Protein AF-0000000081091682 (afdb_homodimer)

Solvent-accessible surface area (backbone atoms only — not comparable to full-atom values): 55674 Å² total; per-residue (Å²): 136,78,77,74,73,71,78,73,75,71,78,74,80,69,74,84,71,62,71,78,61,58,74,82,66,75,75,68,84,65,75,70,71,73,75,63,75,59,62,62,68,66,72,78,80,82,78,61,72,50,70,54,70,58,74,71,59,50,63,73,39,85,48,49,44,97,34,78,65,44,58,79,56,25,25,25,31,69,71,66,42,30,33,66,58,32,55,36,56,39,57,22,58,51,40,71,63,37,61,48,46,49,52,37,51,51,51,49,40,50,52,46,35,51,48,38,30,71,74,68,70,42,83,66,55,67,79,32,32,27,41,34,36,35,36,78,40,56,78,49,24,36,41,36,39,37,35,34,36,59,87,60,99,50,70,57,44,40,31,34,31,31,37,20,43,37,47,73,73,38,82,59,45,76,41,62,56,76,66,50,85,48,92,83,35,16,49,34,28,34,33,28,45,41,64,74,63,56,69,46,45,51,53,35,50,53,45,48,54,52,24,37,69,70,40,63,46,38,32,23,40,34,39,23,32,40,51,74,86,52,55,64,60,48,50,50,53,51,52,53,52,36,72,75,30,87,54,41,48,75,41,85,44,82,39,76,78,57,80,83,36,66,35,38,28,49,37,48,36,67,72,66,47,82,69,56,35,60,29,30,34,42,41,52,51,53,44,47,60,38,38,68,37,52,52,48,46,57,43,59,29,34,86,85,42,28,37,27,32,49,26,36,35,32,32,26,33,56,75,52,42,25,54,74,68,75,40,80,72,69,61,72,85,76,56,79,59,84,41,62,61,46,43,48,73,46,62,22,23,60,65,30,60,57,84,72,25,46,51,32,46,78,30,37,19,31,30,45,68,45,41,58,72,57,56,46,45,61,58,82,53,73,70,86,73,60,58,38,35,51,38,51,51,40,37,38,73,69,64,24,21,73,44,37,31,52,33,84,32,34,31,32,57,61,66,91,73,79,52,83,75,41,49,94,80,34,44,30,26,40,49,49,43,47,21,45,42,39,41,35,33,52,56,41,21,49,50,47,45,30,68,72,63,68,43,69,58,58,60,50,47,53,39,38,52,53,42,52,53,48,47,53,49,44,50,57,39,50,62,49,53,66,48,58,75,42,64,56,59,53,40,43,46,45,41,44,47,44,46,47,48,44,46,47,48,47,48,48,48,49,49,52,50,48,52,54,51,66,73,90,137,77,78,74,75,70,74,71,72,68,77,73,79,67,75,86,70,62,76,78,60,62,74,80,67,79,76,62,86,67,75,72,73,76,76,70,77,67,65,71,67,75,73,72,87,83,85,70,74,63,74,61,77,60,74,74,58,48,65,70,40,84,45,49,44,97,36,77,66,43,57,78,55,25,27,25,31,69,69,68,41,29,32,66,58,34,56,38,54,37,61,24,58,51,40,72,63,37,62,46,46,49,52,38,52,50,50,48,39,51,52,45,36,50,48,39,31,71,76,66,70,42,83,65,56,67,78,33,32,26,42,34,35,37,35,79,38,58,79,48,24,36,42,35,38,38,35,34,36,59,87,57,98,50,69,57,44,41,30,34,32,30,37,20,42,37,48,77,74,37,82,61,44,76,43,61,56,76,66,51,85,48,91,83,34,16,47,34,29,33,33,28,47,42,64,73,63,56,69,45,44,51,53,34,51,53,45,49,54,53,24,38,70,69,42,65,48,37,34,24,40,34,41,23,32,40,50,76,86,52,55,64,61,49,50,50,54,51,50,54,52,36,72,74,29,87,55,41,47,72,40,84,43,80,39,75,79,56,79,82,37,65,34,37,28,48,39,49,36,66,73,66,48,82,68,56,35,60,29,32,34,43,41,52,51,53,44,46,59,39,38,70,36,53,52,46,49,56,43,60,28,36,86,86,44,28,37,28,31,50,25,34,36,35,33,25,32,57,76,52,43,25,54,74,68,74,40,81,73,69,60,73,86,76,57,78,59,84,42,62,63,45,43,48,74,46,66,22,23,56,66,29,56,56,84,70,25,47,52,33,45,78,31,38,20,31,30,45,69,44,39,60,72,55,55,48,45,62,57,81,55,74,69,87,71,61,58,37,37,51,37,50,50,41,38,38,73,71,64,24,21,73,44,36,29,51,32,83,31,35,32,31,57,60,68,90,70,78,52,84,76,41,49,93,81,34,43,32,26,38,48,49,42,47,21,46,42,39,40,34,35,53,56,39,21,49,50,47,46,29,69,72,62,68,43,68,57,57,61,50,49,51,37,36,53,54,43,51,52,49,47,53,52,44,51,58,40,49,63,49,53,68,50,57,72,43,68,55,57,54,40,42,46,46,41,44,48,43,44,47,46,43,46,48,50,46,49,48,47,50,50,50,51,49,52,52,50,67,72,91

Foldseek 3Di:
DCPPPPPPPDPCPDDPPPPVPPVPPPPPPPPPQPQPQPQPPPPDPDPSCSVSPSPSQPLCPPPDPPDVVPDWDKWKFQQFWTADPPCALQNDNIHGDDPVRVVVLVVVLVVVQVCCCVPVVDHADSNQFGIKIWTADPQFFIKMWTWGDDPPPDPDIDIDIDGDGDDDDDDDDDFDFDQDPDPQAFAEEEFEEDEDPLVLLLVQLVLVLVLCVVQVTQYEYEYEYEDDPCLVVNVVSVVVSCVVRVSYHYHYHYDYHDDDDLQQRRLCSLVVPPHHHFKYKYAYSQKHFHNVVVVCLSTQEDVPAAKEQEWAWEFAAQVQQCVLLVHDRDDPSVPLFDDPWGTDINQADLQPSDPPRQGQRNMIMYTSVVCVVLVGFDRPDDFDDDRSSVSVVSCVVSPHHYHYDHDSGMYRHDDQFDLPPHDDSCNVSRVRCNVPRHTDPVSVVLVCCCVPVVDPSVVVSVVVVVVVVVVVVVVVVVVVVSCVVDCVVVVVVVVVVVVVVVVVVVVVVVVVVVVVVVVD/DCPPPPPPPPPCPDDPPPPVPPVPPCPDPPPPQPLPPPQPDPPDDDPSPSPSPCPSQPLCPPDCPPDVVPDWDKWWFQQFWTADPPCPQQNDNIHGDDPVRVVVLVVVLVVVQVCCCVPVVDHADSNQFGIKIWTADPQFFIKMWTWGDDPPPDPDIDIDIDGDGDDDDDDDDDFDFDQDPDPQAFAEEEFEEDEDPLVLLLVQLVLVLVLCVVQVTQYEYEYEYEDDPCLVVNVVSVVVSCVVRVSYHYHYHYDYHDPDDLQQRRLCSLVVPPHHHFKYKYAYSQKHFHNVVVVCLSTQEDVPAAKEQEWAWEFAAQVQQCVLLVHDRDDPSVPLFDDPWGTDINQAQLQPSDPPRQGQRNMIMYTSVVCVVLVGFDRPDDFDDDRSSVSVVSCVVSPHHYHYDHDSGMYRHDDQFDLPPHDDSCNVSRVRCNVPRHTDPVSVVLVCCCVPVVDDSVVVSVVVVVVVVVVVVVVVVVVVVSCVVDVVVVVVVVVVVVVVVVVVVVVVVVVVVVVVVVVD

Radius of gyration: 33.62 Å; Cα contacts (8 Å, |Δi|>4): 1882; chains: 2; bounding box: 98×105×122 Å

Structure (mmCIF, N/CA/C/O backbone):
data_AF-0000000081091682-model_v1
#
loop_
_entity.id
_entity.type
_entity.pdbx_description
1 polymer Hexosyltransferase
#
loop_
_atom_site.group_PDB
_atom_site.id
_atom_site.type_symbol
_atom_site.label_atom_id
_atom_site.label_alt_id
_atom_site.label_comp_id
_atom_site.label_asym_id
_atom_site.label_entity_id
_atom_site.label_seq_id
_atom_site.pdbx_PDB_ins_code
_atom_site.Cartn_x
_atom_site.Cartn_y
_atom_site.Cartn_z
_atom_site.occupancy
_atom_site.B_iso_or_equiv
_atom_site.auth_seq_id
_atom_site.auth_comp_id
_atom_site.auth_asym_id
_atom_site.auth_atom_id
_atom_site.pdbx_PDB_model_num
ATOM 1 N N . MET A 1 1 ? -4.336 -14.547 -91.812 1 21.58 1 MET A N 1
ATOM 2 C CA . MET A 1 1 ? -5.133 -13.953 -90.75 1 21.58 1 MET A CA 1
ATOM 3 C C . MET A 1 1 ? -4.559 -14.297 -89.375 1 21.58 1 MET A C 1
ATOM 5 O O . MET A 1 1 ? -4.898 -15.328 -88.812 1 21.58 1 MET A O 1
ATOM 9 N N . ASP A 1 2 ? -3.428 -14.398 -89.188 1 20.75 2 ASP A N 1
ATOM 10 C CA . ASP A 1 2 ? -2.229 -14.992 -88.625 1 20.75 2 ASP A CA 1
ATOM 11 C C . ASP A 1 2 ? -1.995 -14.461 -87.188 1 20.75 2 ASP A C 1
ATOM 13 O O . ASP A 1 2 ? -1.734 -13.273 -87 1 20.75 2 ASP A O 1
ATOM 17 N N . THR A 1 3 ? -2.973 -14.883 -86.375 1 24.25 3 THR A N 1
ATOM 18 C CA . THR A 1 3 ? -3.408 -14.414 -85.062 1 24.25 3 THR A CA 1
ATOM 19 C C . THR A 1 3 ? -2.268 -14.5 -84.062 1 24.25 3 THR A C 1
ATOM 21 O O . THR A 1 3 ? -1.812 -15.594 -83.75 1 24.25 3 THR A O 1
ATOM 24 N N . ASP A 1 4 ? -1.306 -13.773 -84.25 1 23.06 4 ASP A N 1
ATOM 25 C CA . ASP A 1 4 ? 0.054 -13.75 -83.688 1 23.06 4 ASP A CA 1
ATOM 26 C C . ASP A 1 4 ? 0.049 -13.742 -82.188 1 23.06 4 ASP A C 1
ATOM 28 O O . ASP A 1 4 ? -0.539 -12.859 -81.562 1 23.06 4 ASP A O 1
ATOM 32 N N . GLY A 1 5 ? -0.06 -14.867 -81.562 1 23.5 5 GLY A N 1
ATOM 33 C CA . GLY A 1 5 ? -0.348 -15.367 -80.25 1 23.5 5 GLY A CA 1
ATOM 34 C C . GLY A 1 5 ? 0.585 -14.812 -79.188 1 23.5 5 GLY A C 1
ATOM 35 O O . GLY A 1 5 ? 1.786 -15.094 -79.188 1 23.5 5 GLY A O 1
ATOM 36 N N . GLY A 1 6 ? 0.586 -13.602 -79.062 1 24.09 6 GLY A N 1
ATOM 37 C CA . GLY A 1 6 ? 1.579 -12.836 -78.312 1 24.09 6 GLY A CA 1
ATOM 38 C C . GLY A 1 6 ? 1.958 -13.477 -77 1 24.09 6 GLY A C 1
ATOM 39 O O . GLY A 1 6 ? 1.095 -13.977 -76.25 1 24.09 6 GLY A O 1
ATOM 40 N N . ASP A 1 7 ? 2.994 -14.109 -76.938 1 23.16 7 ASP A N 1
ATOM 41 C CA . ASP A 1 7 ? 3.658 -14.969 -76 1 23.16 7 ASP A CA 1
ATOM 42 C C . ASP A 1 7 ? 3.713 -14.305 -74.625 1 23.16 7 ASP A C 1
ATOM 44 O O . ASP A 1 7 ? 4.27 -13.211 -74.438 1 23.16 7 ASP A O 1
ATOM 48 N N . GLY A 1 8 ? 2.635 -14.211 -73.938 1 21.16 8 GLY A N 1
ATOM 49 C CA . GLY A 1 8 ? 2.324 -13.648 -72.625 1 21.16 8 GLY A CA 1
ATOM 50 C C . GLY A 1 8 ? 3.35 -13.992 -71.562 1 21.16 8 GLY A C 1
ATOM 51 O O . GLY A 1 8 ? 3.43 -15.141 -71.125 1 21.16 8 GLY A O 1
ATOM 52 N N . LYS A 1 9 ? 4.465 -13.562 -71.75 1 23.56 9 LYS A N 1
ATOM 53 C CA . LYS A 1 9 ? 5.641 -13.875 -70.938 1 23.56 9 LYS A CA 1
ATOM 54 C C . LYS A 1 9 ? 5.332 -13.75 -69.438 1 23.56 9 LYS A C 1
ATOM 56 O O . LYS A 1 9 ? 4.875 -12.703 -69 1 23.56 9 LYS A O 1
ATOM 61 N N . GLU A 1 10 ? 5.004 -14.836 -68.875 1 20.5 10 GLU A N 1
ATOM 62 C CA . GLU A 1 10 ? 4.609 -15.164 -67.5 1 20.5 10 GLU A CA 1
ATOM 63 C C . GLU A 1 10 ? 5.621 -14.633 -66.5 1 20.5 10 GLU A C 1
ATOM 65 O O . GLU A 1 10 ? 6.82 -14.906 -66.562 1 20.5 10 GLU A O 1
ATOM 70 N N . VAL A 1 11 ? 5.539 -13.477 -66.125 1 21.88 11 VAL A N 1
ATOM 71 C CA . VAL A 1 11 ? 6.453 -12.82 -65.188 1 21.88 11 VAL A CA 1
ATOM 72 C C . VAL A 1 11 ? 6.805 -13.766 -64.062 1 21.88 11 VAL A C 1
ATOM 74 O O . VAL A 1 11 ? 5.922 -14.227 -63.344 1 21.88 11 VAL A O 1
ATOM 77 N N . VAL A 1 12 ? 7.762 -14.664 -64.188 1 19.41 12 VAL A N 1
ATOM 78 C CA . VAL A 1 12 ? 8.32 -15.672 -63.312 1 19.41 12 VAL A CA 1
ATOM 79 C C . VAL A 1 12 ? 8.578 -15.047 -61.938 1 19.41 12 VAL A C 1
ATOM 81 O O . VAL A 1 12 ? 9.383 -14.117 -61.812 1 19.41 12 VAL A O 1
ATOM 84 N N . TRP A 1 13 ? 7.625 -14.828 -61.156 1 20.06 13 TRP A N 1
ATOM 85 C CA . TRP A 1 13 ? 7.648 -14.344 -59.781 1 20.06 13 TRP A CA 1
ATOM 86 C C . TRP A 1 13 ? 8.672 -15.109 -58.938 1 20.06 13 TRP A C 1
ATOM 88 O O . TRP A 1 13 ? 8.492 -16.297 -58.656 1 20.06 13 TRP A O 1
ATOM 98 N N . GLY A 1 14 ? 9.898 -15.234 -59.438 1 18.23 14 GLY A N 1
ATOM 99 C CA . GLY A 1 14 ? 11 -16.094 -59 1 18.23 14 GLY A CA 1
ATOM 100 C C . GLY A 1 14 ? 11.047 -16.328 -57.5 1 18.23 14 GLY A C 1
ATOM 101 O O . GLY A 1 14 ? 10.328 -15.664 -56.75 1 18.23 14 GLY A O 1
ATOM 102 N N . LYS A 1 15 ? 12.203 -17.047 -57.031 1 22.45 15 LYS A N 1
ATOM 103 C CA . LYS A 1 15 ? 12.766 -17.875 -55.969 1 22.45 15 LYS A CA 1
ATOM 104 C C . LYS A 1 15 ? 12.867 -17.094 -54.656 1 22.45 15 LYS A C 1
ATOM 106 O O . LYS A 1 15 ? 13.453 -17.578 -53.688 1 22.45 15 LYS A O 1
ATOM 111 N N . MET A 1 16 ? 12.875 -15.898 -54.75 1 20.92 16 MET A N 1
ATOM 112 C CA . MET A 1 16 ? 13.414 -15.219 -53.594 1 20.92 16 MET A CA 1
ATOM 113 C C . MET A 1 16 ? 12.664 -15.617 -52.312 1 20.92 16 MET A C 1
ATOM 115 O O . MET A 1 16 ? 12.789 -14.961 -51.281 1 20.92 16 MET A O 1
ATOM 119 N N . GLU A 1 17 ? 11.594 -16.422 -52.375 1 21.2 17 GLU A N 1
ATOM 120 C CA . GLU A 1 17 ? 10.531 -16.875 -51.5 1 21.2 17 GLU A CA 1
ATOM 121 C C . GLU A 1 17 ? 11.086 -17.766 -50.375 1 21.2 17 GLU A C 1
ATOM 123 O O . GLU A 1 17 ? 10.406 -18.016 -49.375 1 21.2 17 GLU A O 1
ATOM 128 N N . GLN A 1 18 ? 11.984 -18.656 -50.812 1 20.02 18 GLN A N 1
ATOM 129 C CA . GLN A 1 18 ? 12.328 -19.828 -50 1 20.02 18 GLN A CA 1
ATOM 130 C C . GLN A 1 18 ? 12.852 -19.438 -48.625 1 20.02 18 GLN A C 1
ATOM 132 O O . GLN A 1 18 ? 12.648 -20.141 -47.656 1 20.02 18 GLN A O 1
ATOM 137 N N . ASP A 1 19 ? 13.883 -18.656 -48.844 1 20.7 19 ASP A N 1
ATOM 138 C CA . ASP A 1 19 ? 14.867 -18.578 -47.75 1 20.7 19 ASP A CA 1
ATOM 139 C C . ASP A 1 19 ? 14.219 -18.078 -46.469 1 20.7 19 ASP A C 1
ATOM 141 O O . ASP A 1 19 ? 14.875 -18.031 -45.438 1 20.7 19 ASP A O 1
ATOM 145 N N . LEU A 1 20 ? 13.219 -17.422 -46.656 1 21.44 20 LEU A N 1
ATOM 146 C CA . LEU A 1 20 ? 12.836 -16.625 -45.5 1 21.44 20 LEU A CA 1
ATOM 147 C C . LEU A 1 20 ? 12.273 -17.516 -44.375 1 21.44 20 LEU A C 1
ATOM 149 O O . LEU A 1 20 ? 11.805 -17.031 -43.344 1 21.44 20 LEU A O 1
ATOM 153 N N . LEU A 1 21 ? 11.844 -18.766 -44.719 1 21.39 21 LEU A N 1
ATOM 154 C CA . LEU A 1 21 ? 11.203 -19.797 -43.906 1 21.39 21 LEU A CA 1
ATOM 155 C C . LEU A 1 21 ? 12.188 -20.422 -42.938 1 21.39 21 LEU A C 1
ATOM 157 O O . LEU A 1 21 ? 11.938 -21.5 -42.375 1 21.39 21 LEU A O 1
ATOM 161 N N . GLN A 1 22 ? 13.445 -20.281 -43.344 1 21.56 22 GLN A N 1
ATOM 162 C CA . GLN A 1 22 ? 14.297 -21.125 -42.5 1 21.56 22 GLN A CA 1
ATOM 163 C C . GLN A 1 22 ? 13.891 -21.016 -41.031 1 21.56 22 GLN A C 1
ATOM 165 O O . GLN A 1 22 ? 13.656 -19.906 -40.531 1 21.56 22 GLN A O 1
ATOM 170 N N . PRO A 1 23 ? 13.406 -22.172 -40.562 1 22.61 23 PRO A N 1
ATOM 171 C CA . PRO A 1 23 ? 12.875 -22.344 -39.219 1 22.61 23 PRO A CA 1
ATOM 172 C C . PRO A 1 23 ? 13.742 -21.672 -38.156 1 22.61 23 PRO A C 1
ATOM 174 O O . PRO A 1 23 ? 14.93 -21.984 -38.031 1 22.61 23 PRO A O 1
ATOM 177 N N . THR A 1 24 ? 13.844 -20.406 -38.156 1 24.56 24 THR A N 1
ATOM 178 C CA . THR A 1 24 ? 14.797 -19.688 -37.312 1 24.56 24 THR A CA 1
ATOM 179 C C . THR A 1 24 ? 14.828 -20.266 -35.906 1 24.56 24 THR A C 1
ATOM 181 O O . THR A 1 24 ? 13.898 -20.047 -35.125 1 24.56 24 THR A O 1
ATOM 184 N N . THR A 1 25 ? 15.141 -21.547 -35.562 1 22.88 25 THR A N 1
ATOM 185 C CA . THR A 1 25 ? 15.273 -22.484 -34.469 1 22.88 25 THR A CA 1
ATOM 186 C C . THR A 1 25 ? 15.875 -21.812 -33.25 1 22.88 25 THR A C 1
ATOM 188 O O . THR A 1 25 ? 15.461 -22.078 -32.125 1 22.88 25 THR A O 1
ATOM 191 N N . ASP A 1 26 ? 17.281 -21.641 -33.469 1 21.61 26 ASP A N 1
ATOM 192 C CA . ASP A 1 26 ? 18.141 -21.312 -32.344 1 21.61 26 ASP A CA 1
ATOM 193 C C . ASP A 1 26 ? 17.672 -20.062 -31.625 1 21.61 26 ASP A C 1
ATOM 195 O O . ASP A 1 26 ? 17.594 -18.984 -32.219 1 21.61 26 ASP A O 1
ATOM 199 N N . PHE A 1 27 ? 16.688 -20.078 -31.047 1 24.23 27 PHE A N 1
ATOM 200 C CA . PHE A 1 27 ? 16.25 -19.016 -30.141 1 24.23 27 PHE A CA 1
ATOM 201 C C . PHE A 1 27 ? 17.438 -18.266 -29.578 1 24.23 27 PHE A C 1
ATOM 203 O O . PHE A 1 27 ? 18.062 -18.719 -28.609 1 24.23 27 PHE A O 1
ATOM 210 N N . LEU A 1 28 ? 18.453 -17.906 -30.344 1 22.48 28 LEU A N 1
ATOM 211 C CA . LEU A 1 28 ? 19.703 -17.219 -30.031 1 22.48 28 LEU A CA 1
ATOM 212 C C . LEU A 1 28 ? 19.484 -16.156 -28.969 1 22.48 28 LEU A C 1
ATOM 214 O O . LEU A 1 28 ? 18.484 -15.43 -29.016 1 22.48 28 LEU A O 1
ATOM 218 N N . HIS A 1 29 ? 19.891 -16.391 -27.672 1 24.33 29 HIS A N 1
ATOM 219 C CA . HIS A 1 29 ? 20.328 -15.555 -26.562 1 24.33 29 HIS A CA 1
ATOM 220 C C . HIS A 1 29 ? 20.797 -14.188 -27.047 1 24.33 29 HIS A C 1
ATOM 222 O O . HIS A 1 29 ? 21.984 -13.867 -26.969 1 24.33 29 HIS A O 1
ATOM 228 N N . GLN A 1 30 ? 20.578 -13.891 -28.25 1 23.48 30 GLN A N 1
ATOM 229 C CA . GLN A 1 30 ? 21.109 -12.609 -28.688 1 23.48 30 GLN A CA 1
ATOM 230 C C . GLN A 1 30 ? 20.594 -11.469 -27.812 1 23.48 30 GLN A C 1
ATOM 232 O O . GLN A 1 30 ? 19.375 -11.328 -27.625 1 23.48 30 GLN A O 1
ATOM 237 N N . GLU A 1 31 ? 21.391 -11.141 -26.781 1 27.39 31 GLU A N 1
ATOM 238 C CA . GLU A 1 31 ? 21.406 -9.898 -26 1 27.39 31 GLU A CA 1
ATOM 239 C C . GLU A 1 31 ? 21 -8.711 -26.875 1 27.39 31 GLU A C 1
ATOM 241 O O . GLU A 1 31 ? 21.75 -8.281 -27.75 1 27.39 31 GLU A O 1
ATOM 246 N N . ARG A 1 32 ? 20.125 -8.781 -27.641 1 25.59 32 ARG A N 1
ATOM 247 C CA . ARG A 1 32 ? 19.906 -7.555 -28.406 1 25.59 32 ARG A CA 1
ATOM 248 C C . ARG A 1 32 ? 19.938 -6.328 -27.5 1 25.59 32 ARG A C 1
ATOM 250 O O . ARG A 1 32 ? 19.125 -6.211 -26.578 1 25.59 32 ARG A O 1
ATOM 257 N N . LYS A 1 33 ? 21.156 -5.84 -27.453 1 28.53 33 LYS A N 1
ATOM 258 C CA . LYS A 1 33 ? 21.422 -4.496 -26.938 1 28.53 33 LYS A CA 1
ATOM 259 C C . LYS A 1 33 ? 20.453 -3.484 -27.531 1 28.53 33 LYS A C 1
ATOM 261 O O . LYS A 1 33 ? 20.328 -3.369 -28.766 1 28.53 33 LYS A O 1
ATOM 266 N N . VAL A 1 34 ? 19.391 -3.543 -27.156 1 25.8 34 VAL A N 1
ATOM 267 C CA . VAL A 1 34 ? 18.688 -2.342 -27.609 1 25.8 34 VAL A CA 1
ATOM 268 C C . VAL A 1 34 ? 19.422 -1.101 -27.094 1 25.8 34 VAL A C 1
ATOM 270 O O . VAL A 1 34 ? 19.578 -0.908 -25.891 1 25.8 34 VAL A O 1
ATOM 273 N N . GLU A 1 35 ? 20.469 -0.61 -27.891 1 27.11 35 GLU A N 1
ATOM 274 C CA . GLU A 1 35 ? 21.094 0.71 -27.781 1 27.11 35 GLU A CA 1
ATOM 275 C C . GLU A 1 35 ? 20.047 1.816 -27.906 1 27.11 35 GLU A C 1
ATOM 277 O O . GLU A 1 35 ? 19.391 1.938 -28.953 1 27.11 35 GLU A O 1
ATOM 282 N N . LEU A 1 36 ? 19.406 2.047 -26.859 1 26.12 36 LEU A N 1
ATOM 283 C CA . LEU A 1 36 ? 18.672 3.301 -26.969 1 26.12 36 LEU A CA 1
ATOM 284 C C . LEU A 1 36 ? 19.625 4.488 -27.047 1 26.12 36 LEU A C 1
ATOM 286 O O . LEU A 1 36 ? 20.438 4.707 -26.141 1 26.12 36 LEU A O 1
ATOM 290 N N . THR A 1 37 ? 20.203 4.816 -28.234 1 25.59 37 THR A N 1
ATOM 291 C CA . THR A 1 37 ? 20.891 6.062 -28.547 1 25.59 37 THR A CA 1
ATOM 292 C C . THR A 1 37 ? 19.969 7.262 -28.344 1 25.59 37 THR A C 1
ATOM 294 O O . THR A 1 37 ? 18.969 7.414 -29.047 1 25.59 37 THR A O 1
ATOM 297 N N . ALA A 1 38 ? 19.734 7.609 -27.062 1 25.42 38 ALA A N 1
ATOM 298 C CA . ALA A 1 38 ? 19.188 8.953 -26.969 1 25.42 38 ALA A CA 1
ATOM 299 C C . ALA A 1 38 ? 20.219 10.008 -27.344 1 25.42 38 ALA A C 1
ATOM 301 O O . ALA A 1 38 ? 21.312 10.031 -26.781 1 25.42 38 ALA A O 1
ATOM 302 N N . THR A 1 39 ? 20.375 10.406 -28.594 1 25.8 39 THR A N 1
ATOM 303 C CA . THR A 1 39 ? 21.109 11.578 -29.047 1 25.8 39 THR A CA 1
ATOM 304 C C . THR A 1 39 ? 20.578 12.844 -28.375 1 25.8 39 THR A C 1
ATOM 306 O O . THR A 1 39 ? 19.406 13.195 -28.547 1 25.8 39 THR A O 1
ATOM 309 N N . LEU A 1 40 ? 21.109 13.242 -27.141 1 24.7 40 LEU A N 1
ATOM 310 C CA . LEU A 1 40 ? 20.953 14.609 -26.656 1 24.7 40 LEU A CA 1
ATOM 311 C C . LEU A 1 40 ? 21.672 15.602 -27.547 1 24.7 40 LEU A C 1
ATOM 313 O O . LEU A 1 40 ? 22.875 15.477 -27.766 1 24.7 40 LEU A O 1
ATOM 317 N N . ASP A 1 41 ? 21.078 16.25 -28.469 1 25.41 41 ASP A N 1
ATOM 318 C CA . ASP A 1 41 ? 21.609 17.312 -29.328 1 25.41 41 ASP A CA 1
ATOM 319 C C . ASP A 1 41 ? 21.969 18.547 -28.516 1 25.41 41 ASP A C 1
ATOM 321 O O . ASP A 1 41 ? 21.078 19.234 -28.016 1 25.41 41 ASP A O 1
ATOM 325 N N . ASN A 1 42 ? 23.219 18.641 -27.766 1 23.77 42 ASN A N 1
ATOM 326 C CA . ASN A 1 42 ? 23.844 19.891 -27.375 1 23.77 42 ASN A CA 1
ATOM 327 C C . ASN A 1 42 ? 24.297 20.719 -28.578 1 23.77 42 ASN A C 1
ATOM 329 O O . ASN A 1 42 ? 25.141 20.281 -29.344 1 23.77 42 ASN A O 1
ATOM 333 N N . ASN A 1 43 ? 23.594 21.578 -29.141 1 25.06 43 ASN A N 1
ATOM 334 C CA . ASN A 1 43 ? 24.047 22.484 -30.203 1 25.06 43 ASN A CA 1
ATOM 335 C C . ASN A 1 43 ? 25.234 23.312 -29.75 1 25.06 43 ASN A C 1
ATOM 337 O O . ASN A 1 43 ? 25.75 24.141 -30.516 1 25.06 43 ASN A O 1
ATOM 341 N N . ASN A 1 44 ? 25.453 24.109 -28.672 1 24.17 44 ASN A N 1
ATOM 342 C CA . ASN A 1 44 ? 26.516 25.078 -28.938 1 24.17 44 ASN A CA 1
ATOM 343 C C . ASN A 1 44 ? 27.828 24.406 -29.312 1 24.17 44 ASN A C 1
ATOM 345 O O . ASN A 1 44 ? 28.422 24.719 -30.359 1 24.17 44 ASN A O 1
ATOM 349 N N . ASN A 1 45 ? 29.109 24.734 -28.891 1 25.7 45 ASN A N 1
ATOM 350 C CA . ASN A 1 45 ? 30.391 24.234 -29.375 1 25.7 45 ASN A CA 1
ATOM 351 C C . ASN A 1 45 ? 30.391 22.719 -29.516 1 25.7 45 ASN A C 1
ATOM 353 O O . ASN A 1 45 ? 29.75 22.016 -28.734 1 25.7 45 ASN A O 1
ATOM 357 N N . ASN A 1 46 ? 31.062 22 -30.703 1 25 46 ASN A N 1
ATOM 358 C CA . ASN A 1 46 ? 30.703 20.859 -31.547 1 25 46 ASN A CA 1
ATOM 359 C C . ASN A 1 46 ? 30.656 19.562 -30.734 1 25 46 ASN A C 1
ATOM 361 O O . ASN A 1 46 ? 30.328 18.5 -31.281 1 25 46 ASN A O 1
ATOM 365 N N . ASN A 1 47 ? 31.594 19.453 -29.859 1 24.17 47 ASN A N 1
ATOM 366 C CA . ASN A 1 47 ? 32.031 18.125 -29.406 1 24.17 47 ASN A CA 1
ATOM 367 C C . ASN A 1 47 ? 30.906 17.422 -28.641 1 24.17 47 ASN A C 1
ATOM 369 O O . ASN A 1 47 ? 30.531 17.844 -27.547 1 24.17 47 ASN A O 1
ATOM 373 N N . ASN A 1 48 ? 29.875 17 -29.344 1 26.3 48 ASN A N 1
ATOM 374 C CA . ASN A 1 48 ? 28.656 16.25 -29.109 1 26.3 48 ASN A CA 1
ATOM 375 C C . ASN A 1 48 ? 28.875 15.109 -28.125 1 26.3 48 ASN A C 1
ATOM 377 O O . ASN A 1 48 ? 29.188 13.984 -28.516 1 26.3 48 ASN A O 1
ATOM 381 N N . ASN A 1 49 ? 29.703 15.453 -27.109 1 23.95 49 ASN A N 1
ATOM 382 C CA . ASN A 1 49 ? 29.875 14.32 -26.219 1 23.95 49 ASN A CA 1
ATOM 383 C C . ASN A 1 49 ? 28.531 13.789 -25.734 1 23.95 49 ASN A C 1
ATOM 385 O O . ASN A 1 49 ? 27.812 14.469 -25 1 23.95 49 ASN A O 1
ATOM 389 N N . THR A 1 50 ? 27.766 13.219 -26.641 1 27.23 50 THR A N 1
ATOM 390 C CA . THR A 1 50 ? 26.641 12.312 -26.469 1 27.23 50 THR A CA 1
ATOM 391 C C . THR A 1 50 ? 26.828 11.445 -25.219 1 27.23 50 THR A C 1
ATOM 393 O O . THR A 1 50 ? 27.641 10.523 -25.219 1 27.23 50 THR A O 1
ATOM 396 N N . THR A 1 51 ? 27.094 12.125 -24.125 1 25.22 51 THR A N 1
ATOM 397 C CA . THR A 1 51 ? 27.125 11.117 -23.078 1 25.22 51 THR A CA 1
ATOM 398 C C . THR A 1 51 ? 25.891 10.234 -23.109 1 25.22 51 THR A C 1
ATOM 400 O O . THR A 1 51 ? 24.766 10.742 -23.078 1 25.22 51 THR A O 1
ATOM 403 N N . SER A 1 52 ? 25.75 9.281 -24.031 1 26.95 52 SER A N 1
ATOM 404 C CA . SER A 1 52 ? 24.906 8.094 -24.109 1 26.95 52 SER A CA 1
ATOM 405 C C . SER A 1 52 ? 24.531 7.594 -22.703 1 26.95 52 SER A C 1
ATOM 407 O O . SER A 1 52 ? 25.406 7.105 -21.969 1 26.95 52 SER A O 1
ATOM 409 N N . ASP A 1 53 ? 23.953 8.438 -22.031 1 27.19 53 ASP A N 1
ATOM 410 C CA . ASP A 1 53 ? 23.562 7.738 -20.797 1 27.19 53 ASP A CA 1
ATOM 411 C C . ASP A 1 53 ? 22.844 6.434 -21.125 1 27.19 53 ASP A C 1
ATOM 413 O O . ASP A 1 53 ? 21.734 6.453 -21.688 1 27.19 53 ASP A O 1
ATOM 417 N N . ILE A 1 54 ? 23.422 5.477 -21.797 1 27.44 54 ILE A N 1
ATOM 418 C CA . ILE A 1 54 ? 23.109 4.062 -21.922 1 27.44 54 ILE A CA 1
ATOM 419 C C . ILE A 1 54 ? 22.484 3.549 -20.625 1 27.44 54 ILE A C 1
ATOM 421 O O . ILE A 1 54 ? 23.141 3.559 -19.578 1 27.44 54 ILE A O 1
ATOM 425 N N . VAL A 1 55 ? 21.312 3.971 -20.344 1 30.77 55 VAL A N 1
ATOM 426 C CA . VAL A 1 55 ? 20.781 3.115 -19.297 1 30.77 55 VAL A CA 1
ATOM 427 C C . VAL A 1 55 ? 20.797 1.658 -19.75 1 30.77 55 VAL A C 1
ATOM 429 O O . VAL A 1 55 ? 20.062 1.277 -20.656 1 30.77 55 VAL A O 1
ATOM 432 N N . THR A 1 56 ? 21.75 1.079 -20.203 1 31.98 56 THR A N 1
ATOM 433 C CA . THR A 1 56 ? 21.906 -0.354 -20.422 1 31.98 56 THR A CA 1
ATOM 434 C C . THR A 1 56 ? 21.172 -1.151 -19.344 1 31.98 56 THR A C 1
ATOM 436 O O . THR A 1 56 ? 21.734 -1.448 -18.297 1 31.98 56 THR A O 1
ATOM 439 N N . LEU A 1 57 ? 19.953 -0.646 -19 1 34.53 57 LEU A N 1
ATOM 440 C CA . LEU A 1 57 ? 19.391 -1.549 -18 1 34.53 57 LEU A CA 1
ATOM 441 C C . LEU A 1 57 ? 19.141 -2.928 -18.594 1 34.53 57 LEU A C 1
ATOM 443 O O . LEU A 1 57 ? 18.578 -3.039 -19.688 1 34.53 57 LEU A O 1
ATOM 447 N N . ASP A 1 58 ? 19.922 -3.811 -18.641 1 37.41 58 ASP A N 1
ATOM 448 C CA . ASP A 1 58 ? 19.578 -5.223 -18.719 1 37.41 58 ASP A CA 1
ATOM 449 C C . ASP A 1 58 ? 18.125 -5.457 -18.297 1 37.41 58 ASP A C 1
ATOM 451 O O . ASP A 1 58 ? 17.766 -5.184 -17.141 1 37.41 58 ASP A O 1
ATOM 455 N N . PRO A 1 59 ? 17.266 -5.324 -19.312 1 39.72 59 PRO A N 1
ATOM 456 C CA . PRO A 1 59 ? 15.852 -5.523 -19 1 39.72 59 PRO A CA 1
ATOM 457 C C . PRO A 1 59 ? 15.633 -6.543 -17.875 1 39.72 59 PRO A C 1
ATOM 459 O O . PRO A 1 59 ? 14.547 -6.609 -17.312 1 39.72 59 PRO A O 1
ATOM 462 N N . LEU A 1 60 ? 16.469 -7.625 -18.078 1 43.62 60 LEU A N 1
ATOM 463 C CA . LEU A 1 60 ? 16.484 -8.547 -16.938 1 43.62 60 LEU A CA 1
ATOM 464 C C . LEU A 1 60 ? 17.047 -7.875 -15.695 1 43.62 60 LEU A C 1
ATOM 466 O O . LEU A 1 60 ? 17.141 -8.5 -14.641 1 43.62 60 LEU A O 1
ATOM 470 N N . HIS A 1 61 ? 17.406 -6.469 -15.906 1 43.88 61 HIS A N 1
ATOM 471 C CA . HIS A 1 61 ? 17.781 -5.574 -14.812 1 43.88 61 HIS A CA 1
ATOM 472 C C . HIS A 1 61 ? 16.578 -4.738 -14.367 1 43.88 61 HIS A C 1
ATOM 474 O O . HIS A 1 61 ? 15.703 -4.426 -15.172 1 43.88 61 HIS A O 1
ATOM 480 N N . PRO A 1 62 ? 16.422 -4.234 -13.188 1 46.91 62 PRO A N 1
ATOM 481 C CA . PRO A 1 62 ? 17.281 -4.371 -12.008 1 46.91 62 PRO A CA 1
ATOM 482 C C . PRO A 1 62 ? 17.266 -5.777 -11.422 1 46.91 62 PRO A C 1
ATOM 484 O O . PRO A 1 62 ? 16.188 -6.352 -11.227 1 46.91 62 PRO A O 1
ATOM 487 N N . ARG A 1 63 ? 18.375 -6.336 -11.531 1 49.78 63 ARG A N 1
ATOM 488 C CA . ARG A 1 63 ? 18.844 -7.508 -10.805 1 49.78 63 ARG A CA 1
ATOM 489 C C . ARG A 1 63 ? 18.375 -7.48 -9.359 1 49.78 63 ARG A C 1
ATOM 491 O O . ARG A 1 63 ? 17.906 -6.453 -8.875 1 49.78 63 ARG A O 1
ATOM 498 N N . VAL A 1 64 ? 18.594 -8.672 -8.984 1 49.94 64 VAL A N 1
ATOM 499 C CA . VAL A 1 64 ? 18.391 -8.977 -7.57 1 49.94 64 VAL A CA 1
ATOM 500 C C . VAL A 1 64 ? 19.016 -7.883 -6.711 1 49.94 64 VAL A C 1
ATOM 502 O O . VAL A 1 64 ? 20.188 -7.547 -6.891 1 49.94 64 VAL A O 1
ATOM 505 N N . PRO A 1 65 ? 18.094 -7.094 -6.184 1 53.62 65 PRO A N 1
ATOM 506 C CA . PRO A 1 65 ? 18.672 -6.145 -5.223 1 53.62 65 PRO A CA 1
ATOM 507 C C . PRO A 1 65 ? 19.766 -6.762 -4.371 1 53.62 65 PRO A C 1
ATOM 509 O O . PRO A 1 65 ? 19.875 -7.988 -4.273 1 53.62 65 PRO A O 1
ATOM 512 N N . HIS A 1 66 ? 20.703 -5.977 -4.082 1 50.78 66 HIS A N 1
ATOM 513 C CA . HIS A 1 66 ? 21.75 -6.344 -3.141 1 50.78 66 HIS A CA 1
ATOM 514 C C . HIS A 1 66 ? 21.172 -7.082 -1.936 1 50.78 66 HIS A C 1
ATOM 516 O O . HIS A 1 66 ? 21.828 -7.973 -1.381 1 50.78 66 HIS A O 1
ATOM 522 N N . SER A 1 67 ? 19.969 -6.613 -1.702 1 63.38 67 SER A N 1
ATOM 523 C CA . SER A 1 67 ? 19.266 -7.254 -0.596 1 63.38 67 SER A CA 1
ATOM 524 C C . SER A 1 67 ? 17.844 -7.645 -0.998 1 63.38 67 SER A C 1
ATOM 526 O O . SER A 1 67 ? 17.172 -6.906 -1.719 1 63.38 67 SER A O 1
ATOM 528 N N . LEU A 1 68 ? 17.625 -8.852 -0.632 1 68.75 68 LEU A N 1
ATOM 529 C CA . LEU A 1 68 ? 16.266 -9.32 -0.88 1 68.75 68 LEU A CA 1
ATOM 530 C C . LEU A 1 68 ? 15.242 -8.398 -0.213 1 68.75 68 LEU A C 1
ATOM 532 O O . LEU A 1 68 ? 14.086 -8.336 -0.638 1 68.75 68 LEU A O 1
ATOM 536 N N . LEU A 1 69 ? 15.789 -7.613 0.734 1 66.38 69 LEU A N 1
ATOM 537 C CA . LEU A 1 69 ? 14.922 -6.695 1.464 1 66.38 69 LEU A CA 1
ATOM 538 C C . LEU A 1 69 ? 14.594 -5.465 0.621 1 66.38 69 LEU A C 1
ATOM 540 O O . LEU A 1 69 ? 13.664 -4.727 0.93 1 66.38 69 LEU A O 1
ATOM 544 N N . ASP A 1 70 ? 15.266 -5.344 -0.452 1 73.06 70 ASP A N 1
ATOM 545 C CA . ASP A 1 70 ? 15.078 -4.172 -1.3 1 73.06 70 ASP A CA 1
ATOM 546 C C . ASP A 1 70 ? 14.266 -4.523 -2.547 1 73.06 70 ASP A C 1
ATOM 548 O O . ASP A 1 70 ? 14.141 -3.705 -3.463 1 73.06 70 ASP A O 1
ATOM 552 N N . HIS A 1 71 ? 13.758 -5.699 -2.479 1 78.44 71 HIS A N 1
ATOM 553 C CA . HIS A 1 71 ? 13.008 -6.129 -3.654 1 78.44 71 HIS A CA 1
ATOM 554 C C . HIS A 1 71 ? 11.672 -5.402 -3.75 1 78.44 71 HIS A C 1
ATOM 556 O O . HIS A 1 71 ? 10.938 -5.316 -2.764 1 78.44 71 HIS A O 1
ATOM 562 N N . VAL A 1 72 ? 11.406 -4.883 -4.93 1 83.88 72 VAL A N 1
ATOM 563 C CA . VAL A 1 72 ? 10.109 -4.273 -5.211 1 83.88 72 VAL A CA 1
ATOM 564 C C . VAL A 1 72 ? 9.234 -5.254 -5.984 1 83.88 72 VAL A C 1
ATOM 566 O O . VAL A 1 72 ? 9.57 -5.645 -7.105 1 83.88 72 VAL A O 1
ATOM 569 N N . TYR A 1 73 ? 8.203 -5.672 -5.398 1 87.12 73 TYR A N 1
ATOM 570 C CA . TYR A 1 73 ? 7.336 -6.633 -6.066 1 87.12 73 TYR A CA 1
ATOM 571 C C . TYR A 1 73 ? 6.348 -5.93 -6.988 1 87.12 73 TYR A C 1
ATOM 573 O O . TYR A 1 73 ? 6.184 -4.707 -6.914 1 87.12 73 TYR A O 1
ATOM 581 N N . PHE A 1 74 ? 5.648 -6.707 -7.832 1 92.75 74 PHE A N 1
ATOM 582 C CA . PHE A 1 74 ? 4.707 -6.188 -8.812 1 92.75 74 PHE A CA 1
ATOM 583 C C . PHE A 1 74 ? 3.293 -6.148 -8.242 1 92.75 74 PHE A C 1
ATOM 585 O O . PHE A 1 74 ? 2.879 -7.066 -7.535 1 92.75 74 PHE A O 1
ATOM 592 N N . SER A 1 75 ? 2.596 -5.004 -8.586 1 92.25 75 SER A N 1
ATOM 593 C CA . SER A 1 75 ? 1.137 -5.004 -8.539 1 92.25 75 SER A CA 1
ATOM 594 C C . SER A 1 75 ? 0.548 -5.656 -9.789 1 92.25 75 SER A C 1
ATOM 596 O O . SER A 1 75 ? 1.248 -5.84 -10.789 1 92.25 75 SER A O 1
ATOM 598 N N . SER A 1 76 ? -0.735 -6.023 -9.68 1 95.62 76 SER A N 1
ATOM 599 C CA . SER A 1 76 ? -1.343 -6.699 -10.828 1 95.62 76 SER A CA 1
ATOM 600 C C . SER A 1 76 ? -2.617 -5.992 -11.273 1 95.62 76 SER A C 1
ATOM 602 O O . SER A 1 76 ? -3.221 -5.242 -10.5 1 95.62 76 SER A O 1
ATOM 604 N N . TYR A 1 77 ? -2.916 -6.113 -12.562 1 96.69 77 TYR A N 1
ATOM 605 C CA . TYR A 1 77 ? -4.137 -5.641 -13.203 1 96.69 77 TYR A CA 1
ATOM 606 C C . TYR A 1 77 ? -4.766 -6.738 -14.055 1 96.69 77 TYR A C 1
ATOM 608 O O . TYR A 1 77 ? -4.09 -7.363 -14.875 1 96.69 77 TYR A O 1
ATOM 616 N N . ASP A 1 78 ? -6.082 -7 -13.859 1 95.88 78 ASP A N 1
ATOM 617 C CA . ASP A 1 78 ? -6.719 -8.125 -14.531 1 95.88 78 ASP A CA 1
ATOM 618 C C . ASP A 1 78 ? -7.633 -7.648 -15.656 1 95.88 78 ASP A C 1
ATOM 620 O O . ASP A 1 78 ? -8.469 -8.414 -16.156 1 95.88 78 ASP A O 1
ATOM 624 N N . GLY A 1 79 ? -7.555 -6.402 -15.992 1 94.12 79 GLY A N 1
ATOM 625 C CA . GLY A 1 79 ? -8.43 -5.832 -17 1 94.12 79 GLY A CA 1
ATOM 626 C C . GLY A 1 79 ? -9.555 -5 -16.422 1 94.12 79 GLY A C 1
ATOM 627 O O . GLY A 1 79 ? -10.164 -4.184 -17.125 1 94.12 79 GLY A O 1
ATOM 628 N N . SER A 1 80 ? -9.773 -5.215 -15.125 1 90.44 80 SER A N 1
ATOM 629 C CA . SER A 1 80 ? -10.875 -4.504 -14.469 1 90.44 80 SER A CA 1
ATOM 630 C C . SER A 1 80 ? -10.445 -3.959 -13.117 1 90.44 80 SER A C 1
ATOM 632 O O . SER A 1 80 ? -10.836 -2.854 -12.734 1 90.44 80 SER A O 1
ATOM 634 N N . SER A 1 81 ? -9.633 -4.73 -12.438 1 90.69 81 SER A N 1
ATOM 635 C CA . SER A 1 81 ? -9.258 -4.359 -11.078 1 90.69 81 SER A CA 1
ATOM 636 C C . SER A 1 81 ? -7.742 -4.348 -10.906 1 90.69 81 SER A C 1
ATOM 638 O O . SER A 1 81 ? -7.027 -5.082 -11.594 1 90.69 81 SER A O 1
ATOM 640 N N . VAL A 1 82 ? -7.352 -3.465 -9.977 1 91.56 82 VAL A N 1
ATOM 641 C CA . VAL A 1 82 ? -5.945 -3.373 -9.602 1 91.56 82 VAL A CA 1
ATOM 642 C C . VAL A 1 82 ? -5.727 -4.043 -8.242 1 91.56 82 VAL A C 1
ATOM 644 O O . VAL A 1 82 ? -6.543 -3.889 -7.328 1 91.56 82 VAL A O 1
ATOM 647 N N . TYR A 1 83 ? -4.652 -4.801 -8.18 1 91.5 83 TYR A N 1
ATOM 648 C CA . TYR A 1 83 ? -4.223 -5.465 -6.949 1 91.5 83 TYR A CA 1
ATOM 649 C C . TYR A 1 83 ? -2.861 -4.945 -6.5 1 91.5 83 TYR A C 1
ATOM 651 O O . TYR A 1 83 ? -1.835 -5.273 -7.098 1 91.5 83 TYR A O 1
ATOM 659 N N . ASP A 1 84 ? -2.752 -4.094 -5.449 1 86.25 84 ASP A N 1
ATOM 660 C CA . ASP A 1 84 ? -1.489 -3.457 -5.086 1 86.25 84 ASP A CA 1
ATOM 661 C C . ASP A 1 84 ? -1.278 -3.484 -3.572 1 86.25 84 ASP A C 1
ATOM 663 O O . ASP A 1 84 ? -0.362 -2.84 -3.059 1 86.25 84 ASP A O 1
ATOM 667 N N . ASN A 1 85 ? -1.931 -4.242 -2.844 1 78.81 85 ASN A N 1
ATOM 668 C CA . ASN A 1 85 ? -1.796 -4.453 -1.406 1 78.81 85 ASN A CA 1
ATOM 669 C C . ASN A 1 85 ? -1.886 -3.137 -0.637 1 78.81 85 ASN A C 1
ATOM 671 O O . ASN A 1 85 ? -1.333 -3.014 0.458 1 78.81 85 ASN A O 1
ATOM 675 N N . ARG A 1 86 ? -2.188 -2.131 -1.265 1 69.56 86 ARG A N 1
ATOM 676 C CA . ARG A 1 86 ? -2.391 -0.874 -0.551 1 69.56 86 ARG A CA 1
ATOM 677 C C . ARG A 1 86 ? -3.734 -0.862 0.168 1 69.56 86 ARG A C 1
ATOM 679 O O . ARG A 1 86 ? -4.73 -1.358 -0.361 1 69.56 86 ARG A O 1
ATOM 686 N N . GLU A 1 87 ? -3.502 -0.801 1.479 1 58.44 87 GLU A N 1
ATOM 687 C CA . GLU A 1 87 ? -4.77 -0.74 2.203 1 58.44 87 GLU A CA 1
ATOM 688 C C . GLU A 1 87 ? -5.691 0.321 1.612 1 58.44 87 GLU A C 1
ATOM 690 O O . GLU A 1 87 ? -5.273 1.455 1.376 1 58.44 87 GLU A O 1
ATOM 695 N N . GLY A 1 88 ? -6.098 0.019 0.308 1 45.62 88 GLY A N 1
ATOM 696 C CA . GLY A 1 88 ? -7.02 0.95 -0.325 1 45.62 88 GLY A CA 1
ATOM 697 C C . GLY A 1 88 ? -7.879 1.707 0.669 1 45.62 88 GLY A C 1
ATOM 698 O O . GLY A 1 88 ? -7.914 1.367 1.854 1 45.62 88 GLY A O 1
ATOM 699 N N . THR A 1 89 ? -8.125 2.947 0.284 1 38.62 89 THR A N 1
ATOM 700 C CA . THR A 1 89 ? -9.125 3.758 0.964 1 38.62 89 THR A CA 1
ATOM 701 C C . THR A 1 89 ? -10.164 2.875 1.658 1 38.62 89 THR A C 1
ATOM 703 O O . THR A 1 89 ? -10.648 3.213 2.738 1 38.62 89 THR A O 1
ATOM 706 N N . GLY A 1 90 ? -10.594 1.906 0.919 1 41.47 90 GLY A N 1
ATOM 707 C CA . GLY A 1 90 ? -11.727 1.191 1.49 1 41.47 90 GLY A CA 1
ATOM 708 C C . GLY A 1 90 ? -11.336 -0.119 2.146 1 41.47 90 GLY A C 1
ATOM 709 O O . GLY A 1 90 ? -12.195 -0.939 2.473 1 41.47 90 GLY A O 1
ATOM 710 N N . GLY A 1 91 ? -9.852 -0.21 2.545 1 49.16 91 GLY A N 1
ATOM 711 C CA . GLY A 1 91 ? -9.672 -1.543 3.096 1 49.16 91 GLY A CA 1
ATOM 712 C C . GLY A 1 91 ? -9.719 -2.635 2.043 1 49.16 91 GLY A C 1
ATOM 713 O O . GLY A 1 91 ? -10.031 -3.785 2.348 1 49.16 91 GLY A O 1
ATOM 714 N N . THR A 1 92 ? -9.336 -2.188 0.844 1 57.66 92 THR A N 1
ATOM 715 C CA . THR A 1 92 ? -9.758 -3.139 -0.179 1 57.66 92 THR A CA 1
ATOM 716 C C . THR A 1 92 ? -8.562 -3.93 -0.705 1 57.66 92 THR A C 1
ATOM 718 O O . THR A 1 92 ? -7.457 -3.398 -0.806 1 57.66 92 THR A O 1
ATOM 721 N N . THR A 1 93 ? -8.656 -5.117 -0.67 1 76.19 93 THR A N 1
ATOM 722 C CA . THR A 1 93 ? -7.727 -6.082 -1.248 1 76.19 93 THR A CA 1
ATOM 723 C C . THR A 1 93 ? -7.617 -5.887 -2.758 1 76.19 93 THR A C 1
ATOM 725 O O . THR A 1 93 ? -6.66 -6.359 -3.379 1 76.19 93 THR A O 1
ATOM 728 N N . ARG A 1 94 ? -8.57 -5.148 -3.352 1 83.81 94 ARG A N 1
ATOM 729 C CA . ARG A 1 94 ? -8.617 -4.793 -4.766 1 83.81 94 ARG A CA 1
ATOM 730 C C . ARG A 1 94 ? -9.281 -3.438 -4.973 1 83.81 94 ARG A C 1
ATOM 732 O O . ARG A 1 94 ? -10.047 -2.98 -4.117 1 83.81 94 ARG A O 1
ATOM 739 N N . ARG A 1 95 ? -8.938 -2.779 -6.098 1 82.25 95 ARG A N 1
ATOM 740 C CA . ARG A 1 95 ? -9.555 -1.489 -6.391 1 82.25 95 ARG A CA 1
ATOM 741 C C . ARG A 1 95 ? -9.672 -1.269 -7.895 1 82.25 95 ARG A C 1
ATOM 743 O O . ARG A 1 95 ? -9.031 -1.962 -8.68 1 82.25 95 ARG A O 1
ATOM 750 N N . ARG A 1 96 ? -10.555 -0.337 -8.172 1 82.31 96 ARG A N 1
ATOM 751 C CA . ARG A 1 96 ? -10.609 0.098 -9.562 1 82.31 96 ARG A CA 1
ATOM 752 C C . ARG A 1 96 ? -9.336 0.848 -9.953 1 82.31 96 ARG A C 1
ATOM 754 O O . ARG A 1 96 ? -8.711 1.497 -9.109 1 82.31 96 ARG A O 1
ATOM 761 N N . PRO A 1 97 ? -9 0.739 -11.188 1 86.75 97 PRO A N 1
ATOM 762 C CA . PRO A 1 97 ? -7.855 1.54 -11.617 1 86.75 97 PRO A CA 1
ATOM 763 C C . PRO A 1 97 ? -8.148 3.039 -11.617 1 86.75 97 PRO A C 1
ATOM 765 O O . PRO A 1 97 ? -9.266 3.453 -11.938 1 86.75 97 PRO A O 1
ATOM 768 N N . LEU A 1 98 ? -7.137 3.814 -11.242 1 81.56 98 LEU A N 1
ATOM 769 C CA . LEU A 1 98 ? -7.219 5.266 -11.391 1 81.56 98 LEU A CA 1
ATOM 770 C C . LEU A 1 98 ? -7.148 5.664 -12.859 1 81.56 98 LEU A C 1
ATOM 772 O O . LEU A 1 98 ? -6.703 4.883 -13.703 1 81.56 98 LEU A O 1
ATOM 776 N N . ARG A 1 99 ? -7.547 6.836 -13.078 1 79.19 99 ARG A N 1
ATOM 777 C CA . ARG A 1 99 ? -7.578 7.301 -14.461 1 79.19 99 ARG A CA 1
ATOM 778 C C . ARG A 1 99 ? -6.191 7.227 -15.094 1 79.19 99 ARG A C 1
ATOM 780 O O . ARG A 1 99 ? -6.035 6.73 -16.203 1 79.19 99 ARG A O 1
ATOM 787 N N . LEU A 1 100 ? -5.199 7.773 -14.453 1 82.69 100 LEU A N 1
ATOM 788 C CA . LEU A 1 100 ? -3.844 7.758 -14.992 1 82.69 100 LEU A CA 1
ATOM 789 C C . LEU A 1 100 ? -3.344 6.328 -15.164 1 82.69 100 LEU A C 1
ATOM 791 O O . LEU A 1 100 ? -2.576 6.043 -16.094 1 82.69 100 LEU A O 1
ATOM 795 N N . GLU A 1 101 ? -3.775 5.422 -14.312 1 89.44 101 GLU A N 1
ATOM 796 C CA . GLU A 1 101 ? -3.422 4.012 -14.461 1 89.44 101 GLU A CA 1
ATOM 797 C C . GLU A 1 101 ? -4.055 3.412 -15.711 1 89.44 101 GLU A C 1
ATOM 799 O O . GLU A 1 101 ? -3.398 2.682 -16.453 1 89.44 101 GLU A O 1
ATOM 804 N N . THR A 1 102 ? -5.328 3.762 -15.859 1 88.56 102 THR A N 1
ATOM 805 C CA . THR A 1 102 ? -6.031 3.268 -17.047 1 88.56 102 THR A CA 1
ATOM 806 C C . THR A 1 102 ? -5.328 3.719 -18.312 1 88.56 102 THR A C 1
ATOM 808 O O . THR A 1 102 ? -5.145 2.926 -19.25 1 88.56 102 THR A O 1
ATOM 811 N N . LEU A 1 103 ? -4.938 4.945 -18.281 1 87.19 103 LEU A N 1
ATOM 812 C CA . LEU A 1 103 ? -4.219 5.477 -19.438 1 87.19 103 LEU A CA 1
ATOM 813 C C . LEU A 1 103 ? -2.896 4.746 -19.641 1 87.19 103 LEU A C 1
ATOM 815 O O . LEU A 1 103 ? -2.537 4.402 -20.766 1 87.19 103 LEU A O 1
ATOM 819 N N . MET A 1 104 ? -2.199 4.539 -18.625 1 91.75 104 MET A N 1
ATOM 820 C CA . MET A 1 104 ? -0.93 3.82 -18.703 1 91.75 104 MET A CA 1
ATOM 821 C C . MET A 1 104 ? -1.138 2.396 -19.203 1 91.75 104 MET A C 1
ATOM 823 O O . MET A 1 104 ? -0.394 1.924 -20.062 1 91.75 104 MET A O 1
ATOM 827 N N . PHE A 1 105 ? -2.182 1.712 -18.672 1 96.88 105 PHE A N 1
ATOM 828 C CA . PHE A 1 105 ? -2.484 0.35 -19.094 1 96.88 105 PHE A CA 1
ATOM 829 C C . PHE A 1 105 ? -2.791 0.303 -20.594 1 96.88 105 PHE A C 1
ATOM 831 O O . PHE A 1 105 ? -2.334 -0.598 -21.297 1 96.88 105 PHE A O 1
ATOM 838 N N . ASP A 1 106 ? -3.508 1.27 -21.016 1 93.88 106 ASP A N 1
ATOM 839 C CA . ASP A 1 106 ? -3.828 1.322 -22.438 1 93.88 106 ASP A CA 1
ATOM 840 C C . ASP A 1 106 ? -2.572 1.544 -23.281 1 93.88 106 ASP A C 1
ATOM 842 O O . ASP A 1 106 ? -2.369 0.872 -24.297 1 93.88 106 ASP A O 1
ATOM 846 N N . GLN A 1 107 ? -1.739 2.418 -22.875 1 92.94 107 GLN A N 1
ATOM 847 C CA . GLN A 1 107 ? -0.521 2.744 -23.609 1 92.94 107 GLN A CA 1
ATOM 848 C C . GLN A 1 107 ? 0.398 1.53 -23.719 1 92.94 107 GLN A C 1
ATOM 850 O O . GLN A 1 107 ? 0.915 1.229 -24.797 1 92.94 107 GLN A O 1
ATOM 855 N N . VAL A 1 108 ? 0.587 0.879 -22.625 1 96.31 108 VAL A N 1
ATOM 856 C CA . VAL A 1 108 ? 1.525 -0.239 -22.641 1 96.31 108 VAL A CA 1
ATOM 857 C C . VAL A 1 108 ? 0.934 -1.405 -23.422 1 96.31 108 VAL A C 1
ATOM 859 O O . VAL A 1 108 ? 1.659 -2.137 -24.109 1 96.31 108 VAL A O 1
ATOM 862 N N . ARG A 1 109 ? -0.353 -1.628 -23.328 1 97.56 109 ARG A N 1
ATOM 863 C CA . ARG A 1 109 ? -1.001 -2.666 -24.125 1 97.56 109 ARG A CA 1
ATOM 864 C C . ARG A 1 109 ? -0.863 -2.379 -25.609 1 97.56 109 ARG A C 1
ATOM 866 O O . ARG A 1 109 ? -0.516 -3.27 -26.391 1 97.56 109 ARG A O 1
ATOM 873 N N . ASP A 1 110 ? -1.104 -1.137 -25.969 1 95.62 110 ASP A N 1
ATOM 874 C CA . ASP A 1 110 ? -0.997 -0.757 -27.375 1 95.62 110 ASP A CA 1
ATOM 875 C C . ASP A 1 110 ? 0.426 -0.96 -27.891 1 95.62 110 ASP A C 1
ATOM 877 O O . ASP A 1 110 ? 0.623 -1.462 -29 1 95.62 110 ASP A O 1
ATOM 881 N N . GLU A 1 111 ? 1.358 -0.556 -27.094 1 94.31 111 GLU A N 1
ATOM 882 C CA . GLU A 1 111 ? 2.754 -0.722 -27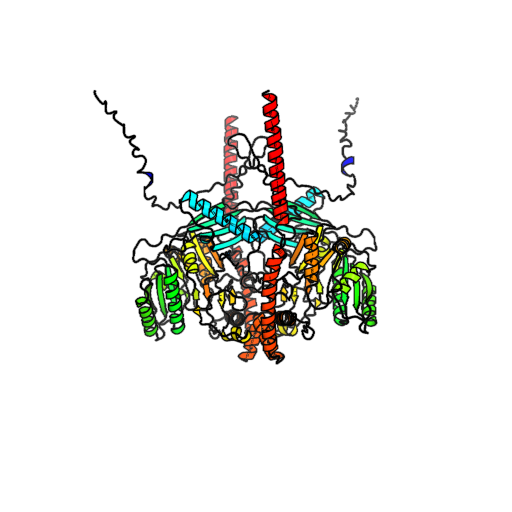.5 1 94.31 111 GLU A CA 1
ATOM 883 C C . GLU A 1 111 ? 3.117 -2.199 -27.625 1 94.31 111 GLU A C 1
ATOM 885 O O . GLU A 1 111 ? 3.842 -2.586 -28.547 1 94.31 111 GLU A O 1
ATOM 890 N N . ALA A 1 112 ? 2.658 -3.016 -26.719 1 94.94 112 ALA A N 1
ATOM 891 C CA . ALA A 1 112 ? 2.91 -4.453 -26.781 1 94.94 112 ALA A CA 1
ATOM 892 C C . ALA A 1 112 ? 2.283 -5.062 -28.031 1 94.94 112 ALA A C 1
ATOM 894 O O . ALA A 1 112 ? 2.926 -5.844 -28.75 1 94.94 112 ALA A O 1
ATOM 895 N N . ILE A 1 113 ? 1.046 -4.684 -28.312 1 96.62 113 ILE A N 1
ATOM 896 C CA . ILE A 1 113 ? 0.327 -5.203 -29.469 1 96.62 113 ILE A CA 1
ATOM 897 C C . ILE A 1 113 ? 1.04 -4.777 -30.75 1 96.62 113 ILE A C 1
ATOM 899 O O . ILE A 1 113 ? 1.242 -5.59 -31.656 1 96.62 113 ILE A O 1
ATOM 903 N N . LYS A 1 114 ? 1.403 -3.52 -30.812 1 93.75 114 LYS A N 1
ATOM 904 C CA . LYS A 1 114 ? 2.139 -3.02 -31.969 1 93.75 114 LYS A CA 1
ATOM 905 C C . LYS A 1 114 ? 3.432 -3.801 -32.188 1 93.75 114 LYS A C 1
ATOM 907 O O . LYS A 1 114 ? 3.756 -4.188 -33.312 1 93.75 114 LYS A O 1
ATOM 912 N N . PHE A 1 115 ? 4.105 -4.027 -31.172 1 89.44 115 PHE A N 1
ATOM 913 C CA . PHE A 1 115 ? 5.363 -4.766 -31.234 1 89.44 115 PHE A CA 1
ATOM 914 C C . PHE A 1 115 ? 5.137 -6.176 -31.766 1 89.44 115 PHE A C 1
ATOM 916 O O . PHE A 1 115 ? 5.828 -6.617 -32.688 1 89.44 115 PHE A O 1
ATOM 923 N N . LEU A 1 116 ? 4.152 -6.859 -31.172 1 90.94 116 LEU A N 1
ATOM 924 C CA . LEU A 1 116 ? 3.879 -8.242 -31.562 1 90.94 116 LEU A CA 1
ATOM 925 C C . LEU A 1 116 ? 3.373 -8.312 -33 1 90.94 116 LEU A C 1
ATOM 927 O O . LEU A 1 116 ? 3.732 -9.234 -33.75 1 90.94 116 LEU A O 1
ATOM 931 N N . THR A 1 117 ? 2.598 -7.312 -33.406 1 92.56 117 THR A N 1
ATOM 932 C CA . THR A 1 117 ? 2.074 -7.27 -34.75 1 92.56 117 THR A CA 1
ATOM 933 C C . THR A 1 117 ? 3.195 -7.016 -35.75 1 92.56 117 THR A C 1
ATOM 935 O O . THR A 1 117 ? 3.256 -7.664 -36.812 1 92.56 117 THR A O 1
ATOM 938 N N . THR A 1 118 ? 3.979 -6.121 -35.438 1 84.62 118 THR A N 1
ATOM 939 C CA . THR A 1 118 ? 5.039 -5.715 -36.344 1 84.62 118 THR A CA 1
ATOM 940 C C . THR A 1 118 ? 6.125 -6.789 -36.438 1 84.62 118 THR A C 1
ATOM 942 O O . THR A 1 118 ? 6.562 -7.148 -37.531 1 84.62 118 THR A O 1
ATOM 945 N N . LYS A 1 119 ? 6.469 -7.359 -35.375 1 83.19 119 LYS A N 1
ATOM 946 C CA . LYS A 1 119 ? 7.625 -8.25 -35.344 1 83.19 119 LYS A CA 1
ATOM 947 C C . LYS A 1 119 ? 7.23 -9.688 -35.656 1 83.19 119 LYS A C 1
ATOM 949 O O . LYS A 1 119 ? 8 -10.422 -36.281 1 83.19 119 LYS A O 1
ATOM 954 N N . PHE A 1 120 ? 6.012 -10.141 -35.25 1 82.31 120 PHE A N 1
ATOM 955 C CA . PHE A 1 120 ? 5.668 -11.555 -35.344 1 82.31 120 PHE A CA 1
ATOM 956 C C . PHE A 1 120 ? 4.398 -11.742 -36.156 1 82.31 120 PHE A C 1
ATOM 958 O O . PHE A 1 120 ? 3.928 -12.867 -36.344 1 82.31 120 PHE A O 1
ATOM 965 N N . GLN A 1 121 ? 3.816 -10.703 -36.594 1 88.06 121 GLN A N 1
ATOM 966 C CA . GLN A 1 121 ? 2.615 -10.719 -37.438 1 88.06 121 GLN A CA 1
ATOM 967 C C . GLN A 1 121 ? 1.451 -11.375 -36.688 1 88.06 121 GLN A C 1
ATOM 969 O O . GLN A 1 121 ? 0.695 -12.148 -37.281 1 88.06 121 GLN A O 1
ATOM 974 N N . VAL A 1 122 ? 1.465 -11.234 -35.438 1 86.5 122 VAL A N 1
ATOM 975 C CA . VAL A 1 122 ? 0.357 -11.672 -34.594 1 86.5 122 VAL A CA 1
ATOM 976 C C . VAL A 1 122 ? -0.404 -10.453 -34.062 1 86.5 122 VAL A C 1
ATOM 978 O O . VAL A 1 122 ? 0.2 -9.508 -33.562 1 86.5 122 VAL A O 1
ATOM 981 N N . THR A 1 123 ? -1.708 -10.523 -34.25 1 89.38 123 THR A N 1
ATOM 982 C CA . THR A 1 123 ? -2.496 -9.375 -33.812 1 89.38 123 THR A CA 1
ATOM 983 C C . THR A 1 123 ? -3.404 -9.758 -32.625 1 89.38 123 THR A C 1
ATOM 985 O O . THR A 1 123 ? -4.176 -10.719 -32.719 1 89.38 123 THR A O 1
ATOM 988 N N . TYR A 1 124 ? -3.223 -9.086 -31.578 1 94.06 124 TYR A N 1
ATOM 989 C CA . TYR A 1 124 ? -4.059 -9.234 -30.391 1 94.06 124 TYR A CA 1
ATOM 990 C C . TYR A 1 124 ? -4.98 -8.031 -30.219 1 94.06 124 TYR A C 1
ATOM 992 O O . TYR A 1 124 ? -4.688 -6.941 -30.719 1 94.06 124 TYR A O 1
ATOM 1000 N N . THR A 1 125 ? -6.148 -8.273 -29.578 1 93.31 125 THR A N 1
ATOM 1001 C CA . THR A 1 125 ? -6.969 -7.168 -29.094 1 93.31 125 THR A CA 1
ATOM 1002 C C . THR A 1 125 ? -6.531 -6.738 -27.703 1 93.31 125 THR A C 1
ATOM 1004 O O . THR A 1 125 ? -5.805 -7.469 -27.016 1 93.31 125 THR A O 1
ATOM 1007 N N . ARG A 1 126 ? -6.961 -5.602 -27.234 1 93.19 126 ARG A N 1
ATOM 1008 C CA . ARG A 1 126 ? -6.664 -5.141 -25.891 1 93.19 126 ARG A CA 1
ATOM 1009 C C . ARG A 1 126 ? -7.215 -6.109 -24.844 1 93.19 126 ARG A C 1
ATOM 1011 O O . ARG A 1 126 ? -6.605 -6.312 -23.797 1 93.19 126 ARG A O 1
ATOM 1018 N N . LYS A 1 127 ? -8.328 -6.633 -25.172 1 92.38 127 LYS A N 1
ATOM 1019 C CA . LYS A 1 127 ? -8.945 -7.574 -24.234 1 92.38 127 LYS A CA 1
ATOM 1020 C C . LYS A 1 127 ? -8.086 -8.82 -24.062 1 92.38 127 LYS A C 1
ATOM 1022 O O . LYS A 1 127 ? -8.016 -9.391 -22.984 1 92.38 127 LYS A O 1
ATOM 1027 N N . GLU A 1 128 ? -7.402 -9.18 -25.125 1 94.38 128 GLU A N 1
ATOM 1028 C CA . GLU A 1 128 ? -6.543 -10.359 -25.109 1 94.38 128 GLU A CA 1
ATOM 1029 C C . GLU A 1 128 ? -5.219 -10.07 -24.422 1 94.38 128 GLU A C 1
ATOM 1031 O O . GLU A 1 128 ? -4.453 -10.984 -24.109 1 94.38 128 GLU A O 1
ATOM 1036 N N . CYS A 1 129 ? -4.953 -8.781 -24.156 1 96.62 129 CYS A N 1
ATOM 1037 C CA . CYS A 1 129 ? -3.748 -8.344 -23.469 1 96.62 129 CYS A CA 1
ATOM 1038 C C . CYS A 1 129 ? -4.098 -7.617 -22.172 1 96.62 129 CYS A C 1
ATOM 1040 O O . CYS A 1 129 ? -3.48 -6.605 -21.828 1 96.62 129 CYS A O 1
ATOM 1042 N N . SER A 1 130 ? -5.047 -8.133 -21.438 1 94 130 SER A N 1
ATOM 1043 C CA . SER A 1 130 ? -5.578 -7.41 -20.281 1 94 130 SER A CA 1
ATOM 1044 C C . SER A 1 130 ? -4.895 -7.848 -18.984 1 94 130 SER A C 1
ATOM 1046 O O . SER A 1 130 ? -5.16 -7.293 -17.922 1 94 130 SER A O 1
ATOM 1048 N N . ASP A 1 131 ? -4.051 -8.852 -19.078 1 96.25 131 ASP A N 1
ATOM 1049 C CA . ASP A 1 131 ? -3.318 -9.344 -17.906 1 96.25 131 ASP A CA 1
ATOM 1050 C C . ASP A 1 131 ? -1.965 -8.656 -17.781 1 96.25 131 ASP A C 1
ATOM 1052 O O . ASP A 1 131 ? -1.038 -8.945 -18.547 1 96.25 131 ASP A O 1
ATOM 1056 N N . LEU A 1 132 ? -1.91 -7.754 -16.75 1 98 132 LEU A N 1
ATOM 1057 C CA . LEU A 1 132 ? -0.699 -6.957 -16.594 1 98 132 LEU A CA 1
ATOM 1058 C C . LEU A 1 132 ? -0.156 -7.055 -15.172 1 98 132 LEU A C 1
ATOM 1060 O O . LEU A 1 132 ? -0.911 -7.312 -14.234 1 98 132 LEU A O 1
ATOM 1064 N N . ARG A 1 133 ? 1.124 -6.957 -15.008 1 97.5 133 ARG A N 1
ATOM 1065 C CA . ARG A 1 133 ? 1.758 -6.625 -13.734 1 97.5 133 ARG A CA 1
ATOM 1066 C C . ARG A 1 133 ? 2.709 -5.445 -13.891 1 97.5 133 ARG A C 1
ATOM 1068 O O . ARG A 1 133 ? 3.316 -5.262 -14.945 1 97.5 133 ARG A O 1
ATOM 1075 N N . TYR A 1 134 ? 2.809 -4.609 -12.867 1 95.88 134 TYR A N 1
ATOM 1076 C CA . TYR A 1 134 ? 3.623 -3.404 -12.984 1 95.88 134 TYR A CA 1
ATOM 1077 C C . TYR A 1 134 ? 4.223 -3.025 -11.633 1 95.88 134 TYR A C 1
ATOM 1079 O O . TYR A 1 134 ? 3.678 -3.375 -10.586 1 95.88 134 TYR A O 1
ATOM 1087 N N . ARG A 1 135 ? 5.375 -2.4 -11.672 1 91.81 135 ARG A N 1
ATOM 1088 C CA . ARG A 1 135 ? 6.02 -1.865 -10.477 1 91.81 135 ARG A CA 1
ATOM 1089 C C . ARG A 1 135 ? 6.801 -0.595 -10.797 1 91.81 135 ARG A C 1
ATOM 1091 O O . ARG A 1 135 ? 7.203 -0.381 -11.945 1 91.81 135 ARG A O 1
ATOM 1098 N N . ASN A 1 136 ? 6.824 0.252 -9.789 1 89.12 136 ASN A N 1
ATOM 1099 C CA . ASN A 1 136 ? 7.617 1.472 -9.891 1 89.12 136 ASN A CA 1
ATOM 1100 C C . ASN A 1 136 ? 8.984 1.308 -9.227 1 89.12 136 ASN A C 1
ATOM 1102 O O . ASN A 1 136 ? 9.062 0.971 -8.047 1 89.12 136 ASN A O 1
ATOM 1106 N N . LEU A 1 137 ? 10.016 1.472 -9.961 1 85.19 137 LEU A N 1
ATOM 1107 C CA . LEU A 1 137 ? 11.391 1.48 -9.469 1 85.19 137 LEU A CA 1
ATOM 1108 C C . LEU A 1 137 ? 11.93 2.904 -9.391 1 85.19 137 LEU A C 1
ATOM 1110 O O . LEU A 1 137 ? 12.305 3.49 -10.414 1 85.19 137 LEU A O 1
ATOM 1114 N N . PRO A 1 138 ? 12.07 3.316 -8.117 1 84.5 138 PRO A N 1
ATOM 1115 C CA . PRO A 1 138 ? 12.555 4.691 -7.988 1 84.5 138 PRO A CA 1
ATOM 1116 C C . PRO A 1 138 ? 13.883 4.918 -8.711 1 84.5 138 PRO A C 1
ATOM 1118 O O . PRO A 1 138 ? 14.75 4.035 -8.711 1 84.5 138 PRO A O 1
ATOM 1121 N N . THR A 1 139 ? 14.086 5.973 -9.43 1 78.31 139 THR A N 1
ATOM 1122 C CA . THR A 1 139 ? 15.258 6.426 -10.172 1 78.31 139 THR A CA 1
ATOM 1123 C C . THR A 1 139 ? 15.352 5.707 -11.516 1 78.31 139 THR A C 1
ATOM 1125 O O . THR A 1 139 ? 16.156 6.09 -12.375 1 78.31 139 THR A O 1
ATOM 1128 N N . VAL A 1 140 ? 14.602 4.574 -11.656 1 82.25 140 VAL A N 1
ATOM 1129 C CA . VAL A 1 140 ? 14.688 3.795 -12.891 1 82.25 140 VAL A CA 1
ATOM 1130 C C . VAL A 1 140 ? 13.453 4.043 -13.742 1 82.25 140 VAL A C 1
ATOM 1132 O O . VAL A 1 140 ? 13.562 4.402 -14.922 1 82.25 140 VAL A O 1
ATOM 1135 N N . GLY A 1 141 ? 12.344 3.83 -13.211 1 86.31 141 GLY A N 1
ATOM 1136 C CA . GLY A 1 141 ? 11.094 3.988 -13.938 1 86.31 141 GLY A CA 1
ATOM 1137 C C . GLY A 1 141 ? 10.086 2.889 -13.648 1 86.31 141 GLY A C 1
ATOM 1138 O O . GLY A 1 141 ? 10.133 2.264 -12.586 1 86.31 141 GLY A O 1
ATOM 1139 N N . MET A 1 142 ? 9.133 2.799 -14.531 1 90.69 142 MET A N 1
ATOM 1140 C CA . MET A 1 142 ? 8.086 1.795 -14.359 1 90.69 142 MET A CA 1
ATOM 1141 C C . MET A 1 142 ? 8.344 0.588 -15.258 1 90.69 142 MET A C 1
ATOM 1143 O O . MET A 1 142 ? 8.648 0.743 -16.438 1 90.69 142 MET A O 1
ATOM 1147 N N . GLU A 1 143 ? 8.312 -0.552 -14.617 1 90.44 143 GLU A N 1
ATOM 1148 C CA . GLU A 1 143 ? 8.367 -1.813 -15.352 1 90.44 143 GLU A CA 1
ATOM 1149 C C . GLU A 1 143 ? 6.984 -2.449 -15.461 1 90.44 143 GLU A C 1
ATOM 1151 O O . GLU A 1 143 ? 6.254 -2.531 -14.477 1 90.44 143 GLU A O 1
ATOM 1156 N N . VAL A 1 144 ? 6.609 -2.877 -16.719 1 95.06 144 VAL A N 1
ATOM 1157 C CA . VAL A 1 144 ? 5.289 -3.459 -16.953 1 95.06 144 VAL A CA 1
ATOM 1158 C C . VAL A 1 144 ? 5.426 -4.738 -17.781 1 95.06 144 VAL A C 1
ATOM 1160 O O . VAL A 1 144 ? 6.145 -4.762 -18.781 1 95.06 144 VAL A O 1
ATOM 1163 N N . ASP A 1 145 ? 4.816 -5.793 -17.312 1 95.75 145 ASP A N 1
ATOM 1164 C CA . ASP A 1 145 ? 4.621 -7.008 -18.094 1 95.75 145 ASP A CA 1
ATOM 1165 C C . ASP A 1 145 ? 3.197 -7.082 -18.641 1 95.75 145 ASP A C 1
ATOM 1167 O O . ASP A 1 145 ? 2.23 -6.941 -17.891 1 95.75 145 ASP A O 1
ATOM 1171 N N . VAL A 1 146 ? 3.141 -7.27 -19.906 1 97.44 146 VAL A N 1
ATOM 1172 C CA . VAL A 1 146 ? 1.851 -7.469 -20.562 1 97.44 146 VAL A CA 1
ATOM 1173 C C . VAL A 1 146 ? 1.75 -8.898 -21.078 1 97.44 146 VAL A C 1
ATOM 1175 O O . VAL A 1 146 ? 2.566 -9.328 -21.891 1 97.44 146 VAL A O 1
ATOM 1178 N N . LEU A 1 147 ? 0.76 -9.594 -20.578 1 96.31 147 LEU A N 1
ATOM 1179 C CA . LEU A 1 147 ? 0.495 -10.938 -21.078 1 96.31 147 LEU A CA 1
ATOM 1180 C C . LEU A 1 147 ? -0.645 -10.938 -22.094 1 96.31 147 LEU A C 1
ATOM 1182 O O . LEU A 1 147 ? -1.746 -10.469 -21.797 1 96.31 147 LEU A O 1
ATOM 1186 N N . CYS A 1 148 ? -0.328 -11.422 -23.266 1 94.38 148 CYS A N 1
ATOM 1187 C CA . CYS A 1 148 ? -1.317 -11.508 -24.328 1 94.38 148 CYS A CA 1
ATOM 1188 C C . CYS A 1 148 ? -1.635 -12.961 -24.672 1 94.38 148 CYS A C 1
ATOM 1190 O O . CYS A 1 148 ? -0.728 -13.75 -24.922 1 94.38 148 CYS A O 1
ATOM 1192 N N . ARG A 1 149 ? -2.9 -13.234 -24.625 1 90.31 149 ARG A N 1
ATOM 1193 C CA . ARG A 1 149 ? -3.342 -14.594 -24.906 1 90.31 149 ARG A CA 1
ATOM 1194 C C . ARG A 1 149 ? -4.68 -14.594 -25.641 1 90.31 149 ARG A C 1
ATOM 1196 O O . ARG A 1 149 ? -5.574 -13.812 -25.312 1 90.31 149 ARG A O 1
ATOM 1203 N N . ARG A 1 150 ? -4.719 -15.477 -26.578 1 82.5 150 ARG A N 1
ATOM 1204 C CA . ARG A 1 150 ? -5.996 -15.633 -27.266 1 82.5 150 ARG A CA 1
ATOM 1205 C C . ARG A 1 150 ? -6.949 -16.5 -26.453 1 82.5 150 ARG A C 1
ATOM 1207 O O . ARG A 1 150 ? -6.516 -17.422 -25.75 1 82.5 150 ARG A O 1
ATOM 1214 N N . ARG A 1 151 ? -7.992 -16.062 -26.141 1 68.31 151 ARG A N 1
ATOM 1215 C CA . ARG A 1 151 ? -8.977 -16.781 -25.328 1 68.31 151 ARG A CA 1
ATOM 1216 C C . ARG A 1 151 ? -9.461 -18.047 -26.031 1 68.31 151 ARG A C 1
ATOM 1218 O O . ARG A 1 151 ? -9.992 -18.953 -25.391 1 68.31 151 ARG A O 1
ATOM 1225 N N . SER A 1 152 ? -9.195 -18.062 -27.281 1 65.25 152 SER A N 1
ATOM 1226 C CA . SER A 1 152 ? -9.609 -19.281 -27.984 1 65.25 152 SER A CA 1
ATOM 1227 C C . SER A 1 152 ? -8.734 -20.469 -27.594 1 65.25 152 SER A C 1
ATOM 1229 O O . SER A 1 152 ? -7.984 -20.406 -26.625 1 65.25 152 SER A O 1
ATOM 1231 N N . SER A 1 153 ? -8.852 -21.656 -28.297 1 61.28 153 SER A N 1
ATOM 1232 C CA . SER A 1 153 ? -8.336 -23 -28.047 1 61.28 153 SER A CA 1
ATOM 1233 C C . SER A 1 153 ? -6.816 -23.047 -28.156 1 61.28 153 SER A C 1
ATOM 1235 O O . SER A 1 153 ? -6.211 -24.109 -28.141 1 61.28 153 SER A O 1
ATOM 1237 N N . SER A 1 154 ? -6.184 -21.797 -28.062 1 65.44 154 SER A N 1
ATOM 1238 C CA . SER A 1 154 ? -4.734 -21.906 -28.188 1 65.44 154 SER A CA 1
ATOM 1239 C C . SER A 1 154 ? -4.043 -21.672 -26.844 1 65.44 154 SER A C 1
ATOM 1241 O O . SER A 1 154 ? -4.406 -20.75 -26.109 1 65.44 154 SER A O 1
ATOM 1243 N N . PRO A 1 155 ? -3.113 -22.562 -26.484 1 72.44 155 PRO A N 1
ATOM 1244 C CA . PRO A 1 155 ? -2.34 -22.422 -25.25 1 72.44 155 PRO A CA 1
ATOM 1245 C C . PRO A 1 155 ? -1.237 -21.375 -25.359 1 72.44 155 PRO A C 1
ATOM 1247 O O . PRO A 1 155 ? -0.518 -21.125 -24.391 1 72.44 155 PRO A O 1
ATOM 1250 N N . GLU A 1 156 ? -1.218 -20.641 -26.469 1 78.94 156 GLU A N 1
ATOM 1251 C CA . GLU A 1 156 ? -0.096 -19.734 -26.703 1 78.94 156 GLU A CA 1
ATOM 1252 C C . GLU A 1 156 ? -0.259 -18.438 -25.906 1 78.94 156 GLU A C 1
ATOM 1254 O O . GLU A 1 156 ? -1.358 -17.891 -25.828 1 78.94 156 GLU A O 1
ATOM 1259 N N . VAL A 1 157 ? 0.842 -18.062 -25.25 1 89.12 157 VAL A N 1
ATOM 1260 C CA . VAL A 1 157 ? 0.871 -16.844 -24.453 1 89.12 157 VAL A CA 1
ATOM 1261 C C . VAL A 1 157 ? 2.137 -16.047 -24.766 1 89.12 157 VAL A C 1
ATOM 1263 O O . VAL A 1 157 ? 3.225 -16.625 -24.875 1 89.12 157 VAL A O 1
ATOM 1266 N N . ASP A 1 158 ? 1.952 -14.789 -25.094 1 90.44 158 ASP A N 1
ATOM 1267 C CA . ASP A 1 158 ? 3.068 -13.867 -25.281 1 90.44 158 ASP A CA 1
ATOM 1268 C C . ASP A 1 158 ? 3.213 -12.914 -24.094 1 90.44 158 ASP A C 1
ATOM 1270 O O . ASP A 1 158 ? 2.242 -12.273 -23.688 1 90.44 158 ASP A O 1
ATOM 1274 N N . ARG A 1 159 ? 4.402 -12.883 -23.562 1 92.5 159 ARG A N 1
ATOM 1275 C CA . ARG A 1 159 ? 4.691 -11.891 -22.516 1 92.5 159 ARG A CA 1
ATOM 1276 C C . ARG A 1 159 ? 5.633 -10.812 -23.047 1 92.5 159 ARG A C 1
ATOM 1278 O O . ARG A 1 159 ? 6.73 -11.117 -23.531 1 92.5 159 ARG A O 1
ATOM 1285 N N . VAL A 1 160 ? 5.188 -9.609 -22.969 1 91.62 160 VAL A N 1
ATOM 1286 C CA . VAL A 1 160 ? 5.988 -8.461 -23.375 1 91.62 160 VAL A CA 1
ATOM 1287 C C . VAL A 1 160 ? 6.332 -7.602 -22.172 1 91.62 160 VAL A C 1
ATOM 1289 O O . VAL A 1 160 ? 5.441 -7.188 -21.422 1 91.62 160 VAL A O 1
ATOM 1292 N N . THR A 1 161 ? 7.645 -7.395 -21.922 1 89 161 THR A N 1
ATOM 1293 C CA . THR A 1 161 ? 8.102 -6.523 -20.844 1 89 161 THR A CA 1
ATOM 1294 C C . THR A 1 161 ? 8.445 -5.137 -21.375 1 89 161 THR A C 1
ATOM 1296 O O . THR A 1 161 ? 9.211 -5.008 -22.328 1 89 161 THR A O 1
ATOM 1299 N N . LEU A 1 162 ? 7.816 -4.168 -20.766 1 89.38 162 LEU A N 1
ATOM 1300 C CA . LEU A 1 162 ? 8.055 -2.781 -21.156 1 89.38 162 LEU A CA 1
ATOM 1301 C C . LEU A 1 162 ? 8.656 -1.987 -20 1 89.38 162 LEU A C 1
ATOM 1303 O O . LEU A 1 162 ? 8.461 -2.334 -18.828 1 89.38 162 LEU A O 1
ATOM 1307 N N . MET A 1 163 ? 9.414 -0.982 -20.359 1 85.38 163 MET A N 1
ATOM 1308 C CA . MET A 1 163 ? 9.961 -0.027 -19.406 1 85.38 163 MET A CA 1
ATOM 1309 C C . MET A 1 163 ? 9.57 1.399 -19.766 1 85.38 163 MET A C 1
ATOM 1311 O O . MET A 1 163 ? 9.578 1.769 -20.953 1 85.38 163 MET A O 1
ATOM 1315 N N . MET A 1 164 ? 9.141 2.098 -18.812 1 86.56 164 MET A N 1
ATOM 1316 C CA . MET A 1 164 ? 8.977 3.545 -18.891 1 86.56 164 MET A CA 1
ATOM 1317 C C . MET A 1 164 ? 10 4.262 -18.016 1 86.56 164 MET A C 1
ATOM 1319 O O . MET A 1 164 ? 9.75 4.504 -16.844 1 86.56 164 MET A O 1
ATOM 1323 N N . PRO A 1 165 ? 11.102 4.613 -18.578 1 82 165 PRO A N 1
ATOM 1324 C CA . PRO A 1 165 ? 12.188 5.172 -17.75 1 82 165 PRO A CA 1
ATOM 1325 C C . PRO A 1 165 ? 11.875 6.578 -17.25 1 82 165 PRO A C 1
ATOM 1327 O O . PRO A 1 165 ? 11.156 7.332 -17.906 1 82 165 PRO A O 1
ATOM 1330 N N . VAL A 1 166 ? 12.438 6.863 -16.031 1 82.38 166 VAL A N 1
ATOM 1331 C CA . VAL A 1 166 ? 12.266 8.195 -15.469 1 82.38 166 VAL A CA 1
ATOM 1332 C C . VAL A 1 166 ? 13.492 9.055 -15.789 1 82.38 166 VAL A C 1
ATOM 1334 O O . VAL A 1 166 ? 14.602 8.531 -15.93 1 82.38 166 VAL A O 1
ATOM 1337 N N . ARG A 1 167 ? 13.266 10.312 -15.898 1 79.25 167 ARG A N 1
ATOM 1338 C CA . ARG A 1 167 ? 14.344 11.273 -16.109 1 79.25 167 ARG A CA 1
ATOM 1339 C C . ARG A 1 167 ? 14.852 11.82 -14.781 1 79.25 167 ARG A C 1
ATOM 1341 O O . ARG A 1 167 ? 14.266 11.555 -13.727 1 79.25 167 ARG A O 1
ATOM 1348 N N . ASN A 1 168 ? 16.016 12.516 -14.883 1 79.56 168 ASN A N 1
ATOM 1349 C CA . ASN A 1 168 ? 16.547 13.172 -13.695 1 79.56 168 ASN A CA 1
ATOM 1350 C C . ASN A 1 168 ? 15.57 14.188 -13.117 1 79.56 168 ASN A C 1
ATOM 1352 O O . ASN A 1 168 ? 14.773 14.773 -13.852 1 79.56 168 ASN A O 1
ATOM 1356 N N . PRO A 1 169 ? 15.703 14.352 -11.781 1 86.94 169 PRO A N 1
ATOM 1357 C CA . PRO A 1 169 ? 14.781 15.305 -11.148 1 86.94 169 PRO A CA 1
ATOM 1358 C C . PRO A 1 169 ? 14.984 16.734 -11.641 1 86.94 169 PRO A C 1
ATOM 1360 O O . PRO A 1 169 ? 16.125 17.156 -11.852 1 86.94 169 PRO A O 1
ATOM 1363 N N . ARG A 1 170 ? 13.883 17.375 -11.781 1 81.62 170 ARG A N 1
ATOM 1364 C CA . ARG A 1 170 ? 13.891 18.781 -12.141 1 81.62 170 ARG A CA 1
ATOM 1365 C C . ARG A 1 170 ? 13.016 19.594 -11.195 1 81.62 170 ARG A C 1
ATOM 1367 O O . ARG A 1 170 ? 11.922 19.156 -10.82 1 81.62 170 ARG A O 1
ATOM 1374 N N . VAL A 1 171 ? 13.531 20.734 -10.852 1 83.81 171 VAL A N 1
ATOM 1375 C CA . VAL A 1 171 ? 12.742 21.625 -10 1 83.81 171 VAL A CA 1
ATOM 1376 C C . VAL A 1 171 ? 11.617 22.266 -10.812 1 83.81 171 VAL A C 1
ATOM 1378 O O . VAL A 1 171 ? 11.859 22.812 -11.891 1 83.81 171 VAL A O 1
ATOM 1381 N N . VAL A 1 172 ? 10.445 22.156 -10.234 1 80.06 172 VAL A N 1
ATOM 1382 C CA . VAL A 1 172 ? 9.328 22.703 -11 1 80.06 172 VAL A CA 1
ATOM 1383 C C . VAL A 1 172 ? 8.656 23.828 -10.203 1 80.06 172 VAL A C 1
ATOM 1385 O O . VAL A 1 172 ? 7.906 24.625 -10.766 1 80.06 172 VAL A O 1
ATOM 1388 N N . PHE A 1 173 ? 8.93 23.859 -8.891 1 81.75 173 PHE A N 1
ATOM 1389 C CA . PHE A 1 173 ? 8.281 24.875 -8.055 1 81.75 173 PHE A CA 1
ATOM 1390 C C . PHE A 1 173 ? 9.062 25.094 -6.77 1 81.75 173 PHE A C 1
ATOM 1392 O O . PHE A 1 173 ? 9.711 24.172 -6.266 1 81.75 173 PHE A O 1
ATOM 1399 N N . HIS A 1 174 ? 9.102 26.281 -6.328 1 85.31 174 HIS A N 1
ATOM 1400 C CA . HIS A 1 174 ? 9.68 26.656 -5.039 1 85.31 174 HIS A CA 1
ATOM 1401 C C . HIS A 1 174 ? 8.75 27.594 -4.277 1 85.31 174 HIS A C 1
ATOM 1403 O O . HIS A 1 174 ? 8.156 28.5 -4.867 1 85.31 174 HIS A O 1
ATOM 1409 N N . SER A 1 175 ? 8.539 27.25 -3.006 1 82.19 175 SER A N 1
ATOM 1410 C CA . SER A 1 175 ? 7.742 28.109 -2.146 1 82.19 175 SER A CA 1
ATOM 1411 C C . SER A 1 175 ? 8.445 28.375 -0.82 1 82.19 175 SER A C 1
ATOM 1413 O O . SER A 1 175 ? 9.062 27.469 -0.247 1 82.19 175 SER A O 1
ATOM 1415 N N . ARG A 1 176 ? 8.438 29.625 -0.436 1 84.12 176 ARG A N 1
ATOM 1416 C CA . ARG A 1 176 ? 8.891 30.062 0.879 1 84.12 176 ARG A CA 1
ATOM 1417 C C . ARG A 1 176 ? 7.859 30.969 1.545 1 84.12 176 ARG A C 1
ATOM 1419 O O . ARG A 1 176 ? 7.734 32.125 1.193 1 84.12 176 ARG A O 1
ATOM 1426 N N . PRO A 1 177 ? 7.113 30.297 2.457 1 78.94 177 PRO A N 1
ATOM 1427 C CA . PRO A 1 177 ? 6.109 31.141 3.109 1 78.94 177 PRO A CA 1
ATOM 1428 C C . PRO A 1 177 ? 6.723 32.312 3.885 1 78.94 177 PRO A C 1
ATOM 1430 O O . PRO A 1 177 ? 7.84 32.188 4.398 1 78.94 177 PRO A O 1
ATOM 1433 N N . THR A 1 178 ? 6.09 33.438 3.625 1 62.78 178 THR A N 1
ATOM 1434 C CA . THR A 1 178 ? 6.543 34.625 4.363 1 62.78 178 THR A CA 1
ATOM 1435 C C . THR A 1 178 ? 6.043 34.562 5.801 1 62.78 178 THR A C 1
ATOM 1437 O O . THR A 1 178 ? 4.875 34.25 6.051 1 62.78 178 THR A O 1
ATOM 1440 N N . THR A 1 179 ? 7.023 34.25 6.668 1 59.81 179 THR A N 1
ATOM 1441 C CA . THR A 1 179 ? 6.559 34.406 8.039 1 59.81 179 THR A CA 1
ATOM 1442 C C . THR A 1 179 ? 6.172 35.875 8.32 1 59.81 179 THR A C 1
ATOM 1444 O O . THR A 1 179 ? 6.719 36.781 7.711 1 59.81 179 THR A O 1
ATOM 1447 N N . ALA A 1 180 ? 4.926 36.094 8.836 1 52.88 180 ALA A N 1
ATOM 1448 C CA . ALA A 1 180 ? 4.332 37.406 9.062 1 52.88 180 ALA A CA 1
ATOM 1449 C C . ALA A 1 180 ? 5.359 38.375 9.617 1 52.88 180 ALA A C 1
ATOM 1451 O O . ALA A 1 180 ? 6.137 38.031 10.516 1 52.88 180 ALA A O 1
ATOM 1452 N N . SER A 1 181 ? 5.664 39.438 8.797 1 48.06 181 SER A N 1
ATOM 1453 C CA . SER A 1 181 ? 6.559 40.531 9.164 1 48.06 181 SER A CA 1
ATOM 1454 C C . SER A 1 181 ? 6.086 41.25 10.438 1 48.06 181 SER A C 1
ATOM 1456 O O . SER A 1 181 ? 6.844 42 11.062 1 48.06 181 SER A O 1
ATOM 1458 N N . LEU A 1 182 ? 4.82 41.188 10.68 1 49.38 182 LEU A N 1
ATOM 1459 C CA . LEU A 1 182 ? 4.367 41.938 11.836 1 49.38 182 LEU A CA 1
ATOM 1460 C C . LEU A 1 182 ? 4.621 41.188 13.125 1 49.38 182 LEU A C 1
ATOM 1462 O O . LEU A 1 182 ? 4.402 39.969 13.188 1 49.38 182 LEU A O 1
ATOM 1466 N N . PRO A 1 183 ? 5.234 41.812 14.039 1 51.09 183 PRO A N 1
ATOM 1467 C CA . PRO A 1 183 ? 5.555 41.219 15.336 1 51.09 183 PRO A CA 1
ATOM 1468 C C . PRO A 1 183 ? 4.367 40.469 15.953 1 51.09 183 PRO A C 1
ATOM 1470 O O . PRO A 1 183 ? 4.559 39.5 16.688 1 51.09 183 PRO A O 1
ATOM 1473 N N . THR A 1 184 ? 3.15 40.875 15.656 1 57.41 184 THR A N 1
ATOM 1474 C CA . THR A 1 184 ? 1.983 40.312 16.312 1 57.41 184 THR A CA 1
ATOM 1475 C C . THR A 1 184 ? 1.284 39.312 15.406 1 57.41 184 THR A C 1
ATOM 1477 O O . THR A 1 184 ? 0.334 38.625 15.828 1 57.41 184 THR A O 1
ATOM 1480 N N . ALA A 1 185 ? 1.809 39.031 14.297 1 74.06 185 ALA A N 1
ATOM 1481 C CA . ALA A 1 185 ? 1.047 38.188 13.375 1 74.06 185 ALA A CA 1
ATOM 1482 C C . ALA A 1 185 ? 1.467 36.75 13.484 1 74.06 185 ALA A C 1
ATOM 1484 O O . ALA A 1 185 ? 2.654 36.438 13.617 1 74.06 185 ALA A O 1
ATOM 1485 N N . ALA A 1 186 ? 0.403 35.938 13.711 1 85.44 186 ALA A N 1
ATOM 1486 C CA . ALA A 1 186 ? 0.628 34.5 13.742 1 85.44 186 ALA A CA 1
ATOM 1487 C C . ALA A 1 186 ? 0.902 33.969 12.344 1 85.44 186 ALA A C 1
ATOM 1489 O O . ALA A 1 186 ? 0.451 34.531 11.344 1 85.44 186 ALA A O 1
ATOM 1490 N N . SER A 1 187 ? 1.751 33 12.336 1 88.88 187 SER A N 1
ATOM 1491 C CA . SER A 1 187 ? 2.008 32.312 11.07 1 88.88 187 SER A CA 1
ATOM 1492 C C . SER A 1 187 ? 0.818 31.469 10.648 1 88.88 187 SER A C 1
ATOM 1494 O O . SER A 1 187 ? 0.477 31.406 9.469 1 88.88 187 SER A O 1
ATOM 1496 N N . ILE A 1 188 ? 0.219 30.844 11.625 1 95.25 188 ILE A N 1
ATOM 1497 C CA . ILE A 1 188 ? -0.919 29.953 11.414 1 95.25 188 ILE A CA 1
ATOM 1498 C C . ILE A 1 188 ? -1.991 30.219 12.469 1 95.25 188 ILE A C 1
ATOM 1500 O O . ILE A 1 188 ? -1.68 30.406 13.648 1 95.25 188 ILE A O 1
ATOM 1504 N N . ASN A 1 189 ? -3.158 30.391 12.07 1 97.12 189 ASN A N 1
ATOM 1505 C CA . ASN A 1 189 ? -4.301 30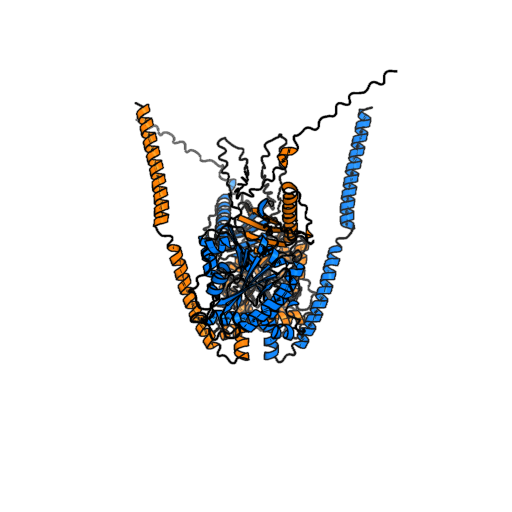.391 12.977 1 97.12 189 ASN A CA 1
ATOM 1506 C C . ASN A 1 189 ? -4.996 29.031 12.984 1 97.12 189 ASN A C 1
ATOM 1508 O O . ASN A 1 189 ? -5.57 28.609 11.977 1 97.12 189 ASN A O 1
ATOM 1512 N N . ILE A 1 190 ? -4.949 28.359 14.094 1 98.12 190 ILE A N 1
ATOM 1513 C CA . ILE A 1 190 ? -5.66 27.094 14.258 1 98.12 190 ILE A CA 1
ATOM 1514 C C . ILE A 1 190 ? -7.121 27.359 14.617 1 98.12 190 ILE A C 1
ATOM 1516 O O . ILE A 1 190 ? -7.406 28.094 15.562 1 98.12 190 ILE A O 1
ATOM 1520 N N . VAL A 1 191 ? -8.023 26.828 13.836 1 97.94 191 VAL A N 1
ATOM 1521 C CA . VAL A 1 191 ? -9.453 26.984 14.086 1 97.94 191 VAL A CA 1
ATOM 1522 C C . VAL A 1 191 ? -10.055 25.641 14.508 1 97.94 191 VAL A C 1
ATOM 1524 O O . VAL A 1 191 ? -9.969 24.656 13.773 1 97.94 191 VAL A O 1
ATOM 1527 N N . MET A 1 192 ? -10.703 25.641 15.633 1 96.62 192 MET A N 1
ATOM 1528 C CA . MET A 1 192 ? -11.125 24.375 16.234 1 96.62 192 MET A CA 1
ATOM 1529 C C . MET A 1 192 ? -12.555 24.469 16.75 1 96.62 192 MET A C 1
ATOM 1531 O O . MET A 1 192 ? -12.859 25.328 17.594 1 96.62 192 MET A O 1
ATOM 1535 N N . PRO A 1 193 ? -13.461 23.641 16.234 1 94.25 193 PRO A N 1
ATOM 1536 C CA . PRO A 1 193 ? -14.797 23.547 16.812 1 94.25 193 PRO A CA 1
ATOM 1537 C C . PRO A 1 193 ? -14.812 22.75 18.125 1 94.25 193 PRO A C 1
ATOM 1539 O O . PRO A 1 193 ? -14.094 21.766 18.266 1 94.25 193 PRO A O 1
ATOM 1542 N N . LEU A 1 194 ? -15.648 23.234 19.047 1 95.06 194 LEU A N 1
ATOM 1543 C CA . LEU A 1 194 ? -15.664 22.562 20.344 1 95.06 194 LEU A CA 1
ATOM 1544 C C . LEU A 1 194 ? -17.062 22.609 20.953 1 95.06 194 LEU A C 1
ATOM 1546 O O . LEU A 1 194 ? -17.781 23.609 20.828 1 95.06 194 LEU A O 1
ATOM 1550 N N . GLU A 1 195 ? -17.469 21.609 21.438 1 92.19 195 GLU A N 1
ATOM 1551 C CA . GLU A 1 195 ? -18.609 21.469 22.328 1 92.19 195 GLU A CA 1
ATOM 1552 C C . GLU A 1 195 ? -18.312 20.516 23.484 1 92.19 195 GLU A C 1
ATOM 1554 O O . GLU A 1 195 ? -18.141 19.312 23.266 1 92.19 195 GLU A O 1
ATOM 1559 N N . GLY A 1 196 ? -18.266 21.141 24.625 1 91.06 196 GLY A N 1
ATOM 1560 C CA . GLY A 1 196 ? -17.844 20.328 25.75 1 91.06 196 GLY A CA 1
ATOM 1561 C C . GLY A 1 196 ? -16.406 19.859 25.641 1 91.06 196 GLY A C 1
ATOM 1562 O O . GLY A 1 196 ? -15.508 20.672 25.375 1 91.06 196 GLY A O 1
ATOM 1563 N N . ARG A 1 197 ? -16.031 18.656 26.094 1 92.31 197 ARG A N 1
ATOM 1564 C CA . ARG A 1 197 ? -14.758 17.969 25.969 1 92.31 197 ARG A CA 1
ATOM 1565 C C . ARG A 1 197 ? -13.609 18.844 26.469 1 92.31 197 ARG A C 1
ATOM 1567 O O . ARG A 1 197 ? -12.609 19.031 25.766 1 92.31 197 ARG A O 1
ATOM 1574 N N . ILE A 1 198 ? -13.789 19.375 27.641 1 94.81 198 ILE A N 1
ATOM 1575 C CA . ILE A 1 198 ? -12.828 20.312 28.234 1 94.81 198 ILE A CA 1
ATOM 1576 C C . ILE A 1 198 ? -11.516 19.578 28.5 1 94.81 198 ILE A C 1
ATOM 1578 O O . ILE A 1 198 ? -10.438 20.156 28.359 1 94.81 198 ILE A O 1
ATOM 1582 N N . ASP A 1 199 ? -11.594 18.312 28.891 1 94.25 199 ASP A N 1
ATOM 1583 C CA . ASP A 1 199 ? -10.375 17.547 29.156 1 94.25 199 ASP A CA 1
ATOM 1584 C C . ASP A 1 199 ? -9.562 17.375 27.875 1 94.25 199 ASP A C 1
ATOM 1586 O O . ASP A 1 199 ? -8.328 17.438 27.906 1 94.25 199 ASP A O 1
ATOM 1590 N N . THR A 1 200 ? -10.25 17.109 26.797 1 95.5 200 THR A N 1
ATOM 1591 C CA . THR A 1 200 ? -9.57 16.969 25.516 1 95.5 200 THR A CA 1
ATOM 1592 C C . THR A 1 200 ? -8.922 18.297 25.094 1 95.5 200 THR A C 1
ATOM 1594 O O . THR A 1 200 ? -7.832 18.297 24.531 1 95.5 200 THR A O 1
ATOM 1597 N N . LEU A 1 201 ? -9.617 19.391 25.406 1 97.38 201 LEU A N 1
ATOM 1598 C CA . LEU A 1 201 ? -9.055 20.703 25.141 1 97.38 201 LEU A CA 1
ATOM 1599 C C . LEU A 1 201 ? -7.762 20.906 25.906 1 97.38 201 LEU A C 1
ATOM 1601 O O . LEU A 1 201 ? -6.785 21.438 25.375 1 97.38 201 LEU A O 1
ATOM 1605 N N . ARG A 1 202 ? -7.758 20.516 27.156 1 96.81 202 ARG A N 1
ATOM 1606 C CA . ARG A 1 202 ? -6.562 20.656 27.969 1 96.81 202 ARG A CA 1
ATOM 1607 C C . ARG A 1 202 ? -5.387 19.891 27.375 1 96.81 202 ARG A C 1
ATOM 1609 O O . ARG A 1 202 ? -4.27 20.406 27.312 1 96.81 202 ARG A O 1
ATOM 1616 N N . LEU A 1 203 ? -5.68 18.672 26.953 1 96.88 203 LEU A N 1
ATOM 1617 C CA . LEU A 1 203 ? -4.645 17.875 26.312 1 96.88 203 LEU A CA 1
ATOM 1618 C C . LEU A 1 203 ? -4.141 18.547 25.047 1 96.88 203 LEU A C 1
ATOM 1620 O O . LEU A 1 203 ? -2.934 18.578 24.781 1 96.88 203 LEU A O 1
ATOM 1624 N N . PHE A 1 204 ? -5.051 19.047 24.312 1 97.94 204 PHE A N 1
ATOM 1625 C CA . PHE A 1 204 ? -4.711 19.75 23.078 1 97.94 204 PHE A CA 1
ATOM 1626 C C . PHE A 1 204 ? -3.795 20.938 23.375 1 97.94 204 PHE A C 1
ATOM 1628 O O . PHE A 1 204 ? -2.793 21.141 22.688 1 97.94 204 PHE A O 1
ATOM 1635 N N . LEU A 1 205 ? -4.137 21.703 24.375 1 97.88 205 LEU A N 1
ATOM 1636 C CA . LEU A 1 205 ? -3.371 22.891 24.734 1 97.88 205 LEU A CA 1
ATOM 1637 C C . LEU A 1 205 ? -1.984 22.516 25.25 1 97.88 205 LEU A C 1
ATOM 1639 O O . LEU A 1 205 ? -1.01 23.234 25 1 97.88 205 LEU A O 1
ATOM 1643 N N . GLU A 1 206 ? -1.901 21.422 25.922 1 97 206 GLU A N 1
ATOM 1644 C CA . GLU A 1 206 ? -0.591 20.922 26.328 1 97 206 GLU A CA 1
ATOM 1645 C C . GLU A 1 206 ? 0.277 20.578 25.125 1 97 206 GLU A C 1
ATOM 1647 O O . GLU A 1 206 ? 1.465 20.906 25.094 1 97 206 GLU A O 1
ATOM 1652 N N . ASN A 1 207 ? -0.297 19.891 24.203 1 97.62 207 ASN A N 1
ATOM 1653 C CA . ASN A 1 207 ? 0.401 19.594 22.953 1 97.62 207 ASN A CA 1
ATOM 1654 C C . ASN A 1 207 ? 0.833 20.875 22.234 1 97.62 207 ASN A C 1
ATOM 1656 O O . ASN A 1 207 ? 1.971 20.984 21.766 1 97.62 207 ASN A O 1
ATOM 1660 N N . LEU A 1 208 ? -0.069 21.844 22.172 1 97 208 LEU A N 1
ATOM 1661 C CA . LEU A 1 208 ? 0.198 23.094 21.484 1 97 208 LEU A CA 1
ATOM 1662 C C . LEU A 1 208 ? 1.359 23.844 22.141 1 97 208 LEU A C 1
ATOM 1664 O O . LEU A 1 208 ? 2.215 24.391 21.438 1 97 208 LEU A O 1
ATOM 1668 N N . GLN A 1 209 ? 1.406 23.859 23.391 1 95.56 209 GLN A N 1
ATOM 1669 C CA . GLN A 1 209 ? 2.488 24.516 24.125 1 95.56 209 GLN A CA 1
ATOM 1670 C C . GLN A 1 209 ? 3.836 23.891 23.797 1 95.56 209 GLN A C 1
ATOM 1672 O O . GLN A 1 209 ? 4.82 24.594 23.578 1 95.56 209 GLN A O 1
ATOM 1677 N N . GLN A 1 210 ? 3.84 22.609 23.719 1 94.31 210 GLN A N 1
ATOM 1678 C CA . GLN A 1 210 ? 5.07 21.906 23.375 1 94.31 210 GLN A CA 1
ATOM 1679 C C . GLN A 1 210 ? 5.508 22.219 21.953 1 94.31 210 GLN A C 1
ATOM 1681 O O . GLN A 1 210 ? 6.691 22.453 21.703 1 94.31 210 GLN A O 1
ATOM 1686 N N . VAL A 1 211 ? 4.574 22.203 21.125 1 94.5 211 VAL A N 1
ATOM 1687 C CA . VAL A 1 211 ? 4.852 22.406 19.703 1 94.5 211 VAL A CA 1
ATOM 1688 C C . VAL A 1 211 ? 5.355 23.828 19.484 1 94.5 211 VAL A C 1
ATOM 1690 O O . VAL A 1 211 ? 6.246 24.062 18.656 1 94.5 211 VAL A O 1
ATOM 1693 N N . ILE A 1 212 ? 4.812 24.828 20.156 1 92.56 212 ILE A N 1
ATOM 1694 C CA . ILE A 1 212 ? 5.219 26.219 20.016 1 92.56 212 ILE A CA 1
ATOM 1695 C C . ILE A 1 212 ? 6.664 26.391 20.5 1 92.56 212 ILE A C 1
ATOM 1697 O O . ILE A 1 212 ? 7.461 27.062 19.844 1 92.56 212 ILE A O 1
ATOM 1701 N N . LYS A 1 213 ? 7.016 25.719 21.516 1 88.94 213 LYS A N 1
ATOM 1702 C CA . LYS A 1 213 ? 8.375 25.766 22.031 1 88.94 213 LYS A CA 1
ATOM 1703 C C . LYS A 1 213 ? 9.367 25.188 21.031 1 88.94 213 LYS A C 1
ATOM 1705 O O . LYS A 1 213 ? 10.469 25.719 20.859 1 88.94 213 LYS A O 1
ATOM 1710 N N . GLU A 1 214 ? 8.914 24.203 20.359 1 88.25 214 GLU A N 1
ATOM 1711 C CA . GLU A 1 214 ? 9.812 23.484 19.484 1 88.25 214 GLU A CA 1
ATOM 1712 C C . GLU A 1 214 ? 9.875 24.125 18.094 1 88.25 214 GLU A C 1
ATOM 1714 O O . GLU A 1 214 ? 10.906 24.047 17.422 1 88.25 214 GLU A O 1
ATOM 1719 N N . SER A 1 215 ? 8.789 24.688 17.641 1 85.62 215 SER A N 1
ATOM 1720 C CA . SER A 1 215 ? 8.703 25.188 16.266 1 85.62 215 SER A CA 1
ATOM 1721 C C . SER A 1 215 ? 9.211 26.609 16.156 1 85.62 215 SER A C 1
ATOM 1723 O O . SER A 1 215 ? 9.562 27.078 15.062 1 85.62 215 SER A O 1
ATOM 1725 N N . HIS A 1 216 ? 9.156 27.422 17.172 1 81.56 216 HIS A N 1
ATOM 1726 C CA . HIS A 1 216 ? 9.508 28.844 17.203 1 81.56 216 HIS A CA 1
ATOM 1727 C C . HIS A 1 216 ? 8.555 29.656 16.328 1 81.56 216 HIS A C 1
ATOM 1729 O O . HIS A 1 216 ? 8.969 30.641 15.711 1 81.56 216 HIS A O 1
ATOM 1735 N N . LEU A 1 217 ? 7.355 29.141 16.188 1 86.75 217 LEU A N 1
ATOM 1736 C CA . LEU A 1 217 ? 6.312 29.844 15.438 1 86.75 217 LEU A CA 1
ATOM 1737 C C . LEU A 1 217 ? 5.371 30.562 16.391 1 86.75 217 LEU A C 1
ATOM 1739 O O . LEU A 1 217 ? 5.117 30.109 17.5 1 86.75 217 LEU A O 1
ATOM 1743 N N . HIS A 1 218 ? 5.004 31.719 15.922 1 90.69 218 HIS A N 1
ATOM 1744 C CA . HIS A 1 218 ? 3.877 32.375 16.578 1 90.69 218 HIS A CA 1
ATOM 1745 C C . HIS A 1 218 ? 2.549 31.844 16.047 1 90.69 218 HIS A C 1
ATOM 1747 O O . HIS A 1 218 ? 2.291 31.891 14.836 1 90.69 218 HIS A O 1
ATOM 1753 N N . LEU A 1 219 ? 1.744 31.328 16.984 1 94.19 219 LEU A N 1
ATOM 1754 C CA . LEU A 1 219 ? 0.531 30.641 16.547 1 94.19 219 LEU A CA 1
ATOM 1755 C C . LEU A 1 219 ? -0.71 31.328 17.109 1 94.19 219 LEU A C 1
ATOM 1757 O O . LEU A 1 219 ? -0.642 31.984 18.156 1 94.19 219 LEU A O 1
ATOM 1761 N N . GLY A 1 220 ? -1.695 31.266 16.344 1 96 220 GLY A N 1
ATOM 1762 C CA . GLY A 1 220 ? -3.029 31.594 16.812 1 96 220 GLY A CA 1
ATOM 1763 C C . GLY A 1 220 ? -3.904 30.375 17.047 1 96 220 GLY A C 1
ATOM 1764 O O . GLY A 1 220 ? -3.717 29.344 16.391 1 96 220 GLY A O 1
ATOM 1765 N N . LEU A 1 221 ? -4.82 30.516 18.016 1 97.75 221 LEU A N 1
ATOM 1766 C CA . LEU A 1 221 ? -5.844 29.5 18.25 1 97.75 221 LEU A CA 1
ATOM 1767 C C . LEU A 1 221 ? -7.223 30.141 18.391 1 97.75 221 LEU A C 1
ATOM 1769 O O . LEU A 1 221 ? -7.461 30.922 19.297 1 97.75 221 LEU A O 1
ATOM 1773 N N . THR A 1 222 ? -8.07 29.875 17.438 1 98.06 222 THR A N 1
ATOM 1774 C CA . THR A 1 222 ? -9.477 30.266 17.516 1 98.06 222 THR A CA 1
ATOM 1775 C C . THR A 1 222 ? -10.352 29.078 17.891 1 98.06 222 THR A C 1
ATOM 1777 O O . THR A 1 222 ? -10.484 28.125 17.125 1 98.06 222 THR A O 1
ATOM 1780 N N . VAL A 1 223 ? -10.945 29.156 19.078 1 98 223 VAL A N 1
ATOM 1781 C CA . VAL A 1 223 ? -11.875 28.125 19.531 1 98 223 VAL A CA 1
ATOM 1782 C C . VAL A 1 223 ? -13.312 28.578 19.297 1 98 223 VAL A C 1
ATOM 1784 O O . VAL A 1 223 ? -13.727 29.625 19.812 1 98 223 VAL A O 1
ATOM 1787 N N . VAL A 1 224 ? -13.984 27.859 18.469 1 96.69 224 VAL A N 1
ATOM 1788 C CA . VAL A 1 224 ? -15.406 28.109 18.234 1 96.69 224 VAL A CA 1
ATOM 1789 C C . VAL A 1 224 ? -16.25 27.172 19.078 1 96.69 224 VAL A C 1
ATOM 1791 O O . VAL A 1 224 ? -16.391 25.984 18.734 1 96.69 224 VAL A O 1
ATOM 1794 N N . TYR A 1 225 ? -16.891 27.734 20.078 1 95.69 225 TYR A N 1
ATOM 1795 C CA . TYR A 1 225 ? -17.578 26.922 21.078 1 95.69 225 TYR A CA 1
ATOM 1796 C C . TYR A 1 225 ? -19.078 26.984 20.891 1 95.69 225 TYR A C 1
ATOM 1798 O O . TYR A 1 225 ? -19.656 28.078 20.766 1 95.69 225 TYR A O 1
ATOM 1806 N N . PHE A 1 226 ? -19.703 25.828 20.797 1 91.56 226 PHE A N 1
ATOM 1807 C CA . PHE A 1 226 ? -21.156 25.75 20.828 1 91.56 226 PHE A CA 1
ATOM 1808 C C . PHE A 1 226 ? -21.672 25.703 22.25 1 91.56 226 PHE A C 1
ATOM 1810 O O . PHE A 1 226 ? -21.328 24.797 23.016 1 91.56 226 PHE A O 1
ATOM 1817 N N . GLU A 1 227 ? -22.5 26.656 22.578 1 88.12 227 GLU A N 1
ATOM 1818 C CA . GLU A 1 227 ? -22.938 26.812 23.953 1 88.12 227 GLU A CA 1
ATOM 1819 C C . GLU A 1 227 ? -23.672 25.562 24.453 1 88.12 227 GLU A C 1
ATOM 1821 O O . GLU A 1 227 ? -24.625 25.109 23.828 1 88.12 227 GLU A O 1
ATOM 1826 N N . ASP A 1 228 ? -23.094 25.031 25.469 1 82.75 228 ASP A N 1
ATOM 1827 C CA . ASP A 1 228 ? -23.688 23.859 26.078 1 82.75 228 ASP A CA 1
ATOM 1828 C C . ASP A 1 228 ? -23.766 24 27.609 1 82.75 228 ASP A C 1
ATOM 1830 O O . ASP A 1 228 ? -23.922 23 28.312 1 82.75 228 ASP A O 1
ATOM 1834 N N . GLY A 1 229 ? -23.531 25.188 28.109 1 83.88 229 GLY A N 1
ATOM 1835 C CA . GLY A 1 229 ? -23.547 25.438 29.547 1 83.88 229 GLY A CA 1
ATOM 1836 C C . GLY A 1 229 ? -22.156 25.406 30.172 1 83.88 229 GLY A C 1
ATOM 1837 O O . GLY A 1 229 ? -21.984 25.766 31.328 1 83.88 229 GLY A O 1
ATOM 1838 N N . LYS A 1 230 ? -21.156 25.016 29.438 1 88.62 230 LYS A N 1
ATOM 1839 C CA . LYS A 1 230 ? -19.812 24.891 29.969 1 88.62 230 LYS A CA 1
ATOM 1840 C C . LYS A 1 230 ? -18.844 25.844 29.281 1 88.62 230 LYS A C 1
ATOM 1842 O O . LYS A 1 230 ? -17.625 25.641 29.312 1 88.62 230 LYS A O 1
ATOM 1847 N N . SER A 1 231 ? -19.328 26.812 28.672 1 91.81 231 SER A N 1
ATOM 1848 C CA . SER A 1 231 ? -18.516 27.719 27.875 1 91.81 231 SER A CA 1
ATOM 1849 C C . SER A 1 231 ? -17.5 28.469 28.75 1 91.81 231 SER A C 1
ATOM 1851 O O . SER A 1 231 ? -16.391 28.734 28.312 1 91.81 231 SER A O 1
ATOM 1853 N N . GLU A 1 232 ? -17.859 28.734 29.969 1 93.69 232 GLU A N 1
ATOM 1854 C CA . GLU A 1 232 ? -16.969 29.484 30.828 1 93.69 232 GLU A CA 1
ATOM 1855 C C . GLU A 1 232 ? -15.734 28.656 31.203 1 93.69 232 GLU A C 1
ATOM 1857 O O . GLU A 1 232 ? -14.625 29.188 31.281 1 93.69 232 GLU A O 1
ATOM 1862 N N . ALA A 1 233 ? -15.961 27.438 31.438 1 94.62 233 ALA A N 1
ATOM 1863 C CA . ALA A 1 233 ? -14.836 26.547 31.734 1 94.62 233 ALA A CA 1
ATOM 1864 C C . ALA A 1 233 ? -13.867 26.484 30.562 1 94.62 233 ALA A C 1
ATOM 1866 O O . ALA A 1 233 ? -12.648 26.516 30.75 1 94.62 233 ALA A O 1
ATOM 1867 N N . ALA A 1 234 ? -14.383 26.344 29.375 1 95.62 234 ALA A N 1
ATOM 1868 C CA . ALA A 1 234 ? -13.562 26.312 28.172 1 95.62 234 ALA A CA 1
ATOM 1869 C C . ALA A 1 234 ? -12.797 27.609 27.984 1 95.62 234 ALA A C 1
ATOM 1871 O O . ALA A 1 234 ? -11.602 27.609 27.688 1 95.62 234 ALA A O 1
ATOM 1872 N N . ARG A 1 235 ? -13.453 28.703 28.203 1 96 235 ARG A N 1
ATOM 1873 C CA . ARG A 1 235 ? -12.844 30.031 28.078 1 96 235 ARG A CA 1
ATOM 1874 C C . ARG A 1 235 ? -11.703 30.219 29.062 1 96 235 ARG A C 1
ATOM 1876 O O . ARG A 1 235 ? -10.625 30.688 28.703 1 96 235 ARG A O 1
ATOM 1883 N N . THR A 1 236 ? -11.984 29.812 30.25 1 96.5 236 THR A N 1
ATOM 1884 C CA . THR A 1 236 ? -10.969 29.938 31.297 1 96.5 236 THR A CA 1
ATOM 1885 C C . THR A 1 236 ? -9.75 29.078 30.969 1 96.5 236 THR A C 1
ATOM 1887 O O . THR A 1 236 ? -8.617 29.516 31.156 1 96.5 236 THR A O 1
ATOM 1890 N N . THR A 1 237 ? -10.023 27.875 30.578 1 96.38 237 THR A N 1
ATOM 1891 C CA . THR A 1 237 ? -8.945 26.969 30.188 1 96.38 237 THR A CA 1
ATOM 1892 C C . THR A 1 237 ? -8.094 27.578 29.078 1 96.38 237 THR A C 1
ATOM 1894 O O . THR A 1 237 ? -6.867 27.516 29.125 1 96.38 237 THR A O 1
ATOM 1897 N N . LEU A 1 238 ? -8.719 28.125 28.125 1 96.56 238 LEU A N 1
ATOM 1898 C CA . LEU A 1 238 ? -8.031 28.766 27 1 96.56 238 LEU A CA 1
ATOM 1899 C C . LEU A 1 238 ? -7.203 29.953 27.469 1 96.56 238 LEU A C 1
ATOM 1901 O O . LEU A 1 238 ? -6.051 30.109 27.047 1 96.56 238 LEU A O 1
ATOM 1905 N N . GLN A 1 239 ? -7.73 30.812 28.297 1 95.19 239 GLN A N 1
ATOM 1906 C CA . GLN A 1 239 ? -7.059 32 28.797 1 95.19 239 GLN A CA 1
ATOM 1907 C C . GLN A 1 239 ? -5.836 31.641 29.641 1 95.19 239 GLN A C 1
ATOM 1909 O O . GLN A 1 239 ? -4.793 32.281 29.547 1 95.19 239 GLN A O 1
ATOM 1914 N N . GLU A 1 240 ? -6.027 30.656 30.359 1 95.19 240 GLU A N 1
ATOM 1915 C CA . GLU A 1 240 ? -4.906 30.188 31.172 1 95.19 240 GLU A CA 1
ATOM 1916 C C . GLU A 1 240 ? -3.754 29.703 30.297 1 95.19 240 GLU A C 1
ATOM 1918 O O . GLU A 1 240 ? -2.592 30.016 30.562 1 95.19 240 GLU A O 1
ATOM 1923 N N . ALA A 1 241 ? -4.094 28.906 29.328 1 94.19 241 ALA A N 1
ATOM 1924 C CA . ALA A 1 241 ? -3.072 28.406 28.406 1 94.19 241 ALA A CA 1
ATOM 1925 C C . ALA A 1 241 ? -2.371 29.547 27.688 1 94.19 241 ALA A C 1
ATOM 1927 O O . ALA A 1 241 ? -1.146 29.547 27.531 1 94.19 241 ALA A O 1
ATOM 1928 N N . ALA A 1 242 ? -3.109 30.531 27.25 1 93.56 242 ALA A N 1
ATOM 1929 C CA . ALA A 1 242 ? -2.557 31.688 26.547 1 93.56 242 ALA A CA 1
ATOM 1930 C C . ALA A 1 242 ? -1.616 32.5 27.438 1 93.56 242 ALA A C 1
ATOM 1932 O O . ALA A 1 242 ? -0.584 33 26.969 1 93.56 242 ALA A O 1
ATOM 1933 N N . SER A 1 243 ? -1.95 32.594 28.656 1 94.44 243 SER A N 1
ATOM 1934 C CA . SER A 1 243 ? -1.145 33.375 29.594 1 94.44 243 SER A CA 1
ATOM 1935 C C . SER A 1 243 ? 0.205 32.719 29.844 1 94.44 243 SER A C 1
ATOM 1937 O O . SER A 1 243 ? 1.198 33.375 30.109 1 94.44 243 SER A O 1
ATOM 1939 N N . HIS A 1 244 ? 0.25 31.469 29.609 1 93.31 244 HIS A N 1
ATOM 1940 C CA . HIS A 1 244 ? 1.474 30.734 29.906 1 93.31 244 HIS A CA 1
ATOM 1941 C C . HIS A 1 244 ? 2.275 30.484 28.625 1 93.31 244 HIS A C 1
ATOM 1943 O O . HIS A 1 244 ? 3.354 29.891 28.672 1 93.31 244 HIS A O 1
ATOM 1949 N N . THR A 1 245 ? 1.723 30.953 27.562 1 93.19 245 THR A N 1
ATOM 1950 C CA . THR A 1 245 ? 2.375 30.703 26.281 1 93.19 245 THR A CA 1
ATOM 1951 C C . THR A 1 245 ? 2.502 32 25.469 1 93.19 245 THR A C 1
ATOM 1953 O O . THR A 1 245 ? 1.644 32.312 24.641 1 93.19 245 THR A O 1
ATOM 1956 N N . PRO A 1 246 ? 3.557 32.75 25.609 1 87.56 246 PRO A N 1
ATOM 1957 C CA . PRO A 1 246 ? 3.688 34.062 24.984 1 87.56 246 PRO A CA 1
ATOM 1958 C C . PRO A 1 246 ? 3.521 34.031 23.469 1 87.56 246 PRO A C 1
ATOM 1960 O O . PRO A 1 246 ? 3.029 35 22.875 1 87.56 246 PRO A O 1
ATOM 1963 N N . ASP A 1 247 ? 3.922 33.031 22.781 1 89.38 247 ASP A N 1
ATOM 1964 C CA . ASP A 1 247 ? 3.857 32.969 21.328 1 89.38 247 ASP A CA 1
ATOM 1965 C C . ASP A 1 247 ? 2.527 32.375 20.859 1 89.38 247 ASP A C 1
ATOM 1967 O O . ASP A 1 247 ? 2.424 31.844 19.75 1 89.38 247 ASP A O 1
ATOM 1971 N N . LEU A 1 248 ? 1.456 32.562 21.766 1 94.38 248 LEU A N 1
ATOM 1972 C CA . LEU A 1 248 ? 0.119 32.062 21.438 1 94.38 248 LEU A CA 1
ATOM 1973 C C . LEU A 1 248 ? -0.914 33.188 21.594 1 94.38 248 LEU A C 1
ATOM 1975 O O . LEU A 1 248 ? -1.019 33.812 22.656 1 94.38 248 LEU A O 1
ATOM 1979 N N . VAL A 1 249 ? -1.552 33.5 20.5 1 94.38 249 VAL A N 1
ATOM 1980 C CA . VAL A 1 249 ? -2.695 34.406 20.531 1 94.38 249 VAL A CA 1
ATOM 1981 C C . VAL A 1 249 ? -3.99 33.594 20.406 1 94.38 249 VAL A C 1
ATOM 1983 O O . VAL A 1 249 ? -4.098 32.719 19.547 1 94.38 249 VAL A O 1
ATOM 1986 N N . THR A 1 250 ? -4.938 33.875 21.297 1 96.12 250 THR A N 1
ATOM 1987 C CA . THR A 1 250 ? -6.148 33.062 21.281 1 96.12 250 THR A CA 1
ATOM 1988 C C . THR A 1 250 ? -7.379 33.938 21.031 1 96.12 250 THR A C 1
ATOM 1990 O O . THR A 1 250 ? -7.348 35.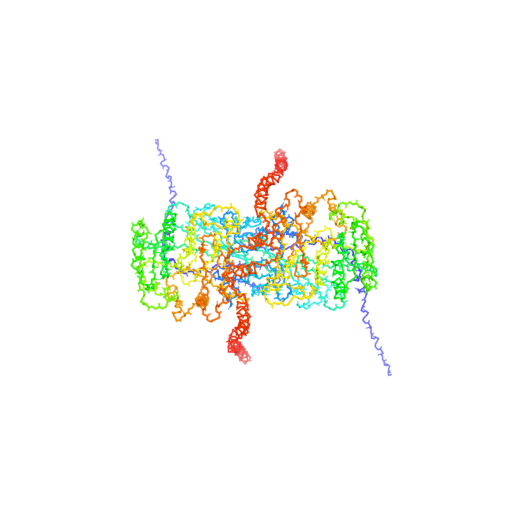156 21.266 1 96.12 250 THR A O 1
ATOM 1993 N N . HIS A 1 251 ? -8.352 33.406 20.469 1 96.81 251 HIS A N 1
ATOM 1994 C CA . HIS A 1 251 ? -9.68 33.969 20.281 1 96.81 251 HIS A CA 1
ATOM 1995 C C . HIS A 1 251 ? -10.773 32.938 20.594 1 96.81 251 HIS A C 1
ATOM 1997 O O . HIS A 1 251 ? -10.719 31.812 20.125 1 96.81 251 HIS A O 1
ATOM 2003 N N . PHE A 1 252 ? -11.688 33.312 21.516 1 97.19 252 PHE A N 1
ATOM 2004 C CA . PHE A 1 252 ? -12.812 32.469 21.891 1 97.19 252 PHE A CA 1
ATOM 2005 C C . PHE A 1 252 ? -14.109 33 21.297 1 97.19 252 PHE A C 1
ATOM 2007 O O . PHE A 1 252 ? -14.555 34.094 21.625 1 97.19 252 PHE A O 1
ATOM 2014 N N . LEU A 1 253 ? -14.719 32.219 20.328 1 96.06 253 LEU A N 1
ATOM 2015 C CA . LEU A 1 253 ? -15.992 32.562 19.703 1 96.06 253 LEU A CA 1
ATOM 2016 C C . LEU A 1 253 ? -17.109 31.672 20.234 1 96.06 253 LEU A C 1
ATOM 2018 O O . LEU A 1 253 ? -17.047 30.453 20.125 1 96.06 253 LEU A O 1
ATOM 2022 N N . LEU A 1 254 ? -18.125 32.312 20.844 1 94.44 254 LEU A N 1
ATOM 2023 C CA . LEU A 1 254 ? -19.281 31.594 21.359 1 94.44 254 LEU A CA 1
ATOM 2024 C C . LEU A 1 254 ? -20.438 31.641 20.375 1 94.44 254 LEU A C 1
ATOM 2026 O O . LEU A 1 254 ? -20.875 32.719 19.969 1 94.44 254 LEU A O 1
ATOM 2030 N N . LEU A 1 255 ? -20.766 30.438 19.922 1 90.25 255 LEU A N 1
ATOM 2031 C CA . LEU A 1 255 ? -21.938 30.344 19.047 1 90.25 255 LEU A CA 1
ATOM 2032 C C . LEU A 1 255 ? -23.172 29.938 19.844 1 90.25 255 LEU A C 1
ATOM 2034 O O . LEU A 1 255 ? -23.078 29.125 20.766 1 90.25 255 LEU A O 1
ATOM 2038 N N . GLN A 1 256 ? -24.266 30.656 19.562 1 81 256 GLN A N 1
ATOM 2039 C CA . GLN A 1 256 ? -25.5 30.406 20.297 1 81 256 GLN A CA 1
ATOM 2040 C C . GLN A 1 256 ? -26.078 29.047 19.953 1 81 256 GLN A C 1
ATOM 2042 O O . GLN A 1 256 ? -25.812 28.5 18.875 1 81 256 GLN A O 1
ATOM 2047 N N . PRO A 1 257 ? -27.047 28.766 21.047 1 65.06 257 PRO A N 1
ATOM 2048 C CA . PRO A 1 257 ? -27.453 27.375 21.281 1 65.06 257 PRO A CA 1
ATOM 2049 C C . PRO A 1 257 ? -28.062 26.719 20.047 1 65.06 257 PRO A C 1
ATOM 2051 O O . PRO A 1 257 ? -28.891 27.344 19.359 1 65.06 257 PRO A O 1
ATOM 2054 N N . GLN A 1 258 ? -27.406 26 19.344 1 70.94 258 GLN A N 1
ATOM 2055 C CA . GLN A 1 258 ? -27.891 25.156 18.25 1 70.94 258 GLN A CA 1
ATOM 2056 C C . GLN A 1 258 ? -27.156 23.812 18.25 1 70.94 258 GLN A C 1
ATOM 2058 O O . GLN A 1 258 ? -26.297 23.562 19.078 1 70.94 258 GLN A O 1
ATOM 2063 N N . GLN A 1 259 ? -27.719 22.906 17.641 1 78.19 259 GLN A N 1
ATOM 2064 C CA . GLN A 1 259 ? -27.062 21.625 17.406 1 78.19 259 GLN A CA 1
ATOM 2065 C C . GLN A 1 259 ? -25.656 21.812 16.859 1 78.19 259 GLN A C 1
ATOM 2067 O O . GLN A 1 259 ? -25.438 22.688 16.016 1 78.19 259 GLN A O 1
ATOM 2072 N N . PHE A 1 260 ? -24.781 21.172 17.484 1 84.56 260 PHE A N 1
ATOM 2073 C CA . PHE A 1 260 ? -23.375 21.25 17.078 1 84.56 260 PHE A CA 1
ATOM 2074 C C . PHE A 1 260 ? -23.25 21.031 15.57 1 84.56 260 PHE A C 1
ATOM 2076 O O . PHE A 1 260 ? -23.828 20.078 15.023 1 84.56 260 PHE A O 1
ATOM 2083 N N . SER A 1 261 ? -22.625 21.875 14.961 1 84.31 261 SER A N 1
ATOM 2084 C CA . SER A 1 261 ? -22.297 21.781 13.539 1 84.31 261 SER A CA 1
ATOM 2085 C C . SER A 1 261 ? -20.828 22.109 13.297 1 84.31 261 SER A C 1
ATOM 2087 O O . SER A 1 261 ? -20.422 23.266 13.414 1 84.31 261 SER A O 1
ATOM 2089 N N . ARG A 1 262 ? -20.094 21.141 12.922 1 87.88 262 ARG A N 1
ATOM 2090 C CA . ARG A 1 262 ? -18.672 21.312 12.648 1 87.88 262 ARG A CA 1
ATOM 2091 C C . ARG A 1 262 ? -18.453 22.281 11.484 1 87.88 262 ARG A C 1
ATOM 2093 O O . ARG A 1 262 ? -17.578 23.141 11.539 1 87.88 262 ARG A O 1
ATOM 2100 N N . SER A 1 263 ? -19.266 22.156 10.461 1 86.75 263 SER A N 1
ATOM 2101 C CA . SER A 1 263 ? -19.141 23 9.273 1 86.75 263 SER A CA 1
ATOM 2102 C C . SER A 1 263 ? -19.375 24.469 9.602 1 86.75 263 SER A C 1
ATOM 2104 O O . SER A 1 263 ? -18.641 25.344 9.156 1 86.75 263 SER A O 1
ATOM 2106 N N . ARG A 1 264 ? -20.406 24.703 10.352 1 88.75 264 ARG A N 1
ATOM 2107 C CA . ARG A 1 264 ? -20.719 26.078 10.742 1 88.75 264 ARG A CA 1
ATOM 2108 C C . ARG A 1 264 ? -19.609 26.656 11.617 1 88.75 264 ARG A C 1
ATOM 2110 O O . ARG A 1 264 ? -19.219 27.812 11.43 1 88.75 264 ARG A O 1
ATOM 2117 N N . ALA A 1 265 ? -19.141 25.875 12.5 1 91.56 265 ALA A N 1
ATOM 2118 C CA . ALA A 1 265 ? -18.109 26.344 13.422 1 91.56 265 ALA A CA 1
ATOM 2119 C C . ALA A 1 265 ? -16.844 26.734 12.656 1 91.56 265 ALA A C 1
ATOM 2121 O O . ALA A 1 265 ? -16.266 27.797 12.906 1 91.56 265 ALA A O 1
ATOM 2122 N N . LEU A 1 266 ? -16.422 25.906 11.773 1 92.75 266 LEU A N 1
ATOM 2123 C CA . LEU A 1 266 ? -15.188 26.156 11.031 1 92.75 266 LEU A CA 1
ATOM 2124 C C . LEU A 1 266 ? -15.336 27.359 10.109 1 92.75 266 LEU A C 1
ATOM 2126 O O . LEU A 1 266 ? -14.438 28.188 10.016 1 92.75 266 LEU A O 1
ATOM 2130 N N . LYS A 1 267 ? -16.5 27.391 9.453 1 92.31 267 LYS A N 1
ATOM 2131 C CA . LYS A 1 267 ? -16.734 28.531 8.578 1 92.31 267 LYS A CA 1
ATOM 2132 C C . LYS A 1 267 ? -16.734 29.828 9.367 1 92.31 267 LYS A C 1
ATOM 2134 O O . LYS A 1 267 ? -15.984 30.766 9.039 1 92.31 267 LYS A O 1
ATOM 2139 N N . GLU A 1 268 ? -17.5 29.938 10.422 1 93.88 268 GLU A N 1
ATOM 2140 C CA . GLU A 1 268 ? -17.578 31.141 11.234 1 93.88 268 GLU A CA 1
ATOM 2141 C C . GLU A 1 268 ? -16.25 31.422 11.93 1 93.88 268 GLU A C 1
ATOM 2143 O O . GLU A 1 268 ? -15.875 32.594 12.117 1 93.88 268 GLU A O 1
ATOM 2148 N N . GLY A 1 269 ? -15.602 30.344 12.336 1 96.12 269 GLY A N 1
ATOM 2149 C CA . GLY A 1 269 ? -14.305 30.5 12.969 1 96.12 269 GLY A CA 1
ATOM 2150 C C . GLY A 1 269 ? -13.289 31.188 12.086 1 96.12 269 GLY A C 1
ATOM 2151 O O . GLY A 1 269 ? -12.531 32.031 12.547 1 96.12 269 GLY A O 1
ATOM 2152 N N . VAL A 1 270 ? -13.273 30.859 10.844 1 96.31 270 VAL A N 1
ATOM 2153 C CA . VAL A 1 270 ? -12.344 31.484 9.914 1 96.31 270 VAL A CA 1
ATOM 2154 C C . VAL A 1 270 ? -12.781 32.906 9.602 1 96.31 270 VAL A C 1
ATOM 2156 O O . VAL A 1 270 ? -11.969 33.844 9.594 1 96.31 270 VAL A O 1
ATOM 2159 N N . GLU A 1 271 ? -14.031 33.125 9.453 1 95.62 271 GLU A N 1
ATOM 2160 C CA . GLU A 1 271 ? -14.57 34.406 9.016 1 95.62 271 GLU A CA 1
ATOM 2161 C C . GLU A 1 271 ? -14.508 35.469 10.133 1 95.62 271 GLU A C 1
ATOM 2163 O O . GLU A 1 271 ? -14.234 36.625 9.883 1 95.62 271 GLU A O 1
ATOM 2168 N N . LYS A 1 272 ? -14.711 35.031 11.344 1 95.81 272 LYS A N 1
ATOM 2169 C CA . LYS A 1 272 ? -14.93 36 12.422 1 95.81 272 LYS A CA 1
ATOM 2170 C C . LYS A 1 272 ? -13.711 36.062 13.344 1 95.81 272 LYS A C 1
ATOM 2172 O O . LYS A 1 272 ? -13.656 36.906 14.242 1 95.81 272 LYS A O 1
ATOM 2177 N N . SER A 1 273 ? -12.805 35.156 13.148 1 96.06 273 SER A N 1
ATOM 2178 C CA . SER A 1 273 ? -11.633 35.156 14.016 1 96.06 273 SER A CA 1
ATOM 2179 C C . SER A 1 273 ? -10.922 36.5 13.969 1 96.06 273 SER A C 1
ATOM 2181 O O . SER A 1 273 ? -10.789 37.125 12.898 1 96.06 273 SER A O 1
ATOM 2183 N N . ASN A 1 274 ? -10.422 37 15.109 1 94 274 ASN A N 1
ATOM 2184 C CA . ASN A 1 274 ? -9.641 38.25 15.18 1 94 274 ASN A CA 1
ATOM 2185 C C . ASN A 1 274 ? -8.141 37.969 15.125 1 94 274 ASN A C 1
ATOM 2187 O O . ASN A 1 274 ? -7.332 38.875 15.195 1 94 274 ASN A O 1
ATOM 2191 N N . VAL A 1 275 ? -7.816 36.688 15.031 1 93.88 275 VAL A N 1
ATOM 2192 C CA . VAL A 1 275 ? -6.414 36.312 14.898 1 93.88 275 VAL A CA 1
ATOM 2193 C C . VAL A 1 275 ? -5.938 36.594 13.477 1 93.88 275 VAL A C 1
ATOM 2195 O O . VAL A 1 275 ? -6.551 36.156 12.508 1 93.88 275 VAL A O 1
ATOM 2198 N N . THR A 1 276 ? -4.926 37.406 13.359 1 90.94 276 THR A N 1
ATOM 2199 C CA . THR A 1 276 ? -4.348 37.688 12.055 1 90.94 276 THR A CA 1
ATOM 2200 C C . THR A 1 276 ? -3.295 36.656 11.68 1 90.94 276 THR A C 1
ATOM 2202 O O . THR A 1 276 ? -2.221 36.594 12.289 1 90.94 276 THR A O 1
ATOM 2205 N N . ALA A 1 277 ? -3.566 35.875 10.734 1 92.69 277 ALA A N 1
ATOM 2206 C CA . ALA A 1 277 ? -2.67 34.875 10.188 1 92.69 277 ALA A CA 1
ATOM 2207 C C . ALA A 1 277 ? -3.014 34.562 8.734 1 92.69 277 ALA A C 1
ATOM 2209 O O . ALA A 1 277 ? -4.191 34.469 8.375 1 92.69 277 ALA A O 1
ATOM 2210 N N . PRO A 1 278 ? -2.02 34.438 7.906 1 91.88 278 PRO A N 1
ATOM 2211 C CA . PRO A 1 278 ? -2.305 34.125 6.5 1 91.88 278 PRO A CA 1
ATOM 2212 C C . PRO A 1 278 ? -2.82 32.719 6.289 1 91.88 278 PRO A C 1
ATOM 2214 O O . PRO A 1 278 ? -3.684 32.5 5.438 1 91.88 278 PRO A O 1
ATOM 2217 N N . VAL A 1 279 ? -2.279 31.781 7.027 1 94.81 279 VAL A N 1
ATOM 2218 C CA . VAL A 1 279 ? -2.646 30.391 6.875 1 94.81 279 VAL A CA 1
ATOM 2219 C C . VAL A 1 279 ? -3.561 29.953 8.023 1 94.81 279 VAL A C 1
ATOM 2221 O O . VAL A 1 279 ? -3.357 30.359 9.172 1 94.81 279 VAL A O 1
ATOM 2224 N N . VAL A 1 280 ? -4.578 29.219 7.656 1 96.94 280 VAL A N 1
ATOM 2225 C CA . VAL A 1 280 ? -5.48 28.641 8.641 1 96.94 280 VAL A CA 1
ATOM 2226 C C . VAL A 1 280 ? -5.336 27.125 8.656 1 96.94 280 VAL A C 1
ATOM 2228 O O . VAL A 1 280 ? -5.207 26.484 7.605 1 96.94 280 VAL A O 1
ATOM 2231 N N . PHE A 1 281 ? -5.215 26.578 9.852 1 97.56 281 PHE A N 1
ATOM 2232 C CA . PHE A 1 281 ? -5.25 25.141 10.07 1 97.56 281 PHE A CA 1
ATOM 2233 C C . PHE A 1 281 ? -6.555 24.734 10.734 1 97.56 281 PHE A C 1
ATOM 2235 O O . PHE A 1 281 ? -6.777 25.016 11.914 1 97.56 281 PHE A O 1
ATOM 2242 N N . LEU A 1 282 ? -7.461 24.094 9.945 1 96.56 282 LEU A N 1
ATOM 2243 C CA . LEU A 1 282 ? -8.719 23.578 10.484 1 96.56 282 LEU A CA 1
ATOM 2244 C C . LEU A 1 282 ? -8.508 22.219 11.133 1 96.56 282 LEU A C 1
ATOM 2246 O O . LEU A 1 282 ? -8.18 21.234 10.453 1 96.56 282 LEU A O 1
ATOM 2250 N N . CYS A 1 283 ? -8.75 22.188 12.398 1 93.69 283 CYS A N 1
ATOM 2251 C CA . CYS A 1 283 ? -8.352 21.031 13.188 1 93.69 283 CYS A CA 1
ATOM 2252 C C . CYS A 1 283 ? -9.43 20.656 14.203 1 93.69 283 CYS A C 1
ATOM 2254 O O . CYS A 1 283 ? -10.203 21.516 14.625 1 93.69 283 CYS A O 1
ATOM 2256 N N . ASP A 1 284 ? -9.492 19.422 14.586 1 93.31 284 ASP A N 1
ATOM 2257 C CA . ASP A 1 284 ? -10.383 18.969 15.641 1 93.31 284 ASP A CA 1
ATOM 2258 C C . ASP A 1 284 ? -9.656 18.891 16.984 1 93.31 284 ASP A C 1
ATOM 2260 O O . ASP A 1 284 ? -8.43 18.828 17.016 1 93.31 284 ASP A O 1
ATOM 2264 N N . VAL A 1 285 ? -10.453 18.891 18.016 1 95.75 285 VAL A N 1
ATOM 2265 C CA . VAL A 1 285 ? -9.883 19 19.344 1 95.75 285 VAL A CA 1
ATOM 2266 C C . VAL A 1 285 ? -9.125 17.719 19.688 1 95.75 285 VAL A C 1
ATOM 2268 O O . VAL A 1 285 ? -8.211 17.734 20.516 1 95.75 285 VAL A O 1
ATOM 2271 N N . ASP A 1 286 ? -9.461 16.641 19.031 1 94.88 286 ASP A N 1
ATOM 2272 C CA . ASP A 1 286 ? -8.828 15.359 19.344 1 94.88 286 ASP A CA 1
ATOM 2273 C C . ASP A 1 286 ? -7.664 15.086 18.391 1 94.88 286 ASP A C 1
ATOM 2275 O O . ASP A 1 286 ? -7.215 13.938 18.266 1 94.88 286 ASP A O 1
ATOM 2279 N N . VAL A 1 287 ? -7.195 16.047 17.719 1 96.19 287 VAL A N 1
ATOM 2280 C CA . VAL A 1 287 ? -6.035 15.938 16.844 1 96.19 287 VAL A CA 1
ATOM 2281 C C . VAL A 1 287 ? -4.797 16.484 17.547 1 96.19 287 VAL A C 1
ATOM 2283 O O . VAL A 1 287 ? -4.836 17.562 18.141 1 96.19 287 VAL A O 1
ATOM 2286 N N . LEU A 1 288 ? -3.75 15.766 17.578 1 97.25 288 LEU A N 1
ATOM 2287 C CA . LEU A 1 288 ? -2.443 16.156 18.094 1 97.25 288 LEU A CA 1
ATOM 2288 C C . LEU A 1 288 ? -1.402 16.172 16.984 1 97.25 288 LEU A C 1
ATOM 2290 O O . LEU A 1 288 ? -1.558 15.469 15.977 1 97.25 288 LEU A O 1
ATOM 2294 N N . PHE A 1 289 ? -0.39 17.031 17.141 1 97.31 289 PHE A N 1
ATOM 2295 C CA . PHE A 1 289 ? 0.545 17.156 16.031 1 97.31 289 PHE A CA 1
ATOM 2296 C C . PHE A 1 289 ? 1.922 17.578 16.531 1 97.31 289 PHE A C 1
ATOM 2298 O O . PHE A 1 289 ? 2.076 17.969 17.688 1 97.31 289 PHE A O 1
ATOM 2305 N N . THR A 1 290 ? 2.891 17.406 15.68 1 96.25 290 THR A N 1
ATOM 2306 C CA . THR A 1 290 ? 4.277 17.766 15.969 1 96.25 290 THR A CA 1
ATOM 2307 C C . THR A 1 290 ? 4.637 19.109 15.344 1 96.25 290 THR A C 1
ATOM 2309 O O . THR A 1 290 ? 3.879 19.641 14.539 1 96.25 290 THR A O 1
ATOM 2312 N N . SER A 1 291 ? 5.773 19.609 15.781 1 93.12 291 SER A N 1
ATOM 2313 C CA . SER A 1 291 ? 6.277 20.859 15.211 1 93.12 291 SER A CA 1
ATOM 2314 C C . SER A 1 291 ? 6.566 20.703 13.719 1 93.12 291 SER A C 1
ATOM 2316 O O . SER A 1 291 ? 6.348 21.625 12.938 1 93.12 291 SER A O 1
ATOM 2318 N N . THR A 1 292 ? 7.023 19.547 13.344 1 92.12 292 THR A N 1
ATOM 2319 C CA . THR A 1 292 ? 7.344 19.281 11.945 1 92.12 292 THR A CA 1
ATOM 2320 C C . THR A 1 292 ? 6.09 19.375 11.078 1 92.12 292 THR A C 1
ATOM 2322 O O . THR A 1 292 ? 6.137 19.875 9.953 1 92.12 292 THR A O 1
ATOM 2325 N N . PHE A 1 293 ? 5.047 18.906 11.609 1 96.06 293 PHE A N 1
ATOM 2326 C CA . PHE A 1 293 ? 3.799 19.016 10.859 1 96.06 293 PHE A CA 1
ATOM 2327 C C . PHE A 1 293 ? 3.434 20.469 10.617 1 96.06 293 PHE A C 1
ATOM 2329 O O . PHE A 1 293 ? 2.98 20.828 9.531 1 96.06 293 PHE A O 1
ATOM 2336 N N . LEU A 1 294 ? 3.551 21.312 11.633 1 94.62 294 LEU A N 1
ATOM 2337 C CA . LEU A 1 294 ? 3.164 22.719 11.492 1 94.62 294 LEU A CA 1
ATOM 2338 C C . LEU A 1 294 ? 3.963 23.391 10.391 1 94.62 294 LEU A C 1
ATOM 2340 O O . LEU A 1 294 ? 3.434 24.25 9.664 1 94.62 294 LEU A O 1
ATOM 2344 N N . HIS A 1 295 ? 5.164 23 10.312 1 92.44 295 HIS A N 1
ATOM 2345 C CA . HIS A 1 295 ? 5.973 23.562 9.234 1 92.44 295 HIS A CA 1
ATOM 2346 C C . HIS A 1 295 ? 5.449 23.109 7.871 1 92.44 295 HIS A C 1
ATOM 2348 O O . HIS A 1 295 ? 5.48 23.875 6.91 1 92.44 295 HIS A O 1
ATOM 2354 N N . ARG A 1 296 ? 5.012 21.906 7.758 1 95.19 296 ARG A N 1
ATOM 2355 C CA . ARG A 1 296 ? 4.41 21.453 6.512 1 95.19 296 ARG A CA 1
ATOM 2356 C C . ARG A 1 296 ? 3.096 22.172 6.238 1 95.19 296 ARG A C 1
ATOM 2358 O O . ARG A 1 296 ? 2.791 22.5 5.09 1 95.19 296 ARG A O 1
ATOM 2365 N N . CYS A 1 297 ? 2.369 22.344 7.305 1 95.88 297 CYS A N 1
ATOM 2366 C CA . CYS A 1 297 ? 1.105 23.062 7.191 1 95.88 297 CYS A CA 1
ATOM 2367 C C . CYS A 1 297 ? 1.331 24.484 6.672 1 95.88 297 CYS A C 1
ATOM 2369 O O . CYS A 1 297 ? 0.528 24.984 5.891 1 95.88 297 CYS A O 1
ATOM 2371 N N . LEU A 1 298 ? 2.389 25.062 7.074 1 93 298 LEU A N 1
ATOM 2372 C CA . LEU A 1 298 ? 2.725 26.422 6.668 1 93 298 LEU A CA 1
ATOM 2373 C C . LEU A 1 298 ? 3.256 26.438 5.238 1 93 298 LEU A C 1
ATOM 2375 O O . LEU A 1 298 ? 2.904 27.328 4.457 1 93 298 LEU A O 1
ATOM 2379 N N . ALA A 1 299 ? 4.027 25.453 4.883 1 92.5 299 ALA A N 1
ATOM 2380 C CA . ALA A 1 299 ? 4.824 25.5 3.658 1 92.5 299 ALA A CA 1
ATOM 2381 C C . ALA A 1 299 ? 4.047 24.938 2.473 1 92.5 299 ALA A C 1
ATOM 2383 O O . ALA A 1 299 ? 4.391 25.203 1.316 1 92.5 299 ALA A O 1
ATOM 2384 N N . THR A 1 300 ? 3.023 24.172 2.643 1 94.5 300 THR A N 1
ATOM 2385 C CA . THR A 1 300 ? 2.41 23.406 1.559 1 94.5 300 THR A CA 1
ATOM 2386 C C . THR A 1 300 ? 1.367 24.25 0.83 1 94.5 300 THR A C 1
ATOM 2388 O O . THR A 1 300 ? 1.348 24.297 -0.402 1 94.5 300 THR A O 1
ATOM 2391 N N . PRO A 1 301 ? 0.515 25 1.572 1 93.44 301 PRO A N 1
ATOM 2392 C CA . PRO A 1 301 ? -0.428 25.844 0.828 1 93.44 301 PRO A CA 1
ATOM 2393 C C . PRO A 1 301 ? 0.267 26.922 0.012 1 93.44 301 PRO A C 1
ATOM 2395 O O . PRO A 1 301 ? 1.325 27.422 0.409 1 93.44 301 PRO A O 1
ATOM 2398 N N . VAL A 1 302 ? -0.301 27.188 -1.108 1 87.94 302 VAL A N 1
ATOM 2399 C CA . VAL A 1 302 ? 0.134 28.281 -1.959 1 87.94 302 VAL A CA 1
ATOM 2400 C C . VAL A 1 302 ? -1.055 29.188 -2.285 1 87.94 302 VAL A C 1
ATOM 2402 O O . VAL A 1 302 ? -2.043 28.734 -2.865 1 87.94 302 VAL A O 1
ATOM 2405 N N . ARG A 1 303 ? -0.875 30.469 -1.893 1 88.69 303 ARG A N 1
ATOM 2406 C CA . ARG A 1 303 ? -1.975 31.422 -2.039 1 88.69 303 ARG A CA 1
ATOM 2407 C C . ARG A 1 303 ? -2.506 31.422 -3.467 1 88.69 303 ARG A C 1
ATOM 2409 O O . ARG A 1 303 ? -1.738 31.562 -4.422 1 88.69 303 ARG A O 1
ATOM 2416 N N . GLY A 1 304 ? -3.785 31.141 -3.605 1 85.12 304 GLY A N 1
ATOM 2417 C CA . GLY A 1 304 ? -4.48 31.203 -4.883 1 85.12 304 GLY A CA 1
ATOM 2418 C C . GLY A 1 304 ? -4.242 29.969 -5.746 1 85.12 304 GLY A C 1
ATOM 2419 O O . GLY A 1 304 ? -4.734 29.906 -6.875 1 85.12 304 GLY A O 1
ATOM 2420 N N . LYS A 1 305 ? -3.584 28.922 -5.188 1 84 305 LYS A N 1
ATOM 2421 C CA . LYS A 1 305 ? -3.156 27.891 -6.121 1 84 305 LYS A CA 1
ATOM 2422 C C . LYS A 1 305 ? -3.307 26.5 -5.508 1 84 305 LYS A C 1
ATOM 2424 O O . LYS A 1 305 ? -3.533 25.516 -6.223 1 84 305 LYS A O 1
ATOM 2429 N N . GLN A 1 306 ? -3.08 26.406 -4.227 1 89.62 306 GLN A N 1
ATOM 2430 C CA . GLN A 1 306 ? -2.908 25.062 -3.678 1 89.62 306 GLN A CA 1
ATOM 2431 C C . GLN A 1 306 ? -3.424 24.984 -2.244 1 89.62 306 GLN A C 1
ATOM 2433 O O . GLN A 1 306 ? -3.188 25.891 -1.444 1 89.62 306 GLN A O 1
ATOM 2438 N N . VAL A 1 307 ? -4.133 23.906 -1.971 1 92 307 VAL A N 1
ATOM 2439 C CA . VAL A 1 307 ? -4.621 23.625 -0.625 1 92 307 VAL A CA 1
ATOM 2440 C C . VAL A 1 307 ? -4.055 22.297 -0.129 1 92 307 VAL A C 1
ATOM 2442 O O . VAL A 1 307 ? -3.91 21.344 -0.904 1 92 307 VAL A O 1
ATOM 2445 N N . PHE A 1 308 ? -3.727 22.281 1.149 1 94.81 308 PHE A N 1
ATOM 2446 C CA . PHE A 1 308 ? -3.146 21.078 1.755 1 94.81 308 PHE A CA 1
ATOM 2447 C C . PHE A 1 308 ? -4.176 20.359 2.611 1 94.81 308 PHE A C 1
ATOM 2449 O O . PHE A 1 308 ? -4.75 20.938 3.531 1 94.81 308 PHE A O 1
ATOM 2456 N N . PHE A 1 309 ? -4.422 19.047 2.307 1 91.94 309 PHE A N 1
ATOM 2457 C CA . PHE A 1 309 ? -5.297 18.156 3.064 1 91.94 309 PHE A CA 1
ATOM 2458 C C . PHE A 1 309 ? -4.508 17 3.646 1 91.94 309 PHE A C 1
ATOM 2460 O O . PHE A 1 309 ? -4.535 15.891 3.104 1 91.94 309 PHE A O 1
ATOM 2467 N N . PRO A 1 310 ? -3.883 17.188 4.816 1 94.38 310 PRO A N 1
ATOM 2468 C CA . PRO A 1 310 ? -3.084 16.094 5.395 1 94.38 310 PRO A CA 1
ATOM 2469 C C . PRO A 1 310 ? -3.939 14.938 5.895 1 94.38 310 PRO A C 1
ATOM 2471 O O . PRO A 1 310 ? -5.078 15.148 6.32 1 94.38 310 PRO A O 1
ATOM 2474 N N . MET A 1 311 ? -3.414 13.75 5.82 1 90.75 311 MET A N 1
ATOM 2475 C CA . MET A 1 311 ? -4.074 12.555 6.336 1 90.75 311 MET A CA 1
ATOM 2476 C C . MET A 1 311 ? -3.498 12.156 7.691 1 90.75 311 MET A C 1
ATOM 2478 O O . MET A 1 311 ? -2.279 12.086 7.855 1 90.75 311 MET A O 1
ATOM 2482 N N . VAL A 1 312 ? -4.332 11.758 8.562 1 91.69 312 VAL A N 1
ATOM 2483 C CA . VAL A 1 312 ? -3.939 11.578 9.961 1 91.69 312 VAL A CA 1
ATOM 2484 C C . VAL A 1 312 ? -3.641 10.102 10.227 1 91.69 312 VAL A C 1
ATOM 2486 O O . VAL A 1 312 ? -4.16 9.219 9.531 1 91.69 312 VAL A O 1
ATOM 2489 N N . PHE A 1 313 ? -2.734 9.891 11.203 1 91.88 313 PHE A N 1
ATOM 2490 C CA . PHE A 1 313 ? -2.561 8.586 11.82 1 91.88 313 PHE A CA 1
ATOM 2491 C C . PHE A 1 313 ? -3.482 8.43 13.031 1 91.88 313 PHE A C 1
ATOM 2493 O O . PHE A 1 313 ? -3.289 9.086 14.055 1 91.88 313 PHE A O 1
ATOM 2500 N N . SER A 1 314 ? -4.484 7.605 12.883 1 91.31 314 SER A N 1
ATOM 2501 C CA . SER A 1 314 ? -5.457 7.41 13.945 1 91.31 314 SER A CA 1
ATOM 2502 C C . SER A 1 314 ? -4.992 6.34 14.93 1 91.31 314 SER A C 1
ATOM 2504 O O . SER A 1 314 ? -4.785 5.188 14.547 1 91.31 314 SER A O 1
ATOM 2506 N N . GLN A 1 315 ? -4.902 6.738 16.172 1 93.19 315 GLN A N 1
ATOM 2507 C CA . GLN A 1 315 ? -4.449 5.801 17.188 1 93.19 315 GLN A CA 1
ATOM 2508 C C . GLN A 1 315 ? -5.562 4.84 17.594 1 93.19 315 GLN A C 1
ATOM 2510 O O . GLN A 1 315 ? -6.73 5.23 17.656 1 93.19 315 GLN A O 1
ATOM 2515 N N . TYR A 1 316 ? -5.125 3.6 17.859 1 92 316 TYR A N 1
ATOM 2516 C CA . TYR A 1 316 ? -6.074 2.607 18.359 1 92 316 TYR A CA 1
ATOM 2517 C C . TYR A 1 316 ? -6.395 2.842 19.828 1 92 316 TYR A C 1
ATOM 2519 O O . TYR A 1 316 ? -5.832 3.744 20.453 1 92 316 TYR A O 1
ATOM 2527 N N . ASN A 1 317 ? -7.379 2.07 20.281 1 92.38 317 ASN A N 1
ATOM 2528 C CA . ASN A 1 317 ? -7.738 2.092 21.688 1 92.38 317 ASN A CA 1
ATOM 2529 C C . ASN A 1 317 ? -6.559 1.689 22.578 1 92.38 317 ASN A C 1
ATOM 2531 O O . ASN A 1 317 ? -6.168 0.521 22.609 1 92.38 317 ASN A O 1
ATOM 2535 N N . PRO A 1 318 ? -6.016 2.652 23.266 1 91.19 318 PRO A N 1
ATOM 2536 C CA . PRO A 1 318 ? -4.816 2.348 24.047 1 91.19 318 PRO A CA 1
ATOM 2537 C C . PRO A 1 318 ? -5.07 1.314 25.156 1 91.19 318 PRO A C 1
ATOM 2539 O O . PRO A 1 318 ? -4.168 0.561 25.516 1 91.19 318 PRO A O 1
ATOM 2542 N N . GLU A 1 319 ? -6.219 1.279 25.641 1 84.19 319 GLU A N 1
ATOM 2543 C CA . GLU A 1 319 ? -6.547 0.323 26.688 1 84.19 319 GLU A CA 1
ATOM 2544 C C . GLU A 1 319 ? -6.477 -1.111 26.172 1 84.19 319 GLU A C 1
ATOM 2546 O O . GLU A 1 319 ? -6.133 -2.029 26.922 1 84.19 319 GLU A O 1
ATOM 2551 N N . LEU A 1 320 ? -6.836 -1.194 24.969 1 83.94 320 LEU A N 1
ATOM 2552 C CA . LEU A 1 320 ? -6.836 -2.523 24.375 1 83.94 320 LEU A CA 1
ATOM 2553 C C . LEU A 1 320 ? -5.449 -2.889 23.859 1 83.94 320 LEU A C 1
ATOM 2555 O O . LEU A 1 320 ? -4.934 -3.969 24.156 1 83.94 320 LEU A O 1
ATOM 2559 N N . VAL A 1 321 ? -4.82 -2.051 23.172 1 85.38 321 VAL A N 1
ATOM 2560 C CA . VAL A 1 321 ? -3.607 -2.367 22.438 1 85.38 321 VAL A CA 1
ATOM 2561 C C . VAL A 1 321 ? -2.438 -2.539 23.391 1 85.38 321 VAL A C 1
ATOM 2563 O O . VAL A 1 321 ? -1.643 -3.471 23.266 1 85.38 321 VAL A O 1
ATOM 2566 N N . TYR A 1 322 ? -2.332 -1.694 24.328 1 83.19 322 TYR A N 1
ATOM 2567 C CA . TYR A 1 322 ? -1.21 -1.797 25.25 1 83.19 322 TYR A CA 1
ATOM 2568 C C . TYR A 1 322 ? -1.39 -2.977 26.203 1 83.19 322 TYR A C 1
ATOM 2570 O O . TYR A 1 322 ? -0.428 -3.684 26.516 1 83.19 322 TYR A O 1
ATOM 2578 N N . ALA A 1 323 ? -2.557 -3.219 26.547 1 77.25 323 ALA A N 1
ATOM 2579 C CA . ALA A 1 323 ? -2.82 -4.367 27.422 1 77.25 323 ALA A CA 1
ATOM 2580 C C . ALA A 1 323 ? -2.531 -5.676 26.688 1 77.25 323 ALA A C 1
ATOM 2582 O O . ALA A 1 323 ? -1.951 -6.598 27.266 1 77.25 323 ALA A O 1
ATOM 2583 N N . LEU A 1 324 ? -2.949 -5.699 25.5 1 74.44 324 LEU A N 1
ATOM 2584 C CA . LEU A 1 324 ? -2.771 -6.91 24.703 1 74.44 324 LEU A CA 1
ATOM 2585 C C . LEU A 1 324 ? -1.292 -7.18 24.438 1 74.44 324 LEU A C 1
ATOM 2587 O O . LEU A 1 324 ? -0.884 -8.336 24.297 1 74.44 324 LEU A O 1
ATOM 2591 N N . HIS A 1 325 ? -0.57 -6.172 24.422 1 72.5 325 HIS A N 1
ATOM 2592 C CA . HIS A 1 325 ? 0.847 -6.34 24.109 1 72.5 325 HIS A CA 1
ATOM 2593 C C . HIS A 1 325 ? 1.688 -6.285 25.391 1 72.5 325 HIS A C 1
ATOM 2595 O O . HIS A 1 325 ? 2.918 -6.207 25.312 1 72.5 325 HIS A O 1
ATOM 2601 N N . GLY A 1 326 ? 1.05 -6.277 26.531 1 70.31 326 GLY A N 1
ATOM 2602 C CA . GLY A 1 326 ? 1.707 -6.348 27.828 1 70.31 326 GLY A CA 1
ATOM 2603 C C . GLY A 1 326 ? 2.506 -5.102 28.156 1 70.31 326 GLY A C 1
ATOM 2604 O O . GLY A 1 326 ? 3.547 -5.18 28.812 1 70.31 326 GLY A O 1
ATOM 2605 N N . ARG A 1 327 ? 2.156 -4.059 27.656 1 77.81 327 ARG A N 1
ATOM 2606 C CA . ARG A 1 327 ? 2.867 -2.805 27.891 1 77.81 327 ARG A CA 1
ATOM 2607 C C . ARG A 1 327 ? 2.012 -1.823 28.672 1 77.81 327 ARG A C 1
ATOM 2609 O O . ARG A 1 327 ? 0.782 -1.846 28.578 1 77.81 327 ARG A O 1
ATOM 2616 N N . ARG A 1 328 ? 2.709 -1.046 29.391 1 84.06 328 ARG A N 1
ATOM 2617 C CA . ARG A 1 328 ? 2.016 0.042 30.062 1 84.06 328 ARG A CA 1
ATOM 2618 C C . ARG A 1 328 ? 1.676 1.169 29.094 1 84.06 328 ARG A C 1
ATOM 2620 O O . ARG A 1 328 ? 2.49 1.528 28.25 1 84.06 328 ARG A O 1
ATOM 2627 N N . GLN A 1 329 ? 0.521 1.681 29.297 1 88.38 329 GLN A N 1
ATOM 2628 C CA . GLN A 1 329 ? 0.089 2.787 28.438 1 88.38 329 GLN A CA 1
ATOM 2629 C C . GLN A 1 329 ? 0.856 4.062 28.781 1 88.38 329 GLN A C 1
ATOM 2631 O O . GLN A 1 329 ? 0.817 4.543 29.906 1 88.38 329 GLN A O 1
ATOM 2636 N N . PRO A 1 330 ? 1.522 4.594 27.875 1 90.81 330 PRO A N 1
ATOM 2637 C CA . PRO A 1 330 ? 2.193 5.871 28.109 1 90.81 330 PRO A CA 1
ATOM 2638 C C . PRO A 1 330 ? 1.225 7.051 28.141 1 90.81 330 PRO A C 1
ATOM 2640 O O . PRO A 1 330 ? 0.075 6.918 27.719 1 90.81 330 PRO A O 1
ATOM 2643 N N . PRO A 1 331 ? 1.805 8.227 28.703 1 92 331 PRO A N 1
ATOM 2644 C CA . PRO A 1 331 ? 0.992 9.438 28.562 1 92 331 PRO A CA 1
ATOM 2645 C C . PRO A 1 331 ? 0.703 9.766 27.094 1 92 331 PRO A C 1
ATOM 2647 O O . PRO A 1 331 ? 1.523 9.484 26.219 1 92 331 PRO A O 1
ATOM 2650 N N . PRO A 1 332 ? -0.419 10.352 26.875 1 91.31 332 PRO A N 1
ATOM 2651 C CA . PRO A 1 332 ? -0.881 10.57 25.5 1 91.31 332 PRO A CA 1
ATOM 2652 C C . PRO A 1 332 ? 0.149 11.297 24.625 1 91.31 332 PRO A C 1
ATOM 2654 O O . PRO A 1 332 ? 0.363 10.922 23.469 1 91.31 332 PRO A O 1
ATOM 2657 N N . LEU A 1 333 ? 0.815 12.289 25.172 1 93.75 333 LEU A N 1
ATOM 2658 C CA . LEU A 1 333 ? 1.728 13.102 24.375 1 93.75 333 LEU A CA 1
ATOM 2659 C C . LEU A 1 333 ? 3.014 12.336 24.078 1 93.75 333 LEU A C 1
ATOM 2661 O O . LEU A 1 333 ? 3.801 12.75 23.219 1 93.75 333 LEU A O 1
ATOM 2665 N N . GLN A 1 334 ? 3.201 11.211 24.703 1 91.94 334 GLN A N 1
ATOM 2666 C CA . GLN A 1 334 ? 4.375 10.383 24.438 1 91.94 334 GLN A CA 1
ATOM 2667 C C . GLN A 1 334 ? 4.07 9.305 23.406 1 91.94 334 GLN A C 1
ATOM 2669 O O . GLN A 1 334 ? 4.949 8.516 23.047 1 91.94 334 GLN A O 1
ATOM 2674 N N . THR A 1 335 ? 2.852 9.336 22.922 1 91.25 335 THR A N 1
ATOM 2675 C CA . THR A 1 335 ? 2.459 8.312 21.953 1 91.25 335 THR A CA 1
ATOM 2676 C C . THR A 1 335 ? 2.432 8.883 20.531 1 91.25 335 THR A C 1
ATOM 2678 O O . THR A 1 335 ? 1.919 8.242 19.609 1 91.25 335 THR A O 1
ATOM 2681 N N . LEU A 1 336 ? 3.01 10.055 20.328 1 93.75 336 LEU A N 1
ATOM 2682 C CA . LEU A 1 336 ? 2.943 10.703 19.031 1 93.75 336 LEU A CA 1
ATOM 2683 C C . LEU A 1 336 ? 4.043 10.188 18.109 1 93.75 336 LEU A C 1
ATOM 2685 O O . LEU A 1 336 ? 4.895 10.953 17.656 1 93.75 336 LEU A O 1
ATOM 2689 N N . SER A 1 337 ? 3.973 8.922 17.891 1 91.06 337 SER A N 1
ATOM 2690 C CA . SER A 1 337 ? 4.844 8.227 16.953 1 91.06 337 SER A CA 1
ATOM 2691 C C . SER A 1 337 ? 4.078 7.148 16.188 1 91.06 337 SER A C 1
ATOM 2693 O O . SER A 1 337 ? 3.18 6.508 16.734 1 91.06 337 SER A O 1
ATOM 2695 N N . VAL A 1 338 ? 4.414 7.086 14.938 1 90.88 338 VAL A N 1
ATOM 2696 C CA . VAL A 1 338 ? 3.768 6.074 14.109 1 90.88 338 VAL A CA 1
ATOM 2697 C C . VAL A 1 338 ? 4.41 4.711 14.367 1 90.88 338 VAL A C 1
ATOM 2699 O O . VAL A 1 338 ? 5.594 4.516 14.078 1 90.88 338 VAL A O 1
ATOM 2702 N N . GLN A 1 339 ? 3.643 3.834 14.953 1 83.81 339 GLN A N 1
ATOM 2703 C CA . GLN A 1 339 ? 4.125 2.49 15.25 1 83.81 339 GLN A CA 1
ATOM 2704 C C . GLN A 1 339 ? 3.123 1.431 14.805 1 83.81 339 GLN A C 1
ATOM 2706 O O . GLN A 1 339 ? 1.915 1.673 14.805 1 83.81 339 GLN A O 1
ATOM 2711 N N . ASP A 1 340 ? 3.707 0.313 14.531 1 79.12 340 ASP A N 1
ATOM 2712 C CA . ASP A 1 340 ? 2.855 -0.805 14.133 1 79.12 340 ASP A CA 1
ATOM 2713 C C . ASP A 1 340 ? 1.919 -1.213 15.266 1 79.12 340 ASP A C 1
ATOM 2715 O O . ASP A 1 340 ? 2.318 -1.229 16.438 1 79.12 340 ASP A O 1
ATOM 2719 N N . ASN A 1 341 ? 0.705 -1.5 14.906 1 80.88 341 ASN A N 1
ATOM 2720 C CA . ASN A 1 341 ? -0.319 -2.01 15.812 1 80.88 341 ASN A CA 1
ATOM 2721 C C . ASN A 1 341 ? -0.778 -0.94 16.797 1 80.88 341 ASN A C 1
ATOM 2723 O O . ASN A 1 341 ? -1.479 -1.241 17.766 1 80.88 341 ASN A O 1
ATOM 2727 N N . GLU A 1 342 ? -0.349 0.273 16.562 1 88.25 342 GLU A N 1
ATOM 2728 C CA . GLU A 1 342 ? -0.782 1.328 17.484 1 88.25 342 GLU A CA 1
ATOM 2729 C C . GLU A 1 342 ? -1.727 2.305 16.781 1 88.25 342 GLU A C 1
ATOM 2731 O O . GLU A 1 342 ? -2.26 3.217 17.422 1 88.25 342 GLU A O 1
ATOM 2736 N N . GLY A 1 343 ? -1.933 2.117 15.555 1 89.31 343 GLY A N 1
ATOM 2737 C CA . GLY A 1 343 ? -2.84 2.967 14.797 1 89.31 343 GLY A CA 1
ATOM 2738 C C . GLY A 1 343 ? -2.906 2.609 13.328 1 89.31 343 GLY A C 1
ATOM 2739 O O . GLY A 1 343 ? -2.396 1.566 12.914 1 89.31 343 GLY A O 1
ATOM 2740 N N . PHE A 1 344 ? -3.635 3.377 12.539 1 85.12 344 PHE A N 1
ATOM 2741 C CA . PHE A 1 344 ? -3.781 3.186 11.094 1 85.12 344 PHE A CA 1
ATOM 2742 C C . PHE A 1 344 ? -3.941 4.523 10.391 1 85.12 344 PHE A C 1
ATOM 2744 O O . PHE A 1 344 ? -4.32 5.52 11.008 1 85.12 344 PHE A O 1
ATOM 2751 N N . TRP A 1 345 ? -3.562 4.582 9.133 1 86.75 345 TRP A N 1
ATOM 2752 C CA . TRP A 1 345 ? -3.723 5.785 8.32 1 86.75 345 TRP A CA 1
ATOM 2753 C C . TRP A 1 345 ? -5.172 5.965 7.891 1 86.75 345 TRP A C 1
ATOM 2755 O O . TRP A 1 345 ? -5.773 5.051 7.32 1 86.75 345 TRP A O 1
ATOM 2765 N N . ARG A 1 346 ? -5.707 7.098 8.164 1 83.44 346 ARG A N 1
ATOM 2766 C CA . ARG A 1 346 ? -7.059 7.414 7.711 1 83.44 346 ARG A CA 1
ATOM 2767 C C . ARG A 1 346 ? -7.035 8.07 6.336 1 83.44 346 ARG A C 1
ATOM 2769 O O . ARG A 1 346 ? -7.129 9.289 6.223 1 83.44 346 ARG A O 1
ATOM 2776 N N . VAL A 1 347 ? -6.957 7.359 5.375 1 75.44 347 VAL A N 1
ATOM 2777 C CA . VAL A 1 347 ? -6.836 7.848 4.008 1 75.44 347 VAL A CA 1
ATOM 2778 C C . VAL A 1 347 ? -8.211 8.242 3.473 1 75.44 347 VAL A C 1
ATOM 2780 O O . VAL A 1 347 ? -8.344 9.234 2.756 1 75.44 347 VAL A O 1
ATOM 2783 N N . TRP A 1 348 ? -9.18 7.445 3.766 1 61.62 348 TRP A N 1
ATOM 2784 C CA . TRP A 1 348 ? -10.516 7.719 3.238 1 61.62 348 TRP A CA 1
ATOM 2785 C C . TRP A 1 348 ? -11.484 8.039 4.367 1 61.62 348 TRP A C 1
ATOM 2787 O O . TRP A 1 348 ? -11.312 7.578 5.5 1 61.62 348 TRP A O 1
ATOM 2797 N N . GLY A 1 349 ? -12.211 9.125 4.086 1 54.22 349 GLY A N 1
ATOM 2798 C CA . GLY A 1 349 ? -13.227 9.414 5.082 1 54.22 349 GLY A CA 1
ATOM 2799 C C . GLY A 1 349 ? -14.125 8.227 5.379 1 54.22 349 GLY A C 1
ATOM 2800 O O . GLY A 1 349 ? -14.18 7.273 4.602 1 54.22 349 GLY A O 1
ATOM 2801 N N . HIS A 1 350 ? -14.43 7.988 6.699 1 46.59 350 HIS A N 1
ATOM 2802 C CA . HIS A 1 350 ? -15.148 6.895 7.344 1 46.59 350 HIS A CA 1
ATOM 2803 C C . HIS A 1 350 ? -16.312 6.426 6.484 1 46.59 350 HIS A C 1
ATOM 2805 O O . HIS A 1 350 ? -16.719 5.262 6.559 1 46.59 350 HIS A O 1
ATOM 2811 N N . GLY A 1 351 ? -16.906 7.293 5.883 1 41.16 351 GLY A N 1
ATOM 2812 C CA . GLY A 1 351 ? -18.203 6.875 5.363 1 41.16 351 GLY A CA 1
ATOM 2813 C C . GLY A 1 351 ? -18.094 5.926 4.188 1 41.16 351 GLY A C 1
ATOM 2814 O O . GLY A 1 351 ? -19.109 5.363 3.742 1 41.16 351 GLY A O 1
ATOM 2815 N N . SER A 1 352 ? -17.094 6.004 3.43 1 38.25 352 SER A N 1
ATOM 2816 C CA . SER A 1 352 ? -17.266 5.312 2.158 1 38.25 352 SER A CA 1
ATOM 2817 C C . SER A 1 352 ? -16.688 3.9 2.213 1 38.25 352 SER A C 1
ATOM 2819 O O . SER A 1 352 ? -15.484 3.727 2.434 1 38.25 352 SER A O 1
ATOM 2821 N N . THR A 1 353 ? -17.141 3.07 3.004 1 37.59 353 THR A N 1
ATOM 2822 C CA . THR A 1 353 ? -16.719 1.676 2.918 1 37.59 353 THR A CA 1
ATOM 2823 C C . THR A 1 353 ? -16.438 1.285 1.472 1 37.59 353 THR A C 1
ATOM 2825 O O . THR A 1 353 ? -15.844 0.235 1.212 1 37.59 353 THR A O 1
ATOM 2828 N N . GLN A 1 354 ? -17.438 1.292 0.579 1 37.19 354 GLN A N 1
ATOM 2829 C CA . GLN A 1 354 ? -17.344 0.804 -0.793 1 37.19 354 GLN A CA 1
ATOM 2830 C C . GLN A 1 354 ? -16.594 1.796 -1.682 1 37.19 354 GLN A C 1
ATOM 2832 O O . GLN A 1 354 ? -16.75 3.01 -1.526 1 37.19 354 GLN A O 1
ATOM 2837 N N . PRO A 1 355 ? -15.695 1.452 -2.643 1 40.97 355 PRO A N 1
ATOM 2838 C CA . PRO A 1 355 ? -15.242 2.295 -3.752 1 40.97 355 PRO A CA 1
ATOM 2839 C C . PRO A 1 355 ? -16.359 3.148 -4.34 1 40.97 355 PRO A C 1
ATOM 2841 O O . PRO A 1 355 ? -17.531 2.732 -4.344 1 40.97 355 PRO A O 1
ATOM 2844 N N . PRO A 1 356 ? -15.875 4.488 -4.809 1 41.56 356 PRO A N 1
ATOM 2845 C CA . PRO A 1 356 ? -14.648 5.262 -4.598 1 41.56 356 PRO A CA 1
ATOM 2846 C C . PRO A 1 356 ? -14.602 5.938 -3.229 1 41.56 356 PRO A C 1
ATOM 2848 O O . PRO A 1 356 ? -15.523 6.668 -2.867 1 41.56 356 PRO A O 1
ATOM 2851 N N . ALA A 1 357 ? -14.125 5.223 -2.242 1 44.31 357 ALA A N 1
ATOM 2852 C CA . ALA A 1 357 ? -13.797 5.887 -0.982 1 44.31 357 ALA A CA 1
ATOM 2853 C C . ALA A 1 357 ? -13.398 7.34 -1.215 1 44.31 357 ALA A C 1
ATOM 2855 O O . ALA A 1 357 ? -12.492 7.621 -2.008 1 44.31 357 ALA A O 1
ATOM 2856 N N . MET A 1 358 ? -14.5 8.141 -1.038 1 47.78 358 MET A N 1
ATOM 2857 C CA . MET A 1 358 ? -14.195 9.562 -1.197 1 47.78 358 MET A CA 1
ATOM 2858 C C . MET A 1 358 ? -13.234 10.039 -0.111 1 47.78 358 MET A C 1
ATOM 2860 O O . MET A 1 358 ? -13.352 9.625 1.046 1 47.78 358 MET A O 1
ATOM 2864 N N . PRO A 1 359 ? -12.164 10.648 -0.547 1 49.66 359 PRO A N 1
ATOM 2865 C CA . PRO A 1 359 ? -11.234 11.242 0.417 1 49.66 359 PRO A CA 1
ATOM 2866 C C . PRO A 1 359 ? -11.93 12.156 1.421 1 49.66 359 PRO A C 1
ATOM 2868 O O . PRO A 1 359 ? -12.891 12.852 1.068 1 49.66 359 PRO A O 1
ATOM 2871 N N . SER A 1 360 ? -12.18 11.867 2.676 1 55.91 360 SER A N 1
ATOM 2872 C CA . SER A 1 360 ? -12.656 12.859 3.637 1 55.91 360 SER A CA 1
ATOM 2873 C C . SER A 1 360 ? -11.5 13.461 4.426 1 55.91 360 SER A C 1
ATOM 2875 O O . SER A 1 360 ? -10.953 12.82 5.324 1 55.91 360 SER A O 1
ATOM 2877 N N . PRO A 1 361 ? -11.086 14.68 3.787 1 60.19 361 PRO A N 1
ATOM 2878 C CA . PRO A 1 361 ? -10.031 15.32 4.574 1 60.19 361 PRO A CA 1
ATOM 2879 C C . PRO A 1 361 ? -10.555 15.945 5.863 1 60.19 361 PRO A C 1
ATOM 2881 O O . PRO A 1 361 ? -11.602 16.594 5.855 1 60.19 361 PRO A O 1
ATOM 2884 N N . GLY A 1 362 ? -10.281 15.281 7.102 1 71.75 362 GLY A N 1
ATOM 2885 C CA . GLY A 1 362 ? -10.648 15.852 8.391 1 71.75 362 GLY A CA 1
ATOM 2886 C C . GLY A 1 362 ? -9.836 17.078 8.75 1 71.75 362 GLY A C 1
ATOM 2887 O O . GLY A 1 362 ? -10.32 17.969 9.469 1 71.75 362 GLY A O 1
ATOM 2888 N N . MET A 1 363 ? -8.812 17.297 8.164 1 89.19 363 MET A N 1
ATOM 2889 C CA . MET A 1 363 ? -7.883 18.375 8.477 1 89.19 363 MET A CA 1
ATOM 2890 C C . MET A 1 363 ? -7.449 19.094 7.203 1 89.19 363 MET A C 1
ATOM 2892 O O . MET A 1 363 ? -7.395 18.5 6.129 1 89.19 363 MET A O 1
ATOM 2896 N N . MET A 1 364 ? -7.203 20.453 7.375 1 93.94 364 MET A N 1
ATOM 2897 C CA . MET A 1 364 ? -6.789 21.203 6.191 1 93.94 364 MET A CA 1
ATOM 2898 C C . MET A 1 364 ? -5.918 22.391 6.586 1 93.94 364 MET A C 1
ATOM 2900 O O . MET A 1 364 ? -6.137 23.016 7.629 1 93.94 364 MET A O 1
ATOM 2904 N N . CYS A 1 365 ? -4.965 22.656 5.777 1 96.75 365 CYS A N 1
ATOM 2905 C CA . CYS A 1 365 ? -4.184 23.891 5.812 1 96.75 365 CYS A CA 1
ATOM 2906 C C . CYS A 1 365 ? -4.391 24.703 4.539 1 96.75 365 CYS A C 1
ATOM 2908 O O . CYS A 1 365 ? -4.176 24.203 3.436 1 96.75 365 CYS A O 1
ATOM 2910 N N . VAL A 1 366 ? -4.836 25.938 4.73 1 95.56 366 VAL A N 1
ATOM 2911 C CA . VAL A 1 366 ? -5.211 26.75 3.582 1 95.56 366 VAL A CA 1
ATOM 2912 C C . VAL A 1 366 ? -4.992 28.219 3.904 1 95.56 366 VAL A C 1
ATOM 2914 O O . VAL A 1 366 ? -5.074 28.625 5.066 1 95.56 366 VAL A O 1
ATOM 2917 N N . TYR A 1 367 ? -4.641 28.953 2.916 1 94.81 367 TYR A N 1
ATOM 2918 C CA . TYR A 1 367 ? -4.656 30.391 3.117 1 94.81 367 TYR A CA 1
ATOM 2919 C C . TYR A 1 367 ? -6.062 30.891 3.436 1 94.81 367 TYR A C 1
ATOM 2921 O O . TYR A 1 367 ? -7.035 30.453 2.814 1 94.81 367 TYR A O 1
ATOM 2929 N N . LYS A 1 368 ? -6.094 31.797 4.402 1 96 368 LYS A N 1
ATOM 2930 C CA . LYS A 1 368 ? -7.387 32.375 4.773 1 96 368 LYS A CA 1
ATOM 2931 C C . LYS A 1 368 ? -8.102 32.938 3.557 1 96 368 LYS A C 1
ATOM 2933 O O . LYS A 1 368 ? -9.297 32.719 3.363 1 96 368 LYS A O 1
ATOM 2938 N N . SER A 1 369 ? -7.402 33.656 2.768 1 94.88 369 SER A N 1
ATOM 2939 C CA . SER A 1 369 ? -7.969 34.25 1.566 1 94.88 369 SER A CA 1
ATOM 2940 C C . SER A 1 369 ? -8.547 33.219 0.637 1 94.88 369 SER A C 1
ATOM 2942 O O . SER A 1 369 ? -9.602 33.406 0.03 1 94.88 369 SER A O 1
ATOM 2944 N N . ASP A 1 370 ? -7.844 32.094 0.476 1 94.94 370 ASP A N 1
ATOM 2945 C CA . ASP A 1 370 ? -8.312 31.016 -0.4 1 94.94 370 ASP A CA 1
ATOM 2946 C C . ASP A 1 370 ? -9.547 30.344 0.181 1 94.94 370 ASP A C 1
ATOM 2948 O O . ASP A 1 370 ? -10.469 29.969 -0.556 1 94.94 370 ASP A O 1
ATOM 2952 N N . PHE A 1 371 ? -9.547 30.156 1.464 1 96.06 371 PHE A N 1
ATOM 2953 C CA . PHE A 1 371 ? -10.727 29.594 2.111 1 96.06 371 PHE A CA 1
ATOM 2954 C C . PHE A 1 371 ? -11.961 30.422 1.813 1 96.06 371 PHE A C 1
ATOM 2956 O O . PHE A 1 371 ? -13.016 29.891 1.476 1 96.06 371 PHE A O 1
ATOM 2963 N N . LEU A 1 372 ? -11.781 31.688 1.924 1 95 372 LEU A N 1
ATOM 2964 C CA . LEU A 1 372 ? -12.891 32.625 1.668 1 95 372 LEU A CA 1
ATOM 2965 C C . LEU A 1 372 ? -13.273 32.594 0.192 1 95 372 LEU A C 1
ATOM 2967 O O . LEU A 1 372 ? -14.461 32.625 -0.145 1 95 372 LEU A O 1
ATOM 2971 N N . ALA A 1 373 ? -12.305 32.5 -0.645 1 92.94 373 ALA A N 1
ATOM 2972 C CA . ALA A 1 373 ? -12.555 32.469 -2.084 1 92.94 373 ALA A CA 1
ATOM 2973 C C . ALA A 1 373 ? -13.297 31.203 -2.486 1 92.94 373 ALA A C 1
ATOM 2975 O O . ALA A 1 373 ? -14.117 31.219 -3.408 1 92.94 373 ALA A O 1
ATOM 2976 N N . ILE A 1 374 ? -13.047 30.109 -1.838 1 91 374 ILE A N 1
ATOM 2977 C CA . ILE A 1 374 ? -13.672 28.812 -2.115 1 91 374 ILE A CA 1
ATOM 2978 C C . ILE A 1 374 ? -15.047 28.766 -1.461 1 91 374 ILE A C 1
ATOM 2980 O O . ILE A 1 374 ? -15.82 27.828 -1.702 1 91 374 ILE A O 1
ATOM 2984 N N . ASN A 1 375 ? -15.367 29.688 -0.694 1 88.06 375 ASN A N 1
ATOM 2985 C CA . ASN A 1 375 ? -16.641 29.844 0.001 1 88.06 375 ASN A CA 1
ATOM 2986 C C . ASN A 1 375 ? -16.797 28.828 1.13 1 88.06 375 ASN A C 1
ATOM 2988 O O . ASN A 1 375 ? -17.891 28.344 1.377 1 88.06 375 ASN A O 1
ATOM 2992 N N . GLY A 1 376 ? -15.773 28.484 1.673 1 84.31 376 GLY A N 1
ATOM 2993 C CA . GLY A 1 376 ? -15.727 27.672 2.879 1 84.31 376 GLY A CA 1
ATOM 2994 C C . GLY A 1 376 ? -16.688 26.516 2.855 1 84.31 376 GLY A C 1
ATOM 2995 O O . GLY A 1 376 ? -16.891 25.891 1.812 1 84.31 376 GLY A O 1
ATOM 2996 N N . PHE A 1 377 ? -17.141 26.125 4.121 1 82.38 377 PHE A N 1
ATOM 2997 C CA . PHE A 1 377 ? -18.047 25 4.316 1 82.38 377 PHE A CA 1
ATOM 2998 C C . PHE A 1 377 ? -19.5 25.422 4.125 1 82.38 377 PHE A C 1
ATOM 3000 O O . PHE A 1 377 ? -19.812 26.609 4.238 1 82.38 377 PHE A O 1
ATOM 3007 N N . ASN A 1 378 ? -20.281 24.453 3.791 1 76.38 378 ASN A N 1
ATOM 3008 C CA . ASN A 1 378 ? -21.734 24.672 3.771 1 76.38 378 ASN A CA 1
ATOM 3009 C C . ASN A 1 378 ? -22.328 24.594 5.172 1 76.38 378 ASN A C 1
ATOM 3011 O O . ASN A 1 378 ? -22.406 23.5 5.754 1 76.38 378 ASN A O 1
ATOM 3015 N N . PRO A 1 379 ? -22.797 25.688 5.621 1 74.88 379 PRO A N 1
ATOM 3016 C CA . PRO A 1 379 ? -23.234 25.703 7.016 1 74.88 379 PRO A CA 1
ATOM 3017 C C . PRO A 1 379 ? -24.531 24.922 7.234 1 74.88 379 PRO A C 1
ATOM 3019 O O . PRO A 1 379 ? -24.891 24.609 8.375 1 74.88 379 PRO A O 1
ATOM 3022 N N . SER A 1 380 ? -25.25 24.594 6.215 1 68.5 380 SER A N 1
ATOM 3023 C CA . SER A 1 380 ? -26.531 23.906 6.355 1 68.5 380 SER A CA 1
ATOM 3024 C C . SER A 1 380 ? -26.359 22.406 6.508 1 68.5 380 SER A C 1
ATOM 3026 O O . SER A 1 380 ? -27.297 21.688 6.828 1 68.5 380 SER A O 1
ATOM 3028 N N . LYS A 1 381 ? -25.172 21.984 6.336 1 65.69 381 LYS A N 1
ATOM 3029 C CA . LYS A 1 381 ? -24.938 20.547 6.473 1 65.69 381 LYS A CA 1
ATOM 3030 C C . LYS A 1 381 ? -24.875 20.141 7.941 1 65.69 381 LYS A C 1
ATOM 3032 O O . LYS A 1 381 ? -24.078 20.672 8.711 1 65.69 381 LYS A O 1
ATOM 3037 N N . THR A 1 382 ? -26.016 19.438 8.211 1 59.12 382 THR A N 1
ATOM 3038 C CA . THR A 1 382 ? -26.047 18.875 9.562 1 59.12 382 THR A CA 1
ATOM 3039 C C . THR A 1 382 ? -25.75 17.375 9.531 1 59.12 382 THR A C 1
ATOM 3041 O O . THR A 1 382 ? -25.953 16.719 8.516 1 59.12 382 THR A O 1
ATOM 3044 N N . GLY A 1 383 ? -25.047 16.891 10.594 1 61.38 383 GLY A N 1
ATOM 3045 C CA . GLY A 1 383 ? -24.766 15.469 10.695 1 61.38 383 GLY A CA 1
ATOM 3046 C C . GLY A 1 383 ? -23.312 15.133 10.406 1 61.38 383 GLY A C 1
ATOM 3047 O O . GLY A 1 383 ? -22.516 16.016 10.062 1 61.38 383 GLY A O 1
ATOM 3048 N N . TRP A 1 384 ? -23.094 13.969 10.664 1 61.47 384 TRP A N 1
ATOM 3049 C CA . TRP A 1 384 ? -21.719 13.492 10.586 1 61.47 384 TRP A CA 1
ATOM 3050 C C . TRP A 1 384 ? -21.328 13.188 9.141 1 61.47 384 TRP A C 1
ATOM 3052 O O . TRP A 1 384 ? -22.109 12.57 8.398 1 61.47 384 TRP A O 1
ATOM 3062 N N . GLY A 1 385 ? -20.297 13.844 8.688 1 63.84 385 GLY A N 1
ATOM 3063 C CA . GLY A 1 385 ? -19.641 13.367 7.48 1 63.84 385 GLY A CA 1
ATOM 3064 C C . GLY A 1 385 ? -19.984 14.195 6.254 1 63.84 385 GLY A C 1
ATOM 3065 O O . GLY A 1 385 ? -20.969 14.953 6.262 1 63.84 385 GLY A O 1
ATOM 3066 N N . GLY A 1 386 ? -19.156 14.242 5.34 1 69.88 386 GLY A N 1
ATOM 3067 C CA . GLY A 1 386 ? -19.375 14.781 4.008 1 69.88 386 GLY A CA 1
ATOM 3068 C C . GLY A 1 386 ? -18.938 16.219 3.859 1 69.88 386 GLY A C 1
ATOM 3069 O O . GLY A 1 386 ? -18.781 16.719 2.742 1 69.88 386 GLY A O 1
ATOM 3070 N N . GLU A 1 387 ? -18.797 16.953 4.953 1 74.31 387 GLU A N 1
ATOM 3071 C CA . GLU A 1 387 ? -18.422 18.359 4.879 1 74.31 387 GLU A CA 1
ATOM 3072 C C . GLU A 1 387 ? -17.047 18.531 4.227 1 74.31 387 GLU A C 1
ATOM 3074 O O . GLU A 1 387 ? -16.844 19.438 3.416 1 74.31 387 GLU A O 1
ATOM 3079 N N . ASP A 1 388 ? -16.219 17.672 4.594 1 77.44 388 ASP A N 1
ATOM 3080 C CA . ASP A 1 388 ? -14.859 17.766 4.055 1 77.44 388 ASP A CA 1
ATOM 3081 C C . ASP A 1 388 ? -14.844 17.453 2.561 1 77.44 388 ASP A C 1
ATOM 3083 O O . ASP A 1 388 ? -14.125 18.094 1.795 1 77.44 388 ASP A O 1
ATOM 3087 N N . LEU A 1 389 ? -15.672 16.5 2.252 1 74.69 389 LEU A N 1
ATOM 3088 C CA . LEU A 1 389 ? -15.766 16.141 0.839 1 74.69 389 LEU A CA 1
ATOM 3089 C C . LEU A 1 389 ? -16.312 17.312 0.024 1 74.69 389 LEU A C 1
ATOM 3091 O O . LEU A 1 389 ? -15.883 17.547 -1.106 1 74.69 389 LEU A O 1
ATOM 3095 N N . ASN A 1 390 ? -17.25 17.906 0.591 1 77.38 390 ASN A N 1
ATOM 3096 C CA . ASN A 1 390 ? -17.812 19.078 -0.082 1 77.38 390 ASN A CA 1
ATOM 3097 C C . ASN A 1 390 ? -16.766 20.156 -0.294 1 77.38 390 ASN A C 1
ATOM 3099 O O . ASN A 1 390 ? -16.703 20.75 -1.371 1 77.38 390 ASN A O 1
ATOM 3103 N N . PHE A 1 391 ? -16.031 20.453 0.673 1 83.94 391 PHE A N 1
ATOM 3104 C CA . PHE A 1 391 ? -14.984 21.453 0.539 1 83.94 391 PHE A CA 1
ATOM 3105 C C . PHE A 1 391 ? -13.945 21.016 -0.482 1 83.94 391 PHE A C 1
ATOM 3107 O O . PHE A 1 391 ? -13.461 21.844 -1.268 1 83.94 391 PHE A O 1
ATOM 3114 N N . LEU A 1 392 ? -13.625 19.828 -0.414 1 81.62 392 LEU A N 1
ATOM 3115 C CA . LEU A 1 392 ? -12.672 19.281 -1.372 1 81.62 392 LEU A CA 1
ATOM 3116 C C . LEU A 1 392 ? -13.188 19.438 -2.799 1 81.62 392 LEU A C 1
ATOM 3118 O O . LEU A 1 392 ? -12.43 19.797 -3.703 1 81.62 392 LEU A O 1
ATOM 3122 N N . SER A 1 393 ? -14.398 19.125 -2.971 1 76.19 393 SER A N 1
ATOM 3123 C CA . SER A 1 393 ? -15.016 19.266 -4.289 1 76.19 393 SER A CA 1
ATOM 3124 C C . SER A 1 393 ? -15 20.719 -4.762 1 76.19 393 SER A C 1
ATOM 3126 O O . SER A 1 393 ? -14.742 20.984 -5.938 1 76.19 393 SER A O 1
ATOM 3128 N N . LYS A 1 394 ? -15.289 21.594 -3.877 1 82.38 394 LYS A N 1
ATOM 3129 C CA . LYS A 1 394 ? -15.242 23.016 -4.211 1 82.38 394 LYS A CA 1
ATOM 3130 C C . LYS A 1 394 ? -13.828 23.453 -4.566 1 82.38 394 LYS A C 1
ATOM 3132 O O . LYS A 1 394 ? -13.625 24.266 -5.465 1 82.38 394 LYS A O 1
ATOM 3137 N N . THR A 1 395 ? -12.922 22.938 -3.816 1 84.5 395 THR A N 1
ATOM 3138 C CA . THR A 1 395 ? -11.516 23.234 -4.066 1 84.5 395 THR A CA 1
ATOM 3139 C C . THR A 1 395 ? -11.109 22.797 -5.473 1 84.5 395 THR A C 1
ATOM 3141 O O . THR A 1 395 ? -10.461 23.547 -6.199 1 84.5 395 THR A O 1
ATOM 3144 N N . ALA A 1 396 ? -11.539 21.625 -5.793 1 77.75 396 ALA A N 1
ATOM 3145 C CA . ALA A 1 396 ? -11.25 21.109 -7.125 1 77.75 396 ALA A CA 1
ATOM 3146 C C . ALA A 1 396 ? -11.953 21.922 -8.203 1 77.75 396 ALA A C 1
ATOM 3148 O O . ALA A 1 396 ? -11.375 22.203 -9.258 1 77.75 396 ALA A O 1
ATOM 3149 N N . ALA A 1 397 ? -13.141 22.281 -7.965 1 74.94 397 ALA A N 1
ATOM 3150 C CA . ALA A 1 397 ? -13.945 23.031 -8.922 1 74.94 397 ALA A CA 1
ATOM 3151 C C . ALA A 1 397 ? -13.328 24.391 -9.203 1 74.94 397 ALA A C 1
ATOM 3153 O O . ALA A 1 397 ? -13.453 24.922 -10.312 1 74.94 397 ALA A O 1
ATOM 3154 N N . ARG A 1 398 ? -12.672 24.938 -8.273 1 81.38 398 ARG A N 1
ATOM 3155 C CA . ARG A 1 398 ? -12.031 26.234 -8.438 1 81.38 398 ARG A CA 1
ATOM 3156 C C . ARG A 1 398 ? -10.609 26.094 -8.953 1 81.38 398 ARG A C 1
ATOM 3158 O O . ARG A 1 398 ? -9.844 27.047 -8.961 1 81.38 398 ARG A O 1
ATOM 3165 N N . ARG A 1 399 ? -10.172 24.891 -9.188 1 76.69 399 ARG A N 1
ATOM 3166 C CA . ARG A 1 399 ? -8.938 24.547 -9.875 1 76.69 399 ARG A CA 1
ATOM 3167 C C . ARG A 1 399 ? -7.727 24.766 -8.969 1 76.69 399 ARG A C 1
ATOM 3169 O O . ARG A 1 399 ? -6.656 25.172 -9.438 1 76.69 399 ARG A O 1
ATOM 3176 N N . PHE A 1 400 ? -7.98 24.703 -7.691 1 84.06 400 PHE A N 1
ATOM 3177 C CA . PHE A 1 400 ? -6.855 24.641 -6.77 1 84.06 400 PHE A CA 1
ATOM 3178 C C . PHE A 1 400 ? -6.188 23.266 -6.84 1 84.06 400 PHE A C 1
ATOM 3180 O O . PHE A 1 400 ? -6.867 22.25 -6.941 1 84.06 400 PHE A O 1
ATOM 3187 N N . LYS A 1 401 ? -4.918 23.25 -6.797 1 84.88 401 LYS A N 1
ATOM 3188 C CA . LYS A 1 401 ? -4.219 21.984 -6.621 1 84.88 401 LYS A CA 1
ATOM 3189 C C . LYS A 1 401 ? -4.465 21.406 -5.23 1 84.88 401 LYS A C 1
ATOM 3191 O O . LYS A 1 401 ? -4.41 22.141 -4.234 1 84.88 401 LYS A O 1
ATOM 3196 N N . ILE A 1 402 ? -4.781 20.156 -5.23 1 87.31 402 ILE A N 1
ATOM 3197 C CA . ILE A 1 402 ? -5.035 19.453 -3.979 1 87.31 402 ILE A CA 1
ATOM 3198 C C . ILE A 1 402 ? -3.814 18.625 -3.598 1 87.31 402 ILE A C 1
ATOM 3200 O O . ILE A 1 402 ? -3.324 17.828 -4.402 1 87.31 402 ILE A O 1
ATOM 3204 N N . VAL A 1 403 ? -3.277 18.859 -2.426 1 90.81 403 VAL A N 1
ATOM 3205 C CA . VAL A 1 403 ? -2.188 18.047 -1.903 1 90.81 403 VAL A CA 1
ATOM 3206 C C . VAL A 1 403 ? -2.68 17.234 -0.708 1 90.81 403 VAL A C 1
ATOM 3208 O O . VAL A 1 403 ? -3.082 17.797 0.311 1 90.81 403 VAL A O 1
ATOM 3211 N N . ARG A 1 404 ? -2.707 15.93 -0.877 1 90.19 404 ARG A N 1
ATOM 3212 C CA . ARG A 1 404 ? -2.98 15.023 0.229 1 90.19 404 ARG A CA 1
ATOM 3213 C C . ARG A 1 404 ? -1.773 14.133 0.522 1 90.19 404 ARG A C 1
ATOM 3215 O O . ARG A 1 404 ? -1.178 13.562 -0.394 1 90.19 404 ARG A O 1
ATOM 3222 N N . SER A 1 405 ? -1.379 14.109 1.766 1 92.81 405 SER A N 1
ATOM 3223 C CA . SER A 1 405 ? -0.21 13.312 2.127 1 92.81 405 SER A CA 1
ATOM 3224 C C . SER A 1 405 ? -0.4 12.633 3.477 1 92.81 405 SER A C 1
ATOM 3226 O O . SER A 1 405 ? -1.028 13.195 4.379 1 92.81 405 SER A O 1
ATOM 3228 N N . LEU A 1 406 ? 0.117 11.367 3.533 1 91.88 406 LEU A N 1
ATOM 3229 C CA . LEU A 1 406 ? 0.254 10.773 4.859 1 91.88 406 LEU A CA 1
ATOM 3230 C C . LEU A 1 406 ? 1.168 11.609 5.742 1 91.88 406 LEU A C 1
ATOM 3232 O O . LEU A 1 406 ? 2.303 11.914 5.363 1 91.88 406 LEU A O 1
ATOM 3236 N N . ASP A 1 407 ? 0.662 11.992 6.828 1 95.19 407 ASP A N 1
ATOM 3237 C CA . ASP A 1 407 ? 1.455 12.898 7.648 1 95.19 407 ASP A CA 1
ATOM 3238 C C . ASP A 1 407 ? 1.849 12.242 8.969 1 95.19 407 ASP A C 1
ATOM 3240 O O . ASP A 1 407 ? 1.02 12.109 9.875 1 95.19 407 ASP A O 1
ATOM 3244 N N . TYR A 1 408 ? 3.148 11.961 9.133 1 95.62 408 TYR A N 1
ATOM 3245 C CA . TYR A 1 408 ? 3.648 11.219 10.281 1 95.62 408 TYR A CA 1
ATOM 3246 C C . TYR A 1 408 ? 3.742 12.117 11.508 1 95.62 408 TYR A C 1
ATOM 3248 O O . TYR A 1 408 ? 4.172 11.68 12.578 1 95.62 408 TYR A O 1
ATOM 3256 N N . GLY A 1 409 ? 3.334 13.375 11.398 1 96.88 409 GLY A N 1
ATOM 3257 C CA . GLY A 1 409 ? 3.309 14.281 12.531 1 96.88 409 GLY A CA 1
ATOM 3258 C C . GLY A 1 409 ? 1.905 14.672 12.953 1 96.88 409 GLY A C 1
ATOM 3259 O O . GLY A 1 409 ? 1.728 15.555 13.797 1 96.88 409 GLY A O 1
ATOM 3260 N N . LEU A 1 410 ? 0.934 14.094 12.367 1 96.44 410 LEU A N 1
ATOM 3261 C CA . LEU A 1 410 ? -0.468 14.398 12.633 1 96.44 410 LEU A CA 1
ATOM 3262 C C . LEU A 1 410 ? -1.205 13.172 13.156 1 96.44 410 LEU A C 1
ATOM 3264 O O . LEU A 1 410 ? -1.245 12.133 12.492 1 96.44 410 LEU A O 1
ATOM 3268 N N . PHE A 1 411 ? -1.81 13.328 14.367 1 95.62 411 PHE A N 1
ATOM 3269 C CA . PHE A 1 411 ? -2.379 12.172 15.055 1 95.62 411 PHE A CA 1
ATOM 3270 C C . PHE A 1 411 ? -3.818 12.445 15.469 1 95.62 411 PHE A C 1
ATOM 3272 O O . PHE A 1 411 ? -4.141 13.547 15.914 1 95.62 411 PHE A O 1
ATOM 3279 N N . HIS A 1 412 ? -4.641 11.484 15.25 1 94.12 412 HIS A N 1
ATOM 3280 C CA . HIS A 1 412 ? -5.965 11.477 15.859 1 94.12 412 HIS A CA 1
ATOM 3281 C C . HIS A 1 412 ? -5.969 10.664 17.156 1 94.12 412 HIS A C 1
ATOM 3283 O O . HIS A 1 412 ? -5.82 9.438 17.109 1 94.12 412 HIS A O 1
ATOM 3289 N N . HIS A 1 413 ? -6.129 11.375 18.203 1 95.12 413 HIS A N 1
ATOM 3290 C CA . HIS A 1 413 ? -6.164 10.734 19.5 1 95.12 413 HIS A CA 1
ATOM 3291 C C . HIS A 1 413 ? -7.414 9.875 19.672 1 95.12 413 HIS A C 1
ATOM 3293 O O . HIS A 1 413 ? -8.516 10.297 19.297 1 95.12 413 HIS A O 1
ATOM 3299 N N . TYR A 1 414 ? -7.195 8.711 20.234 1 93.44 414 TYR A N 1
ATOM 3300 C CA . TYR A 1 414 ? -8.312 7.773 20.344 1 93.44 414 TYR A CA 1
ATOM 3301 C C . TYR A 1 414 ? -9.359 8.289 21.312 1 93.44 414 TYR A C 1
ATOM 3303 O O . TYR A 1 414 ? -9.031 8.812 22.375 1 93.44 414 TYR A O 1
ATOM 3311 N N . HIS A 1 415 ? -10.562 8.156 20.922 1 91.25 415 HIS A N 1
ATOM 3312 C CA . HIS A 1 415 ? -11.727 8.281 21.797 1 91.25 415 HIS A CA 1
ATOM 3313 C C . HIS A 1 415 ? -12.859 7.363 21.344 1 91.25 415 HIS A C 1
ATOM 3315 O O . HIS A 1 415 ? -13.016 7.109 20.141 1 91.25 415 HIS A O 1
ATOM 3321 N N . PRO A 1 416 ? -13.578 6.875 22.297 1 85.38 416 PRO A N 1
ATOM 3322 C CA . PRO A 1 416 ? -14.703 6.023 21.891 1 85.38 416 PRO A CA 1
ATOM 3323 C C . PRO A 1 416 ? -15.695 6.754 21 1 85.38 416 PRO A C 1
ATOM 3325 O O . PRO A 1 416 ? -15.977 7.934 21.203 1 85.38 416 PRO A O 1
ATOM 3328 N N . LYS A 1 417 ? -16.094 6.059 19.984 1 80.25 417 LYS A N 1
ATOM 3329 C CA . LYS A 1 417 ? -17.094 6.621 19.062 1 80.25 417 LYS A CA 1
ATOM 3330 C C . LYS A 1 417 ? -18.5 6.18 19.453 1 80.25 417 LYS A C 1
ATOM 3332 O O . LYS A 1 417 ? -18.719 5.016 19.797 1 80.25 417 LYS A O 1
ATOM 3337 N N . ASP A 1 418 ? -19.312 7.184 19.484 1 75.44 418 ASP A N 1
ATOM 3338 C CA . ASP A 1 418 ? -20.734 6.926 19.75 1 75.44 418 ASP A CA 1
ATOM 3339 C C . ASP A 1 418 ? -21.562 7.039 18.484 1 75.44 418 ASP A C 1
ATOM 3341 O O . ASP A 1 418 ? -21.656 8.117 17.891 1 75.44 418 ASP A O 1
ATOM 3345 N N . CYS A 1 419 ? -22.125 5.934 18.094 1 74.75 419 CYS A N 1
ATOM 3346 C CA . CYS A 1 419 ? -22.875 5.922 16.844 1 74.75 419 CYS A CA 1
ATOM 3347 C C . CYS A 1 419 ? -24.375 5.973 17.109 1 74.75 419 CYS A C 1
ATOM 3349 O O . CYS A 1 419 ? -25.172 5.777 16.188 1 74.75 419 CYS A O 1
ATOM 3351 N N . SER A 1 420 ? -24.734 6.32 18.281 1 68.69 420 SER A N 1
ATOM 3352 C CA . SER A 1 420 ? -26.141 6.336 18.641 1 68.69 420 SER A CA 1
ATOM 3353 C C . SER A 1 420 ? -26.891 7.453 17.922 1 68.69 420 SER A C 1
ATOM 3355 O O . SER A 1 420 ? -28.062 7.309 17.594 1 68.69 420 SER A O 1
ATOM 3357 N N . GLN A 1 421 ? -26.188 8.477 17.609 1 63.59 421 GLN A N 1
ATOM 3358 C CA . GLN A 1 421 ? -26.844 9.633 17 1 63.59 421 GLN A CA 1
ATOM 3359 C C . GLN A 1 421 ? -26.531 9.727 15.516 1 63.59 421 GLN A C 1
ATOM 3361 O O . GLN A 1 421 ? -26.719 10.773 14.898 1 63.59 421 GLN A O 1
ATOM 3366 N N . ALA A 1 422 ? -26.031 8.602 15.133 1 65.06 422 ALA A N 1
ATOM 3367 C CA . ALA A 1 422 ? -25.719 8.641 13.703 1 65.06 422 ALA A CA 1
ATOM 3368 C C . ALA A 1 422 ? -26.984 8.758 12.875 1 65.06 422 ALA A C 1
ATOM 3370 O O . ALA A 1 422 ? -27.969 8.055 13.133 1 65.06 422 ALA A O 1
ATOM 3371 N N . GLY A 1 423 ? -27.094 9.859 12.18 1 61.66 423 GLY A N 1
ATOM 3372 C CA . GLY A 1 423 ? -28.266 10.062 11.336 1 61.66 423 GLY A CA 1
ATOM 3373 C C . GLY A 1 423 ? -28.5 8.93 10.352 1 61.66 423 GLY A C 1
ATOM 3374 O O . GLY A 1 423 ? -27.75 7.949 10.336 1 61.66 423 GLY A O 1
ATOM 3375 N N . LYS A 1 424 ? -29.578 9.195 9.641 1 59.5 424 LYS A N 1
ATOM 3376 C CA . LYS A 1 424 ? -29.969 8.219 8.633 1 59.5 424 LYS A CA 1
ATOM 3377 C C . LYS A 1 424 ? -28.875 8.016 7.594 1 59.5 424 LYS A C 1
ATOM 3379 O O . LYS A 1 424 ? -28.328 8.984 7.059 1 59.5 424 LYS A O 1
ATOM 3384 N N . GLY A 1 425 ? -28.344 6.852 7.457 1 63.22 425 GLY A N 1
ATOM 3385 C CA . GLY A 1 425 ? -27.375 6.5 6.438 1 63.22 425 GLY A CA 1
ATOM 3386 C C . GLY A 1 425 ? -25.953 6.496 6.961 1 63.22 425 GLY A C 1
ATOM 3387 O O . GLY A 1 425 ? -25.031 6.062 6.266 1 63.22 425 GLY A O 1
ATOM 3388 N N . GLN A 1 426 ? -25.875 6.969 8.25 1 69.25 426 GLN A N 1
ATOM 3389 C CA . GLN A 1 426 ? -24.5 7.059 8.758 1 69.25 426 GLN A CA 1
ATOM 3390 C C . GLN A 1 426 ? -24.234 5.988 9.812 1 69.25 426 GLN A C 1
ATOM 3392 O O . GLN A 1 426 ? -23.125 5.895 10.344 1 69.25 426 GLN A O 1
ATOM 3397 N N . SER A 1 427 ? -25.234 5.207 9.992 1 70.88 427 SER A N 1
ATOM 3398 C CA . SER A 1 427 ? -25.094 4.211 11.047 1 70.88 427 SER A CA 1
ATOM 3399 C C . SER A 1 427 ? -23.984 3.213 10.727 1 70.88 427 SER A C 1
ATOM 3401 O O . SER A 1 427 ? -23.141 2.92 11.578 1 70.88 427 SER A O 1
ATOM 3403 N N . TRP A 1 428 ? -23.938 2.797 9.5 1 75.06 428 TRP A N 1
ATOM 3404 C CA . TRP A 1 428 ? -22.938 1.789 9.141 1 75.06 428 TRP A CA 1
ATOM 3405 C C . TRP A 1 428 ? -21.547 2.4 9.078 1 75.06 428 TRP A C 1
ATOM 3407 O O . TRP A 1 428 ? -20.609 1.889 9.695 1 75.06 428 TRP A O 1
ATOM 3417 N N . PRO A 1 429 ? -21.391 3.506 8.375 1 72.81 429 PRO A N 1
ATOM 3418 C CA . PRO A 1 429 ? -20.047 4.102 8.367 1 72.81 429 PRO A CA 1
ATOM 3419 C C . PRO A 1 429 ? -19.516 4.375 9.773 1 72.81 429 PRO A C 1
ATOM 3421 O O . PRO A 1 429 ? -18.328 4.188 10.039 1 72.81 429 PRO A O 1
ATOM 3424 N N . CYS A 1 430 ? -20.391 4.758 10.586 1 75.56 430 CYS A N 1
ATOM 3425 C CA . CYS A 1 430 ? -19.984 5.016 11.969 1 75.56 430 CYS A CA 1
ATOM 3426 C C . CYS A 1 430 ? -19.594 3.723 12.672 1 75.56 430 CYS A C 1
ATOM 3428 O O . CYS A 1 430 ? -18.547 3.662 13.32 1 75.56 430 CYS A O 1
ATOM 3430 N N . ALA A 1 431 ? -20.422 2.74 12.539 1 76.38 431 ALA A N 1
ATOM 3431 C CA . ALA A 1 431 ? -20.141 1.454 13.172 1 76.38 431 ALA A CA 1
ATOM 3432 C C . ALA A 1 431 ? -18.859 0.845 12.641 1 76.38 431 ALA A C 1
ATOM 3434 O O . ALA A 1 431 ? -18.078 0.26 13.391 1 76.38 431 ALA A O 1
ATOM 3435 N N . LYS A 1 432 ? -18.656 0.952 11.383 1 77.44 432 LYS A N 1
ATOM 3436 C CA . LYS A 1 432 ? -17.453 0.447 10.742 1 77.44 432 LYS A CA 1
ATOM 3437 C C . LYS A 1 432 ? -16.203 1.139 11.297 1 77.44 432 LYS A C 1
ATOM 3439 O O . LYS A 1 432 ? -15.227 0.478 11.648 1 77.44 432 LYS A O 1
ATOM 3444 N N . LEU A 1 433 ? -16.312 2.402 11.359 1 78.38 433 LEU A N 1
ATOM 3445 C CA . LEU A 1 433 ? -15.18 3.16 11.883 1 78.38 433 LEU A CA 1
ATOM 3446 C C . LEU A 1 433 ? -14.922 2.809 13.344 1 78.38 433 LEU A C 1
ATOM 3448 O O . LEU A 1 433 ? -13.766 2.68 13.75 1 78.38 433 LEU A O 1
ATOM 3452 N N . ARG A 1 434 ? -16.031 2.754 14.031 1 80.94 434 ARG A N 1
ATOM 3453 C CA . ARG A 1 434 ? -15.906 2.371 15.438 1 80.94 434 ARG A CA 1
ATOM 3454 C C . ARG A 1 434 ? -15.188 1.033 15.578 1 80.94 434 ARG A C 1
ATOM 3456 O O . ARG A 1 434 ? -14.273 0.897 16.391 1 80.94 434 ARG A O 1
ATOM 3463 N N . ALA A 1 435 ? -15.586 0.132 14.773 1 79.88 435 ALA A N 1
ATOM 3464 C CA . ALA A 1 435 ? -15.008 -1.211 14.82 1 79.88 435 ALA A CA 1
ATOM 3465 C C . ALA A 1 435 ? -13.539 -1.196 14.414 1 79.88 435 ALA A C 1
ATOM 3467 O O . ALA A 1 435 ? -12.695 -1.788 15.094 1 79.88 435 ALA A O 1
ATOM 3468 N N . MET A 1 436 ? -13.141 -0.507 13.438 1 80.62 436 MET A N 1
ATOM 3469 C CA . MET A 1 436 ? -11.797 -0.533 12.875 1 80.62 436 MET A CA 1
ATOM 3470 C C . MET A 1 436 ? -10.828 0.284 13.727 1 80.62 436 MET A C 1
ATOM 3472 O O . MET A 1 436 ? -9.617 0.105 13.641 1 80.62 436 MET A O 1
ATOM 3476 N N . SER A 1 437 ? -11.398 1.121 14.547 1 85.19 437 SER A N 1
ATOM 3477 C CA . SER A 1 437 ? -10.547 2.041 15.297 1 85.19 437 SER A CA 1
ATOM 3478 C C . SER A 1 437 ? -10.109 1.433 16.625 1 85.19 437 SER A C 1
ATOM 3480 O O . SER A 1 437 ? -9.305 2.021 17.344 1 85.19 437 SER A O 1
ATOM 3482 N N . GLU A 1 438 ? -10.523 0.245 16.891 1 88 438 GLU A N 1
ATOM 3483 C CA . GLU A 1 438 ? -10.258 -0.303 18.203 1 88 438 GLU A CA 1
ATOM 3484 C C . GLU A 1 438 ? -8.875 -0.949 18.281 1 88 438 GLU A C 1
ATOM 3486 O O . GLU A 1 438 ? -8.18 -0.834 19.281 1 88 438 GLU A O 1
ATOM 3491 N N . ALA A 1 439 ? -8.578 -1.685 17.297 1 87.88 439 ALA A N 1
ATOM 3492 C CA . ALA A 1 439 ? -7.297 -2.391 17.328 1 87.88 439 ALA A CA 1
ATOM 3493 C C . ALA A 1 439 ? -6.906 -2.885 15.938 1 87.88 439 ALA A C 1
ATOM 3495 O O . ALA A 1 439 ? -7.711 -2.83 15.008 1 87.88 439 ALA A O 1
ATOM 3496 N N . SER A 1 440 ? -5.645 -3.318 15.875 1 84 440 SER A N 1
ATOM 3497 C CA . SER A 1 440 ? -5.152 -3.916 14.641 1 84 440 SER A CA 1
ATOM 3498 C C . SER A 1 440 ? -5.668 -5.34 14.469 1 84 440 SER A C 1
ATOM 3500 O O . SER A 1 440 ? -6.168 -5.941 15.422 1 84 440 SER A O 1
ATOM 3502 N N . SER A 1 441 ? -5.562 -5.836 13.258 1 80.81 441 SER A N 1
ATOM 3503 C CA . SER A 1 441 ? -5.941 -7.219 13 1 80.81 441 SER A CA 1
ATOM 3504 C C . SER A 1 441 ? -5.176 -8.18 13.906 1 80.81 441 SER A C 1
ATOM 3506 O O . SER A 1 441 ? -5.746 -9.141 14.43 1 80.81 441 SER A O 1
ATOM 3508 N N . LEU A 1 442 ? -3.891 -7.969 14.039 1 79.81 442 LEU A N 1
ATOM 3509 C CA . LEU A 1 442 ? -3.07 -8.812 14.898 1 79.81 442 LEU A CA 1
ATOM 3510 C C . LEU A 1 442 ? -3.572 -8.773 16.344 1 79.81 442 LEU A C 1
ATOM 3512 O O . LEU A 1 442 ? -3.729 -9.812 16.984 1 79.81 442 LEU A O 1
ATOM 3516 N N . SER A 1 443 ? -3.828 -7.57 16.812 1 82 443 SER A N 1
ATOM 3517 C CA . SER A 1 443 ? -4.301 -7.414 18.188 1 82 443 SER A CA 1
ATOM 3518 C C . SER A 1 443 ? -5.648 -8.094 18.391 1 82 443 SER A C 1
ATOM 3520 O O . SER A 1 443 ? -5.863 -8.773 19.391 1 82 443 SER A O 1
ATOM 3522 N N . PHE A 1 444 ? -6.516 -7.922 17.422 1 83.06 444 PHE A N 1
ATOM 3523 C CA . PHE A 1 444 ? -7.816 -8.578 17.484 1 83.06 444 PHE A CA 1
ATOM 3524 C C . PHE A 1 444 ? -7.656 -10.094 17.453 1 83.06 444 PHE A C 1
ATOM 3526 O O . PHE A 1 444 ? -8.367 -10.812 18.172 1 83.06 444 PHE A O 1
ATOM 3533 N N . GLY A 1 445 ? -6.832 -10.508 16.547 1 81 445 GLY A N 1
ATOM 3534 C CA . GLY A 1 445 ? -6.582 -11.938 16.469 1 81 445 GLY A CA 1
ATOM 3535 C C . GLY A 1 445 ? -6.078 -12.523 17.781 1 81 445 GLY A C 1
ATOM 3536 O O . GLY A 1 445 ? -6.531 -13.594 18.203 1 81 445 GLY A O 1
ATOM 3537 N N . LEU A 1 446 ? -5.145 -11.852 18.406 1 77.88 446 LEU A N 1
ATOM 3538 C CA . LEU A 1 446 ? -4.621 -12.297 19.688 1 77.88 446 LEU A CA 1
ATOM 3539 C C . LEU A 1 446 ? -5.715 -12.281 20.75 1 77.88 446 LEU A C 1
ATOM 3541 O O . LEU A 1 446 ? -5.797 -13.195 21.578 1 77.88 446 LEU A O 1
ATOM 3545 N N . TRP A 1 447 ? -6.496 -11.25 20.703 1 80.31 447 TRP A N 1
ATOM 3546 C CA . TRP A 1 447 ? -7.629 -11.156 21.625 1 80.31 447 TRP A CA 1
ATOM 3547 C C . TRP A 1 447 ? -8.602 -12.312 21.406 1 80.31 447 TRP A C 1
ATOM 3549 O O . TRP A 1 447 ? -9.078 -12.922 22.375 1 80.31 447 TRP A O 1
ATOM 3559 N N . PHE A 1 448 ? -8.891 -12.594 20.234 1 78.38 448 PHE A N 1
ATOM 3560 C CA . PHE A 1 448 ? -9.789 -13.68 19.828 1 78.38 448 PHE A CA 1
ATOM 3561 C C . PHE A 1 448 ? -9.289 -15.016 20.359 1 78.38 448 PHE A C 1
ATOM 3563 O O . PHE A 1 448 ? -10.062 -15.789 20.938 1 78.38 448 PHE A O 1
ATOM 3570 N N . PHE A 1 449 ? -8.086 -15.297 20.188 1 75.81 449 PHE A N 1
ATOM 3571 C CA . PHE A 1 449 ? -7.535 -16.578 20.609 1 75.81 449 PHE A CA 1
ATOM 3572 C C . PHE A 1 449 ? -7.504 -16.672 22.141 1 75.81 449 PHE A C 1
ATOM 3574 O O . PHE A 1 449 ? -7.746 -17.734 22.703 1 75.81 449 PHE A O 1
ATOM 3581 N N . ARG A 1 450 ? -7.203 -15.594 22.719 1 72.19 450 ARG A N 1
ATOM 3582 C CA . ARG A 1 450 ? -7.238 -15.57 24.188 1 72.19 450 ARG A CA 1
ATOM 3583 C C . ARG A 1 450 ? -8.633 -15.883 24.703 1 72.19 450 ARG A C 1
ATOM 3585 O O . ARG A 1 450 ? -8.797 -16.641 25.672 1 72.19 450 ARG A O 1
ATOM 3592 N N . HIS A 1 451 ? -9.531 -15.32 24.078 1 71 451 HIS A N 1
ATOM 3593 C CA . HIS A 1 451 ? -10.906 -15.461 24.531 1 71 451 HIS A CA 1
ATOM 3594 C C . HIS A 1 451 ? -11.484 -16.812 24.125 1 71 451 HIS A C 1
ATOM 3596 O O . HIS A 1 451 ? -12.258 -17.422 24.859 1 71 451 HIS A O 1
ATOM 3602 N N . GLN A 1 452 ? -11.133 -17.25 22.969 1 66.06 452 GLN A N 1
ATOM 3603 C CA . GLN A 1 452 ? -11.711 -18.484 22.453 1 66.06 452 GLN A CA 1
ATOM 3604 C C . GLN A 1 452 ? -11.023 -19.703 23.062 1 66.06 452 GLN A C 1
ATOM 3606 O O . GLN A 1 452 ? -11.68 -20.719 23.328 1 66.06 452 GLN A O 1
ATOM 3611 N N . TYR A 1 453 ? -9.734 -19.641 23.141 1 63.44 453 TYR A N 1
ATOM 3612 C CA . TYR A 1 453 ? -9.031 -20.844 23.547 1 63.44 453 TYR A CA 1
ATOM 3613 C C . TYR A 1 453 ? -8.453 -20.688 24.953 1 63.44 453 TYR A C 1
ATOM 3615 O O . TYR A 1 453 ? -7.77 -21.594 25.453 1 63.44 453 TYR A O 1
ATOM 3623 N N . ASN A 1 454 ? -8.914 -19.719 25.734 1 56.16 454 ASN A N 1
ATOM 3624 C CA . ASN A 1 454 ? -8.445 -19.469 27.094 1 56.16 454 ASN A CA 1
ATOM 3625 C C . ASN A 1 454 ? -6.922 -19.547 27.188 1 56.16 454 ASN A C 1
ATOM 3627 O O . ASN A 1 454 ? -6.383 -20.078 28.156 1 56.16 454 ASN A O 1
ATOM 3631 N N . SER A 1 455 ? -6.277 -19.453 26.031 1 52.66 455 SER A N 1
ATOM 3632 C CA . SER A 1 455 ? -4.824 -19.609 26.031 1 52.66 455 SER A CA 1
ATOM 3633 C C . SER A 1 455 ? -4.133 -18.344 26.531 1 52.66 455 SER A C 1
ATOM 3635 O O . SER A 1 455 ? -4.637 -17.234 26.328 1 52.66 455 SER A O 1
ATOM 3637 N N . SER A 1 456 ? -3.359 -18.453 27.656 1 50.97 456 SER A N 1
ATOM 3638 C CA . SER A 1 456 ? -2.611 -17.344 28.219 1 50.97 456 SER A CA 1
ATOM 3639 C C . SER A 1 456 ? -1.824 -16.594 27.156 1 50.97 456 SER A C 1
ATOM 3641 O O . SER A 1 456 ? -1.043 -17.188 26.422 1 50.97 456 SER A O 1
ATOM 3643 N N . SER A 1 457 ? -2.287 -15.547 26.641 1 53.69 457 SER A N 1
ATOM 3644 C CA . SER A 1 457 ? -1.604 -14.656 25.703 1 53.69 457 SER A CA 1
ATOM 3645 C C . SER A 1 457 ? -0.197 -14.32 26.188 1 53.69 457 SER A C 1
ATOM 3647 O O . SER A 1 457 ? 0.627 -13.82 25.422 1 53.69 457 SER A O 1
ATOM 3649 N N . TRP A 1 458 ? -0.012 -14.633 27.422 1 52.91 458 TRP A N 1
ATOM 3650 C CA . TRP A 1 458 ? 1.264 -14.227 28.016 1 52.91 458 TRP A CA 1
ATOM 3651 C C . TRP A 1 458 ? 2.416 -15.016 27.391 1 52.91 458 TRP A C 1
ATOM 3653 O O . TRP A 1 458 ? 3.48 -14.453 27.109 1 52.91 458 TRP A O 1
ATOM 3663 N N . GLY A 1 459 ? 2.096 -16.234 27.219 1 58.59 459 GLY A N 1
ATOM 3664 C CA . GLY A 1 459 ? 3.15 -17.031 26.609 1 58.59 459 GLY A CA 1
ATOM 3665 C C . GLY A 1 459 ? 3.494 -16.594 25.203 1 58.59 459 GLY A C 1
ATOM 3666 O O . GLY A 1 459 ? 4.672 -16.5 24.844 1 58.59 459 GLY A O 1
ATOM 3667 N N . ILE A 1 460 ? 2.473 -16.172 24.594 1 63.84 460 ILE A N 1
ATOM 3668 C CA . ILE A 1 460 ? 2.68 -15.75 23.203 1 63.84 460 ILE A CA 1
ATOM 3669 C C . ILE A 1 460 ? 3.412 -14.414 23.172 1 63.84 460 ILE A C 1
ATOM 3671 O O . ILE A 1 460 ? 4.297 -14.203 22.344 1 63.84 460 ILE A O 1
ATOM 3675 N N . LEU A 1 461 ? 3.053 -13.641 24.203 1 64.25 461 LEU A N 1
ATOM 3676 C CA . LEU A 1 461 ? 3.684 -12.328 24.266 1 64.25 461 LEU A CA 1
ATOM 3677 C C . LEU A 1 461 ? 5.152 -12.445 24.656 1 64.25 461 LEU A C 1
ATOM 3679 O O . LEU A 1 461 ? 5.996 -11.695 24.156 1 64.25 461 LEU A O 1
ATOM 3683 N N . ARG A 1 462 ? 5.371 -13.32 25.516 1 62.56 462 ARG A N 1
ATOM 3684 C CA . ARG A 1 462 ? 6.762 -13.555 25.906 1 62.56 462 ARG A CA 1
ATOM 3685 C C . ARG A 1 462 ? 7.57 -14.078 24.719 1 62.56 462 ARG A C 1
ATOM 3687 O O . ARG A 1 462 ? 8.727 -13.688 24.531 1 62.56 462 ARG A O 1
ATOM 3694 N N . GLU A 1 463 ? 6.945 -14.898 24.016 1 65.56 463 GLU A N 1
ATOM 3695 C CA . GLU A 1 463 ? 7.613 -15.422 22.828 1 65.56 463 GLU A CA 1
ATOM 3696 C C . GLU A 1 463 ? 7.816 -14.328 21.781 1 65.56 463 GLU A C 1
ATOM 3698 O O . GLU A 1 463 ? 8.836 -14.312 21.078 1 65.56 463 GLU A O 1
ATOM 3703 N N . LYS A 1 464 ? 6.91 -13.477 21.828 1 67.12 464 LYS A N 1
ATOM 3704 C CA . LYS A 1 464 ? 7.051 -12.328 20.938 1 67.12 464 LYS A CA 1
ATOM 3705 C C . LYS A 1 464 ? 8.281 -11.5 21.297 1 67.12 464 LYS A C 1
ATOM 3707 O O . LYS A 1 464 ? 9.062 -11.125 20.422 1 67.12 464 LYS A O 1
ATOM 3712 N N . GLU A 1 465 ? 8.391 -11.211 22.562 1 63.78 465 GLU A N 1
ATOM 3713 C CA . GLU A 1 465 ? 9.523 -10.414 23.016 1 63.78 465 GLU A CA 1
ATOM 3714 C C . GLU A 1 465 ? 10.852 -11.094 22.703 1 63.78 465 GLU A C 1
ATOM 3716 O O . GLU A 1 465 ? 11.797 -10.445 22.25 1 63.78 465 GLU A O 1
ATOM 3721 N N . ARG A 1 466 ? 10.836 -12.352 22.922 1 63.25 466 ARG A N 1
ATOM 3722 C CA . ARG A 1 466 ? 12.047 -13.117 22.641 1 63.25 466 ARG A CA 1
ATOM 3723 C C . ARG A 1 466 ? 12.359 -13.117 21.156 1 63.25 466 ARG A C 1
ATOM 3725 O O . ARG A 1 466 ? 13.523 -13.008 20.75 1 63.25 466 ARG A O 1
ATOM 3732 N N . TRP A 1 467 ? 11.359 -13.234 20.438 1 65.38 467 TRP A N 1
ATOM 3733 C CA . TRP A 1 467 ? 11.508 -13.227 18.984 1 65.38 467 TRP A CA 1
ATOM 3734 C C . TRP A 1 467 ? 12.016 -11.875 18.5 1 65.38 467 TRP A C 1
ATOM 3736 O O . TRP A 1 467 ? 12.922 -11.812 17.672 1 65.38 467 TRP A O 1
ATOM 3746 N N . GLU A 1 468 ? 11.422 -10.852 19 1 64.19 468 GLU A N 1
ATOM 3747 C CA . GLU A 1 468 ? 11.836 -9.508 18.625 1 64.19 468 GLU A CA 1
ATOM 3748 C C . GLU A 1 468 ? 13.297 -9.258 18.984 1 64.19 468 GLU A C 1
ATOM 3750 O O . GLU A 1 468 ? 14.031 -8.609 18.234 1 64.19 468 GLU A O 1
ATOM 3755 N N . GLU A 1 469 ? 13.688 -9.742 20.094 1 61.28 469 GLU A N 1
ATOM 3756 C CA . GLU A 1 469 ? 15.078 -9.633 20.516 1 61.28 469 GLU A CA 1
ATOM 3757 C C . GLU A 1 469 ? 16 -10.383 19.578 1 61.28 469 GLU A C 1
ATOM 3759 O O . GLU A 1 469 ? 17.078 -9.883 19.203 1 61.28 469 GLU A O 1
ATOM 3764 N N . ARG A 1 470 ? 15.594 -11.484 19.125 1 62.25 470 ARG A N 1
ATOM 3765 C CA . ARG A 1 470 ? 16.391 -12.297 18.219 1 62.25 470 ARG A CA 1
ATOM 3766 C C . ARG A 1 470 ? 16.516 -11.617 16.859 1 62.25 470 ARG A C 1
ATOM 3768 O O . ARG A 1 470 ? 17.594 -11.609 16.266 1 62.25 470 ARG A O 1
ATOM 3775 N N . VAL A 1 471 ? 15.43 -11.117 16.469 1 60.62 471 VAL A N 1
ATOM 3776 C CA . VAL A 1 471 ? 15.43 -10.445 15.164 1 60.62 471 VAL A CA 1
ATOM 3777 C C . VAL A 1 471 ? 16.328 -9.219 15.211 1 60.62 471 VAL A C 1
ATOM 3779 O O . VAL A 1 471 ? 17.078 -8.953 14.266 1 60.62 471 VAL A O 1
ATOM 3782 N N . ARG A 1 472 ? 16.156 -8.508 16.281 1 57.16 472 ARG A N 1
ATOM 3783 C CA . ARG A 1 472 ? 17.031 -7.348 16.453 1 57.16 472 ARG A CA 1
ATOM 3784 C C . ARG A 1 472 ? 18.5 -7.758 16.453 1 57.16 472 ARG A C 1
ATOM 3786 O O . ARG A 1 472 ? 19.344 -7.082 15.852 1 57.16 472 ARG A O 1
ATOM 3793 N N . GLU A 1 473 ? 18.719 -8.828 17.047 1 56.75 473 GLU A N 1
ATOM 3794 C CA . GLU A 1 473 ? 20.078 -9.344 17.094 1 56.75 473 GLU A CA 1
ATOM 3795 C C . GLU A 1 473 ? 20.547 -9.805 15.711 1 56.75 473 GLU A C 1
ATOM 3797 O O . GLU A 1 473 ? 21.688 -9.547 15.32 1 56.75 473 GLU A O 1
ATOM 3802 N N . GLU A 1 474 ? 19.672 -10.438 14.984 1 55.44 474 GLU A N 1
ATOM 3803 C CA . GLU A 1 474 ? 19.984 -10.922 13.648 1 55.44 474 GLU A CA 1
ATOM 3804 C C . GLU A 1 474 ? 20.172 -9.766 12.672 1 55.44 474 GLU A C 1
ATOM 3806 O O . GLU A 1 474 ? 21.062 -9.805 11.812 1 55.44 474 GLU A O 1
ATOM 3811 N N . GLN A 1 475 ? 19.266 -8.82 12.727 1 51.09 475 GLN A N 1
ATOM 3812 C CA . GLN A 1 475 ? 19.422 -7.629 11.906 1 51.09 475 GLN A CA 1
ATOM 3813 C C . GLN A 1 475 ? 20.734 -6.914 12.203 1 51.09 475 GLN A C 1
ATOM 3815 O O . GLN A 1 475 ? 21.406 -6.422 11.289 1 51.09 475 GLN A O 1
ATOM 3820 N N . GLU A 1 476 ? 20.953 -6.871 13.414 1 48.28 476 GLU A N 1
ATOM 3821 C CA . GLU A 1 476 ? 22.25 -6.309 13.805 1 48.28 476 GLU A CA 1
ATOM 3822 C C . GLU A 1 476 ? 23.391 -7.145 13.266 1 48.28 476 GLU A C 1
ATOM 3824 O O . GLU A 1 476 ? 24.422 -6.602 12.836 1 48.28 476 GLU A O 1
ATOM 3829 N N . ASN A 1 477 ? 23.062 -8.359 13.094 1 44.03 477 ASN A N 1
ATOM 3830 C CA . ASN A 1 477 ? 24.094 -9.258 12.57 1 44.03 477 ASN A CA 1
ATOM 3831 C C . ASN A 1 477 ? 24.125 -9.234 11.047 1 44.03 477 ASN A C 1
ATOM 3833 O O . ASN A 1 477 ? 25.188 -9.344 10.438 1 44.03 477 ASN A O 1
ATOM 3837 N N . ILE A 1 478 ? 22.969 -9.367 10.43 1 43.56 478 ILE A N 1
ATOM 3838 C CA . ILE A 1 478 ? 22.922 -9.305 8.969 1 43.56 478 ILE A CA 1
ATOM 3839 C C . ILE A 1 478 ? 23.469 -7.965 8.492 1 43.56 478 ILE A C 1
ATOM 3841 O O . ILE A 1 478 ? 24.172 -7.906 7.477 1 43.56 478 ILE A O 1
ATOM 3845 N N . GLN A 1 479 ? 23.125 -6.887 9.086 1 37.88 479 GLN A N 1
ATOM 3846 C CA . GLN A 1 479 ? 23.812 -5.637 8.789 1 37.88 479 GLN A CA 1
ATOM 3847 C C . GLN A 1 479 ? 25.328 -5.805 8.914 1 37.88 479 GLN A C 1
ATOM 3849 O O . GLN A 1 479 ? 26.094 -5.219 8.141 1 37.88 479 GLN A O 1
ATOM 3854 N N . TYR A 1 480 ? 25.781 -6.648 9.828 1 33.56 480 TYR A N 1
ATOM 3855 C CA . TYR A 1 480 ? 27.219 -6.887 9.969 1 33.56 480 TYR A CA 1
ATOM 3856 C C . TYR A 1 480 ? 27.719 -7.84 8.898 1 33.56 480 TYR A C 1
ATOM 3858 O O . TYR A 1 480 ? 28.859 -7.715 8.438 1 33.56 480 TYR A O 1
ATOM 3866 N N . ASP A 1 481 ? 27.031 -8.867 8.602 1 32.69 481 ASP A N 1
ATOM 3867 C CA . ASP A 1 481 ? 27.562 -9.828 7.641 1 32.69 481 ASP A CA 1
ATOM 3868 C C . ASP A 1 481 ? 27.578 -9.234 6.234 1 32.69 481 ASP A C 1
ATOM 3870 O O . ASP A 1 481 ? 28.359 -9.664 5.379 1 32.69 481 ASP A O 1
ATOM 3874 N N . ILE A 1 482 ? 26.594 -8.57 5.883 1 33.09 482 ILE A N 1
ATOM 3875 C CA . ILE A 1 482 ? 26.719 -7.957 4.562 1 33.09 482 ILE A CA 1
ATOM 3876 C C . ILE A 1 482 ? 27.875 -6.953 4.566 1 33.09 482 ILE A C 1
ATOM 3878 O O . ILE A 1 482 ? 28.281 -6.461 3.508 1 33.09 482 ILE A O 1
ATOM 3882 N N . GLY A 1 483 ? 28.234 -6.457 5.688 1 30.59 483 GLY A N 1
ATOM 3883 C CA . GLY A 1 483 ? 29.516 -5.754 5.77 1 30.59 483 GLY A CA 1
ATOM 3884 C C . GLY A 1 483 ? 30.703 -6.629 5.418 1 30.59 483 GLY A C 1
ATOM 3885 O O . GLY A 1 483 ? 31.844 -6.16 5.414 1 30.59 483 GLY A O 1
ATOM 3886 N N . GLY A 1 484 ? 30.578 -7.871 5.539 1 29.11 484 GLY A N 1
ATOM 3887 C CA . GLY A 1 484 ? 31.734 -8.656 5.156 1 29.11 484 GLY A CA 1
ATOM 3888 C C . GLY A 1 484 ? 32.031 -8.609 3.668 1 29.11 484 GLY A C 1
ATOM 3889 O O . GLY A 1 484 ? 32.844 -9.383 3.164 1 29.11 484 GLY A O 1
ATOM 3890 N N . PHE A 1 485 ? 31.188 -8.234 2.795 1 30.91 485 PHE A N 1
ATOM 3891 C CA . PHE A 1 485 ? 31.859 -7.723 1.609 1 30.91 485 PHE A CA 1
ATOM 3892 C C . PHE A 1 485 ? 32.875 -6.664 1.987 1 30.91 485 PHE A C 1
ATOM 3894 O O . PHE A 1 485 ? 32.531 -5.512 2.254 1 30.91 485 PHE A O 1
ATOM 3901 N N . SER A 1 486 ? 33.75 -6.91 2.891 1 27.5 486 SER A N 1
ATOM 3902 C CA . SER A 1 486 ? 34.938 -6.367 3.578 1 27.5 486 SER A CA 1
ATOM 3903 C C . SER A 1 486 ? 35.719 -5.449 2.664 1 27.5 486 SER A C 1
ATOM 3905 O O . SER A 1 486 ? 35.562 -5.461 1.445 1 27.5 486 SER A O 1
ATOM 3907 N N . GLU A 1 487 ? 37.062 -5.035 3.08 1 32.59 487 GLU A N 1
ATOM 3908 C CA . GLU A 1 487 ? 38.344 -4.449 2.717 1 32.59 487 GLU A CA 1
ATOM 3909 C C . GLU A 1 487 ? 38.906 -5.066 1.431 1 32.59 487 GLU A C 1
ATOM 3911 O O . GLU A 1 487 ? 39.562 -4.387 0.64 1 32.59 487 GLU A O 1
ATOM 3916 N N . ASN A 1 488 ? 38.594 -6.293 1.187 1 31.72 488 ASN A N 1
ATOM 3917 C CA . ASN A 1 488 ? 39.344 -6.891 0.079 1 31.72 488 ASN A CA 1
ATOM 3918 C C . ASN A 1 488 ? 38.75 -6.512 -1.27 1 31.72 488 ASN A C 1
ATOM 3920 O O . ASN A 1 488 ? 39.469 -6.363 -2.26 1 31.72 488 ASN A O 1
ATOM 3924 N N . THR A 1 489 ? 37.438 -6.395 -1.31 1 32.97 489 THR A N 1
ATOM 3925 C CA . THR A 1 489 ? 36.969 -5.898 -2.607 1 32.97 489 THR A CA 1
ATOM 3926 C C . THR A 1 489 ? 37.188 -4.391 -2.709 1 32.97 489 THR A C 1
ATOM 3928 O O . THR A 1 489 ? 37.375 -3.857 -3.803 1 32.97 489 THR A O 1
ATOM 3931 N N . GLN A 1 490 ? 37.125 -3.623 -1.636 1 31.86 490 GLN A N 1
ATOM 3932 C CA . GLN A 1 490 ? 37.719 -2.293 -1.622 1 31.86 490 GLN A CA 1
ATOM 3933 C C . GLN A 1 490 ? 39.219 -2.371 -1.842 1 31.86 490 GLN A C 1
ATOM 3935 O O . GLN A 1 490 ? 39.781 -1.542 -2.553 1 31.86 490 GLN A O 1
ATOM 3940 N N . LEU A 1 491 ? 39.812 -3.363 -1.276 1 34.12 491 LEU A N 1
ATOM 3941 C CA . LEU A 1 491 ? 41.219 -3.609 -1.566 1 34.12 491 LEU A CA 1
ATOM 3942 C C . LEU A 1 491 ? 41.406 -4.09 -3.002 1 34.12 491 LEU A C 1
ATOM 3944 O O . LEU A 1 491 ? 42.344 -3.66 -3.691 1 34.12 491 LEU A O 1
ATOM 3948 N N . ALA A 1 492 ? 40.469 -4.898 -3.42 1 37.44 492 ALA A N 1
ATOM 3949 C CA . ALA A 1 492 ? 40.594 -5.312 -4.816 1 37.44 492 ALA A CA 1
ATOM 3950 C C . ALA A 1 492 ? 40.25 -4.164 -5.762 1 37.44 492 ALA A C 1
ATOM 3952 O O . ALA A 1 492 ? 40.969 -3.926 -6.742 1 37.44 492 ALA A O 1
ATOM 3953 N N . LEU A 1 493 ? 39.219 -3.412 -5.371 1 37.06 493 LEU A N 1
ATOM 3954 C CA . LEU A 1 493 ? 38.938 -2.232 -6.18 1 37.06 493 LEU A CA 1
ATOM 3955 C C . LEU A 1 493 ? 39.969 -1.145 -5.941 1 37.06 493 LEU A C 1
ATOM 3957 O O . LEU A 1 493 ? 40.438 -0.49 -6.887 1 37.06 493 LEU A O 1
ATOM 3961 N N . THR A 1 494 ? 40.344 -1.063 -4.68 1 37.31 494 THR A N 1
ATOM 3962 C CA . THR A 1 494 ? 41.5 -0.194 -4.438 1 37.31 494 THR A CA 1
ATOM 3963 C C . THR A 1 494 ? 42.75 -0.759 -5.098 1 37.31 494 THR A C 1
ATOM 3965 O O . THR A 1 494 ? 43.562 -0.013 -5.676 1 37.31 494 THR A O 1
ATOM 3968 N N . THR A 1 495 ? 42.844 -2.109 -5.051 1 40.03 495 THR A N 1
ATOM 3969 C CA . THR A 1 495 ? 43.969 -2.734 -5.75 1 40.03 495 THR A CA 1
ATOM 3970 C C . THR A 1 495 ? 43.781 -2.621 -7.262 1 40.03 495 THR A C 1
ATOM 3972 O O . THR A 1 495 ? 44.75 -2.35 -7.984 1 40.03 495 THR A O 1
ATOM 3975 N N . LEU A 1 496 ? 42.594 -2.807 -7.656 1 42.19 496 LEU A N 1
ATOM 3976 C CA . LEU A 1 496 ? 42.344 -2.627 -9.086 1 42.19 496 LEU A CA 1
ATOM 3977 C C . LEU A 1 496 ? 42.531 -1.163 -9.484 1 42.19 496 LEU A C 1
ATOM 3979 O O . LEU A 1 496 ? 43.125 -0.856 -10.516 1 42.19 496 LEU A O 1
ATOM 3983 N N . LEU A 1 497 ? 42 -0.319 -8.586 1 42.53 497 LEU A N 1
ATOM 3984 C CA . LEU A 1 497 ? 42.25 1.103 -8.812 1 42.53 497 LEU A CA 1
ATOM 3985 C C . LEU A 1 497 ? 43.719 1.438 -8.695 1 42.53 497 LEU A C 1
ATOM 3987 O O . LEU A 1 497 ? 44.25 2.207 -9.5 1 42.53 497 LEU A O 1
ATOM 3991 N N . VAL A 1 498 ? 44.344 0.763 -7.715 1 43.69 498 VAL A N 1
ATOM 3992 C CA . VAL A 1 498 ? 45.781 0.931 -7.586 1 43.69 498 VAL A CA 1
ATOM 3993 C C . VAL A 1 498 ? 46.469 0.305 -8.789 1 43.69 498 VAL A C 1
ATOM 3995 O O . VAL A 1 498 ? 47.406 0.897 -9.352 1 43.69 498 VAL A O 1
ATOM 3998 N N . LEU A 1 499 ? 45.906 -0.812 -9.195 1 46.09 499 LEU A N 1
ATOM 3999 C CA . LEU A 1 499 ? 46.5 -1.454 -10.367 1 46.09 499 LEU A CA 1
ATOM 4000 C C . LEU A 1 499 ? 46.219 -0.652 -11.633 1 46.09 499 LEU A C 1
ATOM 4002 O O . LEU A 1 499 ? 47.094 -0.518 -12.492 1 46.09 499 LEU A O 1
ATOM 4006 N N . LEU A 1 500 ? 45.031 -0.149 -11.625 1 45.22 500 LEU A N 1
ATOM 4007 C CA . LEU A 1 500 ? 44.719 0.725 -12.75 1 45.22 500 LEU A CA 1
ATOM 4008 C C . LEU A 1 500 ? 45.531 2.014 -12.68 1 45.22 500 LEU A C 1
ATOM 4010 O O . LEU A 1 500 ? 46.062 2.482 -13.695 1 45.22 500 LEU A O 1
ATOM 4014 N N . LEU A 1 501 ? 45.594 2.486 -11.414 1 46.72 501 LEU A N 1
ATOM 4015 C CA . LEU A 1 501 ? 46.438 3.656 -11.219 1 46.72 501 LEU A CA 1
ATOM 4016 C C . LEU A 1 501 ? 47.906 3.326 -11.531 1 46.72 501 LEU A C 1
ATOM 4018 O O . LEU A 1 501 ? 48.594 4.125 -12.148 1 46.72 501 LEU A O 1
ATOM 4022 N N . LEU A 1 502 ? 48.25 2.109 -11.172 1 46.03 502 LEU A N 1
ATOM 4023 C CA . LEU A 1 502 ? 49.594 1.657 -11.477 1 46.03 502 LEU A CA 1
ATOM 4024 C C . LEU A 1 502 ? 49.812 1.468 -12.977 1 46.03 502 LEU A C 1
ATOM 4026 O O . LEU A 1 502 ? 50.844 1.802 -13.523 1 46.03 502 LEU A O 1
ATOM 4030 N N . ASN A 1 503 ? 48.781 0.96 -13.539 1 47.16 503 ASN A N 1
ATOM 4031 C CA . ASN A 1 503 ? 48.844 0.816 -14.984 1 47.16 503 ASN A CA 1
ATOM 4032 C C . ASN A 1 503 ? 48.906 2.174 -15.688 1 47.16 503 ASN A C 1
ATOM 4034 O O . ASN A 1 503 ? 49.625 2.354 -16.656 1 47.16 503 ASN A O 1
ATOM 4038 N N . ILE A 1 504 ? 48.062 3.047 -15.141 1 48.28 504 ILE A N 1
ATOM 4039 C CA . ILE A 1 504 ? 48.062 4.406 -15.664 1 48.28 504 ILE A CA 1
ATOM 4040 C C . ILE A 1 504 ? 49.438 5.047 -15.414 1 48.28 504 ILE A C 1
ATOM 4042 O O . ILE A 1 504 ? 50 5.68 -16.312 1 48.28 504 ILE A O 1
ATOM 4046 N N . LEU A 1 505 ? 49.938 4.812 -14.219 1 49.72 505 LEU A N 1
ATOM 4047 C CA . LEU A 1 505 ? 51.281 5.348 -13.891 1 49.72 505 LEU A CA 1
ATOM 4048 C C . LEU A 1 505 ? 52.344 4.707 -14.75 1 49.72 505 LEU A C 1
ATOM 4050 O O . LEU A 1 505 ? 53.281 5.383 -15.188 1 49.72 505 LEU A O 1
ATOM 4054 N N . LEU A 1 506 ? 52.156 3.441 -15.031 1 50.97 506 LEU A N 1
ATOM 4055 C CA . LEU A 1 506 ? 53.094 2.734 -15.906 1 50.97 506 LEU A CA 1
ATOM 4056 C C . LEU A 1 506 ? 52.969 3.248 -17.344 1 50.97 506 LEU A C 1
ATOM 4058 O O . LEU A 1 506 ? 54 3.449 -18 1 50.97 506 LEU A O 1
ATOM 4062 N N . THR A 1 507 ? 51.719 3.426 -17.688 1 51.12 507 THR A N 1
ATOM 4063 C CA . THR A 1 507 ? 51.531 3.949 -19.047 1 51.12 507 THR A CA 1
ATOM 4064 C C . THR A 1 507 ? 52.062 5.363 -19.156 1 51.12 507 THR A C 1
ATOM 4066 O O . THR A 1 507 ? 52.719 5.707 -20.156 1 51.12 507 THR A O 1
ATOM 4069 N N . LEU A 1 508 ? 51.781 6.113 -18.094 1 50.25 508 LEU A N 1
ATOM 4070 C CA . LEU A 1 508 ? 52.344 7.465 -18.047 1 50.25 508 LEU A CA 1
ATOM 4071 C C . LEU A 1 508 ? 53.844 7.441 -18.047 1 50.25 508 LEU A C 1
ATOM 4073 O O . LEU A 1 508 ? 54.5 8.25 -18.719 1 50.25 508 LEU A O 1
ATOM 4077 N N . HIS A 1 509 ? 54.406 6.52 -17.297 1 52.72 509 HIS A N 1
ATOM 4078 C CA . HIS A 1 509 ? 55.844 6.348 -17.266 1 52.72 509 HIS A CA 1
ATOM 4079 C C . HIS A 1 509 ? 56.375 5.945 -18.625 1 52.72 509 HIS A C 1
ATOM 4081 O O . HIS A 1 509 ? 57.406 6.461 -19.062 1 52.72 509 HIS A O 1
ATOM 4087 N N . LEU A 1 510 ? 55.594 5.078 -19.234 1 52.38 510 LEU A N 1
ATOM 4088 C CA . LEU A 1 510 ? 56.031 4.648 -20.562 1 52.38 510 LEU A CA 1
ATOM 4089 C C . LEU A 1 510 ? 55.938 5.801 -21.562 1 52.38 510 LEU A C 1
ATOM 4091 O O . LEU A 1 510 ? 56.812 5.957 -22.422 1 52.38 510 LEU A O 1
ATOM 4095 N N . CYS A 1 511 ? 54.844 6.551 -21.406 1 50.59 511 CYS A N 1
ATOM 4096 C CA . CYS A 1 511 ? 54.656 7.703 -22.281 1 50.59 511 CYS A CA 1
ATOM 4097 C C . CYS A 1 511 ? 55.75 8.742 -22.047 1 50.59 511 CYS A C 1
ATOM 4099 O O . CYS A 1 511 ? 56.281 9.305 -23 1 50.59 511 CYS A O 1
ATOM 4101 N N . LEU A 1 512 ? 56.062 8.984 -20.766 1 49.84 512 LEU A N 1
ATOM 4102 C CA . LEU A 1 512 ? 57.094 9.945 -20.438 1 49.84 512 LEU A CA 1
ATOM 4103 C C . LEU A 1 512 ? 58.469 9.477 -20.953 1 49.84 512 LEU A C 1
ATOM 4105 O O . LEU A 1 512 ? 59.281 10.289 -21.422 1 49.84 512 LEU A O 1
ATOM 4109 N N . ARG A 1 513 ? 58.688 8.172 -20.922 1 51.84 513 ARG A N 1
ATOM 4110 C CA . ARG A 1 513 ? 59.938 7.617 -21.453 1 51.84 513 ARG A CA 1
ATOM 4111 C C . ARG A 1 513 ? 60 7.809 -22.969 1 51.84 513 ARG A C 1
ATOM 4113 O O . ARG A 1 513 ? 61.062 8.094 -23.516 1 51.84 513 ARG A O 1
ATOM 4120 N N . HIS A 1 514 ? 58.875 7.629 -23.562 1 53.12 514 HIS A N 1
ATOM 4121 C CA . HIS A 1 514 ? 58.875 7.805 -25.016 1 53.12 514 HIS A CA 1
ATOM 4122 C C . HIS A 1 514 ? 59.125 9.258 -25.391 1 53.12 514 HIS A C 1
ATOM 4124 O O . HIS A 1 514 ? 59.812 9.531 -26.375 1 53.12 514 HIS A O 1
ATOM 4130 N N . LEU A 1 515 ? 58.5 10.148 -24.641 1 50.41 515 LEU A N 1
ATOM 4131 C CA . LEU A 1 515 ? 58.719 11.562 -24.906 1 50.41 515 LEU A CA 1
ATOM 4132 C C . LEU A 1 515 ? 60.188 11.938 -24.656 1 50.41 515 LEU A C 1
ATOM 4134 O O . LEU A 1 515 ? 60.75 12.758 -25.391 1 50.41 515 LEU A O 1
ATOM 4138 N N . HIS A 1 516 ? 60.75 11.328 -23.672 1 50.22 516 HIS A N 1
ATOM 4139 C CA . HIS A 1 516 ? 62.156 11.602 -23.391 1 50.22 516 HIS A CA 1
ATOM 4140 C C . HIS A 1 516 ? 63.031 11.094 -24.5 1 50.22 516 HIS A C 1
ATOM 4142 O O . HIS A 1 516 ? 64 11.742 -24.859 1 50.22 516 HIS A O 1
ATOM 4148 N N . ASN A 1 517 ? 62.594 9.922 -25 1 51.12 517 ASN A N 1
ATOM 4149 C CA . ASN A 1 517 ? 63.438 9.398 -26.078 1 51.12 517 ASN A CA 1
ATOM 4150 C C . ASN A 1 517 ? 63.312 10.227 -27.359 1 51.12 517 ASN A C 1
ATOM 4152 O O . ASN A 1 517 ? 64.25 10.312 -28.141 1 51.12 517 ASN A O 1
ATOM 4156 N N . ALA A 1 518 ? 62.062 10.695 -27.641 1 42.66 518 ALA A N 1
ATOM 4157 C CA . ALA A 1 518 ? 61.906 11.492 -28.844 1 42.66 518 ALA A CA 1
ATOM 4158 C C . ALA A 1 518 ? 62.656 12.812 -28.75 1 42.66 518 ALA A C 1
ATOM 4160 O O . ALA A 1 518 ? 63.062 13.375 -29.766 1 42.66 518 ALA A O 1
ATOM 4161 N N . LYS A 1 519 ? 62.625 13.266 -27.516 1 48.06 519 LYS A N 1
ATOM 4162 C CA . LYS A 1 519 ? 63.406 14.508 -27.406 1 48.06 519 LYS A CA 1
ATOM 4163 C C . LYS A 1 519 ? 64.875 14.25 -27.547 1 48.06 519 LYS A C 1
ATOM 4165 O O . LYS A 1 519 ? 65.625 15.164 -27.875 1 48.06 519 LYS A O 1
ATOM 4170 N N . LYS A 1 520 ? 65.125 13.008 -27.391 1 37.09 520 LYS A N 1
ATOM 4171 C CA . LYS A 1 520 ? 66.562 12.812 -27.672 1 37.09 520 LYS A CA 1
ATOM 4172 C C . LYS A 1 520 ? 66.812 12.641 -29.172 1 37.09 520 LYS A C 1
ATOM 4174 O O . LYS A 1 520 ? 66.125 11.852 -29.828 1 37.09 520 LYS A O 1
ATOM 4179 N N . MET B 1 1 ? 67.75 59.688 -9.203 1 21.45 1 MET B N 1
ATOM 4180 C CA . MET B 1 1 ? 67.562 58.312 -8.75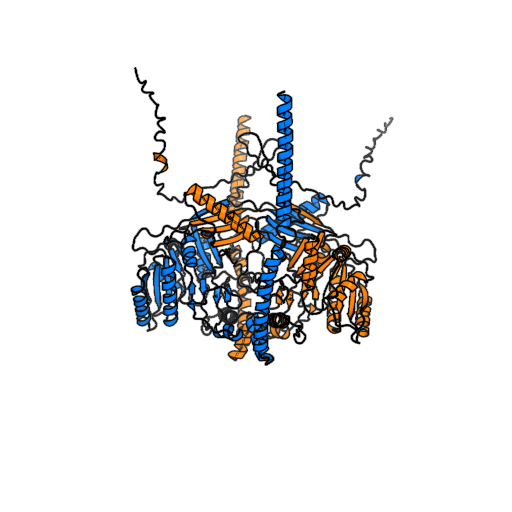8 1 21.45 1 MET B CA 1
ATOM 4181 C C . MET B 1 1 ? 66.125 57.969 -8.688 1 21.45 1 MET B C 1
ATOM 4183 O O . MET B 1 1 ? 65.438 58.344 -7.742 1 21.45 1 MET B O 1
ATOM 4187 N N . ASP B 1 2 ? 65.312 58.156 -9.594 1 20.92 2 ASP B N 1
ATOM 4188 C CA . ASP B 1 2 ? 64.062 58.656 -10.156 1 20.92 2 ASP B CA 1
ATOM 4189 C C . ASP B 1 2 ? 63.031 57.562 -10.18 1 20.92 2 ASP B C 1
ATOM 4191 O O . ASP B 1 2 ? 63.188 56.562 -10.875 1 20.92 2 ASP B O 1
ATOM 4195 N N . THR B 1 3 ? 62.625 57.219 -8.953 1 24.38 3 THR B N 1
ATOM 4196 C CA . THR B 1 3 ? 61.875 56.031 -8.477 1 24.38 3 THR B CA 1
ATOM 4197 C C . THR B 1 3 ? 60.531 55.906 -9.188 1 24.38 3 THR B C 1
ATOM 4199 O O . THR B 1 3 ? 59.719 56.812 -9.109 1 24.38 3 THR B O 1
ATOM 4202 N N . ASP B 1 4 ? 60.5 55.406 -10.312 1 22.58 4 ASP B N 1
ATOM 4203 C CA . ASP B 1 4 ? 59.562 55.344 -11.414 1 22.58 4 ASP B CA 1
ATOM 4204 C C . ASP B 1 4 ? 58.25 54.719 -10.961 1 22.58 4 ASP B C 1
ATOM 4206 O O . ASP B 1 4 ? 58.219 53.625 -10.438 1 22.58 4 ASP B O 1
ATOM 4210 N N . GLY B 1 5 ? 57.406 55.562 -10.438 1 23.23 5 GLY B N 1
ATOM 4211 C CA . GLY B 1 5 ? 56.125 55.438 -9.75 1 23.23 5 GLY B CA 1
ATOM 4212 C C . GLY B 1 5 ? 55.125 54.594 -10.523 1 23.23 5 GLY B C 1
ATOM 4213 O O . GLY B 1 5 ? 54.625 55.062 -11.562 1 23.23 5 GLY B O 1
ATOM 4214 N N . GLY B 1 6 ? 55.5 53.406 -10.836 1 23.69 6 GLY B N 1
ATOM 4215 C CA . GLY B 1 6 ? 54.812 52.531 -11.766 1 23.69 6 GLY B CA 1
ATOM 4216 C C . GLY B 1 6 ? 53.312 52.531 -11.57 1 23.69 6 GLY B C 1
ATOM 4217 O O . GLY B 1 6 ? 52.844 52.469 -10.438 1 23.69 6 GLY B O 1
ATOM 4218 N N . ASP B 1 7 ? 52.656 53.312 -12.336 1 23.05 7 ASP B N 1
ATOM 4219 C CA . ASP B 1 7 ? 51.281 53.688 -12.422 1 23.05 7 ASP B CA 1
ATOM 4220 C C . ASP B 1 7 ? 50.344 52.5 -12.406 1 23.05 7 ASP B C 1
ATOM 4222 O O . ASP B 1 7 ? 50.281 51.719 -13.383 1 23.05 7 ASP B O 1
ATOM 4226 N N . GLY B 1 8 ? 50.594 51.656 -11.453 1 21.5 8 GLY B N 1
ATOM 4227 C CA . GLY B 1 8 ? 49.906 50.375 -11.375 1 21.5 8 GLY B CA 1
ATOM 4228 C C . GLY B 1 8 ? 48.406 50.469 -11.609 1 21.5 8 GLY B C 1
ATOM 4229 O O . GLY B 1 8 ? 47.688 51.094 -10.82 1 21.5 8 GLY B O 1
ATOM 4230 N N . LYS B 1 9 ? 48.156 50.75 -12.828 1 23.42 9 LYS B N 1
ATOM 4231 C CA . LYS B 1 9 ? 46.812 50.969 -13.352 1 23.42 9 LYS B CA 1
ATOM 4232 C C . LYS B 1 9 ? 45.812 50 -12.758 1 23.42 9 LYS B C 1
ATOM 4234 O O . LYS B 1 9 ? 45.969 48.781 -12.883 1 23.42 9 LYS B O 1
ATOM 4239 N N . GLU B 1 10 ? 45.281 50.469 -11.68 1 20.31 10 GLU B N 1
ATOM 4240 C CA . GLU B 1 10 ? 44.281 49.812 -10.82 1 20.31 10 GLU B CA 1
ATOM 4241 C C . GLU B 1 10 ? 43.094 49.281 -11.641 1 20.31 10 GLU B C 1
ATOM 4243 O O . GLU B 1 10 ? 42.5 50.031 -12.43 1 20.31 10 GLU B O 1
ATOM 4248 N N . VAL B 1 11 ? 43.312 48.156 -12.227 1 21.88 11 VAL B N 1
ATOM 4249 C CA . VAL B 1 11 ? 42.25 47.562 -13.016 1 21.88 11 VAL B CA 1
ATOM 4250 C C . VAL B 1 11 ? 40.906 47.812 -12.359 1 21.88 11 VAL B C 1
ATOM 4252 O O . VAL B 1 11 ? 40.688 47.406 -11.211 1 21.88 11 VAL B O 1
ATOM 4255 N N . VAL B 1 12 ? 40.344 48.969 -12.57 1 19.61 12 VAL B N 1
ATOM 4256 C CA . VAL B 1 12 ? 39.031 49.5 -12.117 1 19.61 12 VAL B CA 1
ATOM 4257 C C . VAL B 1 12 ? 37.969 48.406 -12.266 1 19.61 12 VAL B C 1
ATOM 4259 O O . VAL B 1 12 ? 37.656 47.969 -13.383 1 19.61 12 VAL B O 1
ATOM 4262 N N . TRP B 1 13 ? 37.969 47.406 -11.508 1 20.27 13 TRP B N 1
ATOM 4263 C CA . TRP B 1 13 ? 36.969 46.344 -11.43 1 20.27 13 TRP B CA 1
ATOM 4264 C C . TRP B 1 13 ? 35.562 46.969 -11.383 1 20.27 13 TRP B C 1
ATOM 4266 O O . TRP B 1 13 ? 35.188 47.562 -10.375 1 20.27 13 TRP B O 1
ATOM 4276 N N . GLY B 1 14 ? 35.219 47.875 -12.305 1 18.66 14 GLY B N 1
ATOM 4277 C CA . GLY B 1 14 ? 34.125 48.781 -12.312 1 18.66 14 GLY B CA 1
ATOM 4278 C C . GLY B 1 14 ? 32.875 48.219 -11.688 1 18.66 14 GLY B C 1
ATOM 4279 O O . GLY B 1 14 ? 32.781 47.031 -11.398 1 18.66 14 GLY B O 1
ATOM 4280 N N . LYS B 1 15 ? 31.688 49.062 -11.727 1 23.06 15 LYS B N 1
ATOM 4281 C CA . LYS B 1 15 ? 30.344 49.312 -11.242 1 23.06 15 LYS B CA 1
ATOM 4282 C C . LYS B 1 15 ? 29.422 48.156 -11.523 1 23.06 15 LYS B C 1
ATOM 4284 O O . LYS B 1 15 ? 28.203 48.25 -11.383 1 23.06 15 LYS B O 1
ATOM 4289 N N . MET B 1 16 ? 29.797 47.281 -12.297 1 20.95 16 MET B N 1
ATOM 4290 C CA . MET B 1 16 ? 28.75 46.375 -12.789 1 20.95 16 MET B CA 1
ATOM 4291 C C . MET B 1 16 ? 27.984 45.75 -11.625 1 20.95 16 MET B C 1
ATOM 4293 O O . MET B 1 16 ? 27.297 44.75 -11.805 1 20.95 16 MET B O 1
ATOM 4297 N N . GLU B 1 17 ? 28.312 46 -10.359 1 21.19 17 GLU B N 1
ATOM 4298 C CA . GLU B 1 17 ? 28 45.438 -9.047 1 21.19 17 GLU B CA 1
ATOM 4299 C C . GLU B 1 17 ? 26.547 45.719 -8.672 1 21.19 17 GLU B C 1
ATOM 4301 O O . GLU B 1 17 ? 26 45.094 -7.77 1 21.19 17 GLU B O 1
ATOM 4306 N N . GLN B 1 18 ? 26.141 47 -8.93 1 20.33 18 GLN B N 1
ATOM 4307 C CA . GLN B 1 18 ? 24.984 47.562 -8.25 1 20.33 18 GLN B CA 1
ATOM 4308 C C . GLN B 1 18 ? 23.719 46.75 -8.508 1 20.33 18 GLN B C 1
ATOM 4310 O O . GLN B 1 18 ? 22.828 46.688 -7.66 1 20.33 18 GLN B O 1
ATOM 4315 N N . ASP B 1 19 ? 23.516 46.75 -9.789 1 21.2 19 ASP B N 1
ATOM 4316 C CA . ASP B 1 19 ? 22.156 46.5 -10.273 1 21.2 19 ASP B CA 1
ATOM 4317 C C . ASP B 1 19 ? 21.609 45.188 -9.773 1 21.2 19 ASP B C 1
ATOM 4319 O O . ASP B 1 19 ? 20.5 44.812 -10.109 1 21.2 19 ASP B O 1
ATOM 4323 N N . LEU B 1 20 ? 22.5 44.375 -9.375 1 21.84 20 LEU B N 1
ATOM 4324 C CA . LEU B 1 20 ? 22.094 43 -9.172 1 21.84 20 LEU B CA 1
ATOM 4325 C C . LEU B 1 20 ? 21.203 42.875 -7.938 1 21.84 20 LEU B C 1
ATOM 4327 O O . LEU B 1 20 ? 20.75 41.781 -7.605 1 21.84 20 LEU B O 1
ATOM 4331 N N . LEU B 1 21 ? 21.312 43.844 -6.973 1 21.3 21 LEU B N 1
ATOM 4332 C CA . LEU B 1 21 ? 20.703 43.875 -5.648 1 21.3 21 LEU B CA 1
ATOM 4333 C C . LEU B 1 21 ? 19.219 44.219 -5.742 1 21.3 21 LEU B C 1
ATOM 4335 O O . LEU B 1 21 ? 18.609 44.625 -4.742 1 21.3 21 LEU B O 1
ATOM 4339 N N . GLN B 1 22 ? 18.922 44.906 -6.832 1 21.78 22 GLN B N 1
ATOM 4340 C CA . GLN B 1 22 ? 17.578 45.438 -6.66 1 21.78 22 GLN B CA 1
ATOM 4341 C C . GLN B 1 22 ? 16.641 44.406 -6.027 1 21.78 22 GLN B C 1
ATOM 4343 O O . GLN B 1 22 ? 16.641 43.25 -6.418 1 21.78 22 GLN B O 1
ATOM 4348 N N . PRO B 1 23 ? 16.219 44.812 -4.809 1 22.97 23 PRO B N 1
ATOM 4349 C CA . PRO B 1 23 ? 15.359 44.031 -3.922 1 22.97 23 PRO B CA 1
ATOM 4350 C C . PRO B 1 23 ? 14.188 43.375 -4.66 1 22.97 23 PRO B C 1
ATOM 4352 O O . PRO B 1 23 ? 13.375 44.094 -5.262 1 22.97 23 PRO B O 1
ATOM 4355 N N . THR B 1 24 ? 14.438 42.562 -5.547 1 25.09 24 THR B N 1
ATOM 4356 C CA . THR B 1 24 ? 13.391 42.062 -6.434 1 25.09 24 THR B CA 1
ATOM 4357 C C . THR B 1 24 ? 12.141 41.688 -5.641 1 25.09 24 THR B C 1
ATOM 4359 O O . THR B 1 24 ? 12.117 40.656 -4.945 1 25.09 24 THR B O 1
ATOM 4362 N N . THR B 1 25 ? 11.414 42.562 -4.855 1 22.94 25 THR B N 1
ATOM 4363 C CA . THR B 1 25 ? 10.25 42.656 -3.992 1 22.94 25 THR B CA 1
ATOM 4364 C C . THR B 1 25 ? 9.109 41.812 -4.52 1 22.94 25 THR B C 1
ATOM 4366 O O . THR B 1 25 ? 8.367 41.188 -3.736 1 22.94 25 THR B O 1
ATOM 4369 N N . ASP B 1 26 ? 8.555 42.438 -5.684 1 21.86 26 ASP B N 1
ATOM 4370 C CA . ASP B 1 26 ? 7.27 41.938 -6.164 1 21.86 26 ASP B CA 1
ATOM 4371 C C . ASP B 1 26 ? 7.316 40.438 -6.406 1 21.86 26 ASP B C 1
ATOM 4373 O O . ASP B 1 26 ? 8.047 39.969 -7.277 1 21.86 26 ASP B O 1
ATOM 4377 N N . PHE B 1 27 ? 7.555 39.75 -5.535 1 24.05 27 PHE B N 1
ATOM 4378 C CA . PHE B 1 27 ? 7.434 38.281 -5.523 1 24.05 27 PHE B CA 1
ATOM 4379 C C . PHE B 1 27 ? 6.359 37.812 -6.5 1 24.05 27 PHE B C 1
ATOM 4381 O O . PHE B 1 27 ? 5.234 37.531 -6.098 1 24.05 27 PHE B O 1
ATOM 4388 N N . LEU B 1 28 ? 6.039 38.594 -7.555 1 22.42 28 LEU B N 1
ATOM 4389 C CA . LEU B 1 28 ? 5.055 38.406 -8.617 1 22.42 28 LEU B CA 1
ATOM 4390 C C . LEU B 1 28 ? 4.973 36.938 -9.047 1 22.42 28 LEU B C 1
ATOM 4392 O O . LEU B 1 28 ? 5.969 36.219 -8.984 1 22.42 28 LEU B O 1
ATOM 4396 N N . HIS B 1 29 ? 3.719 36.344 -8.984 1 24.52 29 HIS B N 1
ATOM 4397 C CA . HIS B 1 29 ? 3.084 35.219 -9.625 1 24.52 29 HIS B CA 1
ATOM 4398 C C . HIS B 1 29 ? 3.75 34.875 -10.961 1 24.52 29 HIS B C 1
ATOM 4400 O O . HIS B 1 29 ? 3.156 35.094 -12.023 1 24.52 29 HIS B O 1
ATOM 4406 N N . GLN B 1 30 ? 4.848 35.406 -11.203 1 23.48 30 GLN B N 1
ATOM 4407 C CA . GLN B 1 30 ? 5.402 35.125 -12.523 1 23.48 30 GLN B CA 1
ATOM 4408 C C . GLN B 1 30 ? 5.5 33.625 -12.75 1 23.48 30 GLN B C 1
ATOM 4410 O O . GLN B 1 30 ? 6.074 32.875 -11.938 1 23.48 30 GLN B O 1
ATOM 4415 N N . GLU B 1 31 ? 4.465 33.125 -13.422 1 27.23 31 GLU B N 1
ATOM 4416 C CA . GLU B 1 31 ? 4.383 31.812 -14.086 1 27.23 31 GLU B CA 1
ATOM 4417 C C . GLU B 1 31 ? 5.711 31.438 -14.727 1 27.23 31 GLU B C 1
ATOM 4419 O O . GLU B 1 31 ? 6.086 32 -15.766 1 27.23 31 GLU B O 1
ATOM 4424 N N . ARG B 1 32 ? 6.719 31.547 -14.18 1 25.8 32 ARG B N 1
ATOM 4425 C CA . ARG B 1 32 ? 7.883 31.188 -14.977 1 25.8 32 ARG B CA 1
ATOM 4426 C C . ARG B 1 32 ? 7.691 29.812 -15.617 1 25.8 32 ARG B C 1
ATOM 4428 O O . ARG B 1 32 ? 7.523 28.812 -14.922 1 25.8 32 ARG B O 1
ATOM 4435 N N . LYS B 1 33 ? 7.23 29.953 -16.859 1 29.09 33 LYS B N 1
ATOM 4436 C CA . LYS B 1 33 ? 7.207 28.844 -17.812 1 29.09 33 LYS B CA 1
ATOM 4437 C C . LYS B 1 33 ? 8.57 28.172 -17.922 1 29.09 33 LYS B C 1
ATOM 4439 O O . LYS B 1 33 ? 9.578 28.844 -18.172 1 29.09 33 LYS B O 1
ATOM 4444 N N . VAL B 1 34 ? 8.867 27.531 -17.094 1 25.67 34 VAL B N 1
ATOM 4445 C CA . VAL B 1 34 ? 10.039 26.734 -17.453 1 25.67 34 VAL B CA 1
ATOM 4446 C C . VAL B 1 34 ? 9.742 25.922 -18.703 1 25.67 34 VAL B C 1
ATOM 4448 O O . VAL B 1 34 ? 8.828 25.094 -18.719 1 25.67 34 VAL B O 1
ATOM 4451 N N . GLU B 1 35 ? 10.047 26.516 -19.938 1 27.28 35 GLU B N 1
ATOM 4452 C CA . GLU B 1 35 ? 10.109 25.812 -21.219 1 27.28 35 GLU B CA 1
ATOM 4453 C C . GLU B 1 35 ? 11.156 24.703 -21.188 1 27.28 35 GLU B C 1
ATOM 4455 O O . GLU B 1 35 ? 12.344 24.969 -21 1 27.28 35 GLU B O 1
ATOM 4460 N N . LEU B 1 36 ? 10.781 23.656 -20.672 1 26.12 36 LEU B N 1
ATOM 4461 C CA . LEU B 1 36 ? 11.703 22.562 -20.922 1 26.12 36 LEU B CA 1
ATOM 4462 C C . LEU B 1 36 ? 11.703 22.188 -22.406 1 26.12 36 LEU B C 1
ATOM 4464 O O . LEU B 1 36 ? 10.664 21.797 -22.953 1 26.12 36 LEU B O 1
ATOM 4468 N N . THR B 1 37 ? 12.469 22.891 -23.312 1 25.98 37 THR B N 1
ATOM 4469 C CA . THR B 1 37 ? 12.797 22.531 -24.688 1 25.98 37 THR B CA 1
ATOM 4470 C C . THR B 1 37 ? 13.539 21.203 -24.734 1 25.98 37 THR B C 1
ATOM 4472 O O . THR B 1 37 ? 14.68 21.094 -24.266 1 25.98 37 THR B O 1
ATOM 4475 N N . ALA B 1 38 ? 12.852 20.094 -24.5 1 25.5 38 ALA B N 1
ATOM 4476 C CA . ALA B 1 38 ? 13.547 18.875 -24.922 1 25.5 38 ALA B CA 1
ATOM 4477 C C . ALA B 1 38 ? 13.633 18.797 -26.438 1 25.5 38 ALA B C 1
ATOM 4479 O O . ALA B 1 38 ? 12.609 18.859 -27.141 1 25.5 38 ALA B O 1
ATOM 4480 N N . THR B 1 39 ? 14.641 19.359 -27.109 1 25.97 39 THR B N 1
ATOM 4481 C CA . THR B 1 39 ? 15.008 19.125 -28.5 1 25.97 39 THR B CA 1
ATOM 4482 C C . THR B 1 39 ? 15.258 17.641 -28.75 1 25.97 39 THR B C 1
ATOM 4484 O O . THR B 1 39 ? 16.156 17.047 -28.156 1 25.97 39 THR B O 1
ATOM 4487 N N . LEU B 1 40 ? 14.203 16.781 -29.109 1 25.05 40 LEU B N 1
ATOM 4488 C CA . LEU B 1 40 ? 14.422 15.492 -29.734 1 25.05 40 LEU B CA 1
ATOM 4489 C C . LEU B 1 40 ? 15.031 15.656 -31.125 1 25.05 40 LEU B C 1
ATOM 4491 O O . LEU B 1 40 ? 14.453 16.328 -31.984 1 25.05 40 LEU B O 1
ATOM 4495 N N . ASP B 1 41 ? 16.281 15.586 -31.344 1 25.62 41 ASP B N 1
ATOM 4496 C CA . ASP B 1 41 ? 17 15.625 -32.625 1 25.62 41 ASP B CA 1
ATOM 4497 C C . ASP B 1 41 ? 16.656 14.406 -33.469 1 25.62 41 ASP B C 1
ATOM 4499 O O . ASP B 1 41 ? 17.031 13.281 -33.125 1 25.62 41 ASP B O 1
ATOM 4503 N N . ASN B 1 42 ? 15.469 14.367 -34.344 1 23.83 42 ASN B N 1
ATOM 4504 C CA . ASN B 1 42 ? 15.281 13.531 -35.531 1 23.83 42 ASN B CA 1
ATOM 4505 C C . ASN B 1 42 ? 16.266 13.914 -36.656 1 23.83 42 ASN B C 1
ATOM 4507 O O . ASN B 1 42 ? 16.234 15.039 -37.156 1 23.83 42 ASN B O 1
ATOM 4511 N N . ASN B 1 43 ? 17.344 13.398 -36.844 1 24.95 43 ASN B N 1
ATOM 4512 C CA . ASN B 1 43 ? 18.266 13.609 -37.938 1 24.95 43 ASN B CA 1
ATOM 4513 C C . ASN B 1 43 ? 17.578 13.344 -39.281 1 24.95 43 ASN B C 1
ATOM 4515 O O . ASN B 1 43 ? 18.188 13.5 -40.344 1 24.95 43 ASN B O 1
ATOM 4519 N N . ASN B 1 44 ? 16.984 12.242 -39.812 1 24.27 44 ASN B N 1
ATOM 4520 C CA . ASN B 1 44 ? 17 12.156 -41.281 1 24.27 44 ASN B CA 1
ATOM 4521 C C . ASN B 1 44 ? 16.359 13.383 -41.906 1 24.27 44 ASN B C 1
ATOM 4523 O O . ASN B 1 44 ? 15.844 14.258 -41.219 1 24.27 44 ASN B O 1
ATOM 4527 N N . ASN B 1 45 ? 15.594 13.383 -43.156 1 25.61 45 ASN B N 1
ATOM 4528 C CA . ASN B 1 45 ? 15.117 14.477 -44 1 25.61 45 ASN B CA 1
ATOM 4529 C C . ASN B 1 45 ? 14.516 15.602 -43.156 1 25.61 45 ASN B C 1
ATOM 4531 O O . ASN B 1 45 ? 14.148 15.398 -42 1 25.61 45 ASN B O 1
ATOM 4535 N N . ASN B 1 46 ? 14.031 17 -43.812 1 25.17 46 ASN B N 1
ATOM 4536 C CA . ASN B 1 46 ? 14.008 18.406 -43.469 1 25.17 46 ASN B CA 1
ATOM 4537 C C . ASN B 1 46 ? 13.125 18.688 -42.281 1 25.17 46 ASN B C 1
ATOM 4539 O O . ASN B 1 46 ? 13.516 19.453 -41.375 1 25.17 46 ASN B O 1
ATOM 4543 N N . ASN B 1 47 ? 11.719 18.594 -42.531 1 24.16 47 ASN B N 1
ATOM 4544 C CA . ASN B 1 47 ? 10.711 19.344 -41.812 1 24.16 47 ASN B CA 1
ATOM 4545 C C . ASN B 1 47 ? 10.609 18.891 -40.375 1 24.16 47 ASN B C 1
ATOM 4547 O O . ASN B 1 47 ? 10.211 17.75 -40.094 1 24.16 47 ASN B O 1
ATOM 4551 N N . ASN B 1 48 ? 11.562 19.172 -39.562 1 26.33 48 ASN B N 1
ATOM 4552 C CA . ASN B 1 48 ? 11.891 19 -38.156 1 26.33 48 ASN B CA 1
ATOM 4553 C C . ASN B 1 48 ? 10.672 19.219 -37.25 1 26.33 48 ASN B C 1
ATOM 4555 O O . ASN B 1 48 ? 10.398 20.344 -36.844 1 26.33 48 ASN B O 1
ATOM 4559 N N . ASN B 1 49 ? 9.547 18.688 -37.75 1 23.83 49 ASN B N 1
ATOM 4560 C CA . ASN B 1 49 ? 8.391 18.953 -36.906 1 23.83 49 ASN B CA 1
ATOM 4561 C C . ASN B 1 49 ? 8.633 18.453 -35.469 1 23.83 49 ASN B C 1
ATOM 4563 O O . ASN B 1 49 ? 8.758 17.25 -35.25 1 23.83 49 ASN B O 1
ATOM 4567 N N . THR B 1 50 ? 9.555 19.062 -34.75 1 27.67 50 THR B N 1
ATOM 4568 C CA . THR B 1 50 ? 9.797 19.094 -33.312 1 27.67 50 THR B CA 1
ATOM 4569 C C . THR B 1 50 ? 8.492 18.984 -32.531 1 27.67 50 THR B C 1
ATOM 4571 O O . THR B 1 50 ? 7.711 19.938 -32.469 1 27.67 50 THR B O 1
ATOM 4574 N N . THR B 1 51 ? 7.758 17.953 -32.875 1 25.33 51 THR B N 1
ATOM 4575 C CA . THR B 1 51 ? 6.609 17.969 -31.984 1 25.33 51 THR B CA 1
ATOM 4576 C C . THR B 1 51 ? 7.066 18.047 -30.531 1 25.33 51 THR B C 1
ATOM 4578 O O . THR B 1 51 ? 7.836 17.203 -30.078 1 25.33 51 THR B O 1
ATOM 4581 N N . SER B 1 52 ? 7.559 19.172 -30 1 27.06 52 SER B N 1
ATOM 4582 C CA . SER B 1 52 ? 7.711 19.641 -28.625 1 27.06 52 SER B CA 1
ATOM 4583 C C . SER B 1 52 ? 6.691 18.984 -27.703 1 27.06 52 SER B C 1
ATOM 4585 O O . SER B 1 52 ? 5.488 19.25 -27.812 1 27.06 52 SER B O 1
ATOM 4587 N N . ASP B 1 53 ? 6.742 17.766 -27.672 1 27.17 53 ASP B N 1
ATOM 4588 C CA . ASP B 1 53 ? 5.789 17.312 -26.656 1 27.17 53 ASP B CA 1
ATOM 4589 C C . ASP B 1 53 ? 5.996 18.047 -25.344 1 27.17 53 ASP B C 1
ATOM 4591 O O . ASP B 1 53 ? 7.031 17.906 -24.688 1 27.17 53 ASP B O 1
ATOM 4595 N N . ILE B 1 54 ? 5.875 19.344 -25.266 1 27.48 54 ILE B N 1
ATOM 4596 C CA . ILE B 1 54 ? 5.676 20.25 -24.141 1 27.48 54 ILE B CA 1
ATOM 4597 C C . ILE B 1 54 ? 4.836 19.562 -23.078 1 27.48 54 ILE B C 1
ATOM 4599 O O . ILE B 1 54 ? 3.676 19.219 -23.312 1 27.48 54 ILE B O 1
ATOM 4603 N N . VAL B 1 55 ? 5.371 18.578 -22.438 1 30.3 55 VAL B N 1
ATOM 4604 C CA . VAL B 1 55 ? 4.559 18.312 -21.25 1 30.3 55 VAL B CA 1
ATOM 4605 C C . VAL B 1 55 ? 4.434 19.594 -20.422 1 30.3 55 VAL B C 1
ATOM 4607 O O . VAL B 1 55 ? 5.418 20.078 -19.859 1 30.3 55 VAL B O 1
ATOM 4610 N N . THR B 1 56 ? 4.07 20.656 -20.812 1 31.58 56 THR B N 1
ATOM 4611 C CA . THR B 1 56 ? 3.658 21.828 -20.047 1 31.58 56 THR B CA 1
ATOM 4612 C C . THR B 1 56 ? 2.992 21.406 -18.734 1 31.58 56 THR B C 1
ATOM 4614 O O . THR B 1 56 ? 1.781 21.172 -18.703 1 31.58 56 THR B O 1
ATOM 4617 N N . LEU B 1 57 ? 3.607 20.375 -18.078 1 34 57 LEU B N 1
ATOM 4618 C CA . LEU B 1 57 ? 2.859 20.094 -16.859 1 34 57 LEU B CA 1
ATOM 4619 C C . LEU B 1 57 ? 2.869 21.297 -15.922 1 34 57 LEU B C 1
ATOM 4621 O O . LEU B 1 57 ? 3.924 21.891 -15.672 1 34 57 LEU B O 1
ATOM 4625 N N . ASP B 1 58 ? 2.139 22.203 -15.984 1 37.59 58 ASP B N 1
ATOM 4626 C CA . ASP B 1 58 ? 1.793 23.047 -14.844 1 37.59 58 ASP B CA 1
ATOM 4627 C C . ASP B 1 58 ? 2.129 22.359 -13.523 1 37.59 58 ASP B C 1
ATOM 4629 O O . ASP B 1 58 ? 1.578 21.297 -13.211 1 37.59 58 ASP B O 1
ATOM 4633 N N . PRO B 1 59 ? 3.414 22.594 -13.164 1 39.88 59 PRO B N 1
ATOM 4634 C CA . PRO B 1 59 ? 3.832 21.984 -11.906 1 39.88 59 PRO B CA 1
ATOM 4635 C C . PRO B 1 59 ? 2.682 21.828 -10.914 1 39.88 59 PRO B C 1
ATOM 4637 O O . PRO B 1 59 ? 2.791 21.078 -9.945 1 39.88 59 PRO B O 1
ATOM 4640 N N . LEU B 1 60 ? 1.896 22.953 -10.93 1 43.94 60 LEU B N 1
ATOM 4641 C CA . LEU B 1 60 ? 0.653 22.828 -10.18 1 43.94 60 LEU B CA 1
ATOM 4642 C C . LEU B 1 60 ? -0.27 21.812 -10.82 1 43.94 60 LEU B C 1
ATOM 4644 O O . LEU B 1 60 ? -1.385 21.578 -10.336 1 43.94 60 LEU B O 1
ATOM 4648 N N . HIS B 1 61 ? 0.309 21.125 -11.992 1 45.12 61 HIS B N 1
ATOM 4649 C CA . HIS B 1 61 ? -0.335 19.984 -12.617 1 45.12 61 HIS B CA 1
ATOM 4650 C C . HIS B 1 61 ? 0.285 18.672 -12.141 1 45.12 61 HIS B C 1
ATOM 4652 O O . HIS B 1 61 ? 1.48 18.625 -11.836 1 45.12 61 HIS B O 1
ATOM 4658 N N . PRO B 1 62 ? -0.352 17.531 -12.18 1 47.31 62 PRO B N 1
ATOM 4659 C CA . PRO B 1 62 ? -1.774 17.375 -12.492 1 47.31 62 PRO B CA 1
ATOM 4660 C C . PRO B 1 62 ? -2.684 17.953 -11.406 1 47.31 62 PRO B C 1
ATOM 4662 O O . PRO B 1 62 ? -2.463 17.703 -10.219 1 47.31 62 PRO B O 1
ATOM 4665 N N . ARG B 1 63 ? -3.348 18.906 -11.812 1 52.03 63 ARG B N 1
ATOM 4666 C CA . ARG B 1 63 ? -4.531 19.406 -11.117 1 52.03 63 ARG B CA 1
ATOM 4667 C C . ARG B 1 63 ? -5.371 18.25 -10.578 1 52.03 63 ARG B C 1
ATOM 4669 O O . ARG B 1 63 ? -5.055 17.094 -10.805 1 52.03 63 ARG B O 1
ATOM 4676 N N . VAL B 1 64 ? -6.457 18.891 -10.133 1 49.78 64 VAL B N 1
ATOM 4677 C CA . VAL B 1 64 ? -7.535 18.094 -9.555 1 49.78 64 VAL B CA 1
ATOM 4678 C C . VAL B 1 64 ? -8.031 17.078 -10.578 1 49.78 64 VAL B C 1
ATOM 4680 O O . VAL B 1 64 ? -8.344 17.438 -11.719 1 49.78 64 VAL B O 1
ATOM 4683 N N . PRO B 1 65 ? -7.613 15.852 -10.312 1 53.59 65 PRO B N 1
ATOM 4684 C CA . PRO B 1 65 ? -8.234 14.844 -11.172 1 53.59 65 PRO B CA 1
ATOM 4685 C C . PRO B 1 65 ? -9.695 15.164 -11.492 1 53.59 65 PRO B C 1
ATOM 4687 O O . PRO B 1 65 ? -10.328 15.953 -10.789 1 53.59 65 PRO B O 1
ATOM 4690 N N . HIS B 1 66 ? -10.039 14.828 -12.648 1 50.25 66 HIS B N 1
ATOM 4691 C CA . HIS B 1 66 ? -11.438 14.891 -13.062 1 50.25 66 HIS B CA 1
ATOM 4692 C C . HIS B 1 66 ? -12.359 14.391 -11.953 1 50.25 66 HIS B C 1
ATOM 4694 O O . HIS B 1 66 ? -13.469 14.898 -11.789 1 50.25 66 HIS B O 1
ATOM 4700 N N . SER B 1 67 ? -11.75 13.438 -11.312 1 63.22 67 SER B N 1
ATOM 4701 C CA . SER B 1 67 ? -12.484 12.875 -10.18 1 63.22 67 SER B CA 1
ATOM 4702 C C . SER B 1 67 ? -11.617 12.812 -8.93 1 63.22 67 SER B C 1
ATOM 4704 O O . SER B 1 67 ? -10.422 12.5 -9.016 1 63.22 67 SER B O 1
ATOM 4706 N N . LEU B 1 68 ? -12.266 13.297 -7.941 1 68.5 68 LEU B N 1
ATOM 4707 C CA . LEU B 1 68 ? -11.57 13.211 -6.664 1 68.5 68 LEU B CA 1
ATOM 4708 C C . LEU B 1 68 ? -11.18 11.773 -6.352 1 68.5 68 LEU B C 1
ATOM 4710 O O . LEU B 1 68 ? -10.242 11.523 -5.59 1 68.5 68 LEU B O 1
ATOM 4714 N N . LEU B 1 69 ? -11.859 10.875 -7.102 1 66.25 69 LEU B N 1
ATOM 4715 C CA . LEU B 1 69 ? -11.594 9.453 -6.902 1 66.25 69 LEU B CA 1
ATOM 4716 C C . LEU B 1 69 ? -10.289 9.039 -7.582 1 66.25 69 LEU B C 1
ATOM 4718 O O . LEU B 1 69 ? -9.742 7.973 -7.293 1 66.25 69 LEU B O 1
ATOM 4722 N N . ASP B 1 70 ? -9.781 9.906 -8.344 1 73.06 70 ASP B N 1
ATOM 4723 C CA . ASP B 1 70 ? -8.57 9.594 -9.094 1 73.06 70 ASP B CA 1
ATOM 4724 C C . ASP B 1 70 ? -7.352 10.281 -8.484 1 73.06 70 ASP B C 1
ATOM 4726 O O . ASP B 1 70 ? -6.266 10.273 -9.07 1 73.06 70 ASP B O 1
ATOM 4730 N N . HIS B 1 71 ? -7.613 10.82 -7.348 1 78.38 71 HIS B N 1
ATOM 4731 C CA . HIS B 1 71 ? -6.516 11.547 -6.719 1 78.38 71 HIS B CA 1
ATOM 4732 C C . HIS B 1 71 ? -5.461 10.586 -6.176 1 78.38 71 HIS B C 1
ATOM 4734 O O . HIS B 1 71 ? -5.793 9.609 -5.496 1 78.38 71 HIS B O 1
ATOM 4740 N N . VAL B 1 72 ? -4.23 10.867 -6.523 1 83.75 72 VAL B N 1
ATOM 4741 C CA . VAL B 1 72 ? -3.104 10.117 -5.98 1 83.75 72 VAL B CA 1
ATOM 4742 C C . VAL B 1 72 ? -2.465 10.898 -4.836 1 83.75 72 VAL B C 1
ATOM 4744 O O . VAL B 1 72 ? -1.941 12 -5.043 1 83.75 72 VAL B O 1
ATOM 4747 N N . TYR B 1 73 ? -2.553 10.391 -3.682 1 87.12 73 TYR B N 1
ATOM 4748 C CA . TYR B 1 73 ? -1.991 11.094 -2.535 1 87.12 73 TYR B CA 1
ATOM 4749 C C . TYR B 1 73 ? -0.502 10.805 -2.391 1 87.12 73 TYR B C 1
ATOM 4751 O O . TYR B 1 73 ? 0.021 9.891 -3.023 1 87.12 73 TYR B O 1
ATOM 4759 N N . PHE B 1 74 ? 0.171 11.57 -1.528 1 92.69 74 PHE B N 1
ATOM 4760 C CA . PHE B 1 74 ? 1.61 11.469 -1.317 1 92.69 74 PHE B CA 1
ATOM 4761 C C . PHE B 1 74 ? 1.922 10.508 -0.176 1 92.69 74 PHE B C 1
ATOM 4763 O O . PHE B 1 74 ? 1.227 10.5 0.842 1 92.69 74 PHE B O 1
ATOM 4770 N N . SER B 1 75 ? 3.004 9.68 -0.423 1 92.25 75 SER B N 1
ATOM 4771 C CA . SER B 1 75 ? 3.725 9.062 0.685 1 92.25 75 SER B CA 1
ATOM 4772 C C . SER B 1 75 ? 4.707 10.039 1.321 1 92.25 75 SER B C 1
ATOM 4774 O O . SER B 1 75 ? 5.027 11.078 0.734 1 92.25 75 SER B O 1
ATOM 4776 N N . SER B 1 76 ? 5.145 9.68 2.531 1 95.75 76 SER B N 1
ATOM 4777 C CA . SER B 1 76 ? 6.047 10.602 3.219 1 95.75 76 SER B CA 1
ATOM 4778 C C . SER B 1 76 ? 7.328 9.898 3.654 1 95.75 76 SER B C 1
ATOM 4780 O O . SER B 1 76 ? 7.363 8.672 3.766 1 95.75 76 SER B O 1
ATOM 4782 N N . TYR B 1 77 ? 8.391 10.672 3.736 1 96.88 77 TYR B N 1
ATOM 4783 C CA . TYR B 1 77 ? 9.695 10.266 4.246 1 96.88 77 TYR B CA 1
ATOM 4784 C C . TYR B 1 77 ? 10.219 11.273 5.266 1 96.88 77 TYR B C 1
ATOM 4786 O O . TYR B 1 77 ? 10.234 12.477 5.004 1 96.88 77 TYR B O 1
ATOM 4794 N N . ASP B 1 78 ? 10.641 10.805 6.461 1 96 78 ASP B N 1
ATOM 4795 C CA . ASP B 1 78 ? 11.023 11.719 7.531 1 96 78 ASP B CA 1
ATOM 4796 C C . ASP B 1 78 ? 12.531 11.742 7.727 1 96 78 ASP B C 1
ATOM 4798 O O . ASP B 1 78 ? 13.031 12.234 8.742 1 96 78 ASP B O 1
ATOM 4802 N N . GLY B 1 79 ? 13.258 11.164 6.816 1 94.25 79 GLY B N 1
ATOM 4803 C CA . GLY B 1 79 ? 14.703 11.07 6.941 1 94.25 79 GLY B CA 1
ATOM 4804 C C . GLY B 1 79 ? 15.18 9.695 7.367 1 94.25 79 GLY B C 1
ATOM 4805 O O . GLY B 1 79 ? 16.344 9.352 7.176 1 94.25 79 GLY B O 1
ATOM 4806 N N . SER B 1 80 ? 14.227 8.93 7.902 1 90.69 80 SER B N 1
ATOM 4807 C CA . SER B 1 80 ? 14.586 7.598 8.391 1 90.69 80 SER B CA 1
ATOM 4808 C C . SER B 1 80 ? 13.555 6.559 7.961 1 90.69 80 SER B C 1
ATOM 4810 O O . SER B 1 80 ? 13.914 5.426 7.625 1 90.69 80 SER B O 1
ATOM 4812 N N . SER B 1 81 ? 12.32 6.961 7.957 1 91 81 SER B N 1
ATOM 4813 C CA . SER B 1 81 ? 11.25 6.008 7.68 1 91 81 SER B CA 1
ATOM 4814 C C . SER B 1 81 ? 10.344 6.508 6.559 1 91 81 SER B C 1
ATOM 4816 O O . SER B 1 81 ? 10.203 7.715 6.359 1 91 81 SER B O 1
ATOM 4818 N N . VAL B 1 82 ? 9.789 5.496 5.879 1 91.62 82 VAL B N 1
ATOM 4819 C CA . VAL B 1 82 ? 8.812 5.766 4.824 1 91.62 82 VAL B CA 1
ATOM 4820 C C . VAL B 1 82 ? 7.41 5.441 5.32 1 91.62 82 VAL B C 1
ATOM 4822 O O . VAL B 1 82 ? 7.203 4.438 6.004 1 91.62 82 VAL B O 1
ATOM 4825 N N . TYR B 1 83 ? 6.492 6.336 5 1 91.56 83 TYR B N 1
ATOM 4826 C CA . TYR B 1 83 ? 5.078 6.172 5.305 1 91.56 83 TYR B CA 1
ATOM 4827 C C . TYR B 1 83 ? 4.246 6.102 4.027 1 91.56 83 TYR B C 1
ATOM 4829 O O . TYR B 1 83 ? 4.035 7.117 3.359 1 91.56 83 TYR B O 1
ATOM 4837 N N . ASP B 1 84 ? 3.754 4.926 3.586 1 86.25 84 ASP B N 1
ATOM 4838 C CA . ASP B 1 84 ? 3.096 4.793 2.291 1 86.25 84 ASP B CA 1
ATOM 4839 C C . ASP B 1 84 ? 1.831 3.943 2.402 1 86.25 84 ASP B C 1
ATOM 4841 O O . ASP B 1 84 ? 1.24 3.562 1.39 1 86.25 84 ASP B O 1
ATOM 4845 N N . ASN B 1 85 ? 1.307 3.727 3.514 1 78.88 85 ASN B N 1
ATOM 4846 C CA . ASN B 1 85 ? 0.062 3.02 3.797 1 78.88 85 ASN B CA 1
ATOM 4847 C C . ASN B 1 85 ? 0.046 1.636 3.156 1 78.88 85 ASN B C 1
ATOM 4849 O O . ASN B 1 85 ? -1.021 1.095 2.861 1 78.88 85 ASN B O 1
ATOM 4853 N N . ARG B 1 86 ? 1.091 1.249 2.592 1 69.25 86 ARG B N 1
ATOM 4854 C CA . ARG B 1 86 ? 1.153 -0.114 2.074 1 69.25 86 ARG B CA 1
ATOM 4855 C C . ARG B 1 86 ? 1.282 -1.125 3.209 1 69.25 86 ARG B C 1
ATOM 4857 O O . ARG B 1 86 ? 1.997 -0.884 4.184 1 69.25 86 ARG B O 1
ATOM 4864 N N . GLU B 1 87 ? 0.199 -1.894 3.23 1 58.69 87 GLU B N 1
ATOM 4865 C CA . GLU B 1 87 ? 0.295 -2.904 4.277 1 58.69 87 GLU B CA 1
ATOM 4866 C C . GLU B 1 87 ? 1.646 -3.615 4.238 1 58.69 87 GLU B C 1
ATOM 4868 O O . GLU B 1 87 ? 2.016 -4.199 3.217 1 58.69 87 GLU B O 1
ATOM 4873 N N . GLY B 1 88 ? 2.736 -2.795 4.234 1 46.03 88 GLY B N 1
ATOM 4874 C CA . GLY B 1 88 ? 4.047 -3.424 4.199 1 46.03 88 GLY B CA 1
ATOM 4875 C C . GLY B 1 88 ? 4.055 -4.82 4.793 1 46.03 88 GLY B C 1
ATOM 4876 O O . GLY B 1 88 ? 3.061 -5.254 5.383 1 46.03 88 GLY B O 1
ATOM 4877 N N . THR B 1 89 ? 5.164 -5.469 4.309 1 37.66 89 THR B N 1
ATOM 4878 C CA . THR B 1 89 ? 5.555 -6.828 4.66 1 37.66 89 THR B CA 1
ATOM 4879 C C . THR B 1 89 ? 5.148 -7.152 6.098 1 37.66 89 THR B C 1
ATOM 4881 O O . THR B 1 89 ? 4.742 -8.281 6.395 1 37.66 89 THR B O 1
ATOM 4884 N N . GLY B 1 90 ? 5.445 -6.262 6.961 1 40.66 90 GLY B N 1
ATOM 4885 C CA . GLY B 1 90 ? 5.305 -6.625 8.359 1 40.66 90 GLY B CA 1
ATOM 4886 C C . GLY B 1 90 ? 4.066 -6.031 9.008 1 40.66 90 GLY B C 1
ATOM 4887 O O . GLY B 1 90 ? 3.906 -6.098 10.234 1 40.66 90 GLY B O 1
ATOM 4888 N N . GLY B 1 91 ? 2.914 -5.629 8.039 1 49.16 91 GLY B N 1
ATOM 4889 C CA . GLY B 1 91 ? 1.836 -5.012 8.797 1 49.16 91 GLY B CA 1
ATOM 4890 C C . GLY B 1 91 ? 2.188 -3.633 9.312 1 49.16 91 GLY B C 1
ATOM 4891 O O . GLY B 1 91 ? 1.638 -3.188 10.328 1 49.16 91 GLY B O 1
ATOM 4892 N N . THR B 1 92 ? 3.133 -2.992 8.547 1 58.41 92 THR B N 1
ATOM 4893 C CA . THR B 1 92 ? 3.742 -1.889 9.281 1 58.41 92 THR B CA 1
ATOM 4894 C C . THR B 1 92 ? 3.199 -0.549 8.789 1 58.41 92 THR B C 1
ATOM 4896 O O . THR B 1 92 ? 2.883 -0.397 7.609 1 58.41 92 THR B O 1
ATOM 4899 N N . THR B 1 93 ? 2.787 0.223 9.594 1 76.81 93 THR B N 1
ATOM 4900 C CA . THR B 1 93 ? 2.371 1.611 9.43 1 76.81 93 THR B CA 1
ATOM 4901 C C . THR B 1 93 ? 3.543 2.475 8.969 1 76.81 93 THR B C 1
ATOM 4903 O O . THR B 1 93 ? 3.346 3.574 8.453 1 76.81 93 THR B O 1
ATOM 4906 N N . ARG B 1 94 ? 4.762 1.948 9.062 1 83.81 94 ARG B N 1
ATOM 4907 C CA . ARG B 1 94 ? 6 2.586 8.633 1 83.81 94 ARG B CA 1
ATOM 4908 C C . ARG B 1 94 ? 7.043 1.545 8.234 1 83.81 94 ARG B C 1
ATOM 4910 O O . ARG B 1 94 ? 6.969 0.391 8.664 1 83.81 94 ARG B O 1
ATOM 4917 N N . ARG B 1 95 ? 7.977 1.956 7.34 1 82.25 95 ARG B N 1
ATOM 4918 C CA . ARG B 1 95 ? 9.031 1.037 6.938 1 82.25 95 ARG B CA 1
ATOM 4919 C C . ARG B 1 95 ? 10.32 1.791 6.621 1 82.25 95 ARG B C 1
ATOM 4921 O O . ARG B 1 95 ? 10.305 3.008 6.43 1 82.25 95 ARG B O 1
ATOM 4928 N N . ARG B 1 96 ? 11.359 1 6.648 1 82.5 96 ARG B N 1
ATOM 4929 C CA . ARG B 1 96 ? 12.617 1.569 6.164 1 82.5 96 ARG B CA 1
ATOM 4930 C C . ARG B 1 96 ? 12.555 1.826 4.664 1 82.5 96 ARG B C 1
ATOM 4932 O O . ARG B 1 96 ? 11.867 1.112 3.932 1 82.5 96 ARG B O 1
ATOM 4939 N N . PRO B 1 97 ? 13.273 2.818 4.25 1 86.88 97 PRO B N 1
ATOM 4940 C CA . PRO B 1 97 ? 13.328 3.021 2.801 1 86.88 97 PRO B CA 1
ATOM 4941 C C . PRO B 1 97 ? 14.086 1.911 2.08 1 86.88 97 PRO B C 1
ATOM 4943 O O . PRO B 1 97 ? 15.07 1.391 2.605 1 86.88 97 PRO B O 1
ATOM 4946 N N . LEU B 1 98 ? 13.609 1.574 0.888 1 81.56 98 LEU B N 1
ATOM 4947 C CA . LEU B 1 98 ? 14.359 0.677 0.01 1 81.56 98 LEU B CA 1
ATOM 4948 C C . LEU B 1 98 ? 15.594 1.37 -0.555 1 81.56 98 LEU B C 1
ATOM 4950 O O . LEU B 1 98 ? 15.68 2.6 -0.538 1 81.56 98 LEU B O 1
ATOM 4954 N N . ARG B 1 99 ? 16.438 0.574 -1.028 1 79.44 99 ARG B N 1
ATOM 4955 C CA . ARG B 1 99 ? 17.688 1.129 -1.541 1 79.44 99 ARG B CA 1
ATOM 4956 C C . ARG B 1 99 ? 17.422 2.139 -2.654 1 79.44 99 ARG B C 1
ATOM 4958 O O . ARG B 1 99 ? 17.984 3.234 -2.65 1 79.44 99 ARG B O 1
ATOM 4965 N N . LEU B 1 100 ? 16.641 1.776 -3.645 1 82.88 100 LEU B N 1
ATOM 4966 C CA . LEU B 1 100 ? 16.344 2.676 -4.754 1 82.88 100 LEU B CA 1
ATOM 4967 C C . LEU B 1 100 ? 15.641 3.934 -4.262 1 82.88 100 LEU B C 1
ATOM 4969 O O . LEU B 1 100 ? 15.828 5.016 -4.824 1 82.88 100 LEU B O 1
ATOM 4973 N N . GLU B 1 101 ? 14.852 3.822 -3.205 1 89.5 101 GLU B N 1
ATOM 4974 C CA . GLU B 1 101 ? 14.211 4.988 -2.605 1 89.5 101 GLU B CA 1
ATOM 4975 C C . GLU B 1 101 ? 15.234 5.918 -1.969 1 89.5 101 GLU B C 1
ATOM 4977 O O . GLU B 1 101 ? 15.164 7.141 -2.135 1 89.5 101 GLU B O 1
ATOM 4982 N N . THR B 1 102 ? 16.141 5.266 -1.25 1 88.69 102 THR B N 1
ATOM 4983 C CA . THR B 1 102 ? 17.188 6.051 -0.616 1 88.69 102 THR B CA 1
ATOM 4984 C C . THR B 1 102 ? 17.984 6.844 -1.657 1 88.69 102 THR B C 1
ATOM 4986 O O . THR B 1 102 ? 18.266 8.023 -1.459 1 88.69 102 THR B O 1
ATOM 4989 N N . LEU B 1 103 ? 18.266 6.164 -2.721 1 87.56 103 LEU B N 1
ATOM 4990 C CA . LEU B 1 103 ? 18.984 6.832 -3.801 1 87.56 103 LEU B CA 1
ATOM 4991 C C . LEU B 1 103 ? 18.156 7.977 -4.375 1 87.56 103 LEU B C 1
ATOM 4993 O O . LEU B 1 103 ? 18.688 9.062 -4.629 1 87.56 103 LEU B O 1
ATOM 4997 N N . MET B 1 104 ? 16.938 7.758 -4.598 1 91.94 104 MET B N 1
ATOM 4998 C CA . MET B 1 104 ? 16.047 8.789 -5.117 1 91.94 104 MET B CA 1
ATOM 4999 C C . MET B 1 104 ? 15.953 9.969 -4.148 1 91.94 104 MET B C 1
ATOM 5001 O O . MET B 1 104 ? 16.031 11.125 -4.566 1 91.94 104 MET B O 1
ATOM 5005 N N . PHE B 1 105 ? 15.812 9.664 -2.828 1 96.94 105 PHE B N 1
ATOM 5006 C CA . PHE B 1 105 ? 15.734 10.711 -1.815 1 96.94 105 PHE B CA 1
ATOM 5007 C C . PHE B 1 105 ? 17 11.555 -1.814 1 96.94 105 PHE B C 1
ATOM 5009 O O . PHE B 1 105 ? 16.938 12.781 -1.714 1 96.94 105 PHE B O 1
ATOM 5016 N N . ASP B 1 106 ? 18.078 10.906 -1.961 1 93.94 106 ASP B N 1
ATOM 5017 C CA . ASP B 1 106 ? 19.344 11.641 -1.999 1 93.94 106 ASP B CA 1
ATOM 5018 C C . ASP B 1 106 ? 19.422 12.531 -3.236 1 93.94 106 ASP B C 1
ATOM 5020 O O . ASP B 1 106 ? 19.812 13.695 -3.145 1 93.94 106 ASP B O 1
ATOM 5024 N N . GLN B 1 107 ? 19.031 12.023 -4.348 1 93.06 107 GLN B N 1
ATOM 5025 C CA . GLN B 1 107 ? 19.094 12.766 -5.605 1 93.06 107 GLN B CA 1
ATOM 5026 C C . GLN B 1 107 ? 18.219 14.008 -5.555 1 93.06 107 GLN B C 1
ATOM 5028 O O . GLN B 1 107 ? 18.641 15.102 -5.941 1 93.06 107 GLN B O 1
ATOM 5033 N N . VAL B 1 108 ? 17.031 13.836 -5.098 1 96.31 108 VAL B N 1
ATOM 5034 C CA . VAL B 1 108 ? 16.109 14.961 -5.102 1 96.31 108 VAL B CA 1
ATOM 5035 C C . VAL B 1 108 ? 16.531 15.984 -4.059 1 96.31 108 VAL B C 1
ATOM 5037 O O . VAL B 1 108 ? 16.375 17.188 -4.266 1 96.31 108 VAL B O 1
ATOM 5040 N N . ARG B 1 109 ? 17.031 15.539 -2.928 1 97.56 109 ARG B N 1
ATOM 5041 C CA . ARG B 1 109 ? 17.547 16.469 -1.923 1 97.56 109 ARG B CA 1
ATOM 5042 C C . ARG B 1 109 ? 18.719 17.266 -2.471 1 97.56 109 ARG B C 1
ATOM 5044 O O . ARG B 1 109 ? 18.781 18.484 -2.305 1 97.56 109 ARG B O 1
ATOM 5051 N N . ASP B 1 110 ? 19.609 16.578 -3.135 1 95.38 110 ASP B N 1
ATOM 5052 C CA . ASP B 1 110 ? 20.766 17.25 -3.703 1 95.38 110 ASP B CA 1
ATOM 5053 C C . ASP B 1 110 ? 20.344 18.281 -4.738 1 95.38 110 ASP B C 1
ATOM 5055 O O . ASP B 1 110 ? 20.875 19.406 -4.766 1 95.38 110 ASP B O 1
ATOM 5059 N N . GLU B 1 111 ? 19.438 17.906 -5.566 1 94.06 111 GLU B N 1
ATOM 5060 C CA . GLU B 1 111 ? 18.953 18.828 -6.586 1 94.06 111 GLU B CA 1
ATOM 5061 C C . GLU B 1 111 ? 18.266 20.031 -5.953 1 94.06 111 GLU B C 1
ATOM 5063 O O . GLU B 1 111 ? 18.422 21.172 -6.418 1 94.06 111 GLU B O 1
ATOM 5068 N N . ALA B 1 112 ? 17.484 19.828 -4.918 1 94.69 112 ALA B N 1
ATOM 5069 C CA . ALA B 1 112 ? 16.828 20.922 -4.211 1 94.69 112 ALA B CA 1
ATOM 5070 C C . ALA B 1 112 ? 17.844 21.859 -3.574 1 94.69 112 ALA B C 1
ATOM 5072 O O . ALA B 1 112 ? 17.734 23.078 -3.686 1 94.69 112 ALA B O 1
ATOM 5073 N N . ILE B 1 113 ? 18.844 21.281 -2.934 1 96.38 113 ILE B N 1
ATOM 5074 C CA . ILE B 1 113 ? 19.875 22.062 -2.27 1 96.38 113 ILE B CA 1
ATOM 5075 C C . ILE B 1 113 ? 20.641 22.875 -3.301 1 96.38 113 ILE B C 1
ATOM 5077 O O . ILE B 1 113 ? 20.906 24.062 -3.098 1 96.38 113 ILE B O 1
ATOM 5081 N N . LYS B 1 114 ? 21.016 22.219 -4.375 1 93.44 114 LYS B N 1
ATOM 5082 C CA . LYS B 1 114 ? 21.719 22.906 -5.453 1 93.44 114 LYS B CA 1
ATOM 5083 C C . LYS B 1 114 ? 20.891 24.094 -5.969 1 93.44 114 LYS B C 1
ATOM 5085 O O . LYS B 1 114 ? 21.422 25.188 -6.176 1 93.44 114 LYS B O 1
ATOM 5090 N N . PHE B 1 115 ? 19.672 23.859 -6.176 1 89.12 115 PHE B N 1
ATOM 5091 C CA . PHE B 1 115 ? 18.766 24.891 -6.668 1 89.12 115 PHE B CA 1
ATOM 5092 C C . PHE B 1 115 ? 18.719 26.078 -5.703 1 89.12 115 PHE B C 1
ATOM 5094 O O . PHE B 1 115 ? 18.875 27.234 -6.113 1 89.12 115 PHE B O 1
ATOM 5101 N N . LEU B 1 116 ? 18.5 25.781 -4.41 1 90.75 116 LEU B N 1
ATOM 5102 C CA . LEU B 1 116 ? 18.375 26.828 -3.402 1 90.75 116 LEU B CA 1
ATOM 5103 C C . LEU B 1 116 ? 19.688 27.594 -3.234 1 90.75 116 LEU B C 1
ATOM 5105 O O . LEU B 1 116 ? 19.688 28.812 -3.061 1 90.75 116 LEU B O 1
ATOM 5109 N N . THR B 1 117 ? 20.812 26.859 -3.355 1 92.31 117 THR B N 1
ATOM 5110 C CA . THR B 1 117 ? 22.125 27.484 -3.232 1 92.31 117 THR B CA 1
ATOM 5111 C C . THR B 1 117 ? 22.406 28.406 -4.418 1 92.31 117 THR B C 1
ATOM 5113 O O . THR B 1 117 ? 22.906 29.516 -4.246 1 92.31 117 THR B O 1
ATOM 5116 N N . THR B 1 118 ? 22.109 27.922 -5.508 1 83.62 118 THR B N 1
ATOM 5117 C CA . THR B 1 118 ? 22.422 28.656 -6.73 1 83.62 118 THR B CA 1
ATOM 5118 C C . THR B 1 118 ? 21.484 29.844 -6.887 1 83.62 118 THR B C 1
ATOM 5120 O O . THR B 1 118 ? 21.938 30.953 -7.188 1 83.62 118 THR B O 1
ATOM 5123 N N . LYS B 1 119 ? 20.281 29.688 -6.602 1 82.62 119 LYS B N 1
ATOM 5124 C CA . LYS B 1 119 ? 19.281 30.719 -6.91 1 82.62 119 LYS B CA 1
ATOM 5125 C C . LYS B 1 119 ? 19.141 31.703 -5.762 1 82.62 119 LYS B C 1
ATOM 5127 O O . LYS B 1 119 ? 18.922 32.906 -5.988 1 82.62 119 LYS B O 1
ATOM 5132 N N . PHE B 1 120 ? 19.297 31.25 -4.461 1 82.06 120 PHE B N 1
ATOM 5133 C CA . PHE B 1 120 ? 18.984 32.125 -3.33 1 82.06 120 PHE B CA 1
ATOM 5134 C C . PHE B 1 120 ? 20.188 32.25 -2.4 1 82.06 120 PHE B C 1
ATOM 5136 O O . PHE B 1 120 ? 20.109 32.906 -1.365 1 82.06 120 PHE B O 1
ATOM 5143 N N . GLN B 1 121 ? 21.219 31.594 -2.695 1 87.5 121 GLN B N 1
ATOM 5144 C CA . GLN B 1 121 ? 22.453 31.641 -1.921 1 87.5 121 GLN B CA 1
ATOM 5145 C C . GLN B 1 121 ? 22.234 31.141 -0.497 1 87.5 121 GLN B C 1
ATOM 5147 O O . GLN B 1 121 ? 22.75 31.719 0.459 1 87.5 121 GLN B O 1
ATOM 5152 N N . VAL B 1 122 ? 21.328 30.266 -0.363 1 86.31 122 VAL B N 1
ATOM 5153 C CA . VAL B 1 122 ? 21.078 29.562 0.897 1 86.31 122 VAL B CA 1
ATOM 5154 C C . VAL B 1 122 ? 21.578 28.125 0.801 1 86.31 122 VAL B C 1
ATOM 5156 O O . VAL B 1 122 ? 21.281 27.422 -0.167 1 86.31 122 VAL B O 1
ATOM 5159 N N . THR B 1 123 ? 22.344 27.766 1.81 1 89.38 123 THR B N 1
ATOM 5160 C CA . THR B 1 123 ? 22.891 26.406 1.763 1 89.38 123 THR B CA 1
ATOM 5161 C C . THR B 1 123 ? 22.328 25.562 2.891 1 89.38 123 THR B C 1
ATOM 5163 O O . THR B 1 123 ? 22.391 25.938 4.062 1 89.38 123 THR B O 1
ATOM 5166 N N . TYR B 1 124 ? 21.719 24.5 2.508 1 94 124 TYR B N 1
ATOM 5167 C CA . TYR B 1 124 ? 21.188 23.516 3.438 1 94 124 TYR B CA 1
ATOM 5168 C C . TYR B 1 124 ? 22.016 22.234 3.406 1 94 124 TYR B C 1
ATOM 5170 O O . TYR B 1 124 ? 22.688 21.953 2.41 1 94 124 TYR B O 1
ATOM 5178 N N . THR B 1 125 ? 22.047 21.531 4.555 1 93.31 125 THR B N 1
ATOM 5179 C CA . THR B 1 125 ? 22.562 20.156 4.562 1 93.31 125 THR B CA 1
ATOM 5180 C C . THR B 1 125 ? 21.453 19.172 4.203 1 93.31 125 THR B C 1
ATOM 5182 O O . THR B 1 125 ? 20.266 19.516 4.238 1 93.31 125 THR B O 1
ATOM 5185 N N . ARG B 1 126 ? 21.781 17.953 3.889 1 93.06 126 ARG B N 1
ATOM 5186 C CA . ARG B 1 126 ? 20.797 16.906 3.613 1 93.06 126 ARG B CA 1
ATOM 5187 C C . ARG B 1 126 ? 19.891 16.672 4.824 1 93.06 126 ARG B C 1
ATOM 5189 O O . ARG B 1 126 ? 18.703 16.391 4.676 1 93.06 126 ARG B O 1
ATOM 5196 N N . LYS B 1 127 ? 20.484 16.766 5.934 1 92.38 127 LYS B N 1
ATOM 5197 C CA . LYS B 1 127 ? 19.719 16.562 7.156 1 92.38 127 LYS B CA 1
ATOM 5198 C C . LYS B 1 127 ? 18.641 17.625 7.324 1 92.38 127 LYS B C 1
ATOM 5200 O O . LYS B 1 127 ? 17.547 17.344 7.824 1 92.38 127 LYS B O 1
ATOM 5205 N N . GLU B 1 128 ? 18.953 18.812 6.852 1 94.44 128 GLU B N 1
ATOM 5206 C CA . GLU B 1 128 ? 18.016 19.922 6.949 1 94.44 128 GLU B CA 1
ATOM 5207 C C . GLU B 1 128 ? 16.938 19.828 5.883 1 94.44 128 GLU B C 1
ATOM 5209 O O . GLU B 1 128 ? 15.938 20.562 5.941 1 94.44 128 GLU B O 1
ATOM 5214 N N . CYS B 1 129 ? 17.125 18.938 4.918 1 96.56 129 CYS B N 1
ATOM 5215 C CA . CYS B 1 129 ? 16.156 18.688 3.857 1 96.56 129 CYS B CA 1
ATOM 5216 C C . CYS B 1 129 ? 15.664 17.25 3.887 1 96.56 129 CYS B C 1
ATOM 5218 O O . CYS B 1 129 ? 15.508 16.625 2.84 1 96.56 129 CYS B O 1
ATOM 5220 N N . SER B 1 130 ? 15.383 16.734 5.047 1 94.12 130 SER B N 1
ATOM 5221 C CA . SER B 1 130 ? 15.078 15.32 5.191 1 94.12 130 SER B CA 1
ATOM 5222 C C . SER B 1 130 ? 13.578 15.07 5.188 1 94.12 130 SER B C 1
ATOM 5224 O O . SER B 1 130 ? 13.125 13.922 5.234 1 94.12 130 SER B O 1
ATOM 5226 N N . ASP B 1 131 ? 12.789 16.141 5.184 1 96.31 131 ASP B N 1
ATOM 5227 C CA . ASP B 1 131 ? 11.336 16.031 5.148 1 96.31 131 ASP B CA 1
ATOM 5228 C C . ASP B 1 131 ? 10.82 16.047 3.711 1 96.31 131 ASP B C 1
ATOM 5230 O O . ASP B 1 131 ? 10.797 17.094 3.061 1 96.31 131 ASP B O 1
ATOM 5234 N N . LEU B 1 132 ? 10.383 14.812 3.275 1 98 132 LEU B N 1
ATOM 5235 C CA . LEU B 1 132 ? 9.961 14.68 1.884 1 98 132 LEU B CA 1
ATOM 5236 C C . LEU B 1 132 ? 8.57 14.07 1.788 1 98 132 LEU B C 1
ATOM 5238 O O . LEU B 1 132 ? 8.148 13.344 2.686 1 98 132 LEU B O 1
ATOM 5242 N N . ARG B 1 133 ? 7.828 14.422 0.782 1 97.5 133 ARG B N 1
ATOM 5243 C CA . ARG B 1 133 ? 6.676 13.656 0.318 1 97.5 133 ARG B CA 1
ATOM 5244 C C . ARG B 1 133 ? 6.781 13.352 -1.173 1 97.5 133 ARG B C 1
ATOM 5246 O O . ARG B 1 133 ? 7.344 14.141 -1.934 1 97.5 133 ARG B O 1
ATOM 5253 N N . TYR B 1 134 ? 6.301 12.203 -1.591 1 95.75 134 TYR B N 1
ATOM 5254 C CA . TYR B 1 134 ? 6.453 11.797 -2.984 1 95.75 134 TYR B CA 1
ATOM 5255 C C . TYR B 1 134 ? 5.277 10.945 -3.438 1 95.75 134 TYR B C 1
ATOM 5257 O O . TYR B 1 134 ? 4.625 10.289 -2.619 1 95.75 134 TYR B O 1
ATOM 5265 N N . ARG B 1 135 ? 4.969 11.023 -4.719 1 91.69 135 ARG B N 1
ATOM 5266 C CA . ARG B 1 135 ? 3.949 10.18 -5.336 1 91.69 135 ARG B CA 1
ATOM 5267 C C . ARG B 1 135 ? 4.305 9.859 -6.781 1 91.69 135 ARG B C 1
ATOM 5269 O O . ARG B 1 135 ? 5.043 10.602 -7.426 1 91.69 135 ARG B O 1
ATOM 5276 N N . ASN B 1 136 ? 3.879 8.672 -7.152 1 89.06 136 ASN B N 1
ATOM 5277 C CA . ASN B 1 136 ? 4.035 8.25 -8.539 1 89.06 136 ASN B CA 1
ATOM 5278 C C . ASN B 1 136 ? 2.766 8.492 -9.352 1 89.06 136 ASN B C 1
ATOM 5280 O O . ASN B 1 136 ? 1.691 8.008 -8.992 1 89.06 136 ASN B O 1
ATOM 5284 N N . LEU B 1 137 ? 2.857 9.273 -10.367 1 85 137 LEU B N 1
ATOM 5285 C CA . LEU B 1 137 ? 1.783 9.516 -11.328 1 85 137 LEU B CA 1
ATOM 5286 C C . LEU B 1 137 ? 2.021 8.742 -12.617 1 85 137 LEU B C 1
ATOM 5288 O O . LEU B 1 137 ? 2.838 9.148 -13.445 1 85 137 LEU B O 1
ATOM 5292 N N . PRO B 1 138 ? 1.145 7.727 -12.75 1 84.06 138 PRO B N 1
ATOM 5293 C CA . PRO B 1 138 ? 1.353 6.934 -13.961 1 84.06 138 PRO B CA 1
ATOM 5294 C C . PRO B 1 138 ? 1.307 7.773 -15.234 1 84.06 138 PRO B C 1
ATOM 5296 O O . PRO B 1 138 ? 0.507 8.711 -15.336 1 84.06 138 PRO B O 1
ATOM 5299 N N . THR B 1 139 ? 2.172 7.609 -16.188 1 78.12 139 THR B N 1
ATOM 5300 C CA . THR B 1 139 ? 2.318 8.25 -17.484 1 78.12 139 THR B CA 1
ATOM 5301 C C . THR B 1 139 ? 2.996 9.609 -17.344 1 78.12 139 THR B C 1
ATOM 5303 O O . 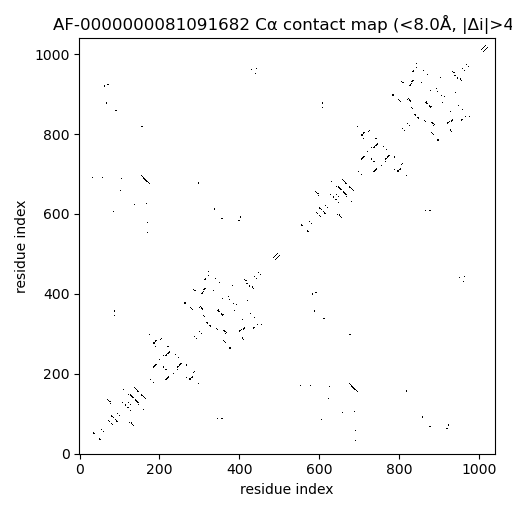THR B 1 139 ? 3.398 10.219 -18.344 1 78.12 139 THR B O 1
ATOM 5306 N N . VAL B 1 140 ? 3.021 10.148 -16.078 1 81.94 140 VAL B N 1
ATOM 5307 C CA . VAL B 1 140 ? 3.596 11.477 -15.875 1 81.94 140 VAL B CA 1
ATOM 5308 C C . VAL B 1 140 ? 4.98 11.352 -15.242 1 81.94 140 VAL B C 1
ATOM 5310 O O . VAL B 1 140 ? 5.957 11.898 -15.766 1 81.94 140 VAL B O 1
ATOM 5313 N N . GLY B 1 141 ? 5.07 10.703 -14.195 1 86.12 141 GLY B N 1
ATOM 5314 C CA . GLY B 1 141 ? 6.324 10.547 -13.477 1 86.12 141 GLY B CA 1
ATOM 5315 C C . GLY B 1 141 ? 6.176 10.68 -11.977 1 86.12 141 GLY B C 1
ATOM 5316 O O . GLY B 1 141 ? 5.098 10.438 -11.43 1 86.12 141 GLY B O 1
ATOM 5317 N N . MET B 1 142 ? 7.305 10.914 -11.352 1 90.44 142 MET B N 1
ATOM 5318 C CA . MET B 1 142 ? 7.305 11.039 -9.898 1 90.44 142 MET B CA 1
ATOM 5319 C C . MET B 1 142 ? 7.371 12.508 -9.477 1 90.44 142 MET B C 1
ATOM 5321 O O . MET B 1 142 ? 8.18 13.273 -10.016 1 90.44 142 MET B O 1
ATOM 5325 N N . GLU B 1 143 ? 6.438 12.852 -8.633 1 90.25 143 GLU B N 1
ATOM 5326 C CA . GLU B 1 143 ? 6.449 14.172 -8.008 1 90.25 143 GLU B CA 1
ATOM 5327 C C . GLU B 1 143 ? 6.988 14.102 -6.578 1 90.25 143 GLU B C 1
ATOM 5329 O O . GLU B 1 143 ? 6.586 13.234 -5.801 1 90.25 143 GLU B O 1
ATOM 5334 N N . VAL B 1 144 ? 7.957 15.016 -6.242 1 94.81 144 VAL B N 1
ATOM 5335 C CA . VAL B 1 144 ? 8.57 15.016 -4.918 1 94.81 144 VAL B CA 1
ATOM 5336 C C . VAL B 1 144 ? 8.609 16.438 -4.359 1 94.81 144 VAL B C 1
ATOM 5338 O O . VAL B 1 144 ? 8.992 17.375 -5.059 1 94.81 144 VAL B O 1
ATOM 5341 N N . ASP B 1 145 ? 8.133 16.609 -3.148 1 95.56 145 ASP B N 1
ATOM 5342 C CA . ASP B 1 145 ? 8.344 17.828 -2.375 1 95.56 145 ASP B CA 1
ATOM 5343 C C . ASP B 1 145 ? 9.453 17.641 -1.347 1 95.56 145 ASP B C 1
ATOM 5345 O O . ASP B 1 145 ? 9.438 16.688 -0.567 1 95.56 145 ASP B O 1
ATOM 5349 N N . VAL B 1 146 ? 10.359 18.531 -1.404 1 97.38 146 VAL B N 1
ATOM 5350 C CA . VAL B 1 146 ? 11.438 18.547 -0.419 1 97.38 146 VAL B CA 1
ATOM 5351 C C . VAL B 1 146 ? 11.305 19.781 0.469 1 97.38 146 VAL B C 1
ATOM 5353 O O . VAL B 1 146 ? 11.328 20.922 -0.023 1 97.38 146 VAL B O 1
ATOM 5356 N N . LEU B 1 147 ? 11.164 19.531 1.743 1 96.25 147 LEU B N 1
ATOM 5357 C CA . LEU B 1 147 ? 11.125 20.625 2.707 1 96.25 147 LEU B CA 1
ATOM 5358 C C . LEU B 1 147 ? 12.484 20.797 3.383 1 96.25 147 LEU B C 1
ATOM 5360 O O . LEU B 1 147 ? 13.016 19.859 3.971 1 96.25 147 LEU B O 1
ATOM 5364 N N . CYS B 1 148 ? 13.016 21.984 3.246 1 94.31 148 CYS B N 1
ATOM 5365 C CA . CYS B 1 148 ? 14.297 22.312 3.857 1 94.31 148 CYS B CA 1
ATOM 5366 C C . CYS B 1 148 ? 14.125 23.359 4.953 1 94.31 148 CYS B C 1
ATOM 5368 O O . CYS B 1 148 ? 13.523 24.422 4.727 1 94.31 148 CYS B O 1
ATOM 5370 N N . ARG B 1 149 ? 14.617 23 6.09 1 90.25 149 ARG B N 1
ATOM 5371 C CA . ARG B 1 149 ? 14.516 23.906 7.23 1 90.25 149 ARG B CA 1
ATOM 5372 C C . ARG B 1 149 ? 15.758 23.812 8.109 1 90.25 149 ARG B C 1
ATOM 5374 O O . ARG B 1 149 ? 16.281 22.734 8.352 1 90.25 149 ARG B O 1
ATOM 5381 N N . ARG B 1 150 ? 16.141 25 8.539 1 82.5 150 ARG B N 1
ATOM 5382 C CA . ARG B 1 150 ? 17.25 25.031 9.477 1 82.5 150 ARG B CA 1
ATOM 5383 C C . ARG B 1 150 ? 16.781 24.688 10.891 1 82.5 150 ARG B C 1
ATOM 5385 O O . ARG B 1 150 ? 15.656 25 11.273 1 82.5 150 ARG B O 1
ATOM 5392 N N . ARG B 1 151 ? 17.266 23.781 11.445 1 68.56 151 ARG B N 1
ATOM 5393 C CA . ARG B 1 151 ? 16.891 23.312 12.781 1 68.56 151 ARG B CA 1
ATOM 5394 C C . ARG B 1 151 ? 17.156 24.406 13.828 1 68.56 151 ARG B C 1
ATOM 5396 O O . ARG B 1 151 ? 16.578 24.359 14.922 1 68.56 151 ARG B O 1
ATOM 5403 N N . SER B 1 152 ? 17.906 25.328 13.422 1 65.5 152 SER B N 1
ATOM 5404 C CA . SER B 1 152 ? 18.156 26.406 14.375 1 65.5 152 SER B CA 1
ATOM 5405 C C . SER B 1 152 ? 16.922 27.281 14.539 1 65.5 152 SER B C 1
ATOM 5407 O O . SER B 1 152 ? 15.828 26.938 14.094 1 65.5 152 SER B O 1
ATOM 5409 N N . SER B 1 153 ? 17 28.453 15.266 1 61.34 153 SER B N 1
ATOM 5410 C CA . SER B 1 153 ? 15.984 29.359 15.773 1 61.34 153 SER B CA 1
ATOM 5411 C C . SER B 1 153 ? 15.273 30.078 14.625 1 61.34 153 SER B C 1
ATOM 5413 O O . SER B 1 153 ? 14.508 31.016 14.859 1 61.34 153 SER B O 1
ATOM 5415 N N . SER B 1 154 ? 15.406 29.469 13.375 1 65.44 154 SER B N 1
ATOM 5416 C CA . SER B 1 154 ? 14.711 30.219 12.328 1 65.44 154 SER B CA 1
ATOM 5417 C C . SER B 1 154 ? 13.438 29.5 11.891 1 65.44 154 SER B C 1
ATOM 5419 O O . SER B 1 154 ? 13.445 28.281 11.711 1 65.44 154 SER B O 1
ATOM 5421 N N . PRO B 1 155 ? 12.344 30.234 11.812 1 72.38 155 PRO B N 1
ATOM 5422 C CA . PRO B 1 155 ? 11.07 29.688 11.359 1 72.38 155 PRO B CA 1
ATOM 5423 C C . PRO B 1 155 ? 11.008 29.5 9.844 1 72.38 155 PRO B C 1
ATOM 5425 O O . PRO B 1 155 ? 10.008 29.016 9.312 1 72.38 155 PRO B O 1
ATOM 5428 N N . GLU B 1 156 ? 12.125 29.734 9.18 1 79 156 GLU B N 1
ATOM 5429 C CA . GLU B 1 156 ? 12.086 29.734 7.715 1 79 156 GLU B CA 1
ATOM 5430 C C . GLU B 1 156 ? 12.094 28.312 7.164 1 79 156 GLU B C 1
ATOM 5432 O O . GLU B 1 156 ? 12.828 27.453 7.656 1 79 156 GLU B O 1
ATOM 5437 N N . VAL B 1 157 ? 11.172 28.094 6.207 1 89 157 VAL B N 1
ATOM 5438 C CA . VAL B 1 157 ? 11.062 26.797 5.551 1 89 157 VAL B CA 1
ATOM 5439 C C . VAL B 1 157 ? 10.969 26.984 4.039 1 89 157 VAL B C 1
ATOM 5441 O O . VAL B 1 157 ? 10.242 27.875 3.562 1 89 157 VAL B O 1
ATOM 5444 N N . ASP B 1 158 ? 11.828 26.281 3.326 1 90.19 158 ASP B N 1
ATOM 5445 C CA . ASP B 1 158 ? 11.773 26.25 1.867 1 90.19 158 ASP B CA 1
ATOM 5446 C C . ASP B 1 158 ? 11.188 24.922 1.368 1 90.19 158 ASP B C 1
ATOM 5448 O O . ASP B 1 158 ? 11.633 23.859 1.774 1 90.19 158 ASP B O 1
ATOM 5452 N N . ARG B 1 159 ? 10.188 25.062 0.541 1 92.38 159 ARG B N 1
ATOM 5453 C CA . ARG B 1 159 ? 9.664 23.875 -0.122 1 92.38 159 ARG B CA 1
ATOM 5454 C C . ARG B 1 159 ? 10.016 23.875 -1.605 1 92.38 159 ARG B C 1
ATOM 5456 O O . ARG B 1 159 ? 9.688 24.812 -2.328 1 92.38 159 ARG B O 1
ATOM 5463 N N . VAL B 1 160 ? 10.672 22.844 -2.025 1 91.38 160 VAL B N 1
ATOM 5464 C CA . VAL B 1 160 ? 11.031 22.656 -3.428 1 91.38 160 VAL B CA 1
ATOM 5465 C C . VAL B 1 160 ? 10.289 21.469 -4.012 1 91.38 160 VAL B C 1
ATOM 5467 O O . VAL B 1 160 ? 10.352 20.359 -3.465 1 91.38 160 VAL B O 1
ATOM 5470 N N . THR B 1 161 ? 9.5 21.703 -5.094 1 88.75 161 THR B N 1
ATOM 5471 C CA . THR B 1 161 ? 8.805 20.625 -5.793 1 88.75 161 THR B CA 1
ATOM 5472 C C . THR B 1 161 ? 9.594 20.188 -7.023 1 88.75 161 THR B C 1
ATOM 5474 O O . THR B 1 161 ? 9.977 21.016 -7.852 1 88.75 161 THR B O 1
ATOM 5477 N N . LEU B 1 162 ? 9.852 18.906 -7.051 1 89.12 162 LEU B N 1
ATOM 5478 C CA . LEU B 1 162 ? 10.586 18.344 -8.18 1 89.12 162 LEU B CA 1
ATOM 5479 C C . LEU B 1 162 ? 9.727 17.328 -8.922 1 89.12 162 LEU B C 1
ATOM 5481 O O . LEU B 1 162 ? 8.805 16.734 -8.352 1 89.12 162 LEU B O 1
ATOM 5485 N N . MET B 1 163 ? 10.023 17.203 -10.188 1 84.75 163 MET B N 1
ATOM 5486 C CA . MET B 1 163 ? 9.406 16.188 -11.039 1 84.75 163 MET B CA 1
ATOM 5487 C C . MET B 1 163 ? 10.461 15.32 -11.711 1 84.75 163 MET B C 1
ATOM 5489 O O . MET B 1 163 ? 11.492 15.828 -12.164 1 84.75 163 MET B O 1
ATOM 5493 N N . MET B 1 164 ? 10.242 14.086 -11.656 1 86.5 164 MET B N 1
ATOM 5494 C CA . MET B 1 164 ? 10.977 13.117 -12.461 1 86.5 164 MET B CA 1
ATOM 5495 C C . MET B 1 164 ? 10.078 12.508 -13.531 1 86.5 164 MET B C 1
ATOM 5497 O O . MET B 1 164 ? 9.406 11.5 -13.289 1 86.5 164 MET B O 1
ATOM 5501 N N . PRO B 1 165 ? 10.078 13.07 -14.688 1 81.44 165 PRO B N 1
ATOM 5502 C CA . PRO B 1 165 ? 9.133 12.633 -15.719 1 81.44 165 PRO B CA 1
ATOM 5503 C C . PRO B 1 165 ? 9.477 11.25 -16.281 1 81.44 165 PRO B C 1
ATOM 5505 O O . PRO B 1 165 ? 10.648 10.875 -16.328 1 81.44 165 PRO B O 1
ATOM 5508 N N . VAL B 1 166 ? 8.383 10.523 -16.672 1 82.38 166 VAL B N 1
ATOM 5509 C CA . VAL B 1 166 ? 8.586 9.219 -17.281 1 82.38 166 VAL B CA 1
ATOM 5510 C C . VAL B 1 166 ? 8.539 9.344 -18.812 1 82.38 166 VAL B C 1
ATOM 5512 O O . VAL B 1 166 ? 7.852 10.211 -19.344 1 82.38 166 VAL B O 1
ATOM 5515 N N . ARG B 1 167 ? 9.25 8.5 -19.453 1 79.25 167 ARG B N 1
ATOM 5516 C CA . ARG B 1 167 ? 9.242 8.43 -20.906 1 79.25 167 ARG B CA 1
ATOM 5517 C C . ARG B 1 167 ? 8.195 7.43 -21.406 1 79.25 167 ARG B C 1
ATOM 5519 O O . ARG B 1 167 ? 7.605 6.699 -20.594 1 79.25 167 ARG B O 1
ATOM 5526 N N . ASN B 1 168 ? 7.949 7.496 -22.734 1 79.62 168 ASN B N 1
ATOM 5527 C CA . ASN B 1 168 ? 7.039 6.535 -23.344 1 79.62 168 ASN B CA 1
ATOM 5528 C C . ASN B 1 168 ? 7.523 5.102 -23.156 1 79.62 168 ASN B C 1
ATOM 5530 O O . ASN B 1 168 ? 8.727 4.859 -23.047 1 79.62 168 ASN B O 1
ATOM 5534 N N . PRO B 1 169 ? 6.523 4.199 -23.125 1 86.88 169 PRO B N 1
ATOM 5535 C CA . PRO B 1 169 ? 6.914 2.799 -22.922 1 86.88 169 PRO B CA 1
ATOM 5536 C C . PRO B 1 169 ? 7.758 2.252 -24.062 1 86.88 169 PRO B C 1
ATOM 5538 O O . PRO B 1 169 ? 7.508 2.568 -25.234 1 86.88 169 PRO B O 1
ATOM 5541 N N . ARG B 1 170 ? 8.68 1.468 -23.656 1 81.62 170 ARG B N 1
ATOM 5542 C CA . ARG B 1 170 ? 9.523 0.766 -24.625 1 81.62 170 ARG B CA 1
ATOM 5543 C C . ARG B 1 170 ? 9.586 -0.724 -24.312 1 81.62 170 ARG B C 1
ATOM 5545 O O . ARG B 1 170 ? 9.688 -1.111 -23.141 1 81.62 170 ARG B O 1
ATOM 5552 N N . VAL B 1 171 ? 9.531 -1.494 -25.359 1 84 171 VAL B N 1
ATOM 5553 C CA . VAL B 1 171 ? 9.648 -2.938 -25.188 1 84 171 VAL B CA 1
ATOM 5554 C C . VAL B 1 171 ? 11.102 -3.303 -24.875 1 84 171 VAL B C 1
ATOM 5556 O O . VAL B 1 171 ? 12.016 -2.887 -25.594 1 84 171 VAL B O 1
ATOM 5559 N N . VAL B 1 172 ? 11.234 -4.078 -23.812 1 80.56 172 VAL B N 1
ATOM 5560 C CA . VAL B 1 172 ? 12.602 -4.414 -23.453 1 80.56 172 VAL B CA 1
ATOM 5561 C C . VAL B 1 172 ? 12.797 -5.926 -23.516 1 80.56 172 VAL B C 1
ATOM 5563 O O . VAL B 1 172 ? 13.93 -6.414 -23.547 1 80.56 172 VAL B O 1
ATOM 5566 N N . PHE B 1 173 ? 11.688 -6.652 -23.516 1 82.19 173 PHE B N 1
ATOM 5567 C CA . PHE B 1 173 ? 11.797 -8.109 -23.516 1 82.19 173 PHE B CA 1
ATOM 5568 C C . PHE B 1 173 ? 10.508 -8.75 -24.016 1 82.19 173 PHE B C 1
ATOM 5570 O O . PHE B 1 173 ? 9.422 -8.195 -23.844 1 82.19 173 PHE B O 1
ATOM 5577 N N . HIS B 1 174 ? 10.641 -9.805 -24.719 1 85.81 174 HIS B N 1
ATOM 5578 C CA . HIS B 1 174 ? 9.523 -10.633 -25.172 1 85.81 174 HIS B CA 1
ATOM 5579 C C . HIS B 1 174 ? 9.805 -12.117 -24.922 1 85.81 174 HIS B C 1
ATOM 5581 O O . HIS B 1 174 ? 10.922 -12.586 -25.156 1 85.81 174 HIS B O 1
ATOM 5587 N N . SER B 1 175 ? 8.805 -12.758 -24.312 1 82.31 175 SER B N 1
ATOM 5588 C CA . SER B 1 175 ? 8.922 -14.195 -24.109 1 82.31 175 SER B CA 1
ATOM 5589 C C . SER B 1 175 ? 7.66 -14.922 -24.578 1 82.31 175 SER B C 1
ATOM 5591 O O . SER B 1 175 ? 6.547 -14.438 -24.375 1 82.31 175 SER B O 1
ATOM 5593 N N . ARG B 1 176 ? 7.883 -16 -25.281 1 84.5 176 ARG B N 1
ATOM 5594 C CA . ARG B 1 176 ? 6.832 -16.938 -25.672 1 84.5 176 ARG B CA 1
ATOM 5595 C C . ARG B 1 176 ? 7.223 -18.375 -25.328 1 84.5 176 ARG B C 1
ATOM 5597 O O . ARG B 1 176 ? 8.031 -18.984 -26.047 1 84.5 176 ARG B O 1
ATOM 5604 N N . PRO B 1 177 ? 6.652 -18.797 -24.188 1 79.25 177 PRO B N 1
ATOM 5605 C CA . PRO B 1 177 ? 7.012 -20.172 -23.844 1 79.25 177 PRO B CA 1
ATOM 5606 C C . PRO B 1 177 ? 6.578 -21.188 -24.906 1 79.25 177 PRO B C 1
ATOM 5608 O O . PRO B 1 177 ? 5.57 -20.984 -25.578 1 79.25 177 PRO B O 1
ATOM 5611 N N . THR B 1 178 ? 7.57 -22.031 -25.203 1 63.06 178 THR B N 1
ATOM 5612 C CA . THR B 1 178 ? 7.254 -23.094 -26.141 1 63.06 178 THR B CA 1
ATOM 5613 C C . THR B 1 178 ? 6.418 -24.188 -25.484 1 63.06 178 THR B C 1
ATOM 5615 O O . THR B 1 178 ? 6.707 -24.594 -24.359 1 63.06 178 THR B O 1
ATOM 5618 N N . THR B 1 179 ? 5.121 -24.125 -25.859 1 59.94 179 THR B N 1
ATOM 5619 C CA . THR B 1 179 ? 4.391 -25.297 -25.359 1 59.94 179 THR B CA 1
ATOM 5620 C C . THR B 1 179 ? 4.973 -26.578 -25.922 1 59.94 179 THR B C 1
ATOM 5622 O O . THR B 1 179 ? 5.531 -26.594 -27.031 1 59.94 179 THR B O 1
ATOM 5625 N N . ALA B 1 180 ? 5.32 -27.562 -25.016 1 53.38 180 ALA B N 1
ATOM 5626 C CA . ALA B 1 180 ? 5.992 -28.812 -25.359 1 53.38 180 ALA B CA 1
ATOM 5627 C C . ALA B 1 180 ? 5.445 -29.406 -26.656 1 53.38 180 ALA B C 1
ATOM 5629 O O . ALA B 1 180 ? 4.234 -29.422 -26.875 1 53.38 180 ALA B O 1
ATOM 5630 N N . SER B 1 181 ? 6.344 -29.469 -27.719 1 48.12 181 SER B N 1
ATOM 5631 C CA . SER B 1 181 ? 6.055 -30.062 -29.031 1 48.12 181 SER B CA 1
ATOM 5632 C C . SER B 1 181 ? 5.609 -31.516 -28.891 1 48.12 181 SER B C 1
ATOM 5634 O O . SER B 1 181 ? 5.031 -32.062 -29.828 1 48.12 181 SER B O 1
ATOM 5636 N N . LEU B 1 182 ? 6.055 -32.156 -27.859 1 49.38 182 LEU B N 1
ATOM 5637 C CA . LEU B 1 182 ? 5.711 -33.562 -27.797 1 49.38 182 LEU B CA 1
ATOM 5638 C C . LEU B 1 182 ? 4.289 -33.75 -27.281 1 49.38 182 LEU B C 1
ATOM 5640 O O . LEU B 1 182 ? 3.869 -33.094 -26.344 1 49.38 182 LEU B O 1
ATOM 5644 N N . PRO B 1 183 ? 3.535 -34.5 -27.984 1 51.12 183 PRO B N 1
ATOM 5645 C CA . PRO B 1 183 ? 2.146 -34.781 -27.609 1 51.12 183 PRO B CA 1
ATOM 5646 C C . PRO B 1 183 ? 1.991 -35.156 -26.141 1 51.12 183 PRO B C 1
ATOM 5648 O O . PRO B 1 183 ? 0.947 -34.906 -25.531 1 51.12 183 PRO B O 1
ATOM 5651 N N . THR B 1 184 ? 3 -35.75 -25.531 1 57.66 184 THR B N 1
ATOM 5652 C CA . THR B 1 184 ? 2.869 -36.25 -24.172 1 57.66 184 THR B CA 1
ATOM 5653 C C . THR B 1 184 ? 3.51 -35.312 -23.172 1 57.66 184 THR B C 1
ATOM 5655 O O . THR B 1 184 ? 3.414 -35.5 -21.953 1 57.66 184 THR B O 1
ATOM 5658 N N . ALA B 1 185 ? 3.98 -34.219 -23.594 1 74.56 185 ALA B N 1
ATOM 5659 C CA . ALA B 1 185 ? 4.734 -33.406 -22.641 1 74.56 185 ALA B CA 1
ATOM 5660 C C . ALA B 1 185 ? 3.848 -32.312 -22.016 1 74.56 185 ALA B C 1
ATOM 5662 O O . ALA B 1 185 ? 3.016 -31.719 -22.703 1 74.56 185 ALA B O 1
ATOM 5663 N N . ALA B 1 186 ? 3.9 -32.375 -20.688 1 86 186 ALA B N 1
ATOM 5664 C CA . ALA B 1 186 ? 3.178 -31.344 -19.938 1 86 186 ALA B CA 1
ATOM 5665 C C . ALA B 1 186 ? 3.873 -30 -20.047 1 86 186 ALA B C 1
ATOM 5667 O O . ALA B 1 186 ? 5.09 -29.922 -20.234 1 86 186 ALA B O 1
ATOM 5668 N N . SER B 1 187 ? 3.055 -29.016 -20.094 1 89.25 187 SER B N 1
ATOM 5669 C CA . SER B 1 187 ? 3.605 -27.656 -20.094 1 89.25 187 SER B CA 1
ATOM 5670 C C . SER B 1 187 ? 4.184 -27.297 -18.719 1 89.25 187 SER B C 1
ATOM 5672 O O . SER B 1 187 ? 5.227 -26.656 -18.641 1 89.25 187 SER B O 1
ATOM 5674 N N . ILE B 1 188 ? 3.508 -27.734 -17.703 1 95.25 188 ILE B N 1
ATOM 5675 C CA . ILE B 1 188 ? 3.895 -27.469 -16.328 1 95.25 188 ILE B CA 1
ATOM 5676 C C . ILE B 1 188 ? 3.764 -28.75 -15.5 1 95.25 188 ILE B C 1
ATOM 5678 O O . ILE B 1 188 ? 2.787 -29.5 -15.641 1 95.25 188 ILE B O 1
ATOM 5682 N N . ASN B 1 189 ? 4.738 -29.094 -14.797 1 97.12 189 ASN B N 1
ATOM 5683 C CA . ASN B 1 189 ? 4.637 -30.125 -13.766 1 97.12 189 ASN B CA 1
ATOM 5684 C C . ASN B 1 189 ? 4.438 -29.516 -12.383 1 97.12 189 ASN B C 1
ATOM 5686 O O . ASN B 1 189 ? 5.328 -28.844 -11.859 1 97.12 189 ASN B O 1
ATOM 5690 N N . ILE B 1 190 ? 3.303 -29.734 -11.797 1 98.06 190 ILE B N 1
ATOM 5691 C CA . ILE B 1 190 ? 3.035 -29.297 -10.43 1 98.06 190 ILE B CA 1
ATOM 5692 C C . ILE B 1 190 ? 3.625 -30.297 -9.438 1 98.06 190 ILE B C 1
ATOM 5694 O O . ILE B 1 190 ? 3.35 -31.484 -9.516 1 98.06 190 ILE B O 1
ATOM 5698 N N . VAL B 1 191 ? 4.469 -29.812 -8.555 1 97.88 191 VAL B N 1
ATOM 5699 C CA . VAL B 1 191 ? 5.078 -30.656 -7.527 1 97.88 191 VAL B CA 1
ATOM 5700 C C . VAL B 1 191 ? 4.523 -30.266 -6.156 1 97.88 191 VAL B C 1
ATOM 5702 O O . VAL B 1 191 ? 4.629 -29.125 -5.734 1 97.88 191 VAL B O 1
ATOM 5705 N N . MET B 1 192 ? 4.008 -31.234 -5.465 1 96.62 192 MET B N 1
ATOM 5706 C CA . MET B 1 192 ? 3.254 -30.953 -4.246 1 96.62 192 MET B CA 1
ATOM 5707 C C . MET B 1 192 ? 3.637 -31.922 -3.131 1 96.62 192 MET B C 1
ATOM 5709 O O . MET B 1 192 ? 3.504 -33.125 -3.289 1 96.62 192 MET B O 1
ATOM 5713 N N . PRO B 1 193 ? 4.152 -31.406 -2.002 1 94.25 193 PRO B N 1
ATOM 5714 C CA . PRO B 1 193 ? 4.363 -32.25 -0.826 1 94.25 193 PRO B CA 1
ATOM 5715 C C . PRO B 1 193 ? 3.064 -32.562 -0.085 1 94.25 193 PRO B C 1
ATOM 5717 O O . PRO B 1 193 ? 2.186 -31.703 0.018 1 94.25 193 PRO B O 1
ATOM 5720 N N . LEU B 1 194 ? 2.99 -33.781 0.406 1 95.06 194 LEU B N 1
ATOM 5721 C CA . LEU B 1 194 ? 1.752 -34.188 1.07 1 95.06 194 LEU B CA 1
ATOM 5722 C C . LEU B 1 194 ? 2.029 -35.156 2.211 1 95.06 194 LEU B C 1
ATOM 5724 O O . LEU B 1 194 ? 2.885 -36.031 2.09 1 95.06 194 LEU B O 1
ATOM 5728 N N . GLU B 1 195 ? 1.467 -34.969 3.227 1 92.25 195 GLU B N 1
ATOM 5729 C CA . GLU B 1 195 ? 1.337 -35.906 4.34 1 92.25 195 GLU B CA 1
ATOM 5730 C C . GLU B 1 195 ? -0.075 -35.875 4.918 1 92.25 195 GLU B C 1
ATOM 5732 O O . GLU B 1 195 ? -0.492 -34.875 5.508 1 92.25 195 GLU B O 1
ATOM 5737 N N . GLY B 1 196 ? -0.713 -36.969 4.691 1 91 196 GLY B N 1
ATOM 5738 C CA . GLY B 1 196 ? -2.113 -36.969 5.086 1 91 196 GLY B CA 1
ATOM 5739 C C . GLY B 1 196 ? -2.963 -36.031 4.266 1 91 196 GLY B C 1
ATOM 5740 O O . GLY B 1 196 ? -2.906 -36.031 3.033 1 91 196 GLY B O 1
ATOM 5741 N N . ARG B 1 197 ? -3.979 -35.375 4.832 1 92.31 197 ARG B N 1
ATOM 5742 C CA . ARG B 1 197 ? -4.816 -34.312 4.27 1 92.31 197 ARG B CA 1
ATOM 5743 C C . ARG B 1 197 ? -5.426 -34.75 2.939 1 92.31 197 ARG B C 1
ATOM 5745 O O . ARG B 1 197 ? -5.355 -34.031 1.948 1 92.31 197 ARG B O 1
ATOM 5752 N N . ILE B 1 198 ? -6.02 -35.906 2.955 1 94.81 198 ILE B N 1
ATOM 5753 C CA . ILE B 1 198 ? -6.578 -36.5 1.747 1 94.81 198 ILE B CA 1
ATOM 5754 C C . ILE B 1 198 ? -7.762 -35.688 1.257 1 94.81 198 ILE B C 1
ATOM 5756 O O . ILE B 1 198 ? -7.965 -35.531 0.05 1 94.81 198 ILE B O 1
ATOM 5760 N N . ASP B 1 199 ? -8.523 -35.125 2.17 1 94.25 199 ASP B N 1
ATOM 5761 C CA . ASP B 1 199 ? -9.656 -34.281 1.779 1 94.25 199 ASP B CA 1
ATOM 5762 C C . ASP B 1 199 ? -9.188 -33.031 1.052 1 94.25 199 ASP B C 1
ATOM 5764 O O . ASP B 1 199 ? -9.812 -32.594 0.083 1 94.25 199 ASP B O 1
ATOM 5768 N N . THR B 1 200 ? -8.117 -32.469 1.547 1 95.5 200 THR B N 1
ATOM 5769 C CA . THR B 1 200 ? -7.551 -31.297 0.898 1 95.5 200 THR B CA 1
ATOM 5770 C C . THR B 1 200 ? -7.031 -31.641 -0.494 1 95.5 200 THR B C 1
ATOM 5772 O O . THR B 1 200 ? -7.16 -30.844 -1.427 1 95.5 200 THR B O 1
ATOM 5775 N N . LEU B 1 201 ? -6.469 -32.844 -0.603 1 97.38 201 LEU B N 1
ATOM 5776 C CA . LEU B 1 201 ? -6.016 -33.312 -1.906 1 97.38 201 LEU B CA 1
ATOM 5777 C C . LEU B 1 201 ? -7.184 -33.406 -2.883 1 97.38 201 LEU B C 1
ATOM 5779 O O . LEU B 1 201 ? -7.062 -33.031 -4.043 1 97.38 201 LEU B O 1
ATOM 5783 N N . ARG B 1 202 ? -8.289 -33.938 -2.412 1 96.81 202 ARG B N 1
ATOM 5784 C CA . ARG B 1 202 ? -9.469 -34.062 -3.266 1 96.81 202 ARG B CA 1
ATOM 5785 C C . ARG B 1 202 ? -9.93 -32.688 -3.775 1 96.81 202 ARG B C 1
ATOM 5787 O O . ARG B 1 202 ? -10.25 -32.562 -4.957 1 96.81 202 ARG B O 1
ATOM 5794 N N . LEU B 1 203 ? -9.945 -31.75 -2.859 1 96.94 203 LEU B N 1
ATOM 5795 C CA . LEU B 1 203 ? -10.328 -30.391 -3.25 1 96.94 203 LEU B CA 1
ATOM 5796 C C . LEU B 1 203 ? -9.352 -29.828 -4.281 1 96.94 203 LEU B C 1
ATOM 5798 O O . LEU B 1 203 ? -9.766 -29.203 -5.258 1 96.94 203 LEU B O 1
ATOM 5802 N N . PHE B 1 204 ? -8.125 -30.078 -4.039 1 98 204 PHE B N 1
ATOM 5803 C CA . PHE B 1 204 ? -7.082 -29.641 -4.961 1 98 204 PHE B CA 1
ATOM 5804 C C . PHE B 1 204 ? -7.297 -30.234 -6.344 1 98 204 PHE B C 1
ATOM 5806 O O . PHE B 1 204 ? -7.219 -29.531 -7.352 1 98 204 PHE B O 1
ATOM 5813 N N . LEU B 1 205 ? -7.574 -31.5 -6.398 1 97.88 205 LEU B N 1
ATOM 5814 C CA . LEU B 1 205 ? -7.754 -32.219 -7.664 1 97.88 205 LEU B CA 1
ATOM 5815 C C . LEU B 1 205 ? -9.008 -31.719 -8.383 1 97.88 205 LEU B C 1
ATOM 5817 O O . LEU B 1 205 ? -9.031 -31.641 -9.609 1 97.88 205 LEU B O 1
ATOM 5821 N N . GLU B 1 206 ? -10.008 -31.391 -7.633 1 97 206 GLU B N 1
ATOM 5822 C CA . GLU B 1 206 ? -11.195 -30.797 -8.234 1 97 206 GLU B CA 1
ATOM 5823 C C . GLU B 1 206 ? -10.867 -29.453 -8.891 1 97 206 GLU B C 1
ATOM 5825 O O . GLU B 1 206 ? -11.32 -29.172 -10 1 97 206 GLU B O 1
ATOM 5830 N N . ASN B 1 207 ? -10.148 -28.641 -8.188 1 97.62 207 ASN B N 1
ATOM 5831 C CA . ASN B 1 207 ? -9.688 -27.375 -8.75 1 97.62 207 ASN B CA 1
ATOM 5832 C C . ASN B 1 207 ? -8.852 -27.594 -10.008 1 97.62 207 ASN B C 1
ATOM 5834 O O . ASN B 1 207 ? -9.055 -26.922 -11.016 1 97.62 207 ASN B O 1
ATOM 5838 N N . LEU B 1 208 ? -7.953 -28.562 -9.945 1 97.06 208 LEU B N 1
ATOM 5839 C CA . LEU B 1 208 ? -7.059 -28.844 -11.062 1 97.06 208 LEU B CA 1
ATOM 5840 C C . LEU B 1 208 ? -7.852 -29.281 -12.289 1 97.06 208 LEU B C 1
ATOM 5842 O O . LEU B 1 208 ? -7.551 -28.859 -13.406 1 97.06 208 LEU B O 1
ATOM 5846 N N . GLN B 1 209 ? -8.82 -30.078 -12.109 1 95.56 209 GLN B N 1
ATOM 5847 C CA . GLN B 1 209 ? -9.664 -30.531 -13.211 1 95.56 209 GLN B CA 1
ATOM 5848 C C . GLN B 1 209 ? -10.359 -29.359 -13.891 1 95.56 209 GLN B C 1
ATOM 5850 O O . GLN B 1 209 ? -10.414 -29.297 -15.125 1 95.56 209 GLN B O 1
ATOM 5855 N N . GLN B 1 210 ? -10.828 -28.469 -13.102 1 94.31 210 GLN B N 1
ATOM 5856 C CA . GLN B 1 210 ? -11.492 -27.297 -13.648 1 94.31 210 GLN B CA 1
ATOM 5857 C C . GLN B 1 210 ? -10.516 -26.422 -14.43 1 94.31 210 GLN B C 1
ATOM 5859 O O . GLN B 1 210 ? -10.836 -25.938 -15.523 1 94.31 210 GLN B O 1
ATOM 5864 N N . VAL B 1 211 ? -9.414 -26.266 -13.867 1 94.56 211 VAL B N 1
ATOM 5865 C CA . VAL B 1 211 ? -8.406 -25.391 -14.461 1 94.56 211 VAL B CA 1
ATOM 5866 C C . VAL B 1 211 ? -7.918 -26 -15.781 1 94.56 211 VAL B C 1
ATOM 5868 O O . VAL B 1 211 ? -7.672 -25.266 -16.75 1 94.56 211 VAL B O 1
ATOM 5871 N N . ILE B 1 212 ? -7.75 -27.297 -15.875 1 92.62 212 ILE B N 1
ATOM 5872 C CA . ILE B 1 212 ? -7.301 -27.969 -17.078 1 92.62 212 ILE B CA 1
ATOM 5873 C C . ILE B 1 212 ? -8.336 -27.797 -18.188 1 92.62 212 ILE B C 1
ATOM 5875 O O . ILE B 1 212 ? -7.984 -27.516 -19.344 1 92.62 212 ILE B O 1
ATOM 5879 N N . LYS B 1 213 ? -9.555 -27.859 -17.844 1 88.94 213 LYS B N 1
ATOM 5880 C CA . LYS B 1 213 ? -10.625 -27.672 -18.812 1 88.94 213 LYS B CA 1
ATOM 5881 C C . LYS B 1 213 ? -10.617 -26.25 -19.375 1 88.94 213 LYS B C 1
ATOM 5883 O O . LYS B 1 213 ? -10.836 -26.047 -20.562 1 88.94 213 LYS B O 1
ATOM 5888 N N . GLU B 1 214 ? -10.273 -25.359 -18.547 1 88.25 214 GLU B N 1
ATOM 5889 C CA . GLU B 1 214 ? -10.359 -23.953 -18.922 1 88.25 214 GLU B CA 1
ATOM 5890 C C . GLU B 1 214 ? -9.094 -23.5 -19.625 1 88.25 214 GLU B C 1
ATOM 5892 O O . GLU B 1 214 ? -9.141 -22.609 -20.484 1 88.25 214 GLU B O 1
ATOM 5897 N N . SER B 1 215 ? -7.949 -24.016 -19.25 1 85.62 215 SER B N 1
ATOM 5898 C CA . SER B 1 215 ? -6.672 -23.5 -19.734 1 85.62 215 SER B CA 1
ATOM 5899 C C . SER B 1 215 ? -6.273 -24.172 -21.047 1 85.62 215 SER B C 1
ATOM 5901 O O . SER B 1 215 ? -5.441 -23.656 -21.797 1 85.62 215 SER B O 1
ATOM 5903 N N . HIS B 1 216 ? -6.68 -25.375 -21.328 1 81.44 216 HIS B N 1
ATOM 5904 C CA . HIS B 1 216 ? -6.301 -26.188 -22.484 1 81.44 216 HIS B CA 1
ATOM 5905 C C . HIS B 1 216 ? -4.824 -26.562 -22.438 1 81.44 216 HIS B C 1
ATOM 5907 O O . HIS B 1 216 ? -4.168 -26.656 -23.484 1 81.44 216 HIS B O 1
ATOM 5913 N N . LEU B 1 217 ? -4.309 -26.625 -21.234 1 86.75 217 LEU B N 1
ATOM 5914 C CA . LEU B 1 217 ? -2.926 -27.031 -21.016 1 86.75 217 LEU B CA 1
ATOM 5915 C C . LEU B 1 217 ? -2.859 -28.5 -20.594 1 86.75 217 LEU B C 1
ATOM 5917 O O . LEU B 1 217 ? -3.76 -29 -19.922 1 86.75 217 LEU B O 1
ATOM 5921 N N . HIS B 1 218 ? -1.846 -29.109 -21.109 1 90.56 218 HIS B N 1
ATOM 5922 C CA . HIS B 1 218 ? -1.481 -30.406 -20.562 1 90.56 218 HIS B CA 1
ATOM 5923 C C . HIS B 1 218 ? -0.616 -30.25 -19.312 1 90.56 218 HIS B C 1
ATOM 5925 O O . HIS B 1 218 ? 0.444 -29.625 -19.359 1 90.56 218 HIS B O 1
ATOM 5931 N N . LEU B 1 219 ? -1.131 -30.828 -18.219 1 94.19 219 LEU B N 1
ATOM 5932 C CA . LEU B 1 219 ? -0.45 -30.594 -16.953 1 94.19 219 LEU B CA 1
ATOM 5933 C C . LEU B 1 219 ? 0.042 -31.906 -16.344 1 94.19 219 LEU B C 1
ATOM 5935 O O . LEU B 1 219 ? -0.503 -32.969 -16.625 1 94.19 219 LEU B O 1
ATOM 5939 N N . GLY B 1 220 ? 1.106 -31.781 -15.688 1 96.06 220 GLY B N 1
ATOM 5940 C CA . GLY B 1 220 ? 1.573 -32.844 -14.805 1 96.06 220 GLY B CA 1
ATOM 5941 C C . GLY B 1 220 ? 1.358 -32.531 -13.336 1 96.06 220 GLY B C 1
ATOM 5942 O O . GLY B 1 220 ? 1.331 -31.359 -12.938 1 96.06 220 GLY B O 1
ATOM 5943 N N . LEU B 1 221 ? 1.153 -33.594 -12.555 1 97.75 221 LEU B N 1
ATOM 5944 C CA . LEU B 1 221 ? 1.099 -33.5 -11.102 1 97.75 221 LEU B CA 1
ATOM 5945 C C . LEU B 1 221 ? 1.967 -34.562 -10.438 1 97.75 221 LEU B C 1
ATOM 5947 O O . LEU B 1 221 ? 1.713 -35.75 -10.586 1 97.75 221 LEU B O 1
ATOM 5951 N N . THR B 1 222 ? 3.008 -34.125 -9.789 1 98.06 222 THR B N 1
ATOM 5952 C CA . THR B 1 222 ? 3.832 -35 -8.969 1 98.06 222 THR B CA 1
ATOM 5953 C C . THR B 1 222 ? 3.516 -34.812 -7.488 1 98.06 222 THR B C 1
ATOM 5955 O O . THR B 1 222 ? 3.777 -33.75 -6.926 1 98.06 222 THR B O 1
ATOM 5958 N N . VAL B 1 223 ? 2.941 -35.844 -6.879 1 98 223 VAL B N 1
ATOM 5959 C CA . VAL B 1 223 ? 2.66 -35.812 -5.445 1 98 223 VAL B CA 1
ATOM 5960 C C . VAL B 1 223 ? 3.766 -36.562 -4.691 1 98 223 VAL B C 1
ATOM 5962 O O . VAL B 1 223 ? 4.027 -37.75 -4.949 1 98 223 VAL B O 1
ATOM 5965 N N . VAL B 1 224 ? 4.457 -35.812 -3.861 1 96.62 224 VAL B N 1
ATOM 5966 C CA . VAL B 1 224 ? 5.473 -36.406 -2.998 1 96.62 224 VAL B CA 1
ATOM 5967 C C . VAL B 1 224 ? 4.887 -36.656 -1.608 1 96.62 224 VAL B C 1
ATOM 5969 O O . VAL B 1 224 ? 4.727 -35.719 -0.82 1 96.62 224 VAL B O 1
ATOM 5972 N N . TYR B 1 225 ? 4.672 -37.938 -1.305 1 95.62 225 TYR B N 1
ATOM 5973 C CA . TYR B 1 225 ? 3.939 -38.312 -0.099 1 95.62 225 TYR B CA 1
ATOM 5974 C C . TYR B 1 225 ? 4.883 -38.844 0.968 1 95.62 225 TYR B C 1
ATOM 5976 O O . TYR B 1 225 ? 5.715 -39.688 0.689 1 95.62 225 TYR B O 1
ATOM 5984 N N . PHE B 1 226 ? 4.812 -38.25 2.152 1 91.5 226 PHE B N 1
ATOM 5985 C CA . PHE B 1 226 ? 5.512 -38.781 3.305 1 91.5 226 PHE B CA 1
ATOM 5986 C C . PHE B 1 226 ? 4.672 -39.875 3.986 1 91.5 226 PHE B C 1
ATOM 5988 O O . PHE B 1 226 ? 3.555 -39.594 4.434 1 91.5 226 PHE B O 1
ATOM 5995 N N . GLU B 1 227 ? 5.238 -41.031 4.062 1 88 227 GLU B N 1
ATOM 5996 C CA . GLU B 1 227 ? 4.492 -42.188 4.543 1 88 227 GLU B CA 1
ATOM 5997 C C . GLU B 1 227 ? 3.979 -41.969 5.965 1 88 227 GLU B C 1
ATOM 5999 O O . GLU B 1 227 ? 4.758 -41.656 6.867 1 88 227 GLU B O 1
ATOM 6004 N N . ASP B 1 228 ? 2.688 -42.031 6.051 1 82.62 228 ASP B N 1
ATOM 6005 C CA . ASP B 1 228 ? 2.055 -41.875 7.359 1 82.62 228 ASP B CA 1
ATOM 6006 C C . ASP B 1 228 ? 1.002 -42.969 7.59 1 82.62 228 ASP B C 1
ATOM 6008 O O . ASP B 1 228 ? 0.144 -42.812 8.461 1 82.62 228 ASP B O 1
ATOM 6012 N N . GLY B 1 229 ? 0.99 -43.969 6.762 1 84.12 229 GLY B N 1
ATOM 6013 C CA . GLY B 1 229 ? 0.019 -45.062 6.863 1 84.12 229 GLY B CA 1
ATOM 6014 C C . GLY B 1 229 ? -1.175 -44.875 5.945 1 84.12 229 GLY B C 1
ATOM 6015 O O . GLY B 1 229 ? -1.997 -45.781 5.797 1 84.12 229 GLY B O 1
ATOM 6016 N N . LYS B 1 230 ? -1.294 -43.75 5.285 1 88.62 230 LYS B N 1
ATOM 6017 C CA . LYS B 1 230 ? -2.451 -43.438 4.441 1 88.62 230 LYS B CA 1
ATOM 6018 C C . LYS B 1 230 ? -2.037 -43.281 2.986 1 88.62 230 LYS B C 1
ATOM 6020 O O . LYS B 1 230 ? -2.762 -42.656 2.201 1 88.62 230 LYS B O 1
ATOM 6025 N N . SER B 1 231 ? -0.928 -43.75 2.652 1 91.81 231 SER B N 1
ATOM 6026 C CA . SER B 1 231 ? -0.379 -43.5 1.321 1 91.81 231 SER B CA 1
ATOM 6027 C C . SER B 1 231 ? -1.255 -44.156 0.245 1 91.81 231 SER B C 1
ATOM 6029 O O . SER B 1 231 ? -1.395 -43.594 -0.851 1 91.81 231 SER B O 1
ATOM 6031 N N . GLU B 1 232 ? -1.882 -45.219 0.549 1 93.75 232 GLU B N 1
ATOM 6032 C CA . GLU B 1 232 ? -2.705 -45.906 -0.447 1 93.75 232 GLU B CA 1
ATOM 6033 C C . GLU B 1 232 ? -3.945 -45.094 -0.791 1 93.75 232 GLU B C 1
ATOM 6035 O O . GLU B 1 232 ? -4.367 -45.031 -1.948 1 93.75 232 GLU B O 1
ATOM 6040 N N . ALA B 1 233 ? -4.5 -44.531 0.189 1 94.69 233 ALA B N 1
ATOM 6041 C CA . ALA B 1 233 ? -5.66 -43.656 -0.053 1 94.69 233 ALA B CA 1
ATOM 6042 C C . ALA B 1 233 ? -5.297 -42.5 -0.954 1 94.69 233 ALA B C 1
ATOM 6044 O O . ALA B 1 233 ? -6.055 -42.156 -1.861 1 94.69 233 ALA B O 1
ATOM 6045 N N . ALA B 1 234 ? -4.191 -41.875 -0.687 1 95.69 234 ALA B N 1
ATOM 6046 C CA . ALA B 1 234 ? -3.715 -40.75 -1.497 1 95.69 234 ALA B CA 1
ATOM 6047 C C . ALA B 1 234 ? -3.441 -41.188 -2.934 1 95.69 234 ALA B C 1
ATOM 6049 O O . ALA B 1 234 ? -3.838 -40.5 -3.883 1 95.69 234 ALA B O 1
ATOM 6050 N N . ARG B 1 235 ? -2.83 -42.312 -3.078 1 96 235 ARG B N 1
ATOM 6051 C CA . ARG B 1 235 ? -2.504 -42.875 -4.395 1 96 235 ARG B CA 1
ATOM 6052 C C . ARG B 1 235 ? -3.768 -43.156 -5.199 1 96 235 ARG B C 1
ATOM 6054 O O . ARG B 1 235 ? -3.854 -42.781 -6.375 1 96 235 ARG B O 1
ATOM 6061 N N . THR B 1 236 ? -4.691 -43.75 -4.535 1 96.5 236 THR B N 1
ATOM 6062 C CA . THR B 1 236 ? -5.949 -44.094 -5.191 1 96.5 236 THR B CA 1
ATOM 6063 C C . THR B 1 236 ? -6.68 -42.812 -5.633 1 96.5 236 THR B C 1
ATOM 6065 O O . THR B 1 236 ? -7.211 -42.75 -6.742 1 96.5 236 THR B O 1
ATOM 6068 N N . THR B 1 237 ? -6.715 -41.875 -4.738 1 96.38 237 THR B N 1
ATOM 6069 C CA . THR B 1 237 ? -7.352 -40.594 -5.051 1 96.38 237 THR B CA 1
ATOM 6070 C C . THR B 1 237 ? -6.703 -39.969 -6.273 1 96.38 237 THR B C 1
ATOM 6072 O O . THR B 1 237 ? -7.398 -39.469 -7.16 1 96.38 237 THR B O 1
ATOM 6075 N N . LEU B 1 238 ? -5.438 -39.969 -6.312 1 96.62 238 LEU B N 1
ATOM 6076 C CA . LEU B 1 238 ? -4.68 -39.406 -7.426 1 96.62 238 LEU B CA 1
ATOM 6077 C C . LEU B 1 238 ? -4.977 -40.156 -8.719 1 96.62 238 LEU B C 1
ATOM 6079 O O . LEU B 1 238 ? -5.207 -39.531 -9.766 1 96.62 238 LEU B O 1
ATOM 6083 N N . GLN B 1 239 ? -4.996 -41.438 -8.711 1 95.25 239 GLN B N 1
ATOM 6084 C CA . GLN B 1 239 ? -5.234 -42.281 -9.883 1 95.25 239 GLN B CA 1
ATOM 6085 C C . GLN B 1 239 ? -6.645 -42.062 -10.43 1 95.25 239 GLN B C 1
ATOM 6087 O O . GLN B 1 239 ? -6.848 -42.031 -11.648 1 95.25 239 GLN B O 1
ATOM 6092 N N . GLU B 1 240 ? -7.5 -41.969 -9.547 1 95.19 240 GLU B N 1
ATOM 6093 C CA . GLU B 1 240 ? -8.875 -41.719 -9.953 1 95.19 240 GLU B CA 1
ATOM 6094 C C . GLU B 1 240 ? -9.008 -40.375 -10.68 1 95.19 240 GLU B C 1
ATOM 6096 O O . GLU B 1 240 ? -9.672 -40.281 -11.711 1 95.19 240 GLU B O 1
ATOM 6101 N N . ALA B 1 241 ? -8.406 -39.375 -10.094 1 94.31 241 ALA B N 1
ATOM 6102 C CA . ALA B 1 241 ? -8.445 -38.062 -10.711 1 94.31 241 ALA B CA 1
ATOM 6103 C C . ALA B 1 241 ? -7.797 -38.094 -12.094 1 94.31 241 ALA B C 1
ATOM 6105 O O . ALA B 1 241 ? -8.32 -37.5 -13.039 1 94.31 241 ALA B O 1
ATOM 6106 N N . ALA B 1 242 ? -6.699 -38.75 -12.227 1 93.69 242 ALA B N 1
ATOM 6107 C CA . ALA B 1 242 ? -5.977 -38.844 -13.492 1 93.69 242 ALA B CA 1
ATOM 6108 C C . ALA B 1 242 ? -6.812 -39.562 -14.547 1 93.69 242 ALA B C 1
ATOM 6110 O O . ALA B 1 242 ? -6.805 -39.156 -15.719 1 93.69 242 ALA B O 1
ATOM 6111 N N . SER B 1 243 ? -7.512 -40.531 -14.156 1 94.44 243 SER B N 1
ATOM 6112 C CA . SER B 1 243 ? -8.32 -41.312 -15.086 1 94.44 243 SER B CA 1
ATOM 6113 C C . SER B 1 243 ? -9.477 -40.469 -15.641 1 94.44 243 SER B C 1
ATOM 6115 O O . SER B 1 243 ? -9.914 -40.688 -16.766 1 94.44 243 SER B O 1
ATOM 6117 N N . HIS B 1 244 ? -9.836 -39.5 -14.93 1 93.38 244 HIS B N 1
ATOM 6118 C CA . HIS B 1 244 ? -10.977 -38.688 -15.336 1 93.38 244 HIS B CA 1
ATOM 6119 C C . HIS B 1 244 ? -10.531 -37.406 -16.016 1 93.38 244 HIS B C 1
ATOM 6121 O O . HIS B 1 244 ? -11.367 -36.594 -16.438 1 93.38 244 HIS B O 1
ATOM 6127 N N . THR B 1 245 ? -9.242 -37.281 -16.078 1 93.25 245 THR B N 1
ATOM 6128 C CA . THR B 1 245 ? -8.719 -36.031 -16.641 1 93.25 245 THR B CA 1
ATOM 6129 C C . THR B 1 245 ? -7.648 -36.344 -17.688 1 93.25 245 THR B C 1
ATOM 6131 O O . THR B 1 245 ? -6.453 -36.344 -17.375 1 93.25 245 THR B O 1
ATOM 6134 N N . PRO B 1 246 ? -7.984 -36.5 -18.953 1 87.62 246 PRO B N 1
ATOM 6135 C CA . PRO B 1 246 ? -7.051 -36.938 -19.984 1 87.62 246 PRO B CA 1
ATOM 6136 C C . PRO B 1 246 ? -5.836 -36 -20.109 1 87.62 246 PRO B C 1
ATOM 6138 O O . PRO B 1 246 ? -4.742 -36.469 -20.453 1 87.62 246 PRO B O 1
ATOM 6141 N N . ASP B 1 247 ? -5.938 -34.75 -19.906 1 89.44 247 ASP B N 1
ATOM 6142 C CA . ASP B 1 247 ? -4.836 -33.812 -20.062 1 89.44 247 ASP B CA 1
ATOM 6143 C C . ASP B 1 247 ? -4.043 -33.656 -18.781 1 89.44 247 ASP B C 1
ATOM 6145 O O . ASP B 1 247 ? -3.355 -32.656 -18.578 1 89.44 247 ASP B O 1
ATOM 6149 N N . LEU B 1 248 ? -4.082 -34.781 -17.922 1 94.31 248 LEU B N 1
ATOM 6150 C CA . LEU B 1 248 ? -3.348 -34.781 -16.672 1 94.31 248 LEU B CA 1
ATOM 6151 C C . LEU B 1 248 ? -2.473 -36.031 -16.562 1 94.31 248 LEU B C 1
ATOM 6153 O O . LEU B 1 248 ? -2.965 -37.156 -16.688 1 94.31 248 LEU B O 1
ATOM 6157 N N . VAL B 1 249 ? -1.2 -35.812 -16.469 1 94.5 249 VAL B N 1
ATOM 6158 C CA . VAL B 1 249 ? -0.271 -36.906 -16.172 1 94.5 249 VAL B CA 1
ATOM 6159 C C . VAL B 1 249 ? 0.171 -36.812 -14.711 1 94.5 249 VAL B C 1
ATOM 6161 O O . VAL B 1 249 ? 0.509 -35.719 -14.219 1 94.5 249 VAL B O 1
ATOM 6164 N N . THR B 1 250 ? 0.097 -37.938 -14.008 1 96.12 250 THR B N 1
ATOM 6165 C CA . THR B 1 250 ? 0.402 -37.875 -12.578 1 96.12 250 THR B CA 1
ATOM 6166 C C . THR B 1 250 ? 1.579 -38.812 -12.242 1 96.12 250 THR B C 1
ATOM 6168 O O . THR B 1 250 ? 1.875 -39.75 -12.984 1 96.12 250 THR B O 1
ATOM 6171 N N . HIS B 1 251 ? 2.289 -38.469 -11.273 1 96.88 251 HIS B N 1
ATOM 6172 C CA . HIS B 1 251 ? 3.342 -39.281 -10.664 1 96.88 251 HIS B CA 1
ATOM 6173 C C . HIS B 1 251 ? 3.25 -39.25 -9.141 1 96.88 251 HIS B C 1
ATOM 6175 O O . HIS B 1 251 ? 3.115 -38.156 -8.547 1 96.88 251 HIS B O 1
ATOM 6181 N N . PHE B 1 252 ? 3.189 -40.438 -8.516 1 97.19 252 PHE B N 1
ATOM 6182 C CA . PHE B 1 252 ? 3.139 -40.562 -7.062 1 97.19 252 PHE B CA 1
ATOM 6183 C C . PHE B 1 252 ? 4.473 -41.062 -6.52 1 97.19 252 PHE B C 1
ATOM 6185 O O . PHE B 1 252 ? 4.898 -42.156 -6.82 1 97.19 252 PHE B O 1
ATOM 6192 N N . LEU B 1 253 ? 5.188 -40.188 -5.73 1 96.12 253 LEU B N 1
ATOM 6193 C CA . LEU B 1 253 ? 6.457 -40.531 -5.09 1 96.12 253 LEU B CA 1
ATOM 6194 C C . LEU B 1 253 ? 6.27 -40.719 -3.592 1 96.12 253 LEU B C 1
ATOM 6196 O O . LEU B 1 253 ? 5.824 -39.812 -2.887 1 96.12 253 LEU B O 1
ATOM 6200 N N . LEU B 1 254 ? 6.594 -41.938 -3.125 1 94.44 254 LEU B N 1
ATOM 6201 C CA . LEU B 1 254 ? 6.496 -42.25 -1.703 1 94.44 254 LEU B CA 1
ATOM 6202 C C . LEU B 1 254 ? 7.859 -42.125 -1.026 1 94.44 254 LEU B C 1
ATOM 6204 O O . LEU B 1 254 ? 8.828 -42.75 -1.451 1 94.44 254 LEU B O 1
ATOM 6208 N N . LEU B 1 255 ? 7.902 -41.188 -0.1 1 90.31 255 LEU B N 1
ATOM 6209 C CA . LEU B 1 255 ? 9.117 -41.031 0.689 1 90.31 255 LEU B CA 1
ATOM 6210 C C . LEU B 1 255 ? 8.992 -41.75 2.023 1 90.31 255 LEU B C 1
ATOM 6212 O O . LEU B 1 255 ? 7.918 -41.75 2.631 1 90.31 255 LEU B O 1
ATOM 6216 N N . GLN B 1 256 ? 10.031 -42.5 2.33 1 80.75 256 GLN B N 1
ATOM 6217 C CA . GLN B 1 256 ? 10.023 -43.312 3.551 1 80.75 256 GLN B CA 1
ATOM 6218 C C . GLN B 1 256 ? 10.039 -42.406 4.789 1 80.75 256 GLN B C 1
ATOM 6220 O O . GLN B 1 256 ? 10.5 -41.281 4.734 1 80.75 256 GLN B O 1
ATOM 6225 N N . PRO B 1 257 ? 9.602 -43.312 5.902 1 64.88 257 PRO B N 1
ATOM 6226 C CA . PRO B 1 257 ? 9.078 -42.719 7.133 1 64.88 257 PRO B CA 1
ATOM 6227 C C . PRO B 1 257 ? 10.055 -41.75 7.785 1 64.88 257 PRO B C 1
ATOM 6229 O O . PRO B 1 257 ? 11.25 -42.031 7.883 1 64.88 257 PRO B O 1
ATOM 6232 N N . GLN B 1 258 ? 9.961 -40.531 7.613 1 71.06 258 GLN B N 1
ATOM 6233 C CA . GLN B 1 258 ? 10.68 -39.5 8.32 1 71.06 258 GLN B CA 1
ATOM 6234 C C . GLN B 1 258 ? 9.766 -38.312 8.609 1 71.06 258 GLN B C 1
ATOM 6236 O O . GLN B 1 258 ? 8.586 -38.312 8.242 1 71.06 258 GLN B O 1
ATOM 6241 N N . GLN B 1 259 ? 10.133 -37.562 9.5 1 78.19 259 GLN B N 1
ATOM 6242 C CA . GLN B 1 259 ? 9.445 -36.281 9.773 1 78.19 259 GLN B CA 1
ATOM 6243 C C . GLN B 1 259 ? 9.211 -35.5 8.492 1 78.19 259 GLN B C 1
ATOM 6245 O O . GLN B 1 259 ? 10.086 -35.469 7.617 1 78.19 259 GLN B O 1
ATOM 6250 N N . PHE B 1 260 ? 8.023 -35.125 8.328 1 84.44 260 PHE B N 1
ATOM 6251 C CA . PHE B 1 260 ? 7.645 -34.344 7.16 1 84.44 260 PHE B CA 1
ATOM 6252 C C . PHE B 1 260 ? 8.625 -33.219 6.934 1 84.44 260 PHE B C 1
ATOM 6254 O O . PHE B 1 260 ? 8.953 -32.469 7.863 1 84.44 260 PHE B O 1
ATOM 6261 N N . SER B 1 261 ? 9.117 -33.125 5.82 1 84.25 261 SER B N 1
ATOM 6262 C CA . SER B 1 261 ? 9.977 -32.031 5.371 1 84.25 261 SER B CA 1
ATOM 6263 C C . SER B 1 261 ? 9.539 -31.516 4.008 1 84.25 261 SER B C 1
ATOM 6265 O O . SER B 1 261 ? 9.711 -32.188 2.992 1 84.25 261 SER B O 1
ATOM 6267 N N . ARG B 1 262 ? 9.055 -30.328 4.008 1 87.75 262 ARG B N 1
ATOM 6268 C CA . ARG B 1 262 ? 8.594 -29.703 2.771 1 87.75 262 ARG B CA 1
ATOM 6269 C C . ARG B 1 262 ? 9.75 -29.516 1.795 1 87.75 262 ARG B C 1
ATOM 6271 O O . ARG B 1 262 ? 9.609 -29.781 0.598 1 87.75 262 ARG B O 1
ATOM 6278 N N . SER B 1 263 ? 10.891 -29.125 2.307 1 86.56 263 SER B N 1
ATOM 6279 C CA . SER B 1 263 ? 12.062 -28.875 1.474 1 86.56 263 SER B CA 1
ATOM 6280 C C . SER B 1 263 ? 12.539 -30.156 0.792 1 86.56 263 SER B C 1
ATOM 6282 O O . SER B 1 263 ? 12.844 -30.156 -0.403 1 86.56 263 SER B O 1
ATOM 6284 N N . ARG B 1 264 ? 12.594 -31.188 1.547 1 88.62 264 ARG B N 1
ATOM 6285 C CA . ARG B 1 264 ? 13.016 -32.469 0.988 1 88.62 264 ARG B CA 1
ATOM 6286 C C . ARG B 1 264 ? 12.023 -32.969 -0.062 1 88.62 264 ARG B C 1
ATOM 6288 O O . ARG B 1 264 ? 12.422 -33.438 -1.123 1 88.62 264 ARG B O 1
ATOM 6295 N N . ALA B 1 265 ? 10.789 -32.812 0.229 1 91.5 265 ALA B N 1
ATOM 6296 C CA . ALA B 1 265 ? 9.75 -33.281 -0.685 1 91.5 265 ALA B CA 1
ATOM 6297 C C . ALA B 1 265 ? 9.836 -32.562 -2.023 1 91.5 265 ALA B C 1
ATOM 6299 O O . ALA B 1 265 ? 9.789 -33.188 -3.082 1 91.5 265 ALA B O 1
ATOM 6300 N N . LEU B 1 266 ? 9.953 -31.281 -1.979 1 92.69 266 LEU B N 1
ATOM 6301 C CA . LEU B 1 266 ? 9.977 -30.484 -3.201 1 92.69 266 LEU B CA 1
ATOM 6302 C C . LEU B 1 266 ? 11.242 -30.766 -4.008 1 92.69 266 LEU B C 1
ATOM 6304 O O . LEU B 1 266 ? 11.188 -30.891 -5.234 1 92.69 266 LEU B O 1
ATOM 6308 N N . LYS B 1 267 ? 12.352 -30.844 -3.268 1 92.25 267 LYS B N 1
ATOM 6309 C CA . LYS B 1 267 ? 13.602 -31.141 -3.965 1 92.25 267 LYS B CA 1
ATOM 6310 C C . LYS B 1 267 ? 13.531 -32.5 -4.652 1 92.25 267 LYS B C 1
ATOM 6312 O O . LYS B 1 267 ? 13.781 -32.594 -5.855 1 92.25 267 LYS B O 1
ATOM 6317 N N . GLU B 1 268 ? 13.156 -33.531 -3.936 1 93.88 268 GLU B N 1
ATOM 6318 C CA . GLU B 1 268 ? 13.078 -34.875 -4.496 1 93.88 268 GLU B CA 1
ATOM 6319 C C . GLU B 1 268 ? 11.984 -34.969 -5.555 1 93.88 268 GLU B C 1
ATOM 6321 O O . GLU B 1 268 ? 12.125 -35.719 -6.535 1 93.88 268 GLU B O 1
ATOM 6326 N N . GLY B 1 269 ? 10.906 -34.25 -5.285 1 96.12 269 GLY B N 1
ATOM 6327 C CA . GLY B 1 269 ? 9.82 -34.219 -6.258 1 96.12 269 GLY B CA 1
ATOM 6328 C C . GLY B 1 269 ? 10.258 -33.719 -7.621 1 96.12 269 GLY B C 1
ATOM 6329 O O . GLY B 1 269 ? 9.867 -34.281 -8.648 1 96.12 269 GLY B O 1
ATOM 6330 N N . VAL B 1 270 ? 11.047 -32.719 -7.652 1 96.25 270 VAL B N 1
ATOM 6331 C CA . VAL B 1 270 ? 11.523 -32.156 -8.914 1 96.25 270 VAL B CA 1
ATOM 6332 C C . VAL B 1 270 ? 12.562 -33.094 -9.531 1 96.25 270 VAL B C 1
ATOM 6334 O O . VAL B 1 270 ? 12.516 -33.375 -10.734 1 96.25 270 VAL B O 1
ATOM 6337 N N . GLU B 1 271 ? 13.414 -33.656 -8.758 1 95.62 271 GLU B N 1
ATOM 6338 C CA . GLU B 1 271 ? 14.547 -34.438 -9.234 1 95.62 271 GLU B CA 1
ATOM 6339 C C . GLU B 1 271 ? 14.086 -35.812 -9.734 1 95.62 271 GLU B C 1
ATOM 6341 O O . GLU B 1 271 ? 14.609 -36.312 -10.727 1 95.62 271 GLU B O 1
ATOM 6346 N N . LYS B 1 272 ? 13.102 -36.375 -9.109 1 95.81 272 LYS B N 1
ATOM 6347 C CA . LYS B 1 272 ? 12.789 -37.781 -9.352 1 95.81 272 LYS B CA 1
ATOM 6348 C C . LYS B 1 272 ? 11.5 -37.906 -10.156 1 95.81 272 LYS B C 1
ATOM 6350 O O . LYS B 1 272 ? 11.133 -39.031 -10.562 1 95.81 272 LYS B O 1
ATOM 6355 N N . SER B 1 273 ? 10.805 -36.812 -10.312 1 96.06 273 SER B N 1
ATOM 6356 C CA . SER B 1 273 ? 9.555 -36.906 -11.055 1 96.06 273 SER B CA 1
ATOM 6357 C C . SER B 1 273 ? 9.773 -37.5 -12.445 1 96.06 273 SER B C 1
ATOM 6359 O O . SER B 1 273 ? 10.758 -37.156 -13.117 1 96.06 273 SER B O 1
ATOM 6361 N N . ASN B 1 274 ? 8.852 -38.312 -12.922 1 94 274 ASN B N 1
ATOM 6362 C CA . ASN B 1 274 ? 8.898 -38.875 -14.273 1 94 274 ASN B CA 1
ATOM 6363 C C . ASN B 1 274 ? 8.055 -38.031 -15.242 1 94 274 ASN B C 1
ATOM 6365 O O . ASN B 1 274 ? 7.953 -38.375 -16.422 1 94 274 ASN B O 1
ATOM 6369 N N . VAL B 1 275 ? 7.434 -37.031 -14.711 1 93.88 275 VAL B N 1
ATOM 6370 C CA . VAL B 1 275 ? 6.66 -36.125 -15.555 1 93.88 275 VAL B CA 1
ATOM 6371 C C . VAL B 1 275 ? 7.602 -35.219 -16.359 1 93.88 275 VAL B C 1
ATOM 6373 O O . VAL B 1 275 ? 8.469 -34.562 -15.781 1 93.88 275 VAL B O 1
ATOM 6376 N N . THR B 1 276 ? 7.496 -35.281 -17.641 1 90.88 276 THR B N 1
ATOM 6377 C CA . THR B 1 276 ? 8.305 -34.406 -18.5 1 90.88 276 THR B CA 1
ATOM 6378 C C . THR B 1 276 ? 7.625 -33.062 -18.703 1 90.88 276 THR B C 1
ATOM 6380 O O . THR B 1 276 ? 6.594 -32.969 -19.375 1 90.88 276 THR B O 1
ATOM 6383 N N . ALA B 1 277 ? 8.172 -32.062 -18.188 1 92.62 277 ALA B N 1
ATOM 6384 C CA . ALA B 1 277 ? 7.707 -30.672 -18.312 1 92.62 277 ALA B CA 1
ATOM 6385 C C . ALA B 1 277 ? 8.859 -29.688 -18.125 1 92.62 277 ALA B C 1
ATOM 6387 O O . ALA B 1 277 ? 9.711 -29.891 -17.25 1 92.62 277 ALA B O 1
ATOM 6388 N N . PRO B 1 278 ? 8.93 -28.688 -18.938 1 91.94 278 PRO B N 1
ATOM 6389 C CA . PRO B 1 278 ? 10.016 -27.703 -18.781 1 91.94 278 PRO B CA 1
ATOM 6390 C C . PRO B 1 278 ? 9.859 -26.844 -17.531 1 91.94 278 PRO B C 1
ATOM 6392 O O . PRO B 1 278 ? 10.859 -26.516 -16.891 1 91.94 278 PRO B O 1
ATOM 6395 N N . VAL B 1 279 ? 8.648 -26.484 -17.219 1 94.94 279 VAL B N 1
ATOM 6396 C CA . VAL B 1 279 ? 8.383 -25.609 -16.094 1 94.94 279 VAL B CA 1
ATOM 6397 C C . VAL B 1 279 ? 7.812 -26.422 -14.93 1 94.94 279 VAL B C 1
ATOM 6399 O O . VAL B 1 279 ? 7.004 -27.328 -15.133 1 94.94 279 VAL B O 1
ATOM 6402 N N . VAL B 1 280 ? 8.305 -26.094 -13.742 1 96.94 280 VAL B N 1
ATOM 6403 C CA . VAL B 1 280 ? 7.793 -26.703 -12.523 1 96.94 280 VAL B CA 1
ATOM 6404 C C . VAL B 1 280 ? 7.086 -25.656 -11.672 1 96.94 280 VAL B C 1
ATOM 6406 O O . VAL B 1 280 ? 7.559 -24.516 -11.562 1 96.94 280 VAL B O 1
ATOM 6409 N N . PHE B 1 281 ? 5.93 -26 -11.234 1 97.56 281 PHE B N 1
ATOM 6410 C CA . PHE B 1 281 ? 5.195 -25.203 -10.266 1 97.56 281 PHE B CA 1
ATOM 6411 C C . PHE B 1 281 ? 5.195 -25.875 -8.891 1 97.56 281 PHE B C 1
ATOM 6413 O O . PHE B 1 281 ? 4.539 -26.891 -8.695 1 97.56 281 PHE B O 1
ATOM 6420 N N . LEU B 1 282 ? 6.004 -25.312 -7.934 1 96.5 282 LEU B N 1
ATOM 6421 C CA . LEU B 1 282 ? 6.035 -25.828 -6.566 1 96.5 282 LEU B CA 1
ATOM 6422 C C . LEU B 1 282 ? 4.883 -25.25 -5.75 1 96.5 282 LEU B C 1
ATOM 6424 O O . LEU B 1 282 ? 4.832 -24.047 -5.508 1 96.5 282 LEU B O 1
ATOM 6428 N N . CYS B 1 283 ? 4.035 -26.125 -5.324 1 93.62 283 CYS B N 1
ATOM 6429 C CA . CYS B 1 283 ? 2.766 -25.688 -4.754 1 93.62 283 CYS B CA 1
ATOM 6430 C C . CYS B 1 283 ? 2.402 -26.516 -3.533 1 93.62 283 CYS B C 1
ATOM 6432 O O . CYS B 1 283 ? 2.826 -27.672 -3.416 1 93.62 283 CYS B O 1
ATOM 6434 N N . ASP B 1 284 ? 1.654 -25.969 -2.641 1 93.25 284 ASP B N 1
ATOM 6435 C CA . ASP B 1 284 ? 1.13 -26.703 -1.49 1 93.25 284 ASP B CA 1
ATOM 6436 C C . ASP B 1 284 ? -0.284 -27.203 -1.76 1 93.25 284 ASP B C 1
ATOM 6438 O O . ASP B 1 284 ? -0.98 -26.688 -2.635 1 93.25 284 ASP B O 1
ATOM 6442 N N . VAL B 1 285 ? -0.661 -28.172 -0.978 1 95.75 285 VAL B N 1
ATOM 6443 C CA . VAL B 1 285 ? -1.924 -28.859 -1.238 1 95.75 285 VAL B CA 1
ATOM 6444 C C . VAL B 1 285 ? -3.09 -27.922 -0.94 1 95.75 285 VAL B C 1
ATOM 6446 O O . VAL B 1 285 ? -4.184 -28.078 -1.486 1 95.75 285 VAL B O 1
ATOM 6449 N N . ASP B 1 286 ? -2.844 -26.938 -0.117 1 94.88 286 ASP B N 1
ATOM 6450 C CA . ASP B 1 286 ? -3.926 -26.031 0.265 1 94.88 286 ASP B CA 1
ATOM 6451 C C . ASP B 1 286 ? -3.93 -24.781 -0.61 1 94.88 286 ASP B C 1
ATOM 6453 O O . ASP B 1 286 ? -4.543 -23.766 -0.256 1 94.88 286 ASP B O 1
ATOM 6457 N N . VAL B 1 287 ? -3.266 -24.797 -1.683 1 96.12 287 VAL B N 1
ATOM 6458 C CA . VAL B 1 287 ? -3.248 -23.703 -2.648 1 96.12 287 VAL B CA 1
ATOM 6459 C C . VAL B 1 287 ? -4.203 -24.016 -3.799 1 96.12 287 VAL B C 1
ATOM 6461 O O . VAL B 1 287 ? -4.188 -25.125 -4.344 1 96.12 287 VAL B O 1
ATOM 6464 N N . LEU B 1 288 ? -5.062 -23.125 -4.133 1 97.19 288 LEU B N 1
ATOM 6465 C CA . LEU B 1 288 ? -5.961 -23.188 -5.285 1 97.19 288 LEU B CA 1
ATOM 6466 C C . LEU B 1 288 ? -5.648 -22.062 -6.273 1 97.19 288 LEU B C 1
ATOM 6468 O O . LEU B 1 288 ? -5.094 -21.031 -5.898 1 97.19 288 LEU B O 1
ATOM 6472 N N . PHE B 1 289 ? -5.934 -22.328 -7.551 1 97.31 289 PHE B N 1
ATOM 6473 C CA . PHE B 1 289 ? -5.527 -21.344 -8.539 1 97.31 289 PHE B CA 1
ATOM 6474 C C . PHE B 1 289 ? -6.441 -21.375 -9.758 1 97.31 289 PHE B C 1
ATOM 6476 O O . PHE B 1 289 ? -7.234 -22.312 -9.914 1 97.31 289 PHE B O 1
ATOM 6483 N N . THR B 1 290 ? -6.371 -20.344 -10.539 1 96.25 290 THR B N 1
ATOM 6484 C CA . THR B 1 290 ? -7.164 -20.188 -11.758 1 96.25 290 THR B CA 1
ATOM 6485 C C . THR B 1 290 ? -6.332 -20.547 -12.992 1 96.25 290 THR B C 1
ATOM 6487 O O . THR B 1 290 ? -5.113 -20.688 -12.898 1 96.25 290 THR B O 1
ATOM 6490 N N . SER B 1 291 ? -7.051 -20.688 -14.086 1 93.12 291 SER B N 1
ATOM 6491 C CA . SER B 1 291 ? -6.375 -20.953 -15.359 1 93.12 291 SER B CA 1
ATOM 6492 C C . SER B 1 291 ? -5.465 -19.797 -15.742 1 93.12 291 SER B C 1
ATOM 6494 O O . SER B 1 291 ? -4.383 -20 -16.297 1 93.12 291 SER B O 1
ATOM 6496 N N . THR B 1 292 ? -5.859 -18.594 -15.438 1 91.81 292 THR B N 1
ATOM 6497 C CA . THR B 1 292 ? -5.07 -17.422 -15.766 1 91.81 292 THR B CA 1
ATOM 6498 C C . THR B 1 292 ? -3.738 -17.438 -15.023 1 91.81 292 THR B C 1
ATOM 6500 O O . THR B 1 292 ? -2.709 -17.047 -15.578 1 91.81 292 THR B O 1
ATOM 6503 N N . PHE B 1 293 ? -3.836 -17.875 -13.844 1 95.88 293 PHE B N 1
ATOM 6504 C CA . PHE B 1 293 ? -2.586 -17.984 -13.102 1 95.88 293 PHE B CA 1
ATOM 6505 C C . PHE B 1 293 ? -1.625 -18.953 -13.789 1 95.88 293 PHE B C 1
ATOM 6507 O O . PHE B 1 293 ? -0.423 -18.688 -13.867 1 95.88 293 PHE B O 1
ATOM 6514 N N . LEU B 1 294 ? -2.1 -20.094 -14.211 1 94.44 294 LEU B N 1
ATOM 6515 C CA . LEU B 1 294 ? -1.229 -21.094 -14.828 1 94.44 294 LEU B CA 1
ATOM 6516 C C . LEU B 1 294 ? -0.531 -20.516 -16.047 1 94.44 294 LEU B C 1
ATOM 6518 O O . LEU B 1 294 ? 0.629 -20.844 -16.328 1 94.44 294 LEU B O 1
ATOM 6522 N N . HIS B 1 295 ? -1.236 -19.734 -16.734 1 92.44 295 HIS B N 1
ATOM 6523 C CA . HIS B 1 295 ? -0.612 -19.094 -17.891 1 92.44 295 HIS B CA 1
ATOM 6524 C C . HIS B 1 295 ? 0.504 -18.141 -17.453 1 92.44 295 HIS B C 1
ATOM 6526 O O . HIS B 1 295 ? 1.528 -18.031 -18.125 1 92.44 295 HIS B O 1
ATOM 6532 N N . ARG B 1 296 ? 0.331 -17.453 -16.375 1 95.12 296 ARG B N 1
ATOM 6533 C CA . ARG B 1 296 ? 1.397 -16.609 -15.852 1 95.12 296 ARG B CA 1
ATOM 6534 C C . ARG B 1 296 ? 2.574 -17.453 -15.367 1 95.12 296 ARG B C 1
ATOM 6536 O O . ARG B 1 296 ? 3.732 -17.078 -15.547 1 95.12 296 ARG B O 1
ATOM 6543 N N . CYS B 1 297 ? 2.207 -18.531 -14.734 1 95.81 297 CYS B N 1
ATOM 6544 C CA . CYS B 1 297 ? 3.238 -19.438 -14.258 1 95.81 297 CYS B CA 1
ATOM 6545 C C . CYS B 1 297 ? 4.09 -19.953 -15.406 1 95.81 297 CYS B C 1
ATOM 6547 O O . CYS B 1 297 ? 5.301 -20.125 -15.266 1 95.81 297 CYS B O 1
ATOM 6549 N N . LEU B 1 298 ? 3.463 -20.172 -16.5 1 93 298 LEU B N 1
ATOM 6550 C CA . LEU B 1 298 ? 4.148 -20.672 -17.688 1 93 298 LEU B CA 1
ATOM 6551 C C . LEU B 1 298 ? 4.965 -19.578 -18.359 1 93 298 LEU B C 1
ATOM 6553 O O . LEU B 1 298 ? 6.098 -19.812 -18.781 1 93 298 LEU B O 1
ATOM 6557 N N . ALA B 1 299 ? 4.445 -18.391 -18.375 1 92.62 299 ALA B N 1
ATOM 6558 C CA . ALA B 1 299 ? 4.98 -17.328 -19.234 1 92.62 299 ALA B CA 1
ATOM 6559 C C . ALA B 1 299 ? 6.043 -16.516 -18.5 1 92.62 299 ALA B C 1
ATOM 6561 O O . ALA B 1 299 ? 6.84 -15.82 -19.125 1 92.62 299 ALA B O 1
ATOM 6562 N N . THR B 1 300 ? 6.133 -16.531 -17.219 1 94.5 300 THR B N 1
ATOM 6563 C CA . THR B 1 300 ? 6.961 -15.586 -16.469 1 94.5 300 THR B CA 1
ATOM 6564 C C . THR B 1 300 ? 8.391 -16.109 -16.328 1 94.5 300 THR B C 1
ATOM 6566 O O . THR B 1 300 ? 9.352 -15.367 -16.562 1 94.5 300 THR B O 1
ATOM 6569 N N . PRO B 1 301 ? 8.562 -17.406 -16.016 1 93.56 301 PRO B N 1
ATOM 6570 C CA . PRO B 1 301 ? 9.953 -17.875 -15.969 1 93.56 301 PRO B CA 1
ATOM 6571 C C . PRO B 1 301 ? 10.656 -17.812 -17.328 1 93.56 301 PRO B C 1
ATOM 6573 O O . PRO B 1 301 ? 10.008 -17.953 -18.359 1 93.56 301 PRO B O 1
ATOM 6576 N N . VAL B 1 302 ? 11.891 -17.5 -17.25 1 88 302 VAL B N 1
ATOM 6577 C CA . VAL B 1 302 ? 12.758 -17.516 -18.422 1 88 302 VAL B CA 1
ATOM 6578 C C . VAL B 1 302 ? 13.984 -18.391 -18.156 1 88 302 VAL B C 1
ATOM 6580 O O . VAL B 1 302 ? 14.742 -18.125 -17.219 1 88 302 VAL B O 1
ATOM 6583 N N . ARG B 1 303 ? 14.125 -19.422 -19.031 1 88.94 303 ARG B N 1
ATOM 6584 C CA . ARG B 1 303 ? 15.188 -20.391 -18.828 1 88.94 303 ARG B CA 1
ATOM 6585 C C . ARG B 1 303 ? 16.547 -19.719 -18.688 1 88.94 303 ARG B C 1
ATOM 6587 O O . ARG B 1 303 ? 16.922 -18.891 -19.516 1 88.94 303 ARG B O 1
ATOM 6594 N N . GLY B 1 304 ? 17.172 -19.953 -17.547 1 85.38 304 GLY B N 1
ATOM 6595 C CA . GLY B 1 304 ? 18.516 -19.469 -17.281 1 85.38 304 GLY B CA 1
ATOM 6596 C C . GLY B 1 304 ? 18.562 -18.016 -16.859 1 85.38 304 GLY B C 1
ATOM 6597 O O . GLY B 1 304 ? 19.625 -17.453 -16.625 1 85.38 304 GLY B O 1
ATOM 6598 N N . LYS B 1 305 ? 17.359 -17.406 -16.594 1 84.06 305 LYS B N 1
ATOM 6599 C CA . LYS B 1 305 ? 17.422 -15.961 -16.438 1 84.06 305 LYS B CA 1
ATOM 6600 C C . LYS B 1 305 ? 16.469 -15.484 -15.336 1 84.06 305 LYS B C 1
ATOM 6602 O O . LYS B 1 305 ? 16.734 -14.477 -14.68 1 84.06 305 LYS B O 1
ATOM 6607 N N . GLN B 1 306 ? 15.359 -16.125 -15.219 1 89.94 306 GLN B N 1
ATOM 6608 C CA . GLN B 1 306 ? 14.312 -15.516 -14.406 1 89.94 306 GLN B CA 1
ATOM 6609 C C . GLN B 1 306 ? 13.461 -16.578 -13.711 1 89.94 306 GLN B C 1
ATOM 6611 O O . GLN B 1 306 ? 13.109 -17.594 -14.32 1 89.94 306 GLN B O 1
ATOM 6616 N N . VAL B 1 307 ? 13.188 -16.328 -12.43 1 92.12 307 VAL B N 1
ATOM 6617 C CA . VAL B 1 307 ? 12.312 -17.188 -11.648 1 92.12 307 VAL B CA 1
ATOM 6618 C C . VAL B 1 307 ? 11.109 -16.391 -11.156 1 92.12 307 VAL B C 1
ATOM 6620 O O . VAL B 1 307 ? 11.227 -15.219 -10.805 1 92.12 307 VAL B O 1
ATOM 6623 N N . PHE B 1 308 ? 9.953 -17.047 -11.18 1 95.06 308 PHE B N 1
ATOM 6624 C CA . PHE B 1 308 ? 8.711 -16.406 -10.758 1 95.06 308 PHE B CA 1
ATOM 6625 C C . PHE B 1 308 ? 8.297 -16.891 -9.367 1 95.06 308 PHE B C 1
ATOM 6627 O O . PHE B 1 308 ? 8.125 -18.078 -9.141 1 95.06 308 PHE B O 1
ATOM 6634 N N . PHE B 1 309 ? 8.133 -15.922 -8.398 1 91.94 309 PHE B N 1
ATOM 6635 C CA . PHE B 1 309 ? 7.652 -16.156 -7.047 1 91.94 309 PHE B CA 1
ATOM 6636 C C . PHE B 1 309 ? 6.332 -15.438 -6.805 1 91.94 309 PHE B C 1
ATOM 6638 O O . PHE B 1 309 ? 6.305 -14.383 -6.176 1 91.94 309 PHE B O 1
ATOM 6645 N N . PRO B 1 310 ? 5.215 -16.047 -7.195 1 94.38 310 PRO B N 1
ATOM 6646 C CA . PRO B 1 310 ? 3.928 -15.375 -7.016 1 94.38 310 PRO B CA 1
ATOM 6647 C C . PRO B 1 310 ? 3.52 -15.273 -5.547 1 94.38 310 PRO B C 1
ATOM 6649 O O . PRO B 1 310 ? 3.867 -16.141 -4.742 1 94.38 310 PRO B O 1
ATOM 6652 N N . MET B 1 311 ? 2.818 -14.227 -5.199 1 90.88 311 MET B N 1
ATOM 6653 C CA . MET B 1 311 ? 2.285 -14.031 -3.854 1 90.88 311 MET B CA 1
ATOM 6654 C C . MET B 1 311 ? 0.804 -14.391 -3.799 1 90.88 311 MET B C 1
ATOM 6656 O O . MET B 1 311 ? 0.024 -13.961 -4.648 1 90.88 311 MET B O 1
ATOM 6660 N N . VAL B 1 312 ? 0.406 -15 -2.768 1 91.88 312 VAL B N 1
ATOM 6661 C CA . VAL B 1 312 ? -0.921 -15.602 -2.701 1 91.88 312 VAL B CA 1
ATOM 6662 C C . VAL B 1 312 ? -1.875 -14.68 -1.953 1 91.88 312 VAL B C 1
ATOM 6664 O O . VAL B 1 312 ? -1.443 -13.859 -1.138 1 91.88 312 VAL B O 1
ATOM 6667 N N . PHE B 1 313 ? -3.133 -14.789 -2.344 1 92.12 313 PHE B N 1
ATOM 6668 C CA . PHE B 1 313 ? -4.227 -14.25 -1.541 1 92.12 313 PHE B CA 1
ATOM 6669 C C . PHE B 1 313 ? -4.719 -15.281 -0.536 1 92.12 313 PHE B C 1
ATOM 6671 O O . PHE B 1 313 ? -5.316 -16.297 -0.917 1 92.12 313 PHE B O 1
ATOM 6678 N N . SER B 1 314 ? -4.449 -15.062 0.728 1 91.19 314 SER B N 1
ATOM 6679 C CA . SER B 1 314 ? -4.836 -16 1.773 1 91.19 314 SER B CA 1
ATOM 6680 C C . SER B 1 314 ? -6.25 -15.727 2.271 1 91.19 314 SER B C 1
ATOM 6682 O O . SER B 1 314 ? -6.535 -14.641 2.773 1 91.19 314 SER B O 1
ATOM 6684 N N . GLN B 1 315 ? -7.078 -16.734 2.172 1 93.38 315 GLN B N 1
ATOM 6685 C CA . GLN B 1 315 ? -8.461 -16.578 2.598 1 93.38 315 GLN B CA 1
ATOM 6686 C C . GLN B 1 315 ? -8.578 -16.656 4.117 1 93.38 315 GLN B C 1
ATOM 6688 O O . GLN B 1 315 ? -7.871 -17.422 4.766 1 93.38 315 GLN B O 1
ATOM 6693 N N . TYR B 1 316 ? -9.508 -15.812 4.621 1 92.19 316 TYR B N 1
ATOM 6694 C CA . TYR B 1 316 ? -9.789 -15.852 6.051 1 92.19 316 TYR B CA 1
ATOM 6695 C C . TYR B 1 316 ? -10.648 -17.062 6.402 1 92.19 316 TYR B C 1
ATOM 6697 O O . TYR B 1 316 ? -11.039 -17.828 5.523 1 92.19 316 TYR B O 1
ATOM 6705 N N . ASN B 1 317 ? -10.789 -17.25 7.715 1 92.5 317 ASN B N 1
ATOM 6706 C CA . ASN B 1 317 ? -11.664 -18.297 8.219 1 92.5 317 ASN B CA 1
ATOM 6707 C C . ASN B 1 317 ? -13.102 -18.109 7.742 1 92.5 317 ASN B C 1
ATOM 6709 O O . ASN B 1 317 ? -13.789 -17.203 8.195 1 92.5 317 ASN B O 1
ATOM 6713 N N . PRO B 1 318 ? -13.508 -18.969 6.855 1 91.31 318 PRO B N 1
ATOM 6714 C CA . PRO B 1 318 ? -14.844 -18.781 6.281 1 91.31 318 PRO B CA 1
ATOM 6715 C C . PRO B 1 318 ? -15.953 -18.891 7.32 1 91.31 318 PRO B C 1
ATOM 6717 O O . PRO B 1 318 ? -17 -18.25 7.176 1 91.31 318 PRO B O 1
ATOM 6720 N N . GLU B 1 319 ? -15.75 -19.625 8.289 1 84.19 319 GLU B N 1
ATOM 6721 C CA . GLU B 1 319 ? -16.75 -19.797 9.336 1 84.19 319 GLU B CA 1
ATOM 6722 C C . GLU B 1 319 ? -16.984 -18.484 10.094 1 84.19 319 GLU B C 1
ATOM 6724 O O . GLU B 1 319 ? -18.094 -18.219 10.555 1 84.19 319 GLU B O 1
ATOM 6729 N N . LEU B 1 320 ? -15.93 -17.828 10.195 1 84 320 LEU B N 1
ATOM 6730 C CA . LEU B 1 320 ? -16.016 -16.562 10.922 1 84 320 LEU B CA 1
ATOM 6731 C C . LEU B 1 320 ? -16.484 -15.438 10.016 1 84 320 LEU B C 1
ATOM 6733 O O . LEU B 1 320 ? -17.422 -14.703 10.359 1 84 320 LEU B O 1
ATOM 6737 N N . VAL B 1 321 ? -15.961 -15.312 8.891 1 85.62 321 VAL B N 1
ATOM 6738 C CA . VAL B 1 321 ? -16.156 -14.141 8.039 1 85.62 321 VAL B CA 1
ATOM 6739 C C . VAL B 1 321 ? -17.562 -14.156 7.434 1 85.62 321 VAL B C 1
ATOM 6741 O O . VAL B 1 321 ? -18.234 -13.133 7.398 1 85.62 321 VAL B O 1
ATOM 6744 N N . TYR B 1 322 ? -17.984 -15.266 6.992 1 83.56 322 TYR B N 1
ATOM 6745 C CA . TYR B 1 322 ? -19.297 -15.328 6.371 1 83.56 322 TYR B CA 1
ATOM 6746 C C . TYR B 1 322 ? -20.391 -15.211 7.418 1 83.56 322 TYR B C 1
ATOM 6748 O O . TYR B 1 322 ? -21.406 -14.547 7.191 1 83.56 322 TYR B O 1
ATOM 6756 N N . ALA B 1 323 ? -20.172 -15.742 8.523 1 77.56 323 ALA B N 1
ATOM 6757 C CA . ALA B 1 323 ? -21.141 -15.633 9.602 1 77.56 323 ALA B CA 1
ATOM 6758 C C . ALA B 1 323 ? -21.281 -14.195 10.078 1 77.56 323 ALA B C 1
ATOM 6760 O O . ALA B 1 323 ? -22.375 -13.711 10.32 1 77.56 323 ALA B O 1
ATOM 6761 N N . LEU B 1 324 ? -20.156 -13.586 10.203 1 74.56 324 LEU B N 1
ATOM 6762 C CA . LEU B 1 324 ? -20.141 -12.219 10.695 1 74.56 324 LEU B CA 1
ATOM 6763 C C . LEU B 1 324 ? -20.812 -11.273 9.703 1 74.56 324 LEU B C 1
ATOM 6765 O O . LEU B 1 324 ? -21.359 -10.242 10.094 1 74.56 324 LEU B O 1
ATOM 6769 N N . HIS B 1 325 ? -20.75 -11.617 8.5 1 72.81 325 HIS B N 1
ATOM 6770 C CA . HIS B 1 325 ? -21.328 -10.742 7.484 1 72.81 325 HIS B CA 1
ATOM 6771 C C . HIS B 1 325 ? -22.703 -11.234 7.039 1 72.81 325 HIS B C 1
ATOM 6773 O O . HIS B 1 325 ? -23.25 -10.742 6.051 1 72.81 325 HIS B O 1
ATOM 6779 N N . GLY B 1 326 ? -23.234 -12.234 7.711 1 71 326 GLY B N 1
ATOM 6780 C CA . GLY B 1 326 ? -24.578 -12.734 7.484 1 71 326 GLY B CA 1
ATOM 6781 C C . GLY B 1 326 ? -24.734 -13.445 6.152 1 71 326 GLY B C 1
ATOM 6782 O O . GLY B 1 326 ? -25.797 -13.367 5.523 1 71 326 GLY B O 1
ATOM 6783 N N . ARG B 1 327 ? -23.734 -13.969 5.695 1 77.69 327 ARG B N 1
ATOM 6784 C CA . ARG B 1 327 ? -23.766 -14.656 4.406 1 77.69 327 ARG B CA 1
ATOM 6785 C C . ARG B 1 327 ? -23.531 -16.156 4.574 1 77.69 327 ARG B C 1
ATOM 6787 O O . ARG B 1 327 ? -22.844 -16.578 5.508 1 77.69 327 ARG B O 1
ATOM 6794 N N . ARG B 1 328 ? -24.109 -16.828 3.682 1 84.31 328 ARG B N 1
ATOM 6795 C CA . ARG B 1 328 ? -23.844 -18.25 3.643 1 84.31 328 ARG B CA 1
ATOM 6796 C C . ARG B 1 328 ? -22.469 -18.531 3.016 1 84.31 328 ARG B C 1
ATOM 6798 O O . ARG B 1 328 ? -22.109 -17.906 2.021 1 84.31 328 ARG B O 1
ATOM 6805 N N . GLN B 1 329 ? -21.828 -19.469 3.602 1 88.5 329 GLN B N 1
ATOM 6806 C CA . GLN B 1 329 ? -20.516 -19.844 3.08 1 88.5 329 GLN B CA 1
ATOM 6807 C C . GLN B 1 329 ? -20.641 -20.578 1.752 1 88.5 329 GLN B C 1
ATOM 6809 O O . GLN B 1 329 ? -21.297 -21.625 1.677 1 88.5 329 GLN B O 1
ATOM 6814 N N . PRO B 1 330 ? -20.094 -20.094 0.746 1 90.75 330 PRO B N 1
ATOM 6815 C CA . PRO B 1 330 ? -20.094 -20.828 -0.525 1 90.75 330 PRO B CA 1
ATOM 6816 C C . PRO B 1 330 ? -19.141 -22.016 -0.531 1 90.75 330 PRO B C 1
ATOM 6818 O O . PRO B 1 330 ? -18.281 -22.125 0.344 1 90.75 330 PRO B O 1
ATOM 6821 N N . PRO B 1 331 ? -19.391 -22.906 -1.62 1 92 331 PRO B N 1
ATOM 6822 C CA . PRO B 1 331 ? -18.359 -23.953 -1.796 1 92 331 PRO B CA 1
ATOM 6823 C C . PRO B 1 331 ? -16.969 -23.359 -2.049 1 92 331 PRO B C 1
ATOM 6825 O O . PRO B 1 331 ? -16.844 -22.297 -2.645 1 92 331 PRO B O 1
ATOM 6828 N N . PRO B 1 332 ? -15.984 -24.062 -1.597 1 91.25 332 PRO B N 1
ATOM 6829 C CA . PRO B 1 332 ? -14.625 -23.531 -1.627 1 91.25 332 PRO B CA 1
ATOM 6830 C C . PRO B 1 332 ? -14.211 -23.047 -3.016 1 91.25 332 PRO B C 1
ATOM 6832 O O . PRO B 1 332 ? -13.594 -21.984 -3.15 1 91.25 332 PRO B O 1
ATOM 6835 N N . LEU B 1 333 ? -14.562 -23.781 -4.059 1 93.56 333 LEU B N 1
ATOM 6836 C CA . LEU B 1 333 ? -14.094 -23.438 -5.402 1 93.56 333 LEU B CA 1
ATOM 6837 C C . LEU B 1 333 ? -14.844 -22.234 -5.945 1 93.56 333 LEU B C 1
ATOM 6839 O O . LEU B 1 333 ? -14.43 -21.641 -6.949 1 93.56 333 LEU B O 1
ATOM 6843 N N . GLN B 1 334 ? -15.867 -21.797 -5.273 1 91.75 334 GLN B N 1
ATOM 6844 C CA . GLN B 1 334 ? -16.609 -20.609 -5.684 1 91.75 334 GLN B CA 1
ATOM 6845 C C . GLN B 1 334 ? -16.109 -19.359 -4.957 1 91.75 334 GLN B C 1
ATOM 6847 O O . GLN B 1 334 ? -16.625 -18.266 -5.184 1 91.75 334 GLN B O 1
ATOM 6852 N N . THR B 1 335 ? -15.109 -19.562 -4.133 1 91.19 335 THR B N 1
ATOM 6853 C CA . THR B 1 335 ? -14.594 -18.438 -3.357 1 91.19 335 THR B CA 1
ATOM 6854 C C . THR B 1 335 ? -13.281 -17.922 -3.949 1 91.19 335 THR B C 1
ATOM 6856 O O . THR B 1 335 ? -12.586 -17.125 -3.326 1 91.19 335 THR B O 1
ATOM 6859 N N . LEU B 1 336 ? -12.945 -18.359 -5.16 1 93.75 336 LEU B N 1
ATOM 6860 C CA . LEU B 1 336 ? -11.664 -17.984 -5.754 1 93.75 336 LEU B CA 1
ATOM 6861 C C . LEU B 1 336 ? -11.75 -16.625 -6.418 1 93.75 336 LEU B C 1
ATOM 6863 O O . LEU B 1 336 ? -11.539 -16.5 -7.625 1 93.75 336 LEU B O 1
ATOM 6867 N N . SER B 1 337 ? -12.047 -15.656 -5.605 1 91.12 337 SER B N 1
ATOM 6868 C CA . SER B 1 337 ? -12.07 -14.25 -5.984 1 91.12 337 SER B CA 1
ATOM 6869 C C . SER B 1 337 ? -11.531 -13.367 -4.863 1 91.12 337 SER B C 1
ATOM 6871 O O . SER B 1 337 ? -11.742 -13.648 -3.686 1 91.12 337 SER B O 1
ATOM 6873 N N . VAL B 1 338 ? -10.797 -12.414 -5.297 1 91 338 VAL B N 1
ATOM 6874 C CA . VAL B 1 338 ? -10.242 -11.484 -4.316 1 91 338 VAL B CA 1
ATOM 6875 C C . VAL B 1 338 ? -11.312 -10.484 -3.889 1 91 338 VAL B C 1
ATOM 6877 O O . VAL B 1 338 ? -11.789 -9.688 -4.703 1 91 338 VAL B O 1
ATOM 6880 N N . GLN B 1 339 ? -11.719 -10.586 -2.66 1 83.88 339 GLN B N 1
ATOM 6881 C CA . GLN B 1 339 ? -12.734 -9.688 -2.125 1 83.88 339 GLN B CA 1
ATOM 6882 C C . GLN B 1 339 ? -12.312 -9.117 -0.776 1 83.88 339 GLN B C 1
ATOM 6884 O O . GLN B 1 339 ? -11.594 -9.766 -0.017 1 83.88 339 GLN B O 1
ATOM 6889 N N . ASP B 1 340 ? -12.867 -7.957 -0.552 1 79.25 340 ASP B N 1
ATOM 6890 C CA . ASP B 1 340 ? -12.586 -7.312 0.728 1 79.25 340 ASP B CA 1
ATOM 6891 C C . ASP B 1 340 ? -13.133 -8.141 1.89 1 79.25 340 ASP B C 1
ATOM 6893 O O . ASP B 1 340 ? -14.219 -8.711 1.801 1 79.25 340 ASP B O 1
ATOM 6897 N N . ASN B 1 341 ? -12.359 -8.219 2.918 1 80.81 341 ASN B N 1
ATOM 6898 C CA . ASN B 1 341 ? -12.727 -8.867 4.172 1 80.81 341 ASN B CA 1
ATOM 6899 C C . ASN B 1 341 ? -12.797 -10.383 4.016 1 80.81 341 ASN B C 1
ATOM 6901 O O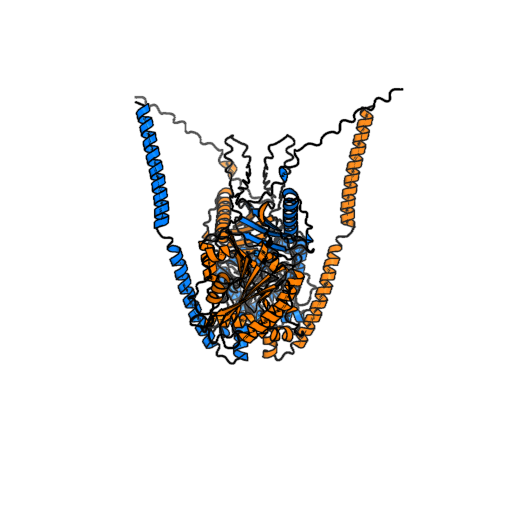 . ASN B 1 341 ? -13.281 -11.086 4.906 1 80.81 341 ASN B O 1
ATOM 6905 N N . GLU B 1 342 ? -12.352 -10.875 2.881 1 88.44 342 GLU B N 1
ATOM 6906 C CA . GLU B 1 342 ? -12.383 -12.32 2.701 1 88.44 342 GLU B CA 1
ATOM 6907 C C . GLU B 1 342 ? -10.977 -12.906 2.676 1 88.44 342 GLU B C 1
ATOM 6909 O O . GLU B 1 342 ? -10.805 -14.125 2.613 1 88.44 342 GLU B O 1
ATOM 6914 N N . GLY B 1 343 ? -10.008 -12.094 2.729 1 89.5 343 GLY B N 1
ATOM 6915 C CA . GLY B 1 343 ? -8.625 -12.547 2.746 1 89.5 343 GLY B CA 1
ATOM 6916 C C . GLY B 1 343 ? -7.629 -11.406 2.76 1 89.5 343 GLY B C 1
ATOM 6917 O O . GLY B 1 343 ? -8.008 -10.242 2.955 1 89.5 343 GLY B O 1
ATOM 6918 N N . PHE B 1 344 ? -6.34 -11.703 2.697 1 85.25 344 PHE B N 1
ATOM 6919 C CA . PHE B 1 344 ? -5.262 -10.727 2.672 1 85.25 344 PHE B CA 1
ATOM 6920 C C . PHE B 1 344 ? -4.098 -11.219 1.822 1 85.25 344 PHE B C 1
ATOM 6922 O O . PHE B 1 344 ? -3.967 -12.422 1.586 1 85.25 344 PHE B O 1
ATOM 6929 N N . TRP B 1 345 ? -3.328 -10.305 1.274 1 86.81 345 TRP B N 1
ATOM 6930 C CA . TRP B 1 345 ? -2.146 -10.656 0.492 1 86.81 345 TRP B CA 1
ATOM 6931 C C . TRP B 1 345 ? -1 -11.086 1.399 1 86.81 345 TRP B C 1
ATOM 6933 O O . TRP B 1 345 ? -0.63 -10.367 2.328 1 86.81 345 TRP B O 1
ATOM 6943 N N . ARG B 1 346 ? -0.475 -12.227 1.141 1 83.5 346 ARG B N 1
ATOM 6944 C CA . ARG B 1 346 ? 0.692 -12.695 1.881 1 83.5 346 ARG B CA 1
ATOM 6945 C C . ARG B 1 346 ? 1.984 -12.258 1.202 1 83.5 346 ARG B C 1
ATOM 6947 O O . ARG B 1 346 ? 2.602 -13.031 0.468 1 83.5 346 ARG B O 1
ATOM 6954 N N . VAL B 1 347 ? 2.391 -11.148 1.421 1 75.56 347 VAL B N 1
ATOM 6955 C CA . VAL B 1 347 ? 3.559 -10.57 0.771 1 75.56 347 VAL B CA 1
ATOM 6956 C C . VAL B 1 347 ? 4.832 -11.055 1.461 1 75.56 347 VAL B C 1
ATOM 6958 O O . VAL B 1 347 ? 5.84 -11.32 0.803 1 75.56 347 VAL B O 1
ATOM 6961 N N . TRP B 1 348 ? 4.801 -11.094 2.762 1 61.78 348 TRP B N 1
ATOM 6962 C CA . TRP B 1 348 ? 5.992 -11.5 3.494 1 61.78 348 TRP B CA 1
ATOM 6963 C C . TRP B 1 348 ? 5.754 -12.805 4.25 1 61.78 348 TRP B C 1
ATOM 6965 O O . TRP B 1 348 ? 4.617 -13.125 4.602 1 61.78 348 TRP B O 1
ATOM 6975 N N . GLY B 1 349 ? 6.781 -13.633 4.074 1 54.28 349 GLY B N 1
ATOM 6976 C CA . GLY B 1 349 ? 6.656 -14.844 4.871 1 54.28 349 GLY B CA 1
ATOM 6977 C C . GLY B 1 349 ? 6.434 -14.57 6.348 1 54.28 349 GLY B C 1
ATOM 6978 O O . GLY B 1 349 ? 6.715 -13.469 6.828 1 54.28 349 GLY B O 1
ATOM 6979 N N . HIS B 1 350 ? 5.441 -15.258 6.984 1 46.75 350 HIS B N 1
ATOM 6980 C CA . HIS B 1 350 ? 4.883 -15.164 8.328 1 46.75 350 HIS B CA 1
ATOM 6981 C C . HIS B 1 350 ? 5.965 -14.852 9.352 1 46.75 350 HIS B C 1
ATOM 6983 O O . HIS B 1 350 ? 5.676 -14.289 10.414 1 46.75 350 HIS B O 1
ATOM 6989 N N . GLY B 1 351 ? 7.074 -15.32 9.133 1 41.22 351 GLY B N 1
ATOM 6990 C CA . GLY B 1 351 ? 7.953 -15.234 10.289 1 41.22 351 GLY B CA 1
ATOM 6991 C C . GLY B 1 351 ? 8.383 -13.82 10.617 1 41.22 351 GLY B C 1
ATOM 6992 O O . GLY B 1 351 ? 8.984 -13.57 11.664 1 41.22 351 GLY B O 1
ATOM 6993 N N . SER B 1 352 ? 8.508 -12.961 9.695 1 38.41 352 SER B N 1
ATOM 6994 C CA . SER B 1 352 ? 9.258 -11.766 10.055 1 38.41 352 SER B CA 1
ATOM 6995 C C . SER B 1 352 ? 8.328 -10.625 10.461 1 38.41 352 SER B C 1
ATOM 6997 O O . SER B 1 352 ? 7.504 -10.172 9.664 1 38.41 352 SER B O 1
ATOM 6999 N N . THR B 1 353 ? 7.602 -10.727 11.461 1 37.81 353 THR B N 1
ATOM 7000 C CA . THR B 1 353 ? 6.859 -9.57 11.961 1 37.81 353 THR B CA 1
ATOM 7001 C C . THR B 1 353 ? 7.641 -8.289 11.719 1 37.81 353 THR B C 1
ATOM 7003 O O . THR B 1 353 ? 7.09 -7.188 11.836 1 37.81 353 THR B O 1
ATOM 7006 N N . GLN B 1 354 ? 8.828 -8.102 12.289 1 37.59 354 GLN B N 1
ATOM 7007 C CA . GLN B 1 354 ? 9.625 -6.887 12.25 1 37.59 354 GLN B CA 1
ATOM 7008 C C . GLN B 1 354 ? 10.344 -6.746 10.914 1 37.59 354 GLN B C 1
ATOM 7010 O O . GLN B 1 354 ? 10.812 -7.738 10.344 1 37.59 354 GLN B O 1
ATOM 7015 N N . PRO B 1 355 ? 10.5 -5.586 10.219 1 40.72 355 PRO B N 1
ATOM 7016 C CA . PRO B 1 355 ? 11.477 -5.328 9.164 1 40.72 355 PRO B CA 1
ATOM 7017 C C . PRO B 1 355 ? 12.828 -5.977 9.438 1 40.72 355 PRO B C 1
ATOM 7019 O O . PRO B 1 355 ? 13.227 -6.113 10.602 1 40.72 355 PRO B O 1
ATOM 7022 N N . PRO B 1 356 ? 13.5 -6.453 8.172 1 41.34 356 PRO B N 1
ATOM 7023 C CA . PRO B 1 356 ? 13.039 -6.641 6.793 1 41.34 356 PRO B CA 1
ATOM 7024 C C . PRO B 1 356 ? 12.234 -7.922 6.605 1 41.34 356 PRO B C 1
ATOM 7026 O O . PRO B 1 356 ? 12.711 -9.008 6.945 1 41.34 356 PRO B O 1
ATOM 7029 N N . ALA B 1 357 ? 10.953 -7.852 6.844 1 44.38 357 ALA B N 1
ATOM 7030 C CA . ALA B 1 357 ? 10.102 -8.945 6.395 1 44.38 357 ALA B CA 1
ATOM 7031 C C . ALA B 1 357 ? 10.672 -9.609 5.145 1 44.38 357 ALA B C 1
ATOM 7033 O O . ALA B 1 357 ? 10.938 -8.938 4.145 1 44.38 357 ALA B O 1
ATOM 7034 N N . MET B 1 358 ? 11.414 -10.703 5.523 1 47.44 358 MET B N 1
ATOM 7035 C CA . MET B 1 358 ? 11.961 -11.43 4.379 1 47.44 358 MET B CA 1
ATOM 7036 C C . MET B 1 358 ? 10.852 -12.055 3.543 1 47.44 358 MET B C 1
ATOM 7038 O O . MET B 1 358 ? 9.867 -12.555 4.09 1 47.44 358 MET B O 1
ATOM 7042 N N . PRO B 1 359 ? 10.883 -11.75 2.262 1 49.75 359 PRO B N 1
ATOM 7043 C CA . PRO B 1 359 ? 9.922 -12.375 1.352 1 49.75 359 PRO B CA 1
ATOM 7044 C C . PRO B 1 359 ? 9.891 -13.898 1.484 1 49.75 359 PRO B C 1
ATOM 7046 O O . PRO B 1 359 ? 10.93 -14.523 1.706 1 49.75 359 PRO B O 1
ATOM 7049 N N . SER B 1 360 ? 8.93 -14.578 2.072 1 55.91 360 SER B N 1
ATOM 7050 C CA . SER B 1 360 ? 8.844 -16.031 1.98 1 55.91 360 SER B CA 1
ATOM 7051 C C . SER B 1 360 ? 7.906 -16.469 0.858 1 55.91 360 SER B C 1
ATOM 7053 O O . SER B 1 360 ? 6.684 -16.391 1.001 1 55.91 360 SER B O 1
ATOM 7055 N N . PRO B 1 361 ? 8.688 -16.703 -0.338 1 60.03 361 PRO B N 1
ATOM 7056 C CA . PRO B 1 361 ? 7.812 -17.188 -1.409 1 60.03 361 PRO B CA 1
ATOM 7057 C C . PRO B 1 361 ? 7.359 -18.625 -1.193 1 60.03 361 PRO B C 1
ATOM 7059 O O . PRO B 1 361 ? 8.172 -19.484 -0.835 1 60.03 361 PRO B O 1
ATOM 7062 N N . GLY B 1 362 ? 6.023 -18.859 -0.735 1 71.56 362 GLY B N 1
ATOM 7063 C CA . GLY B 1 362 ? 5.48 -20.188 -0.591 1 71.56 362 GLY B CA 1
ATOM 7064 C C . GLY B 1 362 ? 5.277 -20.906 -1.918 1 71.56 362 GLY B C 1
ATOM 7065 O O . GLY B 1 362 ? 5.316 -22.125 -1.984 1 71.56 362 GLY B O 1
ATOM 7066 N N . MET B 1 363 ? 5.285 -20.25 -2.936 1 89.19 363 MET B N 1
ATOM 7067 C CA . MET B 1 363 ? 5.004 -20.781 -4.27 1 89.19 363 MET B CA 1
ATOM 7068 C C . MET B 1 363 ? 6.031 -20.281 -5.277 1 89.19 363 MET B C 1
ATOM 7070 O O . MET B 1 363 ? 6.57 -19.172 -5.129 1 89.19 363 MET B O 1
ATOM 7074 N N . MET B 1 364 ? 6.324 -21.188 -6.285 1 93.94 364 MET B N 1
ATOM 7075 C CA . MET B 1 364 ? 7.309 -20.766 -7.281 1 93.94 364 MET B CA 1
ATOM 7076 C C . MET B 1 364 ? 7.051 -21.453 -8.617 1 93.94 364 MET B C 1
ATOM 7078 O O . MET B 1 364 ? 6.621 -22.609 -8.656 1 93.94 364 MET B O 1
ATOM 7082 N N . CYS B 1 365 ? 7.27 -20.734 -9.656 1 96.75 365 CYS B N 1
ATOM 7083 C CA . CYS B 1 365 ? 7.344 -21.266 -11.016 1 96.75 365 CYS B CA 1
ATOM 7084 C C . CYS B 1 365 ? 8.742 -21.078 -11.594 1 96.75 365 CYS B C 1
ATOM 7086 O O . CYS B 1 365 ? 9.258 -19.969 -11.641 1 96.75 365 CYS B O 1
ATOM 7088 N N . VAL B 1 366 ? 9.312 -22.188 -11.992 1 95.56 366 VAL B N 1
ATOM 7089 C CA . VAL B 1 366 ? 10.711 -22.156 -12.422 1 95.56 366 VAL B CA 1
ATOM 7090 C C . VAL B 1 366 ? 10.953 -23.25 -13.461 1 95.56 366 VAL B C 1
ATOM 7092 O O . VAL B 1 366 ? 10.281 -24.281 -13.453 1 95.56 366 VAL B O 1
ATOM 7095 N N . TYR B 1 367 ? 11.805 -22.953 -14.367 1 94.81 367 TYR B N 1
ATOM 7096 C CA . TYR B 1 367 ? 12.25 -24.047 -15.234 1 94.81 367 TYR B CA 1
ATOM 7097 C C . TYR B 1 367 ? 12.93 -25.141 -14.422 1 94.81 367 TYR B C 1
ATOM 7099 O O . TYR B 1 367 ? 13.727 -24.859 -13.531 1 94.81 367 TYR B O 1
ATOM 7107 N N . LYS B 1 368 ? 12.594 -26.375 -14.805 1 96 368 LYS B N 1
ATOM 7108 C CA . LYS B 1 368 ? 13.211 -27.5 -14.117 1 96 368 LYS B CA 1
ATOM 7109 C C . LYS B 1 368 ? 14.734 -27.406 -14.164 1 96 368 LYS B C 1
ATOM 7111 O O . LYS B 1 368 ? 15.414 -27.625 -13.156 1 96 368 LYS B O 1
ATOM 7116 N N . SER B 1 369 ? 15.25 -27.094 -15.281 1 94.88 369 SER B N 1
ATOM 7117 C CA . SER B 1 369 ? 16.703 -26.969 -15.445 1 94.88 369 SER B CA 1
ATOM 7118 C C . SER B 1 369 ? 17.266 -25.906 -14.508 1 94.88 369 SER B C 1
ATOM 7120 O O . SER B 1 369 ? 18.359 -26.094 -13.953 1 94.88 369 SER B O 1
ATOM 7122 N N . ASP B 1 370 ? 16.578 -24.781 -14.359 1 95 370 ASP B N 1
ATOM 7123 C CA . ASP B 1 370 ? 17.047 -23.719 -13.492 1 95 370 ASP B CA 1
ATOM 7124 C C . ASP B 1 370 ? 16.969 -24.125 -12.023 1 95 370 ASP B C 1
ATOM 7126 O O . ASP B 1 370 ? 17.844 -23.797 -11.234 1 95 370 ASP B O 1
ATOM 7130 N N . PHE B 1 371 ? 15.922 -24.812 -11.68 1 96 371 PHE B N 1
ATOM 7131 C CA . PHE B 1 371 ? 15.812 -25.328 -10.32 1 96 371 PHE B CA 1
ATOM 7132 C C . PHE B 1 371 ? 17.016 -26.188 -9.961 1 96 371 PHE B C 1
ATOM 7134 O O . PHE B 1 371 ? 17.594 -26.047 -8.891 1 96 371 PHE B O 1
ATOM 7141 N N . LEU B 1 372 ? 17.359 -27.031 -10.875 1 95 372 LEU B N 1
ATOM 7142 C CA . LEU B 1 372 ? 18.484 -27.922 -10.672 1 95 372 LEU B CA 1
ATOM 7143 C C . LEU B 1 372 ? 19.797 -27.141 -10.633 1 95 372 LEU B C 1
ATOM 7145 O O . LEU B 1 372 ? 20.672 -27.422 -9.812 1 95 372 LEU B O 1
ATOM 7149 N N . ALA B 1 373 ? 19.891 -26.156 -11.461 1 92.94 373 ALA B N 1
ATOM 7150 C CA . ALA B 1 373 ? 21.094 -25.328 -11.508 1 92.94 373 ALA B CA 1
ATOM 7151 C C . ALA B 1 373 ? 21.266 -24.531 -10.219 1 92.94 373 ALA B C 1
ATOM 7153 O O . ALA B 1 373 ? 22.391 -24.297 -9.773 1 92.94 373 ALA B O 1
ATOM 7154 N N . ILE B 1 374 ? 20.203 -24.109 -9.594 1 90.94 374 ILE B N 1
ATOM 7155 C CA . ILE B 1 374 ? 20.203 -23.328 -8.359 1 90.94 374 ILE B CA 1
ATOM 7156 C C . ILE B 1 374 ? 20.406 -24.266 -7.164 1 90.94 374 ILE B C 1
ATOM 7158 O O . ILE B 1 374 ? 20.625 -23.812 -6.039 1 90.94 374 ILE B O 1
ATOM 7162 N N . ASN B 1 375 ? 20.375 -25.5 -7.371 1 87.88 375 ASN B N 1
ATOM 7163 C CA . ASN B 1 375 ? 20.562 -26.547 -6.383 1 87.88 375 ASN B CA 1
ATOM 7164 C C . ASN B 1 375 ? 19.375 -26.656 -5.426 1 87.88 375 ASN B C 1
ATOM 7166 O O . ASN B 1 375 ? 19.562 -26.906 -4.234 1 87.88 375 ASN B O 1
ATOM 7170 N N . GLY B 1 376 ? 18.312 -26.344 -5.887 1 83.56 376 GLY B N 1
ATOM 7171 C CA . GLY B 1 376 ? 17.047 -26.547 -5.203 1 83.56 376 GLY B CA 1
ATOM 7172 C C . GLY B 1 376 ? 17.094 -26.156 -3.736 1 83.56 376 GLY B C 1
ATOM 7173 O O . GLY B 1 376 ? 17.719 -25.156 -3.375 1 83.56 376 GLY B O 1
ATOM 7174 N N . PHE B 1 377 ? 16.219 -26.875 -2.914 1 81.81 377 PHE B N 1
ATOM 7175 C CA . PHE B 1 377 ? 16.078 -26.625 -1.484 1 81.81 377 PHE B CA 1
ATOM 7176 C C . PHE B 1 377 ? 17.141 -27.391 -0.7 1 81.81 377 PHE B C 1
ATOM 7178 O O . PHE B 1 377 ? 17.703 -28.375 -1.189 1 81.81 377 PHE B O 1
ATOM 7185 N N . ASN B 1 378 ? 17.406 -26.844 0.453 1 76.25 378 ASN B N 1
ATOM 7186 C CA . ASN B 1 378 ? 18.25 -27.562 1.396 1 76.25 378 ASN B CA 1
ATOM 7187 C C . ASN B 1 378 ? 17.469 -28.641 2.152 1 76.25 378 ASN B C 1
ATOM 7189 O O . ASN B 1 378 ? 16.625 -28.312 2.99 1 76.25 378 ASN B O 1
ATOM 7193 N N . PRO B 1 379 ? 17.797 -29.828 1.885 1 74.69 379 PRO B N 1
ATOM 7194 C CA . PRO B 1 379 ? 16.969 -30.906 2.459 1 74.69 379 PRO B CA 1
ATOM 7195 C C . PRO B 1 379 ? 17.156 -31.047 3.967 1 74.69 379 PRO B C 1
ATOM 7197 O O . PRO B 1 379 ? 16.359 -31.688 4.633 1 74.69 379 PRO B O 1
ATOM 7200 N N . SER B 1 380 ? 18.188 -30.484 4.547 1 68.69 380 SER B N 1
ATOM 7201 C CA . SER B 1 380 ? 18.469 -30.641 5.969 1 68.69 380 SER B CA 1
ATOM 7202 C C . SER B 1 380 ? 17.641 -29.656 6.809 1 68.69 380 SER B C 1
ATOM 7204 O O . SER B 1 380 ? 17.594 -29.781 8.031 1 68.69 380 SER B O 1
ATOM 7206 N N . LYS B 1 381 ? 17.016 -28.797 6.152 1 65.56 381 LYS B N 1
ATOM 7207 C CA . LYS B 1 381 ? 16.219 -27.844 6.918 1 65.56 381 LYS B CA 1
ATOM 7208 C C . LYS B 1 381 ? 14.898 -28.469 7.383 1 65.56 381 LYS B C 1
ATOM 7210 O O . LYS B 1 381 ? 14.125 -28.969 6.57 1 65.56 381 LYS B O 1
ATOM 7215 N N . THR B 1 382 ? 14.984 -28.625 8.734 1 58.97 382 THR B N 1
ATOM 7216 C CA . THR B 1 382 ? 13.758 -29.125 9.344 1 58.97 382 THR B CA 1
ATOM 7217 C C . THR B 1 382 ? 13.016 -28 10.055 1 58.97 382 THR B C 1
ATOM 7219 O O . THR B 1 382 ? 13.625 -27 10.453 1 58.97 382 THR B O 1
ATOM 7222 N N . GLY B 1 383 ? 11.648 -28.062 10.016 1 60.97 383 GLY B N 1
ATOM 7223 C CA . GLY B 1 383 ? 10.844 -27.062 10.711 1 60.97 383 GLY B CA 1
ATOM 7224 C C . GLY B 1 383 ? 10.188 -26.062 9.773 1 60.97 383 GLY B C 1
ATOM 7225 O O . GLY B 1 383 ? 10.398 -26.109 8.562 1 60.97 383 GLY B O 1
ATOM 7226 N N . TRP B 1 384 ? 9.398 -25.375 10.406 1 60.88 384 TRP B N 1
ATOM 7227 C CA . TRP B 1 384 ? 8.562 -24.453 9.648 1 60.88 384 TRP B CA 1
ATOM 7228 C C . TRP B 1 384 ? 9.328 -23.172 9.305 1 60.88 384 TRP B C 1
ATOM 7230 O O . TRP B 1 384 ? 10.031 -22.625 10.148 1 60.88 384 TRP B O 1
ATOM 7240 N N . GLY B 1 385 ? 9.414 -22.906 8.016 1 63.66 385 GLY B N 1
ATOM 7241 C CA . GLY B 1 385 ? 9.805 -21.562 7.613 1 63.66 385 GLY B CA 1
ATOM 7242 C C . GLY B 1 385 ? 11.242 -21.484 7.137 1 63.66 385 GLY B C 1
ATOM 7243 O O . GLY B 1 385 ? 12.047 -22.375 7.406 1 63.66 385 GLY B O 1
ATOM 7244 N N . GLY B 1 386 ? 11.523 -20.609 6.312 1 69.69 386 GLY B N 1
ATOM 7245 C CA . GLY B 1 386 ? 12.859 -20.219 5.91 1 69.69 386 GLY B CA 1
ATOM 7246 C C . GLY B 1 386 ? 13.328 -20.906 4.641 1 69.69 386 GLY B C 1
ATOM 7247 O O . GLY B 1 386 ? 14.297 -20.469 4.016 1 69.69 386 GLY B O 1
ATOM 7248 N N . GLU B 1 387 ? 12.734 -22.031 4.27 1 74.12 387 GLU B N 1
ATOM 7249 C CA . GLU B 1 387 ? 13.164 -22.75 3.08 1 74.12 387 GLU B CA 1
ATOM 7250 C C . GLU B 1 387 ? 13.016 -21.906 1.823 1 74.12 387 GLU B C 1
ATOM 7252 O O . GLU B 1 387 ? 13.883 -21.906 0.955 1 74.12 387 GLU B O 1
ATOM 7257 N N . ASP B 1 388 ? 11.953 -21.219 1.801 1 77.19 388 ASP B N 1
ATOM 7258 C CA . ASP B 1 388 ? 11.703 -20.391 0.628 1 77.19 388 ASP B CA 1
ATOM 7259 C C . ASP B 1 388 ? 12.703 -19.234 0.545 1 77.19 388 ASP B C 1
ATOM 7261 O O . ASP B 1 388 ? 13.164 -18.891 -0.542 1 77.19 388 ASP B O 1
ATOM 7265 N N . LEU B 1 389 ? 12.961 -18.75 1.722 1 74.5 389 LEU B N 1
ATOM 7266 C CA . LEU B 1 389 ? 13.938 -17.656 1.758 1 74.5 389 LEU B CA 1
ATOM 7267 C C . LEU B 1 389 ? 15.312 -18.141 1.3 1 74.5 389 LEU B C 1
ATOM 7269 O O . LEU B 1 389 ? 16.031 -17.406 0.619 1 74.5 389 LEU B O 1
ATOM 7273 N N . ASN B 1 390 ? 15.609 -19.281 1.721 1 77.38 390 ASN B N 1
ATOM 7274 C CA . ASN B 1 390 ? 16.875 -19.859 1.294 1 77.38 390 ASN B CA 1
ATOM 7275 C C . ASN B 1 390 ? 16.938 -20.016 -0.222 1 77.38 390 ASN B C 1
ATOM 7277 O O . ASN B 1 390 ? 17.953 -19.703 -0.845 1 77.38 390 ASN B O 1
ATOM 7281 N N . PHE B 1 391 ? 15.945 -20.516 -0.793 1 83.81 391 PHE B N 1
ATOM 7282 C CA . PHE B 1 391 ? 15.914 -20.672 -2.242 1 83.81 391 PHE B CA 1
ATOM 7283 C C . PHE B 1 391 ? 15.969 -19.312 -2.936 1 83.81 391 PHE B C 1
ATOM 7285 O O . PHE B 1 391 ? 16.641 -19.172 -3.957 1 83.81 391 PHE B O 1
ATOM 7292 N N . LEU B 1 392 ? 15.266 -18.438 -2.402 1 81.69 392 LEU B N 1
ATOM 7293 C CA . LEU B 1 392 ? 15.281 -17.094 -2.955 1 81.69 392 LEU B CA 1
ATOM 7294 C C . LEU B 1 392 ? 16.688 -16.5 -2.912 1 81.69 392 LEU B C 1
ATOM 7296 O O . LEU B 1 392 ? 17.125 -15.867 -3.875 1 81.69 392 LEU B O 1
ATOM 7300 N N . SER B 1 393 ? 17.312 -16.688 -1.823 1 76.44 393 SER B N 1
ATOM 7301 C CA . SER B 1 393 ? 18.688 -16.188 -1.673 1 76.44 393 SER B CA 1
ATOM 7302 C C . SER B 1 393 ? 19.625 -16.844 -2.684 1 76.44 393 SER B C 1
ATOM 7304 O O . SER B 1 393 ? 20.484 -16.172 -3.26 1 76.44 393 SER B O 1
ATOM 7306 N N . LYS B 1 394 ? 19.469 -18.109 -2.875 1 82.56 394 LYS B N 1
ATOM 7307 C CA . LYS B 1 394 ? 20.266 -18.812 -3.865 1 82.56 394 LYS B CA 1
ATOM 7308 C C . LYS B 1 394 ? 19.984 -18.297 -5.273 1 82.56 394 LYS B C 1
ATOM 7310 O O . LYS B 1 394 ? 20.891 -18.188 -6.098 1 82.56 394 LYS B O 1
ATOM 7315 N N . THR B 1 395 ? 18.734 -18.078 -5.504 1 84.5 395 THR B N 1
ATOM 7316 C CA . THR B 1 395 ? 18.312 -17.547 -6.797 1 84.5 395 THR B CA 1
ATOM 7317 C C . THR B 1 395 ? 18.984 -16.203 -7.078 1 84.5 395 THR B C 1
ATOM 7319 O O . THR B 1 395 ? 19.516 -15.984 -8.172 1 84.5 395 THR B O 1
ATOM 7322 N N . ALA B 1 396 ? 18.984 -15.398 -6.074 1 78 396 ALA B N 1
ATOM 7323 C CA . ALA B 1 396 ? 19.625 -14.094 -6.199 1 78 396 ALA B CA 1
ATOM 7324 C C . ALA B 1 396 ? 21.125 -14.242 -6.375 1 78 396 ALA B C 1
ATOM 7326 O O . ALA B 1 396 ? 21.734 -13.523 -7.18 1 78 396 ALA B O 1
ATOM 7327 N N . ALA B 1 397 ? 21.703 -15.102 -5.656 1 75.12 397 ALA B N 1
ATOM 7328 C CA . ALA B 1 397 ? 23.156 -15.32 -5.695 1 75.12 397 ALA B CA 1
ATOM 7329 C C . ALA B 1 397 ? 23.594 -15.797 -7.074 1 75.12 397 ALA B C 1
ATOM 7331 O O . ALA B 1 397 ? 24.719 -15.492 -7.508 1 75.12 397 ALA B O 1
ATOM 7332 N N . ARG B 1 398 ? 22.781 -16.469 -7.738 1 81.56 398 ARG B N 1
ATOM 7333 C CA . ARG B 1 398 ? 23.094 -16.984 -9.07 1 81.56 398 ARG B CA 1
ATOM 7334 C C . ARG B 1 398 ? 22.688 -15.977 -10.148 1 81.56 398 ARG B C 1
ATOM 7336 O O . ARG B 1 398 ? 22.688 -16.312 -11.336 1 81.56 398 ARG B O 1
ATOM 7343 N N . ARG B 1 399 ? 22.156 -14.875 -9.766 1 76.81 399 ARG B N 1
ATOM 7344 C CA . ARG B 1 399 ? 21.891 -13.711 -10.617 1 76.81 399 ARG B CA 1
ATOM 7345 C C . ARG B 1 399 ? 20.672 -13.938 -11.5 1 76.81 399 ARG B C 1
ATOM 7347 O O . ARG B 1 399 ? 20.641 -13.477 -12.641 1 76.81 399 ARG B O 1
ATOM 7354 N N . PHE B 1 400 ? 19.828 -14.812 -11.039 1 84.19 400 PHE B N 1
ATOM 7355 C CA . PHE B 1 400 ? 18.516 -14.891 -11.68 1 84.19 400 PHE B CA 1
ATOM 7356 C C . PHE B 1 400 ? 17.672 -13.664 -11.328 1 84.19 400 PHE B C 1
ATOM 7358 O O . PHE B 1 400 ? 17.688 -13.195 -10.188 1 84.19 400 PHE B O 1
ATOM 7365 N N . LYS B 1 401 ? 16.969 -13.172 -12.289 1 85.06 401 LYS B N 1
ATOM 7366 C CA . LYS B 1 401 ? 15.961 -12.156 -11.984 1 85.06 401 LYS B CA 1
ATOM 7367 C C . LYS B 1 401 ? 14.805 -12.758 -11.188 1 85.06 401 LYS B C 1
ATOM 7369 O O . LYS B 1 401 ? 14.312 -13.844 -11.508 1 85.06 401 LYS B O 1
ATOM 7374 N N . ILE B 1 402 ? 14.477 -12.055 -10.156 1 87.44 402 ILE B N 1
ATOM 7375 C CA . ILE B 1 402 ? 13.375 -12.484 -9.297 1 87.44 402 ILE B CA 1
ATOM 7376 C C . ILE B 1 402 ? 12.125 -11.672 -9.625 1 87.44 402 ILE B C 1
ATOM 7378 O O . ILE B 1 402 ? 12.156 -10.438 -9.625 1 87.44 402 ILE B O 1
ATOM 7382 N N . VAL B 1 403 ? 11.055 -12.359 -9.984 1 90.88 403 VAL B N 1
ATOM 7383 C CA . VAL B 1 403 ? 9.766 -11.703 -10.195 1 90.88 403 VAL B CA 1
ATOM 7384 C C . VAL B 1 403 ? 8.789 -12.117 -9.102 1 90.88 403 VAL B C 1
ATO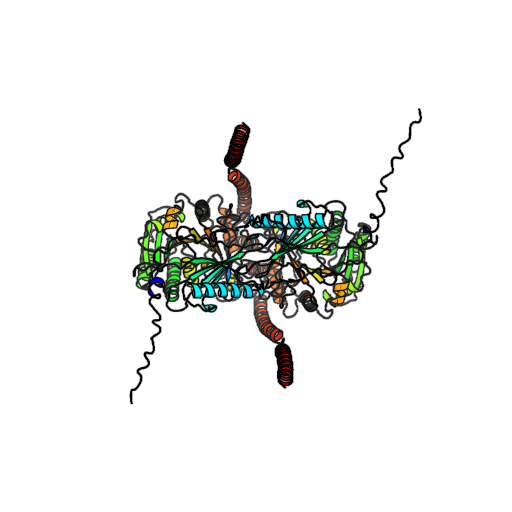M 7386 O O . VAL B 1 403 ? 8.453 -13.297 -8.977 1 90.88 403 VAL B O 1
ATOM 7389 N N . ARG B 1 404 ? 8.414 -11.164 -8.289 1 90.38 404 ARG B N 1
ATOM 7390 C CA . ARG B 1 404 ? 7.348 -11.367 -7.312 1 90.38 404 ARG B CA 1
ATOM 7391 C C . ARG B 1 404 ? 6.145 -10.477 -7.621 1 90.38 404 ARG B C 1
ATOM 7393 O O . ARG B 1 404 ? 6.301 -9.281 -7.875 1 90.38 404 ARG B O 1
ATOM 7400 N N . SER B 1 405 ? 4.988 -11.086 -7.672 1 92.88 405 SER B N 1
ATOM 7401 C CA . SER B 1 405 ? 3.791 -10.32 -7.992 1 92.88 405 SER B CA 1
ATOM 7402 C C . SER B 1 405 ? 2.592 -10.797 -7.184 1 92.88 405 SER B C 1
ATOM 7404 O O . SER B 1 405 ? 2.463 -11.992 -6.898 1 92.88 405 SER B O 1
ATOM 7406 N N . LEU B 1 406 ? 1.771 -9.789 -6.766 1 91.88 406 LEU B N 1
ATOM 7407 C CA . LEU B 1 406 ? 0.459 -10.172 -6.262 1 91.88 406 LEU B CA 1
ATOM 7408 C C . LEU B 1 406 ? -0.337 -10.922 -7.328 1 91.88 406 LEU B C 1
ATOM 7410 O O . LEU B 1 406 ? -0.511 -10.422 -8.438 1 91.88 406 LEU B O 1
ATOM 7414 N N . ASP B 1 407 ? -0.752 -12.055 -6.992 1 95.25 407 ASP B N 1
ATOM 7415 C CA . ASP B 1 407 ? -1.414 -12.859 -8.016 1 95.25 407 ASP B CA 1
ATOM 7416 C C . ASP B 1 407 ? -2.881 -13.094 -7.668 1 95.25 407 ASP B C 1
ATOM 7418 O O . ASP B 1 407 ? -3.191 -13.906 -6.793 1 95.25 407 ASP B O 1
ATOM 7422 N N . TYR B 1 408 ? -3.781 -12.492 -8.445 1 95.62 408 TYR B N 1
ATOM 7423 C CA . TYR B 1 408 ? -5.211 -12.523 -8.156 1 95.62 408 TYR B CA 1
ATOM 7424 C C . TYR B 1 408 ? -5.82 -13.852 -8.578 1 95.62 408 TYR B C 1
ATOM 7426 O O . TYR B 1 408 ? -7.027 -14.062 -8.43 1 95.62 408 TYR B O 1
ATOM 7434 N N . GLY B 1 409 ? -5.008 -14.789 -9.086 1 96.88 409 GLY B N 1
ATOM 7435 C CA . GLY B 1 409 ? -5.484 -16.109 -9.438 1 96.88 409 GLY B CA 1
ATOM 7436 C C . GLY B 1 409 ? -4.918 -17.203 -8.547 1 96.88 409 GLY B C 1
ATOM 7437 O O . GLY B 1 409 ? -5.102 -18.391 -8.82 1 96.88 409 GLY B O 1
ATOM 7438 N N . LEU B 1 410 ? -4.227 -16.844 -7.551 1 96.44 410 LEU B N 1
ATOM 7439 C CA . LEU B 1 410 ? -3.574 -17.781 -6.641 1 96.44 410 LEU B CA 1
ATOM 7440 C C . LEU B 1 410 ? -4.086 -17.594 -5.215 1 96.44 410 LEU B C 1
ATOM 7442 O O . LEU B 1 410 ? -3.988 -16.5 -4.652 1 96.44 410 LEU B O 1
ATOM 7446 N N . PHE B 1 411 ? -4.625 -18.703 -4.637 1 95.75 411 PHE B N 1
ATOM 7447 C CA . PHE B 1 411 ? -5.316 -18.609 -3.359 1 95.75 411 PHE B CA 1
ATOM 7448 C C . PHE B 1 411 ? -4.781 -19.625 -2.369 1 95.75 411 PHE B C 1
ATOM 7450 O O . PHE B 1 411 ? -4.512 -20.781 -2.742 1 95.75 411 PHE B O 1
ATOM 7457 N N . HIS B 1 412 ? -4.57 -19.188 -1.182 1 94.12 412 HIS B N 1
ATOM 7458 C CA . HIS B 1 412 ? -4.359 -20.109 -0.068 1 94.12 412 HIS B CA 1
ATOM 7459 C C . HIS B 1 412 ? -5.66 -20.375 0.677 1 94.12 412 HIS B C 1
ATOM 7461 O O . HIS B 1 412 ? -6.207 -19.484 1.331 1 94.12 412 HIS B O 1
ATOM 7467 N N . HIS B 1 413 ? -6.086 -21.578 0.536 1 95.12 413 HIS B N 1
ATOM 7468 C CA . HIS B 1 413 ? -7.316 -22 1.2 1 95.12 413 HIS B CA 1
ATOM 7469 C C . HIS B 1 413 ? -7.137 -22.031 2.715 1 95.12 413 HIS B C 1
ATOM 7471 O O . HIS B 1 413 ? -6.121 -22.516 3.213 1 95.12 413 HIS B O 1
ATOM 7477 N N . TYR B 1 414 ? -8.148 -21.531 3.383 1 93.5 414 TYR B N 1
ATOM 7478 C CA . TYR B 1 414 ? -8.039 -21.438 4.836 1 93.5 414 TYR B CA 1
ATOM 7479 C C . TYR B 1 414 ? -8.016 -22.812 5.477 1 93.5 414 TYR B C 1
ATOM 7481 O O . TYR B 1 414 ? -8.781 -23.703 5.082 1 93.5 414 TYR B O 1
ATOM 7489 N N . HIS B 1 415 ? -7.152 -22.953 6.398 1 91.38 415 HIS B N 1
ATOM 7490 C CA . HIS B 1 415 ? -7.16 -24.062 7.352 1 91.38 415 HIS B CA 1
ATOM 7491 C C . HIS B 1 415 ? -6.605 -23.625 8.703 1 91.38 415 HIS B C 1
ATOM 7493 O O . HIS B 1 415 ? -5.727 -22.766 8.773 1 91.38 415 HIS B O 1
ATOM 7499 N N . PRO B 1 416 ? -7.16 -24.203 9.727 1 85.62 416 PRO B N 1
ATOM 7500 C CA . PRO B 1 416 ? -6.625 -23.844 11.039 1 85.62 416 PRO B CA 1
ATOM 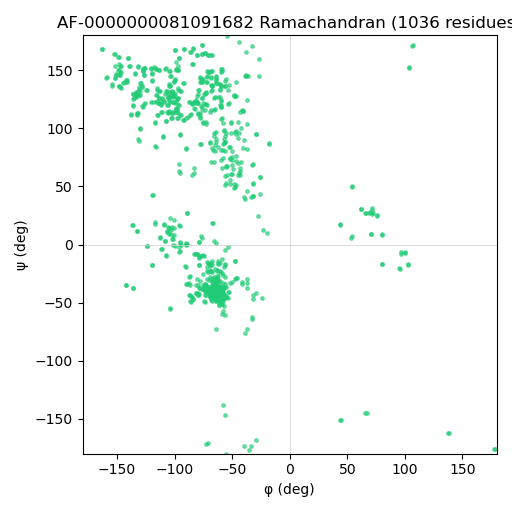7501 C C . PRO B 1 416 ? -5.137 -24.156 11.18 1 85.62 416 PRO B C 1
ATOM 7503 O O . PRO B 1 416 ? -4.672 -25.188 10.68 1 85.62 416 PRO B O 1
ATOM 7506 N N . LYS B 1 417 ? -4.441 -23.234 11.75 1 80.5 417 LYS B N 1
ATOM 7507 C CA . LYS B 1 417 ? -3.012 -23.422 11.984 1 80.5 417 LYS B CA 1
ATOM 7508 C C . LYS B 1 417 ? -2.752 -23.938 13.398 1 80.5 417 LYS B C 1
ATOM 7510 O O . LYS B 1 417 ? -3.371 -23.469 14.359 1 80.5 417 LYS B O 1
ATOM 7515 N N . ASP B 1 418 ? -1.94 -24.938 13.383 1 75.56 418 ASP B N 1
ATOM 7516 C CA . ASP B 1 418 ? -1.521 -25.516 14.656 1 75.56 418 ASP B CA 1
ATOM 7517 C C . ASP B 1 418 ? -0.084 -25.109 14.992 1 75.56 418 ASP B C 1
ATOM 7519 O O . ASP B 1 418 ? 0.851 -25.516 14.289 1 75.56 418 ASP B O 1
ATOM 7523 N N . CYS B 1 419 ? 0.048 -24.344 16.031 1 74.81 419 CYS B N 1
ATOM 7524 C CA . CYS B 1 419 ? 1.375 -23.844 16.391 1 74.81 419 CYS B CA 1
ATOM 7525 C C . CYS B 1 419 ? 1.969 -24.656 17.531 1 74.81 419 CYS B C 1
ATOM 7527 O O . CYS B 1 419 ? 2.998 -24.281 18.094 1 74.81 419 CYS B O 1
ATOM 7529 N N . SER B 1 420 ? 1.405 -25.766 17.797 1 68.88 420 SER B N 1
ATOM 7530 C CA . SER B 1 420 ? 1.864 -26.578 18.922 1 68.88 420 SER B CA 1
ATOM 7531 C C . SER B 1 420 ? 3.244 -27.156 18.656 1 68.88 420 SER B C 1
ATOM 7533 O O . SER B 1 420 ? 4.039 -27.344 19.578 1 68.88 420 SER B O 1
ATOM 7535 N N . GLN B 1 421 ? 3.531 -27.375 17.438 1 63.78 421 GLN B N 1
ATOM 7536 C CA . GLN B 1 421 ? 4.797 -28.016 17.109 1 63.78 421 GLN B CA 1
ATOM 7537 C C . GLN B 1 421 ? 5.797 -27.016 16.547 1 63.78 421 GLN B C 1
ATOM 7539 O O . GLN B 1 421 ? 6.793 -27.391 15.922 1 63.78 421 GLN B O 1
ATOM 7544 N N . ALA B 1 422 ? 5.363 -25.828 16.781 1 65.5 422 ALA B N 1
ATOM 7545 C CA . ALA B 1 422 ? 6.297 -24.828 16.266 1 65.5 422 ALA B CA 1
ATOM 7546 C C . ALA B 1 422 ? 7.629 -24.891 17.016 1 65.5 422 ALA B C 1
ATOM 7548 O O . ALA B 1 422 ? 7.656 -24.984 18.25 1 65.5 422 ALA B O 1
ATOM 7549 N N . GLY B 1 423 ? 8.656 -25.219 16.297 1 61.66 423 GLY B N 1
ATOM 7550 C CA . GLY B 1 423 ? 9.977 -25.297 16.906 1 61.66 423 GLY B CA 1
ATOM 7551 C C . GLY B 1 423 ? 10.383 -24.016 17.609 1 61.66 423 GLY B C 1
ATOM 7552 O O . GLY B 1 423 ? 9.617 -23.047 17.656 1 61.66 423 GLY B O 1
ATOM 7553 N N . LYS B 1 424 ? 11.57 -24.156 18.125 1 59.75 424 LYS B N 1
ATOM 7554 C CA . LYS B 1 424 ? 12.148 -23.031 18.859 1 59.75 424 LYS B CA 1
ATOM 7555 C C . LYS B 1 424 ? 12.281 -21.797 17.969 1 59.75 424 LYS B C 1
ATOM 7557 O O . LYS B 1 424 ? 12.797 -21.891 16.859 1 59.75 424 LYS B O 1
ATOM 7562 N N . GLY B 1 425 ? 11.633 -20.734 18.281 1 63.03 425 GLY B N 1
ATOM 7563 C CA . GLY B 1 425 ? 11.758 -19.469 17.578 1 63.03 425 GLY B CA 1
ATOM 7564 C C . GLY B 1 425 ? 10.633 -19.219 16.594 1 63.03 425 GLY B C 1
ATOM 7565 O O . GLY B 1 425 ? 10.516 -18.125 16.031 1 63.03 425 GLY B O 1
ATOM 7566 N N . GLN B 1 426 ? 9.82 -20.328 16.469 1 69 426 GLN B N 1
ATOM 7567 C CA . GLN B 1 426 ? 8.773 -20.156 15.477 1 69 426 GLN B CA 1
ATOM 7568 C C . GLN B 1 426 ? 7.406 -20.016 16.141 1 69 426 GLN B C 1
ATOM 7570 O O . GLN B 1 426 ? 6.395 -19.844 15.445 1 69 426 GLN B O 1
ATOM 7575 N N . SER B 1 427 ? 7.453 -20.016 17.391 1 70.88 427 SER B N 1
ATOM 7576 C CA . SER B 1 427 ? 6.184 -19.969 18.109 1 70.88 427 SER B CA 1
ATOM 7577 C C . SER B 1 427 ? 5.445 -18.656 17.844 1 70.88 427 SER B C 1
ATOM 7579 O O . SER B 1 427 ? 4.25 -18.656 17.547 1 70.88 427 SER B O 1
ATOM 7581 N N . TRP B 1 428 ? 6.184 -17.594 17.844 1 74.88 428 TRP B N 1
ATOM 7582 C CA . TRP B 1 428 ? 5.531 -16.297 17.672 1 74.88 428 TRP B CA 1
ATOM 7583 C C . TRP B 1 428 ? 5.109 -16.094 16.219 1 74.88 428 TRP B C 1
ATOM 7585 O O . TRP B 1 428 ? 3.953 -15.773 15.938 1 74.88 428 TRP B O 1
ATOM 7595 N N . PRO B 1 429 ? 6.008 -16.344 15.289 1 72.62 429 PRO B N 1
ATOM 7596 C CA . PRO B 1 429 ? 5.566 -16.188 13.898 1 72.62 429 PRO B CA 1
ATOM 7597 C C . PRO B 1 429 ? 4.344 -17.047 13.57 1 72.62 429 PRO B C 1
ATOM 7599 O O . PRO B 1 429 ? 3.457 -16.594 12.836 1 72.62 429 PRO B O 1
ATOM 7602 N N . CYS B 1 430 ? 4.34 -18.156 14.133 1 75.62 430 CYS B N 1
ATOM 7603 C CA . CYS B 1 430 ? 3.197 -19.031 13.906 1 75.62 430 CYS B CA 1
ATOM 7604 C C . CYS B 1 430 ? 1.936 -18.453 14.547 1 75.62 430 CYS B C 1
ATOM 7606 O O . CYS B 1 430 ? 0.881 -18.406 13.906 1 75.62 430 CYS B O 1
ATOM 7608 N N . ALA B 1 431 ? 2.053 -18.062 15.773 1 76.38 431 ALA B N 1
ATOM 7609 C CA . ALA B 1 431 ? 0.91 -17.5 16.484 1 76.38 431 ALA B CA 1
ATOM 7610 C C . ALA B 1 431 ? 0.401 -16.234 15.797 1 76.38 431 ALA B C 1
ATOM 7612 O O . ALA B 1 431 ? -0.809 -16.016 15.711 1 76.38 431 ALA B O 1
ATOM 7613 N N . LYS B 1 432 ? 1.29 -15.445 15.359 1 77.19 432 LYS B N 1
ATOM 7614 C CA . LYS B 1 432 ? 0.942 -14.219 14.648 1 77.19 432 LYS B CA 1
ATOM 7615 C C . LYS B 1 432 ? 0.164 -14.523 13.367 1 77.19 432 LYS B C 1
ATOM 7617 O O . LYS B 1 432 ? -0.875 -13.914 13.109 1 77.19 432 LYS B O 1
ATOM 7622 N N . LEU B 1 433 ? 0.692 -15.445 12.672 1 78.31 433 LEU B N 1
ATOM 7623 C CA . LEU B 1 433 ? 0.023 -15.82 11.43 1 78.31 433 LEU B CA 1
ATOM 7624 C C . LEU B 1 433 ? -1.358 -16.406 11.719 1 78.31 433 LEU B C 1
ATOM 7626 O O . LEU B 1 433 ? -2.318 -16.109 11 1 78.31 433 LEU B O 1
ATOM 7630 N N . ARG B 1 434 ? -1.33 -17.25 12.703 1 81 434 ARG B N 1
ATOM 7631 C CA . ARG B 1 434 ? -2.607 -17.828 13.102 1 81 434 ARG B CA 1
ATOM 7632 C C . ARG B 1 434 ? -3.629 -16.734 13.43 1 81 434 ARG B C 1
ATOM 7634 O O . ARG B 1 434 ? -4.77 -16.797 12.961 1 81 434 ARG B O 1
ATOM 7641 N N . ALA B 1 435 ? -3.186 -15.797 14.148 1 80 435 ALA B N 1
ATOM 7642 C CA . ALA B 1 435 ? -4.062 -14.711 14.57 1 80 435 ALA B CA 1
ATOM 7643 C C . ALA B 1 435 ? -4.508 -13.867 13.375 1 80 435 ALA B C 1
ATOM 7645 O O . ALA B 1 435 ? -5.695 -13.562 13.234 1 80 435 ALA B O 1
ATOM 7646 N N . MET B 1 436 ? -3.699 -13.555 12.477 1 80.44 436 MET B N 1
ATOM 7647 C CA . MET B 1 436 ? -3.973 -12.633 11.375 1 80.44 436 MET B CA 1
ATOM 7648 C C . MET B 1 436 ? -4.785 -13.32 10.281 1 80.44 436 MET B C 1
ATOM 7650 O O . MET B 1 436 ? -5.414 -12.648 9.461 1 80.44 436 MET B O 1
ATOM 7654 N N . SER B 1 437 ? -4.773 -14.617 10.336 1 85.12 437 SER B N 1
ATOM 7655 C CA . SER B 1 437 ? -5.402 -15.359 9.242 1 85.12 437 SER B CA 1
ATOM 7656 C C . SER B 1 437 ? -6.879 -15.617 9.531 1 85.12 437 SER B C 1
ATOM 7658 O O . SER B 1 437 ? -7.602 -16.125 8.68 1 85.12 437 SER B O 1
ATOM 7660 N N . GLU B 1 438 ? -7.34 -15.164 10.633 1 88 438 GLU B N 1
ATOM 7661 C CA . GLU B 1 438 ? -8.703 -15.531 11.016 1 88 438 GLU B CA 1
ATOM 7662 C C . GLU B 1 438 ? -9.727 -14.586 10.398 1 88 438 GLU B C 1
ATOM 7664 O O . GLU B 1 438 ? -10.797 -15.023 9.977 1 88 438 GLU B O 1
ATOM 7669 N N . ALA B 1 439 ? -9.445 -13.359 10.461 1 88.06 439 ALA B N 1
ATOM 7670 C CA . ALA B 1 439 ? -10.422 -12.398 9.953 1 88.06 439 ALA B CA 1
ATOM 7671 C C . ALA B 1 439 ? -9.766 -11.039 9.719 1 88.06 439 ALA B C 1
ATOM 7673 O O . ALA B 1 439 ? -8.625 -10.805 10.133 1 88.06 439 ALA B O 1
ATOM 7674 N N . SER B 1 440 ? -10.547 -10.203 9.023 1 84.12 440 SER B N 1
ATOM 7675 C CA . SER B 1 440 ? -10.109 -8.828 8.805 1 84.12 440 SER B CA 1
ATOM 7676 C C . SER B 1 440 ? -10.289 -7.984 10.07 1 84.12 440 SER B C 1
ATOM 7678 O O . SER B 1 440 ? -10.992 -8.391 11 1 84.12 440 SER B O 1
ATOM 7680 N N . SER B 1 441 ? -9.625 -6.848 10.086 1 80.88 441 SER B N 1
ATOM 7681 C CA . SER B 1 441 ? -9.789 -5.922 11.203 1 80.88 441 SER B CA 1
ATOM 7682 C C . SER B 1 441 ? -11.258 -5.547 11.398 1 80.88 441 SER B C 1
ATOM 7684 O O . SER B 1 441 ? -11.742 -5.473 12.531 1 80.88 441 SER B O 1
ATOM 7686 N N . LEU B 1 442 ? -11.945 -5.254 10.312 1 79.94 442 LEU B N 1
ATOM 7687 C CA . LEU B 1 442 ? -13.359 -4.906 10.383 1 79.94 442 LEU B CA 1
ATOM 7688 C C . LEU B 1 442 ? -14.172 -6.047 10.992 1 79.94 442 LEU B C 1
ATOM 7690 O O . LEU B 1 442 ? -14.992 -5.824 11.883 1 79.94 442 LEU B O 1
ATOM 7694 N N . SER B 1 443 ? -13.906 -7.246 10.508 1 82.5 443 SER B N 1
ATOM 7695 C CA . SER B 1 443 ? -14.633 -8.406 11.016 1 82.5 443 SER B CA 1
ATOM 7696 C C . SER B 1 443 ? -14.367 -8.625 12.5 1 82.5 443 SER B C 1
ATOM 7698 O O . SER B 1 443 ? -15.289 -8.898 13.266 1 82.5 443 SER B O 1
ATOM 7700 N N . PHE B 1 444 ? -13.133 -8.484 12.867 1 83.12 444 PHE B N 1
ATOM 7701 C CA . PHE B 1 444 ? -12.766 -8.609 14.273 1 83.12 444 PHE B CA 1
ATOM 7702 C C . PHE B 1 444 ? -13.438 -7.527 15.109 1 83.12 444 PHE B C 1
ATOM 7704 O O . PHE B 1 444 ? -13.898 -7.793 16.219 1 83.12 444 PHE B O 1
ATOM 7711 N N . GLY B 1 445 ? -13.344 -6.348 14.578 1 81.25 445 GLY B N 1
ATOM 7712 C CA . GLY B 1 445 ? -13.992 -5.254 15.289 1 81.25 445 GLY B CA 1
ATOM 7713 C C . GLY B 1 445 ? -15.477 -5.488 15.516 1 81.25 445 GLY B C 1
ATOM 7714 O O . GLY B 1 445 ? -15.992 -5.234 16.609 1 81.25 445 GLY B O 1
ATOM 7715 N N . LEU B 1 446 ? -16.156 -5.949 14.5 1 78 446 LEU B N 1
ATOM 7716 C CA . LEU B 1 446 ? -17.578 -6.266 14.609 1 78 446 LEU B CA 1
ATOM 7717 C C . LEU B 1 446 ? -17.812 -7.387 15.617 1 78 446 LEU B C 1
ATOM 7719 O O . LEU B 1 446 ? -18.75 -7.34 16.406 1 78 446 LEU B O 1
ATOM 7723 N N . TRP B 1 447 ? -16.969 -8.359 15.547 1 80.38 447 TRP B N 1
ATOM 7724 C CA . TRP B 1 447 ? -17.031 -9.461 16.5 1 80.38 447 TRP B CA 1
ATOM 7725 C C . TRP B 1 447 ? -16.828 -8.953 17.922 1 80.38 447 TRP B C 1
ATOM 7727 O O . TRP B 1 447 ? -17.547 -9.352 18.844 1 80.38 447 TRP B O 1
ATOM 7737 N N . PHE B 1 448 ? -15.891 -8.133 18.078 1 79 448 PHE B N 1
ATOM 7738 C CA . PHE B 1 448 ? -15.57 -7.531 19.375 1 79 448 PHE B CA 1
ATOM 7739 C C . PHE B 1 448 ? -16.766 -6.773 19.938 1 79 448 PHE B C 1
ATOM 7741 O O . PHE B 1 448 ? -17.125 -6.93 21.109 1 79 448 PHE B O 1
ATOM 7748 N N . PHE B 1 449 ? -17.375 -5.969 19.188 1 75.81 449 PHE B N 1
ATOM 7749 C CA . PHE B 1 449 ? -18.516 -5.168 19.641 1 75.81 449 PHE B CA 1
ATOM 7750 C C . PHE B 1 449 ? -19.703 -6.051 19.969 1 75.81 449 PHE B C 1
ATOM 7752 O O . PHE B 1 449 ? -20.438 -5.793 20.938 1 75.81 449 PHE B O 1
ATOM 7759 N N . ARG B 1 450 ? -19.859 -7.039 19.188 1 72.31 450 ARG B N 1
ATOM 7760 C CA . ARG B 1 450 ? -20.938 -7.984 19.469 1 72.31 450 ARG B CA 1
ATOM 7761 C C . ARG B 1 450 ? -20.734 -8.664 20.812 1 72.31 450 ARG B C 1
ATOM 7763 O O . ARG B 1 450 ? -21.672 -8.836 21.578 1 72.31 450 ARG B O 1
ATOM 7770 N N . HIS B 1 451 ? -19.578 -9 21.031 1 71.06 451 HIS B N 1
ATOM 7771 C CA . HIS B 1 451 ? -19.266 -9.742 22.25 1 71.06 451 HIS B CA 1
ATOM 7772 C C . HIS B 1 451 ? -19.188 -8.812 23.453 1 71.06 451 HIS B C 1
ATOM 7774 O O . HIS B 1 451 ? -19.594 -9.188 24.562 1 71.06 451 HIS B O 1
ATOM 7780 N N . GLN B 1 452 ? -18.672 -7.66 23.25 1 66 452 GLN B N 1
ATOM 7781 C CA . GLN B 1 452 ? -18.484 -6.746 24.375 1 66 452 GLN B CA 1
ATOM 7782 C C . GLN B 1 452 ? -19.797 -6.047 24.734 1 66 452 GLN B C 1
ATOM 7784 O O . GLN B 1 452 ? -20.078 -5.801 25.906 1 66 452 GLN B O 1
ATOM 7789 N N . TYR B 1 453 ? -20.5 -5.617 23.719 1 63.59 453 TYR B N 1
ATOM 7790 C CA . TYR B 1 453 ? -21.672 -4.789 24.016 1 63.59 453 TYR B CA 1
ATOM 7791 C C . TYR B 1 453 ? -22.953 -5.543 23.734 1 63.59 453 TYR B C 1
ATOM 7793 O O . TYR B 1 453 ? -24.047 -4.984 23.859 1 63.59 453 TYR B O 1
ATOM 7801 N N . ASN B 1 454 ? -22.938 -6.859 23.625 1 56.28 454 ASN B N 1
ATOM 7802 C CA . ASN B 1 454 ? -24.094 -7.691 23.359 1 56.28 454 ASN B CA 1
ATOM 7803 C C . ASN B 1 454 ? -24.984 -7.09 22.266 1 56.28 454 ASN B C 1
ATOM 7805 O O . ASN B 1 454 ? -26.203 -7.145 22.359 1 56.28 454 ASN B O 1
ATOM 7809 N N . SER B 1 455 ? -24.406 -6.168 21.531 1 52.66 455 SER B N 1
ATOM 7810 C CA . SER B 1 455 ? -25.219 -5.48 20.516 1 52.66 455 SER B CA 1
ATOM 7811 C C . SER B 1 455 ? -25.438 -6.363 19.297 1 52.66 455 SER B C 1
ATOM 7813 O O . SER B 1 455 ? -24.578 -7.18 18.953 1 52.66 455 SER B O 1
ATOM 7815 N N . SER B 1 456 ? -26.719 -6.695 19 1 50.91 456 SER B N 1
ATOM 7816 C CA . SER B 1 456 ? -27.094 -7.5 17.828 1 50.91 456 SER B CA 1
ATOM 7817 C C . SER B 1 456 ? -26.391 -7 16.578 1 50.91 456 SER B C 1
ATOM 7819 O O . SER B 1 456 ? -26.484 -5.82 16.234 1 50.91 456 SER B O 1
ATOM 7821 N N . SER B 1 457 ? -25.344 -7.551 16.156 1 53.75 457 SER B N 1
ATOM 7822 C CA . SER B 1 457 ? -24.625 -7.27 14.914 1 53.75 457 SER B CA 1
ATOM 7823 C C . SER B 1 457 ? -25.594 -7.219 13.727 1 53.75 457 SER B C 1
ATOM 7825 O O . SER B 1 457 ? -25.234 -6.73 12.648 1 53.75 457 SER B O 1
ATOM 7827 N N . TRP B 1 458 ? -26.734 -7.715 14.016 1 52.81 458 TRP B N 1
ATOM 7828 C CA . TRP B 1 458 ? -27.688 -7.828 12.914 1 52.81 458 TRP B CA 1
ATOM 7829 C C . TRP B 1 458 ? -28.141 -6.449 12.438 1 52.81 458 TRP B C 1
ATOM 7831 O O . TRP B 1 458 ? -28.266 -6.207 11.234 1 52.81 458 TRP B O 1
ATOM 7841 N N . GLY B 1 459 ? -28.312 -5.656 13.422 1 58.75 459 GLY B N 1
ATOM 7842 C CA . GLY B 1 459 ? -28.719 -4.316 13.023 1 58.75 459 GLY B CA 1
ATOM 7843 C C . GLY B 1 459 ? -27.656 -3.576 12.234 1 58.75 459 GLY B C 1
ATOM 7844 O O . GLY B 1 459 ? -27.969 -2.928 11.234 1 58.75 459 GLY B O 1
ATOM 7845 N N . ILE B 1 460 ? -26.5 -3.891 12.625 1 64 460 ILE B N 1
ATOM 7846 C CA . ILE B 1 460 ? -25.391 -3.217 11.953 1 64 460 ILE B CA 1
ATOM 7847 C C . ILE B 1 460 ? -25.219 -3.779 10.539 1 64 460 ILE B C 1
ATOM 7849 O O . ILE B 1 460 ? -24.969 -3.033 9.594 1 64 460 ILE B O 1
ATOM 7853 N N . LEU B 1 461 ? -25.516 -5.09 10.508 1 64.56 461 LEU B N 1
ATOM 7854 C CA . LEU B 1 461 ? -25.359 -5.734 9.203 1 64.56 461 LEU B CA 1
ATOM 7855 C C . LEU B 1 461 ? -26.469 -5.301 8.25 1 64.56 461 LEU B C 1
ATOM 7857 O O . LEU B 1 461 ? -26.234 -5.141 7.051 1 64.56 461 LEU B O 1
ATOM 7861 N N . ARG B 1 462 ? -27.594 -5.18 8.797 1 62.41 462 ARG B N 1
ATOM 7862 C CA . ARG B 1 462 ? -28.703 -4.695 7.973 1 62.41 462 ARG B CA 1
ATOM 7863 C C . ARG B 1 462 ? -28.438 -3.275 7.484 1 62.41 462 ARG B C 1
ATOM 7865 O O . ARG B 1 462 ? -28.734 -2.938 6.34 1 62.41 462 ARG B O 1
ATOM 7872 N N . GLU B 1 463 ? -27.891 -2.549 8.344 1 65.62 463 GLU B N 1
ATOM 7873 C CA . GLU B 1 463 ? -27.547 -1.181 7.961 1 65.62 463 GLU B CA 1
ATOM 7874 C C . GLU B 1 463 ? -26.438 -1.16 6.926 1 65.62 463 GLU B C 1
ATOM 7876 O O . GLU B 1 463 ? -26.422 -0.316 6.027 1 65.62 463 GLU B O 1
ATOM 7881 N N . LYS B 1 464 ? -25.656 -2.129 7.078 1 67.5 464 LYS B N 1
ATOM 7882 C CA . LYS B 1 464 ? -24.594 -2.271 6.082 1 67.5 464 LYS B CA 1
ATOM 7883 C C . LYS B 1 464 ? -25.172 -2.541 4.695 1 67.5 464 LYS B C 1
ATOM 7885 O O . LYS B 1 464 ? -24.781 -1.917 3.715 1 67.5 464 LYS B O 1
ATOM 7890 N N . GLU B 1 465 ? -26.078 -3.479 4.652 1 64.12 465 GLU B N 1
ATOM 7891 C CA . GLU B 1 465 ? -26.688 -3.838 3.377 1 64.12 465 GLU B CA 1
ATOM 7892 C C . GLU B 1 465 ? -27.406 -2.648 2.76 1 64.12 465 GLU B C 1
ATOM 7894 O O . GLU B 1 465 ? -27.312 -2.41 1.555 1 64.12 465 GLU B O 1
ATOM 7899 N N . ARG B 1 466 ? -28.078 -1.967 3.604 1 62.88 466 ARG B N 1
ATOM 7900 C CA . ARG B 1 466 ? -28.797 -0.791 3.129 1 62.88 466 ARG B CA 1
ATOM 7901 C C . ARG B 1 466 ? -27.828 0.275 2.619 1 62.88 466 ARG B C 1
ATOM 7903 O O . ARG B 1 466 ? -28.094 0.928 1.607 1 62.88 466 ARG B O 1
ATOM 7910 N N . TRP B 1 467 ? -26.828 0.388 3.324 1 65.25 467 TRP B N 1
ATOM 7911 C CA . TRP B 1 467 ? -25.812 1.361 2.945 1 65.25 467 TRP B CA 1
ATOM 7912 C C . TRP B 1 467 ? -25.156 0.98 1.619 1 65.25 467 TRP B C 1
ATOM 7914 O O . TRP B 1 467 ? -24.984 1.827 0.741 1 65.25 467 TRP B O 1
ATOM 7924 N N . GLU B 1 468 ? -24.812 -0.256 1.507 1 64.19 468 GLU B N 1
ATOM 7925 C CA . GLU B 1 468 ? -24.203 -0.738 0.271 1 64.19 468 GLU B CA 1
ATOM 7926 C C . GLU B 1 468 ? -25.141 -0.538 -0.919 1 64.19 468 GLU B C 1
ATOM 7928 O O . GLU B 1 468 ? -24.688 -0.197 -2.016 1 64.19 468 GLU B O 1
ATOM 7933 N N . GLU B 1 469 ? -26.375 -0.753 -0.707 1 61.09 469 GLU B N 1
ATOM 7934 C CA . GLU B 1 469 ? -27.375 -0.526 -1.75 1 61.09 469 GLU B CA 1
ATOM 7935 C C . GLU B 1 469 ? -27.438 0.949 -2.139 1 61.09 469 GLU B C 1
ATOM 7937 O O . GLU B 1 469 ? -27.516 1.281 -3.322 1 61.09 469 GLU B O 1
ATOM 7942 N N . ARG B 1 470 ? -27.312 1.789 -1.21 1 61.84 470 ARG B N 1
ATOM 7943 C CA . ARG B 1 470 ? -27.359 3.227 -1.459 1 61.84 470 ARG B CA 1
ATOM 7944 C C . ARG B 1 470 ? -26.125 3.686 -2.234 1 61.84 470 ARG B C 1
ATOM 7946 O O . ARG B 1 470 ? -26.234 4.492 -3.158 1 61.84 470 ARG B O 1
ATOM 7953 N N . VAL B 1 471 ? -25.062 3.158 -1.805 1 60.41 471 VAL B N 1
ATOM 7954 C CA . VAL B 1 471 ? -23.812 3.529 -2.459 1 60.41 471 VAL B CA 1
ATOM 7955 C C . VAL B 1 471 ? -23.828 3.057 -3.912 1 60.41 471 VAL B C 1
ATOM 7957 O O . VAL B 1 471 ? -23.391 3.779 -4.812 1 60.41 471 VAL B O 1
ATOM 7960 N N . ARG B 1 472 ? -24.266 1.848 -4.039 1 56.72 472 ARG B N 1
ATOM 7961 C CA . ARG B 1 472 ? -24.391 1.32 -5.395 1 56.72 472 ARG B CA 1
ATOM 7962 C C . ARG B 1 472 ? -25.312 2.193 -6.238 1 56.72 472 ARG B C 1
ATOM 7964 O O . ARG B 1 472 ? -25.031 2.467 -7.402 1 56.72 472 ARG B O 1
ATOM 7971 N N . GLU B 1 473 ? -26.297 2.627 -5.613 1 56.62 473 GLU B N 1
ATOM 7972 C CA . GLU B 1 473 ? -27.25 3.498 -6.301 1 56.62 473 GLU B CA 1
ATOM 7973 C C . GLU B 1 473 ? -26.625 4.855 -6.609 1 56.62 473 GLU B C 1
ATOM 7975 O O . GLU B 1 473 ? -26.828 5.398 -7.699 1 56.62 473 GLU B O 1
ATOM 7980 N N . GLU B 1 474 ? -25.875 5.375 -5.672 1 55.22 474 GLU B N 1
ATOM 7981 C CA . GLU B 1 474 ? -25.219 6.668 -5.848 1 55.22 474 GLU B CA 1
ATOM 7982 C C . GLU B 1 474 ? -24.109 6.594 -6.898 1 55.22 474 GLU B C 1
ATOM 7984 O O . GLU B 1 474 ? -23.938 7.52 -7.691 1 55.22 474 GLU B O 1
ATOM 7989 N N . GLN B 1 475 ? -23.297 5.562 -6.809 1 50.88 475 GLN B N 1
ATOM 7990 C CA . GLN B 1 475 ? -22.281 5.348 -7.824 1 50.88 475 GLN B CA 1
ATOM 7991 C C . GLN B 1 475 ? -22.891 5.227 -9.211 1 50.88 475 GLN B C 1
ATOM 7993 O O . GLN B 1 475 ? -22.344 5.738 -10.188 1 50.88 475 GLN B O 1
ATOM 7998 N N . GLU B 1 476 ? -23.922 4.535 -9.188 1 47.94 476 GLU B N 1
ATOM 7999 C CA . GLU B 1 476 ? -24.656 4.445 -10.445 1 47.94 476 GLU B CA 1
ATOM 8000 C C . GLU B 1 476 ? -25.172 5.812 -10.875 1 47.94 476 GLU B C 1
ATOM 8002 O O . GLU B 1 476 ? -25.156 6.141 -12.062 1 47.94 476 GLU B O 1
ATOM 8007 N N . ASN B 1 477 ? -25.359 6.586 -9.883 1 43.81 477 ASN B N 1
ATOM 8008 C CA . ASN B 1 477 ? -25.844 7.93 -10.18 1 43.81 477 ASN B CA 1
ATOM 8009 C C . ASN B 1 477 ? -24.688 8.883 -10.492 1 43.81 477 ASN B C 1
ATOM 8011 O O . ASN B 1 477 ? -24.828 9.766 -11.344 1 43.81 477 ASN B O 1
ATOM 8015 N N . ILE B 1 478 ? -23.688 8.906 -9.656 1 43.19 478 ILE B N 1
ATOM 8016 C CA . ILE B 1 478 ? -22.531 9.75 -9.914 1 43.19 478 ILE B CA 1
ATOM 8017 C C . ILE B 1 478 ? -21.922 9.398 -11.273 1 43.19 478 ILE B C 1
ATOM 8019 O O . ILE B 1 478 ? -21.484 10.273 -12.016 1 43.19 478 ILE B O 1
ATOM 8023 N N . GLN B 1 479 ? -21.75 8.164 -11.586 1 37.56 479 GLN B N 1
ATOM 8024 C CA . GLN B 1 479 ? -21.391 7.805 -12.961 1 37.56 479 GLN B CA 1
ATOM 8025 C C . GLN B 1 479 ? -22.344 8.469 -13.961 1 37.56 479 GLN B C 1
ATOM 8027 O O . GLN B 1 479 ? -21.906 8.875 -15.039 1 37.56 479 GLN B O 1
ATOM 8032 N N . TYR B 1 480 ? -23.594 8.672 -13.602 1 33.75 480 TYR B N 1
ATOM 8033 C CA . TYR B 1 480 ? -24.547 9.336 -14.5 1 33.75 480 TYR B CA 1
ATOM 8034 C C . TYR B 1 480 ? -24.359 10.844 -14.461 1 33.75 480 TYR B C 1
ATOM 8036 O O . TYR B 1 480 ? -24.547 11.523 -15.477 1 33.75 480 TYR B O 1
ATOM 8044 N N . ASP B 1 481 ? -24.156 11.422 -13.336 1 32.72 481 ASP B N 1
ATOM 8045 C CA . ASP B 1 481 ? -24.094 12.883 -13.297 1 32.72 481 ASP B CA 1
ATOM 8046 C C . ASP B 1 481 ? -22.797 13.391 -13.922 1 32.72 481 ASP B C 1
ATOM 8048 O O . ASP B 1 481 ? -22.734 14.523 -14.398 1 32.72 481 ASP B O 1
ATOM 8052 N N . ILE B 1 482 ? -21.75 12.773 -13.68 1 32.84 482 ILE B N 1
ATOM 8053 C CA . ILE B 1 482 ? -20.578 13.258 -14.391 1 32.84 482 ILE B CA 1
ATOM 8054 C C . ILE B 1 482 ? -20.766 13.086 -15.898 1 32.84 482 ILE B C 1
ATOM 8056 O O . ILE B 1 482 ? -20 13.617 -16.703 1 32.84 482 ILE B O 1
ATOM 8060 N N . GLY B 1 483 ? -21.625 12.211 -16.281 1 30.47 483 GLY B N 1
ATOM 8061 C CA . GLY B 1 483 ? -22.078 12.25 -17.672 1 30.47 483 GLY B CA 1
ATOM 8062 C C . GLY B 1 483 ? -22.766 13.555 -18.047 1 30.47 483 GLY B C 1
ATOM 8063 O O . GLY B 1 483 ? -23.172 13.742 -19.188 1 30.47 483 GLY B O 1
ATOM 8064 N N . GLY B 1 484 ? -23.266 14.234 -17.125 1 28.91 484 GLY B N 1
ATOM 8065 C CA . GLY B 1 484 ? -23.875 15.484 -17.531 1 28.91 484 GLY B CA 1
ATOM 8066 C C . GLY B 1 484 ? -22.859 16.5 -18.031 1 28.91 484 GLY B C 1
ATOM 8067 O O . GLY B 1 484 ? -23.188 17.688 -18.172 1 28.91 484 GLY B O 1
ATOM 8068 N N . PHE B 1 485 ? -21.609 16.406 -17.859 1 30.36 485 PHE B N 1
ATOM 8069 C CA . PHE B 1 485 ? -20.906 17.125 -18.922 1 30.36 485 PHE B CA 1
ATOM 8070 C C . PHE B 1 485 ? -21.438 16.719 -20.297 1 30.36 485 PHE B C 1
ATOM 8072 O O . PHE B 1 485 ? -21.219 15.602 -20.75 1 30.36 485 PHE B O 1
ATOM 8079 N N . SER B 1 486 ? -22.641 17.062 -20.641 1 27.66 486 SER B N 1
ATOM 8080 C CA . SER B 1 486 ? -23.641 16.984 -21.688 1 27.66 486 SER B CA 1
ATOM 8081 C C . SER B 1 486 ? -23 16.969 -23.078 1 27.66 486 SER B C 1
ATOM 8083 O O . SER B 1 486 ? -21.844 17.344 -23.234 1 27.66 486 SER B O 1
ATOM 8085 N N . GLU B 1 487 ? -23.797 16.703 -24.203 1 32.56 487 GLU B N 1
ATOM 8086 C CA . GLU B 1 487 ? -23.875 16.953 -25.641 1 32.56 487 GLU B CA 1
ATOM 8087 C C . GLU B 1 487 ? -23.391 18.359 -25.984 1 32.56 487 GLU B C 1
ATOM 8089 O O . GLU B 1 487 ? -22.828 18.594 -27.047 1 32.56 487 GLU B O 1
ATOM 8094 N N . ASN B 1 488 ? -23.547 19.266 -25.094 1 31.61 488 ASN B N 1
ATOM 8095 C CA . ASN B 1 488 ? -23.281 20.625 -25.5 1 31.61 488 ASN B CA 1
ATOM 8096 C C . ASN B 1 488 ? -21.781 20.938 -25.5 1 31.61 488 ASN B C 1
ATOM 8098 O O . ASN B 1 488 ? -21.297 21.703 -26.344 1 31.61 488 ASN B O 1
ATOM 8102 N N . THR B 1 489 ? -21.062 20.344 -24.562 1 32.78 489 THR B N 1
ATOM 8103 C CA . THR B 1 489 ? -19.641 20.625 -24.766 1 32.78 489 THR B CA 1
ATOM 8104 C C . THR B 1 489 ? -19.062 19.719 -25.844 1 32.78 489 THR B C 1
ATOM 8106 O O . THR B 1 489 ? -18.094 20.094 -26.531 1 32.78 489 THR B O 1
ATOM 8109 N N . GLN B 1 490 ? -19.531 18.516 -26.062 1 31.8 490 GLN B N 1
ATOM 8110 C CA . GLN B 1 490 ? -19.312 17.828 -27.328 1 31.8 490 GLN B CA 1
ATOM 8111 C C . GLN B 1 490 ? -19.922 18.609 -28.484 1 31.8 490 GLN B C 1
ATOM 8113 O O . GLN B 1 490 ? -19.328 18.719 -29.562 1 31.8 490 GLN B O 1
ATOM 8118 N N . LEU B 1 491 ? -21.062 19.188 -28.25 1 33.88 491 LEU B N 1
ATOM 8119 C CA . LEU B 1 491 ? -21.625 20.094 -29.234 1 33.88 491 LEU B CA 1
ATOM 8120 C C . LEU B 1 491 ? -20.797 21.375 -29.344 1 33.88 491 LEU B C 1
ATOM 8122 O O . LEU B 1 491 ? -20.547 21.875 -30.438 1 33.88 491 LEU B O 1
ATOM 8126 N N . ALA B 1 492 ? -20.312 21.797 -28.188 1 37.16 492 ALA B N 1
ATOM 8127 C CA . ALA B 1 492 ? -19.469 22.969 -28.281 1 37.16 492 ALA B CA 1
ATOM 8128 C C . ALA B 1 492 ? -18.109 22.625 -28.891 1 37.16 492 ALA B C 1
ATOM 8130 O O . ALA B 1 492 ? -17.609 23.344 -29.766 1 37.16 492 ALA B O 1
ATOM 8131 N N . LEU B 1 493 ? -17.609 21.484 -28.5 1 36.53 493 LEU B N 1
ATOM 8132 C CA . LEU B 1 493 ? -16.375 21.047 -29.156 1 36.53 493 LEU B CA 1
ATOM 8133 C C . LEU B 1 493 ? -16.656 20.562 -30.562 1 36.53 493 LEU B C 1
ATOM 8135 O O . LEU B 1 493 ? -15.883 20.859 -31.484 1 36.53 493 LEU B O 1
ATOM 8139 N N . THR B 1 494 ? -17.766 19.891 -30.672 1 36.5 494 THR B N 1
ATOM 8140 C CA . THR B 1 494 ? -18.172 19.594 -32.031 1 36.5 494 THR B CA 1
ATOM 8141 C C . THR B 1 494 ? -18.516 20.891 -32.781 1 36.5 494 THR B C 1
ATOM 8143 O O . THR B 1 494 ? -18.188 21.047 -33.938 1 36.5 494 THR B O 1
ATOM 8146 N N . THR B 1 495 ? -19.141 21.812 -32 1 39.53 495 THR B N 1
ATOM 8147 C CA . THR B 1 495 ? -19.406 23.109 -32.625 1 39.53 495 THR B CA 1
ATOM 8148 C C . THR B 1 495 ? -18.109 23.891 -32.812 1 39.53 495 THR B C 1
ATOM 8150 O O . THR B 1 495 ? -17.922 24.531 -33.875 1 39.53 495 THR B O 1
ATOM 8153 N N . LEU B 1 496 ? -17.266 23.781 -31.875 1 41.53 496 LEU B N 1
ATOM 8154 C CA . LEU B 1 496 ? -15.984 24.438 -32.062 1 41.53 496 LEU B CA 1
ATOM 8155 C C . LEU B 1 496 ? -15.18 23.75 -33.156 1 41.53 496 LEU B C 1
ATOM 8157 O O . LEU B 1 496 ? -14.562 24.406 -34 1 41.53 496 LEU B O 1
ATOM 8161 N N . LEU B 1 497 ? -15.289 22.438 -33.125 1 42.12 497 LEU B N 1
ATOM 8162 C CA . LEU B 1 497 ? -14.672 21.703 -34.219 1 42.12 497 LEU B CA 1
ATOM 8163 C C . LEU B 1 497 ? -15.375 22 -35.531 1 42.12 497 LEU B C 1
ATOM 8165 O O . LEU B 1 497 ? -14.727 22.188 -36.562 1 42.12 497 LEU B O 1
ATOM 8169 N N . VAL B 1 498 ? -16.703 22.109 -35.375 1 42.94 498 VAL B N 1
ATOM 8170 C CA . VAL B 1 498 ? -17.469 22.5 -36.562 1 42.94 498 VAL B CA 1
ATOM 8171 C C . VAL B 1 498 ? -17.141 23.938 -36.938 1 42.94 498 VAL B C 1
ATOM 8173 O O . VAL B 1 498 ? -16.938 24.25 -38.125 1 42.94 498 VAL B O 1
ATOM 8176 N N . LEU B 1 499 ? -16.984 24.719 -35.906 1 45.38 499 LEU B N 1
ATOM 8177 C CA . LEU B 1 499 ? -16.641 26.109 -36.156 1 45.38 499 LEU B CA 1
ATOM 8178 C C . LEU B 1 499 ? -15.211 26.234 -36.688 1 45.38 499 LEU B C 1
ATOM 8180 O O . LEU B 1 499 ? -14.938 27.016 -37.594 1 45.38 499 LEU B O 1
ATOM 8184 N N . LEU B 1 500 ? -14.422 25.422 -36.062 1 44.34 500 LEU B N 1
ATOM 8185 C CA . LEU B 1 500 ? -13.055 25.391 -36.594 1 44.34 500 LEU B CA 1
ATOM 8186 C C . LEU B 1 500 ? -13.008 24.797 -38 1 44.34 500 LEU B C 1
ATOM 8188 O O . LEU B 1 500 ? -12.312 25.312 -38.875 1 44.34 500 LEU B O 1
ATOM 8192 N N . LEU B 1 501 ? -13.828 23.75 -38.094 1 46.22 501 LEU B N 1
ATOM 8193 C CA . LEU B 1 501 ? -13.945 23.172 -39.438 1 46.22 501 LEU B CA 1
ATOM 8194 C C . LEU B 1 501 ? -14.578 24.172 -40.375 1 46.22 501 LEU B C 1
ATOM 8196 O O . LEU B 1 501 ? -14.141 24.297 -41.531 1 46.22 501 LEU B O 1
ATOM 8200 N N . LEU B 1 502 ? -15.516 24.922 -39.844 1 45.38 502 LEU B N 1
ATOM 8201 C CA . LEU B 1 502 ? -16.156 25.953 -40.656 1 45.38 502 LEU B CA 1
ATOM 8202 C C . LEU B 1 502 ? -15.172 27.078 -40.938 1 45.38 502 LEU B C 1
ATOM 8204 O O . LEU B 1 502 ? -15.156 27.609 -42.062 1 45.38 502 LEU B O 1
ATOM 8208 N N . ASN B 1 503 ? -14.414 27.375 -39.969 1 46.22 503 ASN B N 1
ATOM 8209 C CA . ASN B 1 503 ? -13.406 28.391 -40.188 1 46.22 503 ASN B CA 1
ATOM 8210 C C . ASN B 1 503 ? -12.359 27.922 -41.188 1 46.22 503 ASN B C 1
ATOM 8212 O O . ASN B 1 503 ? -11.914 28.703 -42.062 1 46.22 503 ASN B O 1
ATOM 8216 N N . ILE B 1 504 ? -12.008 26.656 -41 1 48.22 504 ILE B N 1
ATOM 8217 C CA . ILE B 1 504 ? -11.07 26.062 -41.969 1 48.22 504 ILE B CA 1
ATOM 8218 C C . ILE B 1 504 ? -11.703 26.031 -43.344 1 48.22 504 ILE B C 1
ATOM 8220 O O . ILE B 1 504 ? -11.062 26.391 -44.344 1 48.22 504 ILE B O 1
ATOM 8224 N N . LEU B 1 505 ? -12.984 25.672 -43.375 1 49.09 505 LEU B N 1
ATOM 8225 C CA . LEU B 1 505 ? -13.695 25.641 -44.656 1 49.09 505 LEU B CA 1
ATOM 8226 C C . LEU B 1 505 ? -13.844 27.031 -45.219 1 49.09 505 LEU B C 1
ATOM 8228 O O . LEU B 1 505 ? -13.719 27.234 -46.438 1 49.09 505 LEU B O 1
ATOM 8232 N N . LEU B 1 506 ? -14.031 27.984 -44.344 1 50.34 506 LEU B N 1
ATOM 8233 C CA . LEU B 1 506 ? -14.117 29.375 -44.781 1 50.34 506 LEU B CA 1
ATOM 8234 C C . LEU B 1 506 ? -12.773 29.875 -45.281 1 50.34 506 LEU B C 1
ATOM 8236 O O . LEU B 1 506 ? -12.695 30.562 -46.312 1 50.34 506 LEU B O 1
ATOM 8240 N N . THR B 1 507 ? -11.766 29.484 -44.5 1 50.16 507 THR B N 1
ATOM 8241 C CA . THR B 1 507 ? -10.43 29.891 -44.906 1 50.16 507 THR B CA 1
ATOM 8242 C C . THR B 1 507 ? -10.07 29.234 -46.25 1 50.16 507 THR B C 1
ATOM 8244 O O . THR B 1 507 ? -9.492 29.875 -47.125 1 50.16 507 THR B O 1
ATOM 8247 N N . LEU B 1 508 ? -10.453 27.953 -46.312 1 50.41 508 LEU B N 1
ATOM 8248 C CA . LEU B 1 508 ? -10.227 27.25 -47.562 1 50.41 508 LEU B CA 1
ATOM 8249 C C . LEU B 1 508 ? -11.023 27.875 -48.688 1 50.41 508 LEU B C 1
ATOM 8251 O O . LEU B 1 508 ? -10.523 28.016 -49.812 1 50.41 508 LEU B O 1
ATOM 8255 N N . HIS B 1 509 ? -12.227 28.266 -48.375 1 52.19 509 HIS B N 1
ATOM 8256 C CA . HIS B 1 509 ? -13.07 28.938 -49.375 1 52.19 509 HIS B CA 1
ATOM 8257 C C . HIS B 1 509 ? -12.469 30.281 -49.781 1 52.19 509 HIS B C 1
ATOM 8259 O O . HIS B 1 509 ? -12.461 30.625 -50.969 1 52.19 509 HIS B O 1
ATOM 8265 N N . LEU B 1 510 ? -11.945 30.938 -48.75 1 52 510 LEU B N 1
ATOM 8266 C CA . LEU B 1 510 ? -11.32 32.219 -49.031 1 52 510 LEU B CA 1
ATOM 8267 C C . LEU B 1 510 ? -10.062 32.031 -49.875 1 52 510 LEU B C 1
ATOM 8269 O O . LEU B 1 510 ? -9.797 32.812 -50.812 1 52 510 LEU B O 1
ATOM 8273 N N . CYS B 1 511 ? -9.32 30.969 -49.5 1 50.09 511 CYS B N 1
ATOM 8274 C CA . CYS B 1 511 ? -8.109 30.672 -50.25 1 50.09 511 CYS B CA 1
ATOM 8275 C C . CYS B 1 511 ? -8.438 30.266 -51.688 1 50.09 511 CYS B C 1
ATOM 8277 O O . CYS B 1 511 ? -7.777 30.703 -52.625 1 50.09 511 CYS B O 1
ATOM 8279 N N . LEU B 1 512 ? -9.484 29.484 -51.844 1 49.88 512 LEU B N 1
ATOM 8280 C CA . LEU B 1 512 ? -9.891 29.062 -53.156 1 49.88 512 LEU B CA 1
ATOM 8281 C C . LEU B 1 512 ? -10.391 30.25 -54 1 49.88 512 LEU B C 1
ATOM 8283 O O . LEU B 1 512 ? -10.133 30.328 -55.188 1 49.88 512 LEU B O 1
ATOM 8287 N N . ARG B 1 513 ? -11.062 31.203 -53.344 1 51.53 513 ARG B N 1
ATOM 8288 C CA . ARG B 1 513 ? -11.508 32.406 -54.031 1 51.53 513 ARG B CA 1
ATOM 8289 C C . ARG B 1 513 ? -10.312 33.25 -54.469 1 51.53 513 ARG B C 1
ATOM 8291 O O . ARG B 1 513 ? -10.328 33.844 -55.562 1 51.53 513 ARG B O 1
ATOM 8298 N N . HIS B 1 514 ? -9.328 33.281 -53.625 1 52.75 514 HIS B N 1
ATOM 8299 C CA . HIS B 1 514 ? -8.148 34.062 -53.969 1 52.75 514 HIS B CA 1
ATOM 8300 C C . HIS B 1 514 ? -7.418 33.438 -55.156 1 52.75 514 HIS B C 1
ATOM 8302 O O . HIS B 1 514 ? -6.934 34.156 -56.062 1 52.75 514 HIS B O 1
ATOM 8308 N N . LEU B 1 515 ? -7.34 32.094 -55.125 1 50.44 515 LEU B N 1
ATOM 8309 C CA . LEU B 1 515 ? -6.699 31.422 -56.25 1 50.44 515 LEU B CA 1
ATOM 8310 C C . LEU B 1 515 ? -7.504 31.609 -57.531 1 50.44 515 LEU B C 1
ATOM 8312 O O . LEU B 1 515 ? -6.93 31.766 -58.625 1 50.44 515 LEU B O 1
ATOM 8316 N N . HIS B 1 516 ? -8.773 31.672 -57.375 1 49.84 516 HIS B N 1
ATOM 8317 C CA . HIS B 1 516 ? -9.617 31.891 -58.562 1 49.84 516 HIS B CA 1
ATOM 8318 C C . HIS B 1 516 ? -9.445 33.281 -59.094 1 49.84 516 HIS B C 1
ATOM 8320 O O . HIS B 1 516 ? -9.43 33.5 -60.312 1 49.84 516 HIS B O 1
ATOM 8326 N N . ASN B 1 517 ? -9.289 34.188 -58.125 1 50.53 517 ASN B N 1
ATOM 8327 C CA . ASN B 1 517 ? -9.117 35.562 -58.594 1 50.53 517 ASN B CA 1
ATOM 8328 C C . ASN B 1 517 ? -7.758 35.75 -59.25 1 50.53 517 ASN B C 1
ATOM 8330 O O . ASN B 1 517 ? -7.613 36.594 -60.156 1 50.53 517 ASN B O 1
ATOM 8334 N N . ALA B 1 518 ? -6.711 35.125 -58.688 1 42.38 518 ALA B N 1
ATOM 8335 C CA . ALA B 1 518 ? -5.395 35.281 -59.312 1 42.38 518 ALA B CA 1
ATOM 8336 C C . ALA B 1 518 ? -5.355 34.656 -60.688 1 42.38 518 ALA B C 1
ATOM 8338 O O . ALA B 1 518 ? -4.574 35.062 -61.562 1 42.38 518 ALA B O 1
ATOM 8339 N N . LYS B 1 519 ? -6.098 33.594 -60.75 1 46.94 519 LYS B N 1
ATOM 8340 C CA . LYS B 1 519 ? -6.121 33.031 -62.094 1 46.94 519 LYS B CA 1
ATOM 8341 C C . LYS B 1 519 ? -6.887 33.938 -63.062 1 46.94 519 LYS B C 1
ATOM 8343 O O . LYS B 1 519 ? -6.711 33.844 -64.25 1 46.94 519 LYS B O 1
ATOM 8348 N N . LYS B 1 520 ? -7.629 34.75 -62.438 1 36.94 520 LYS B N 1
ATOM 8349 C CA . LYS B 1 520 ? -8.211 35.688 -63.406 1 36.94 520 LYS B CA 1
ATOM 8350 C C . LYS B 1 520 ? -7.258 36.812 -63.719 1 36.94 520 LYS B C 1
ATOM 8352 O O . LYS B 1 520 ? -6.715 37.469 -62.812 1 36.94 520 LYS B O 1
#

Nearest PDB structures (foldseek):
  4irp-assembly3_A  TM=7.002E-01  e=1.150E-08  Homo sapiens
  6o85-assembly1_B  TM=4.840E-01  e=4.596E-05  Homo sapiens
  6o81-assembly1_B  TM=4.761E-01  e=4.050E-04  Homo sapiens
  7d72-assembly1_F  TM=4.566E-01  e=4.556E-04  Homo sapiens
  5ahw-assembly2_D  TM=5.539E-01  e=2.084E-02  Mycolicibacterium smegmatis MC2 155

Organism: NCBI:txid1843537

Secondary structure (DSSP, 8-state):
--------------STTSGGGS---S-----------------SSS------------TT-S-S-SSGGG--PBEEE-SS-EE--B--TT--SSBPPPHHHHHHHHHHHHHHHHHHHHHH-----TGGG-EEEEEEETTTEEEEEEEEE-SSS---EEEEEEEEEBPPPEEEEEE-----SSTT--SEEEEEEESS-HHHHHHHHHHHHHHHHHH---EEEEEEEE-SS-HHHHHHHHHHHHHT-TTEEEEEEEEPSS---HHHHHHHHHHH-----SEEEE--TTEEE-HHHHHHHHHS-BTTTEEEEEEEEEEP-HHHHHHHTT-PPPPGGGG-S--TTSEEE--S-TT--SSS-----S-EEEEHHHHHHTT---TT--SSS-HHHHHHHHHHHTTPEEEEEEEEEEEE-------TT--TTTHHHHHHHHHHTS--HHHHHHHHHHHHH---HHHHHHHHHHHHHHHHHHHHHHHHHGGGS-HHHHHHHHHHHHHHHHHHHHHHHHHHHHHHHHH-/--------------STTSGGG----------------------SSS------------TT-S-S-SSGGG--PBEEE-SS-EE--B--TTS-SSBPPPHHHHHHHHHHHHHHHHHHHHHH-----TGGG-EEEEEEETTTEEEEEEEEE-SSS---EEEEEEEEEBPPPEEEEEE-----SSTT--SEEEEEEESS-HHHHHHHHHHHHHHHHHH---EEEEEEEE-SS-HHHHHHHHHHHHHT-TTEEEEEEEEPSS---HHHHHHHHHHH-----SEEEE--TTEEE-HHHHHHHHHS-BTTTEEEEEEEEEEP-HHHHHHHTT-PPPPGGGG-S--TTSEEE--S-TT--SSS-----S-EEEEHHHHHHHT---TT--SSS-HHHHHHHHHHHTTPEEEEEEEEEEEE-------TT--TTTHHHHHHHHHHTS--HHHHHHHHHHHHH---HHHHHHHHHHHHHHHHHHHHHHHHHGGGS-HHHHHHHHHHHHHHHHHHHHHHHHHHHHHHHHH-

Sequence (1040 aa):
MDTDGGDGKEVVWGKMEQDLLQPTTDFLHQERKVELTATLDNNNNNNNNTTSDIVTLDPLHPRVPHSLLDHVYFSSYDGSSVYDNREGTGGTTRRRPLRLETLMFDQVRDEAIKFLTTKFQVTYTRKECSDLRYRNLPTVGMEVDVLCRRRSSSPEVDRVTLMMPVRNPRVVFHSRPTTASLPTAASINIVMPLEGRIDTLRLFLENLQQVIKESHLHLGLTVVYFEDGKSEAARTTLQEAASHTPDLVTHFLLLQPQQFSRSRALKEGVEKSNVTAPVVFLCDVDVLFTSTFLHRCLATPVRGKQVFFPMVFSQYNPELVYALHGRRQPPPLQTLSVQDNEGFWRVWGHGSTQPPAMPSPGMMCVYKSDFLAINGFNPSKTGWGGEDLNFLSKTAARRFKIVRSLDYGLFHHYHPKDCSQAGKGQSWPCAKLRAMSEASSLSFGLWFFRHQYNSSSWGILREKERWEERVREEQENIQYDIGGFSENTQLALTTLLVLLLLNILLTLHLCLRHLHNAKKMDTDGGDGKEVVWGKMEQDLLQPTTDFLHQERKVELTATLDNNNNNNNNTTSDIVTLDPLHPRVPHSLLDHVYFSSYDGSSVYDNREGTGGTTRRRPLRLETLMFDQVRDEAIKFLTTKFQVTYTRKECSDLRYRNLPTVGMEVDVLCRRRSSSPEVDRVTLMMPVRNPRVVFHSRPTTASLPTAASINIVMPLEGRIDTLRLFLENLQQVIKESHLHLGLTVVYFEDGKSEAARTTLQEAASHTPDLVTHFLLLQPQQFSRSRALKEGVEKSNVTAPVVFLCDVDVLFTSTFLHRCLATPVRGKQVFFPMVFSQYNPELVYALHGRRQPPPLQTLSVQDNEGFWRVWGHGSTQPPAMPSPGMMCVYKSDFLAINGFNPSKTGWGGEDLNFLSKTAARRFKIVRSLDYGLFHHYHPKDCSQAGKGQSWPCAKLRAMSEASSLSFGLWFFRHQYNSSSWGILREKERWEERVREEQENIQYDIGGFSENTQLALTTLLVLLLLNILLTLHLCLRHLHNAKK

InterPro domains:
  IPR008428 Chondroitin N-acetylgalactosaminyltransferase [PF05679] (140-439)
  IPR029044 Nucleotide-diphospho-sugar transferases [G3DSA:3.90.550.10] (184-467)
  IPR029044 Nucleotide-diphospho-sugar transferases [SSF53448] (162-420)
  IPR051227 Chondroitin sulfate glycosyltransferase [PTHR12369] (105-443)

pLDDT: mean 72.56, std 24.52, range [18.23, 98.12]